Protein AF-0000000087671183 (afdb_homodimer)

Radius of gyration: 29.52 Å; Cα contacts (8 Å, |Δi|>4): 1959; chains: 2; bounding box: 76×97×73 Å

Solvent-accessible surface area (backbone atoms only — not comparable to full-atom values): 48381 Å² total; per-residue (Å²): 132,84,74,74,43,69,28,62,81,42,84,85,42,91,57,53,65,27,55,32,52,32,48,18,51,49,34,33,41,65,70,54,45,39,40,63,60,36,60,49,72,51,42,64,36,44,13,57,64,55,49,50,57,48,64,40,39,44,50,15,49,50,51,35,36,72,68,57,50,31,41,76,40,92,87,76,41,37,21,31,31,86,54,82,68,69,79,53,74,62,66,66,66,75,67,53,44,74,63,48,52,49,49,47,63,70,51,56,68,89,33,34,16,24,62,86,34,45,35,76,83,63,53,64,36,70,61,51,26,51,46,30,31,51,28,35,45,52,54,46,73,42,80,49,48,66,66,59,34,38,33,57,67,65,31,28,37,49,50,29,34,48,32,32,71,72,32,16,30,77,55,58,40,79,29,36,35,36,18,38,14,50,34,21,34,49,31,49,49,49,53,65,66,60,55,57,78,36,34,26,39,33,46,30,51,18,57,57,53,61,55,50,32,42,43,64,57,43,31,43,80,40,77,24,51,53,54,78,50,18,63,40,61,66,59,34,54,72,75,48,65,76,40,46,33,34,47,43,31,48,49,47,25,48,72,71,22,26,37,42,32,70,68,52,51,51,51,51,52,50,51,22,56,77,66,71,17,39,34,37,37,46,46,65,52,60,83,55,52,63,66,62,62,55,61,63,44,71,52,46,72,50,82,74,60,42,43,37,39,31,34,42,38,26,56,78,70,30,40,43,66,25,36,22,27,29,38,43,32,77,92,40,29,28,54,50,38,51,43,14,56,25,26,45,45,28,57,33,58,32,64,43,49,21,50,25,48,38,46,61,73,45,51,47,51,49,44,44,43,54,39,34,53,52,39,43,53,43,41,49,52,50,51,57,55,48,45,75,53,29,65,66,89,39,51,48,67,22,66,65,25,37,34,41,57,43,59,84,87,35,51,32,61,58,40,32,58,58,40,37,80,74,44,30,33,38,41,33,42,36,70,28,27,89,45,72,89,76,36,57,27,18,36,33,32,9,28,46,30,45,58,84,68,64,42,64,59,54,51,50,53,50,50,51,44,41,60,70,64,29,71,80,81,80,71,52,64,81,125,131,84,75,74,42,67,28,63,82,43,85,85,42,90,57,54,65,27,55,33,51,34,50,18,52,47,33,32,41,65,70,53,44,40,40,64,60,37,62,48,73,51,44,65,38,44,14,57,64,56,50,48,56,49,65,39,38,43,51,15,50,50,51,34,35,74,68,58,51,30,42,76,39,94,88,76,42,37,20,31,30,85,54,82,67,69,79,52,76,61,67,68,67,74,67,54,44,73,63,49,52,49,50,46,63,71,52,55,70,91,33,33,16,25,63,87,34,44,34,74,84,63,53,64,36,67,63,53,27,50,45,30,29,51,29,35,45,52,53,47,73,42,78,49,46,66,66,60,35,38,35,57,66,66,32,29,36,50,48,29,34,46,33,31,72,74,33,19,31,77,53,57,41,80,27,36,33,36,17,39,14,50,35,21,34,51,31,50,48,49,52,67,66,62,56,58,78,36,35,26,39,32,45,31,51,17,57,57,54,61,54,51,31,41,45,63,55,43,30,43,80,39,77,22,51,53,54,79,50,19,64,38,62,66,59,34,54,74,76,48,64,75,39,47,34,35,48,43,31,48,50,48,24,49,72,70,23,26,37,42,33,69,69,54,50,51,50,51,52,51,51,22,57,76,66,69,19,40,33,38,38,48,45,67,52,58,83,56,51,63,67,64,62,54,60,63,42,70,53,48,71,49,82,75,62,42,42,36,39,30,34,42,38,27,56,78,71,30,42,42,64,25,38,23,28,29,39,42,33,78,92,39,30,30,56,50,40,50,43,14,56,26,24,45,45,28,56,33,56,32,63,44,50,22,51,27,48,37,48,60,73,45,50,46,50,51,42,44,44,52,38,34,52,54,40,43,52,42,40,51,53,48,50,56,57,48,46,74,51,30,64,65,88,38,51,48,68,23,66,65,26,38,32,41,56,44,60,83,88,34,51,32,60,60,40,31,58,58,40,37,81,75,44,29,33,37,41,33,43,36,70,29,27,90,45,74,90,76,36,56,27,17,36,35,32,9,28,48,29,46,57,86,68,62,43,65,60,53,50,50,53,51,50,52,45,42,62,71,64,30,70,80,83,80,71,55,63,81,122

Organism: NCBI:txid484088

Nearest PDB structures (foldseek):
  4mgr-assembly1_A  TM=7.061E-01  e=2.533E-33  Bacillus subtilis
  3av7-assembly1_C  TM=8.493E-01  e=3.756E-26  Pyrococcus horikoshii OT3
  1wst-assembly1_A-2  TM=8.596E-01  e=8.035E-26  Thermococcus profundus
  2gb3-assembly3_E  TM=8.284E-01  e=7.223E-21  Thermotoga maritima
  5yhv-assembly1_D  TM=8.044E-01  e=3.808E-19  Mycobacterium tuberculosis H37Rv

Sequence (958 aa):
MNRPLELNLDRTAKIPLSEQIRRGFTTAIENGVLEPGARLPSWQDLAAQLGVARGTVRTAYEKLAAAQLIEASRATGTRVAQRPRAVAKSKHPADAGSFMEIYREMTQGPALFQMGVPGIETFPATLFARIHAHAVRAEASAPPLYPDPRGEPELRREIAGYLAVARGIHCAPSQIIITGGFSAGLGLTLSVLGLGGHNAWVENPGFPWSRKGLALARLSLAPIPVDADGIDIDHGLRHHPDAKLVVVTPGQHAPLGSTLSLERRLRLLEWAAANRVWVIEDDYLSELQLAGRAAPALASLDRAGRVIHIGSFSKTISPTIRLGFLIAPPDLVSRFAEVAACLAPPPGPAVQMATAEFMHEGHYMRHLRRTKRAYAAKRQALLECLQAFVGAERLAAPGLAVLLNLPRGTADLAIAREVSAFGMSPSPLSAWYVTPESAEQGLLLGVATAPTKNLVRSCEQLFEAIRRLGCPASMLVRGMNRPLELNLDRTAKIPLSEQIRRGFTTAIENGVLEPGARLPSWQDLAAQLGVARGTVRTAYEKLAAAQLIEASRATGTRVAQRPRAVAKSKHPADAGSFMEIYREMTQGPALFQMGVPGIETFPATLFARIHAHAVRAEASAPPLYPDPRGEPELRREIAGYLAVARGIHCAPSQIIITGGFSAGLGLTLSVLGLGGHNAWVENPGFPWSRKGLALARLSLAPIPVDADGIDIDHGLRHHPDAKLVVVTPGQHAPLGSTLSLERRLRLLEWAAANRVWVIEDDYLSELQLAGRAAPALASLDRAGRVIHIGSFSKTISPTIRLGFLIAPPDLVSRFAEVAACLAPPPGPAVQMATAEFMHEGHYMRHLRRTKRAYAAKRQALLECLQAFVGAERLAAPGLAVLLNLPRGTADLAIAREVSAFGMSPSPLSAWYVTPESAEQGLLLGVATAPTKNLVRSCEQLFEAIRRLGCPASMLVRG

InterPro domains:
  IPR000524 Transcription regulator HTH, GntR [PF00392] (18-80)
  IPR000524 Transcription regulator HTH, GntR [PS50949] (15-83)
  IPR000524 Transcription regulator HTH, GntR [SM00345] (21-80)
  IPR000524 Transcription regulator HTH, GntR [cd07377] (16-81)
  IPR004839 Aminotransferase, class I/classII, large domain [PF00155] (144-408)
  IPR015421 Pyridoxal phosphate-dependent transferase, major domain [G3DSA:3.40.640.10] (106-460)
  IPR015424 Pyridoxal phosphate-dependent transferase [SSF53383] (107-468)
  IPR036388 Winged helix-like DNA-binding domain superfamily [G3DSA:1.10.10.10] (13-105)
  IPR036390 Winged helix DNA-binding domain superfamily [SSF46785] (10-84)
  IPR051446 HTH-type transcriptional regulator with aminotransferase domain [PTHR46577] (5-469)

pLDDT: mean 88.78, std 14.32, range [22.58, 98.88]

Secondary structure (DSSP, 8-state):
----------TTSSS-HHHHHHHHHHHHHHTTSS-TTPBPPPHHHHHHHHT--HHHHHHHHHHHHHTTSEEEETTTEEEE-----------------HHHHHHHHHH--S-BT-SSS--TTTS-HHHHHHHHHHHHHHHHHS--PPPPTT--HHHHHHHHHHHHHHT-----GGGEEEESHHHHHHHHHHHHH--TTSEEEEEES--HHHHHHHHHTTPEEEEEEEETTEE-HHHHHHH-TT-SEEEE--SS-TTT-PPPPHHHHHHHHHHHHHHT-EEEEE-SSGGG--SSPPPPPGGGG-SSS-EEEEEESTTTT-GGG--EEEE--GGGHHHHHHHHHHT-PPPPHHHHHHHHHHHHTTHHHHHHHHHHHHHHHHHHHHHHHHHTTS-GGGEE--TTEEEEE--TT--HHHHHHHHHTTTB-PEEGGGGSSSGGG---EEEEESTT--SSSHHHHHHHHHHHHHHHSSPTTSS---/----------TTSSS-HHHHHHHHHHHHHHTTSS-TTPBPPPHHHHHHHHT--HHHHHHHHHHHHHTTSEEEETTTEEEE-----------------HHHHHHHHHH--S-BT-SSS--TTTS-HHHHHHHHHHHHHHHHHS--PPPPTT--HHHHHHHHHHHHHHT-----GGGEEEESHHHHHHHHHHHHH--TTSEEEEEES--HHHHHHHHHTTPEEEEEEEETTEE-HHHHHHH-TT-SEEEE--SS-TTT-PPPPHHHHHHHHHHHHHHT-EEEEE-SSGGG--SSPPPPPGGGG-SSS-EEEEEESTTTT-GGG--EEEE--GGGHHHHHHHHHHT-PPPPHHHHHHHHHHHHTTHHHHHHHHHHHHHHHHHHHHHHHHHTTS-GGGEE--TTEEEEE--TT--HHHHHHHHHTTTB-PEEGGGGSSSGGG---EEEEESTT--SSSHHHHHHHHHHHHHHHSS-TTSS---

Structure (mmCIF, N/CA/C/O backbone):
data_AF-0000000087671183-model_v1
#
loop_
_entity.id
_entity.type
_entity.pdbx_description
1 polymer 'GntR family transcriptional regulator'
#
loop_
_atom_site.group_PDB
_atom_site.id
_atom_site.type_symbol
_atom_site.label_atom_id
_atom_site.label_alt_id
_atom_site.label_comp_id
_atom_site.label_asym_id
_atom_site.label_entity_id
_atom_site.label_seq_id
_atom_site.pdbx_PDB_ins_code
_atom_site.Cartn_x
_atom_site.Cartn_y
_atom_site.Cartn_z
_atom_site.occupancy
_atom_site.B_iso_or_equiv
_atom_site.auth_seq_id
_atom_site.auth_comp_id
_atom_site.auth_asym_id
_atom_site.auth_atom_id
_atom_site.pdbx_PDB_model_num
ATOM 1 N N . MET A 1 1 ? 32.688 -1.288 -21.609 1 22.78 1 MET A N 1
ATOM 2 C CA . MET A 1 1 ? 31.703 -2.189 -22.219 1 22.78 1 MET A CA 1
ATOM 3 C C . MET A 1 1 ? 31.234 -3.246 -21.219 1 22.78 1 MET A C 1
ATOM 5 O O . MET A 1 1 ? 31.953 -4.219 -20.969 1 22.78 1 MET A O 1
ATOM 9 N N . ASN A 1 2 ? 30.594 -2.729 -20.172 1 24.64 2 ASN A N 1
ATOM 10 C CA . ASN A 1 2 ? 30.172 -3.473 -18.984 1 24.64 2 ASN A CA 1
ATOM 11 C C . ASN A 1 2 ? 29.281 -4.652 -19.344 1 24.64 2 ASN A C 1
ATOM 13 O O . ASN A 1 2 ? 28.188 -4.465 -19.875 1 24.64 2 ASN A O 1
ATOM 17 N N . ARG A 1 3 ? 29.969 -5.738 -19.594 1 30.59 3 ARG A N 1
ATOM 18 C CA . ARG A 1 3 ? 29.297 -6.934 -20.094 1 30.59 3 ARG A CA 1
ATOM 19 C C . ARG A 1 3 ? 28.234 -7.402 -19.109 1 30.59 3 ARG A C 1
ATOM 21 O O . ARG A 1 3 ? 28.516 -7.59 -17.922 1 30.59 3 ARG A O 1
ATOM 28 N N . PRO A 1 4 ? 27.031 -7.34 -19.5 1 30.83 4 PRO A N 1
ATOM 29 C CA . PRO A 1 4 ? 25.859 -7.715 -18.719 1 30.83 4 PRO A CA 1
ATOM 30 C C . PRO A 1 4 ? 25.906 -9.164 -18.234 1 30.83 4 PRO A C 1
ATO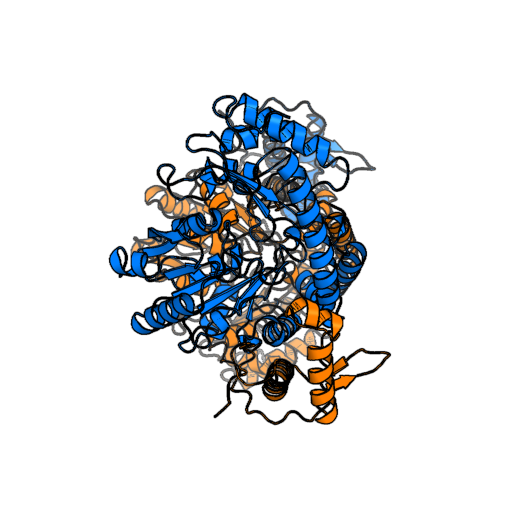M 32 O O . PRO A 1 4 ? 26.516 -10.016 -18.906 1 30.83 4 PRO A O 1
ATOM 35 N N . LEU A 1 5 ? 25.703 -9.461 -17.016 1 37.06 5 LEU A N 1
ATOM 36 C CA . LEU A 1 5 ? 25.734 -10.688 -16.234 1 37.06 5 LEU A CA 1
ATOM 37 C C . LEU A 1 5 ? 24.781 -11.727 -16.828 1 37.06 5 LEU A C 1
ATOM 39 O O . LEU A 1 5 ? 23.562 -11.5 -16.891 1 37.06 5 LEU A O 1
ATOM 43 N N . GLU A 1 6 ? 25.141 -12.562 -17.812 1 37.44 6 GLU A N 1
ATOM 44 C CA . GLU A 1 6 ? 24.266 -13.531 -18.469 1 37.44 6 GLU A CA 1
ATOM 45 C C . GLU A 1 6 ? 24.156 -14.812 -17.656 1 37.44 6 GLU A C 1
ATOM 47 O O . GLU A 1 6 ? 25.047 -15.656 -17.703 1 37.44 6 GLU A O 1
ATOM 52 N N . LEU A 1 7 ? 23.594 -14.75 -16.422 1 48.41 7 LEU A N 1
ATOM 53 C CA . LEU A 1 7 ? 23.453 -16.078 -15.844 1 48.41 7 LEU A CA 1
ATOM 54 C C . LEU A 1 7 ? 22.328 -16.859 -16.5 1 48.41 7 LEU A C 1
ATOM 56 O O . LEU A 1 7 ? 21.188 -16.828 -16.031 1 48.41 7 LEU A O 1
ATOM 60 N N . ASN A 1 8 ? 22.125 -16.906 -17.719 1 49.91 8 ASN A N 1
ATOM 61 C CA . ASN A 1 8 ? 21.219 -17.828 -18.406 1 49.91 8 ASN A CA 1
ATOM 62 C C . ASN A 1 8 ? 21.797 -19.234 -18.469 1 49.91 8 ASN A C 1
ATOM 64 O O . ASN A 1 8 ? 22.781 -19.469 -19.172 1 49.91 8 ASN A O 1
ATOM 68 N N . LEU A 1 9 ? 21.359 -20.031 -17.453 1 57.69 9 LEU A N 1
ATOM 69 C CA . LEU A 1 9 ? 21.906 -21.375 -17.641 1 57.69 9 LEU A CA 1
ATOM 70 C C . LEU A 1 9 ? 21.375 -22 -18.922 1 57.69 9 LEU A C 1
ATOM 72 O O . LEU A 1 9 ? 20.156 -22.125 -19.094 1 57.69 9 LEU A O 1
ATOM 76 N N . ASP A 1 10 ? 22.094 -21.906 -19.906 1 56.47 10 ASP A N 1
ATOM 77 C CA . ASP A 1 10 ? 21.812 -22.547 -21.188 1 56.47 10 ASP A CA 1
ATOM 78 C C . ASP A 1 10 ? 22.359 -23.969 -21.219 1 56.47 10 ASP A C 1
ATOM 80 O O . ASP A 1 10 ? 23.562 -24.172 -21.375 1 56.47 10 ASP A O 1
ATOM 84 N N . ARG A 1 11 ? 21.5 -24.859 -20.969 1 61.69 11 ARG A N 1
ATOM 85 C CA . ARG A 1 11 ? 21.922 -26.25 -20.922 1 61.69 11 ARG A CA 1
ATOM 86 C C . ARG A 1 11 ? 22.328 -26.75 -22.312 1 61.69 11 ARG A C 1
ATOM 88 O O . ARG A 1 11 ? 22.938 -27.812 -22.438 1 61.69 11 ARG A O 1
ATOM 95 N N . THR A 1 12 ? 21.812 -25.938 -23.25 1 59.28 12 THR A N 1
ATOM 96 C CA . THR A 1 12 ? 22.172 -26.312 -24.609 1 59.28 12 THR A CA 1
ATOM 97 C C . THR A 1 12 ? 23.531 -25.719 -25 1 59.28 12 THR A C 1
ATOM 99 O O . THR A 1 12 ? 24.062 -26.016 -26.062 1 59.28 12 THR A O 1
ATOM 102 N N . ALA A 1 13 ? 23.891 -24.922 -24.047 1 61.56 13 ALA A N 1
ATOM 103 C CA . ALA A 1 13 ? 25.188 -24.281 -24.328 1 61.56 13 ALA A CA 1
ATOM 104 C C . ALA A 1 13 ? 26.328 -25.25 -24.125 1 61.56 13 ALA A C 1
ATOM 106 O O . ALA A 1 13 ? 26.219 -26.203 -23.359 1 61.56 13 ALA A O 1
ATOM 107 N N . LYS A 1 14 ? 27.312 -25.141 -24.844 1 70.88 14 LYS A N 1
ATOM 108 C CA . LYS A 1 14 ? 28.531 -25.953 -24.766 1 70.88 14 LYS A CA 1
ATOM 109 C C . LYS A 1 14 ? 29.25 -25.734 -23.438 1 70.88 14 LYS A C 1
ATOM 111 O O . LYS A 1 14 ? 29.969 -26.625 -22.953 1 70.88 14 LYS A O 1
ATOM 116 N N . ILE A 1 15 ? 28.812 -24.688 -22.766 1 74.25 15 ILE A N 1
ATOM 117 C CA . ILE A 1 15 ? 29.469 -24.359 -21.516 1 74.25 15 ILE A CA 1
ATOM 118 C C . ILE A 1 15 ? 28.797 -25.109 -20.359 1 74.25 15 ILE A C 1
ATOM 120 O O . ILE A 1 15 ? 27.562 -25.094 -20.25 1 74.25 15 ILE A O 1
ATOM 124 N N . PRO A 1 16 ? 29.609 -25.859 -19.625 1 80.56 16 PRO A N 1
ATOM 125 C CA . PRO A 1 16 ? 29.047 -26.594 -18.5 1 80.56 16 PRO A CA 1
ATOM 126 C C . PRO A 1 16 ? 28.25 -25.719 -17.531 1 80.56 16 PRO A C 1
ATOM 128 O O . PRO A 1 16 ? 28.578 -24.531 -17.375 1 80.56 16 PRO A O 1
ATOM 131 N N . LEU A 1 17 ? 27.297 -26.281 -16.859 1 85.38 17 LEU A N 1
ATOM 132 C CA . LEU A 1 17 ? 26.422 -25.578 -15.945 1 85.38 17 LEU A CA 1
ATOM 133 C C . LEU A 1 17 ? 27.219 -24.938 -14.805 1 85.38 17 LEU A C 1
ATOM 135 O O . LEU A 1 17 ? 26.891 -23.844 -14.352 1 85.38 17 LEU A O 1
ATOM 139 N N . SER A 1 18 ? 28.188 -25.625 -14.344 1 86.38 18 SER A N 1
ATOM 140 C CA . SER A 1 18 ? 29.031 -25.094 -13.281 1 86.38 18 SER A CA 1
ATOM 141 C C . SER A 1 18 ? 29.703 -23.797 -13.695 1 86.38 18 SER A C 1
ATOM 143 O O . SER A 1 18 ? 29.828 -22.859 -12.898 1 86.38 18 SER A O 1
ATOM 145 N N . GLU A 1 19 ? 30.016 -23.75 -14.93 1 85.69 19 GLU A N 1
ATOM 146 C CA . GLU A 1 19 ? 30.672 -22.547 -15.438 1 85.69 19 GLU A CA 1
ATOM 147 C C . GLU A 1 19 ? 29.688 -21.406 -15.609 1 85.69 19 GLU A C 1
ATOM 149 O O . GLU A 1 19 ? 30.031 -20.25 -15.383 1 85.69 19 GLU A O 1
ATOM 154 N N . GLN A 1 20 ? 28.578 -21.781 -15.977 1 82 20 GLN A N 1
ATOM 155 C CA . GLN A 1 20 ? 27.531 -20.766 -16.094 1 82 20 GLN A CA 1
ATOM 156 C C . GLN A 1 20 ? 27.203 -20.141 -14.75 1 82 20 GLN A C 1
ATOM 158 O O . GLN A 1 20 ? 27.062 -18.922 -14.641 1 82 20 GLN A O 1
ATOM 163 N N . ILE A 1 21 ? 27.094 -20.938 -13.773 1 84.56 21 ILE A N 1
ATOM 164 C CA . ILE A 1 21 ? 26.844 -20.469 -12.422 1 84.56 21 ILE A CA 1
ATOM 165 C C . ILE A 1 21 ? 28 -19.594 -11.945 1 84.56 21 ILE A C 1
ATOM 167 O O . ILE A 1 21 ? 27.781 -18.516 -11.406 1 84.56 21 ILE A O 1
ATOM 171 N N . ARG A 1 22 ? 29.125 -20.094 -12.18 1 84.25 22 ARG A N 1
ATOM 172 C CA . ARG A 1 22 ? 30.312 -19.328 -11.797 1 84.25 22 ARG A CA 1
ATOM 173 C C . ARG A 1 22 ? 30.312 -17.953 -12.445 1 84.25 22 ARG A C 1
ATOM 175 O O . ARG A 1 22 ? 30.562 -16.953 -11.773 1 84.25 22 ARG A O 1
ATOM 182 N N . ARG A 1 23 ? 30.016 -17.875 -13.688 1 82.12 23 ARG A N 1
ATOM 183 C CA . ARG A 1 23 ? 30.016 -16.609 -14.414 1 82.12 23 ARG A CA 1
ATOM 184 C C . ARG A 1 23 ? 28.938 -15.68 -13.883 1 82.12 23 ARG A C 1
ATOM 186 O O . ARG A 1 23 ? 29.156 -14.469 -13.781 1 82.12 23 ARG A O 1
ATOM 193 N N . GLY A 1 24 ? 27.828 -16.328 -13.594 1 79.81 24 GLY A N 1
ATOM 194 C CA . GLY A 1 24 ? 26.75 -15.539 -13.031 1 79.81 24 GLY A CA 1
ATOM 195 C C . GLY A 1 24 ? 27.141 -14.859 -11.727 1 79.81 24 GLY A C 1
ATOM 196 O O . GLY A 1 24 ? 26.922 -13.656 -11.562 1 79.81 24 GLY A O 1
ATOM 197 N N . PHE A 1 25 ? 27.719 -15.578 -10.898 1 84.56 25 PHE A N 1
ATOM 198 C CA . PHE A 1 25 ? 28.156 -15.031 -9.617 1 84.56 25 PHE A CA 1
ATOM 199 C C . PHE A 1 25 ? 29.281 -14.016 -9.812 1 84.56 25 PHE A C 1
ATOM 201 O O . PHE A 1 25 ? 29.312 -12.984 -9.148 1 84.56 25 PHE A O 1
ATOM 208 N N . THR A 1 26 ? 30.125 -14.32 -10.695 1 81.62 26 THR A N 1
ATOM 209 C CA . THR A 1 26 ? 31.234 -13.414 -10.953 1 81.62 26 THR A CA 1
ATOM 210 C C . THR A 1 26 ? 30.719 -12.055 -11.43 1 81.62 26 THR A C 1
ATOM 212 O O . THR A 1 26 ? 31.172 -11.016 -10.93 1 81.62 26 THR A O 1
ATOM 215 N N . THR A 1 27 ? 29.828 -12.133 -12.297 1 80.06 27 THR A N 1
ATOM 216 C CA . THR A 1 27 ? 29.25 -10.898 -12.828 1 80.06 27 THR A CA 1
ATOM 217 C C . THR A 1 27 ? 28.547 -10.109 -11.734 1 80.06 27 THR A C 1
ATOM 219 O O . THR A 1 27 ? 28.688 -8.891 -11.648 1 80.06 27 THR A O 1
ATOM 222 N N . ALA A 1 28 ? 27.812 -10.828 -10.953 1 81.62 28 ALA A N 1
ATOM 223 C CA . ALA A 1 28 ? 27.078 -10.18 -9.875 1 81.62 28 ALA A CA 1
ATOM 224 C C . ALA A 1 28 ? 28.016 -9.539 -8.875 1 81.62 28 ALA A C 1
ATOM 226 O O . ALA A 1 28 ? 27.75 -8.453 -8.359 1 81.62 28 ALA A O 1
ATOM 227 N N . ILE A 1 29 ? 29.094 -10.141 -8.594 1 82.62 29 ILE A N 1
ATOM 228 C CA . ILE A 1 29 ? 30.078 -9.648 -7.629 1 82.62 29 ILE A CA 1
ATOM 229 C C . ILE A 1 29 ? 30.828 -8.461 -8.227 1 82.62 29 ILE A C 1
ATOM 231 O O . ILE A 1 29 ? 30.969 -7.422 -7.574 1 82.62 29 ILE A O 1
ATOM 235 N N . GLU A 1 30 ? 31.172 -8.555 -9.438 1 79.38 30 GLU A N 1
ATOM 236 C CA . GLU A 1 30 ? 31.984 -7.523 -10.086 1 79.38 30 GLU A CA 1
ATOM 237 C C . GLU A 1 30 ? 31.156 -6.27 -10.359 1 79.38 30 GLU A C 1
ATOM 239 O O . GLU A 1 30 ? 31.672 -5.152 -10.312 1 79.38 30 GLU A O 1
ATOM 244 N N . ASN A 1 31 ? 29.859 -6.52 -10.594 1 74.94 31 ASN A N 1
ATOM 245 C CA . ASN A 1 31 ? 28.984 -5.387 -10.875 1 74.94 31 ASN A CA 1
ATOM 246 C C . ASN A 1 31 ? 28.453 -4.762 -9.594 1 74.94 31 ASN A C 1
ATOM 248 O O . ASN A 1 31 ? 27.703 -3.785 -9.641 1 74.94 31 ASN A O 1
ATOM 252 N N . GLY A 1 32 ? 28.766 -5.344 -8.492 1 76.38 32 GLY A N 1
ATOM 253 C CA . GLY A 1 32 ? 28.422 -4.75 -7.207 1 76.38 32 GLY A CA 1
ATOM 254 C C . GLY A 1 32 ? 27.047 -5.133 -6.719 1 76.38 32 GLY A C 1
ATOM 255 O O . GLY A 1 32 ? 26.562 -4.602 -5.715 1 76.38 32 GLY A O 1
ATOM 256 N N . VAL A 1 33 ? 26.484 -5.949 -7.426 1 77 33 VAL A N 1
ATOM 257 C CA . VAL A 1 33 ? 25.156 -6.414 -7.008 1 77 33 VAL A CA 1
ATOM 258 C C . VAL A 1 33 ? 25.281 -7.25 -5.734 1 77 33 VAL A C 1
ATOM 260 O O . VAL A 1 33 ? 24.484 -7.105 -4.809 1 77 33 VAL A O 1
ATOM 263 N N . LEU A 1 34 ? 26.188 -8.156 -5.77 1 82.62 34 LEU A N 1
ATOM 264 C CA . LEU A 1 34 ? 26.578 -8.867 -4.559 1 82.62 34 LEU A CA 1
ATOM 265 C C . LEU A 1 34 ? 27.766 -8.18 -3.883 1 82.62 34 LEU A C 1
ATOM 267 O O . LEU A 1 34 ? 28.891 -8.25 -4.371 1 82.62 34 LEU A O 1
ATOM 271 N N . GLU A 1 35 ? 27.469 -7.543 -2.779 1 79.56 35 GLU A N 1
ATOM 272 C CA . GLU A 1 35 ? 28.484 -6.746 -2.1 1 79.56 35 GLU A CA 1
ATOM 273 C C . GLU A 1 35 ? 29.438 -7.633 -1.294 1 79.56 35 GLU A C 1
ATOM 275 O O . GLU A 1 35 ? 29.078 -8.75 -0.92 1 79.56 35 GLU A O 1
ATOM 280 N N . PRO A 1 36 ? 30.609 -7.004 -1.112 1 79.56 36 PRO A N 1
ATOM 281 C CA . PRO A 1 36 ? 31.5 -7.738 -0.206 1 79.56 36 PRO A CA 1
ATOM 282 C C . PRO A 1 36 ? 30.844 -8.055 1.136 1 79.56 36 PRO A C 1
ATOM 284 O O . PRO A 1 36 ? 30.172 -7.199 1.712 1 79.56 36 PRO A O 1
ATOM 287 N N . GLY A 1 37 ? 30.969 -9.305 1.408 1 77.94 37 GLY A N 1
ATOM 288 C CA . GLY A 1 37 ? 30.391 -9.719 2.68 1 77.94 37 GLY A CA 1
ATOM 289 C C . GLY A 1 37 ? 29 -10.305 2.545 1 77.94 37 GLY A C 1
ATOM 290 O O . GLY A 1 37 ? 28.484 -10.922 3.48 1 77.94 37 GLY A O 1
ATOM 291 N N . ALA A 1 38 ? 28.469 -10.18 1.378 1 81.81 38 ALA A N 1
ATOM 292 C CA . ALA A 1 38 ? 27.141 -10.727 1.157 1 81.81 38 ALA A CA 1
ATOM 293 C C . ALA A 1 38 ? 27.141 -12.25 1.293 1 81.81 38 ALA A C 1
ATOM 295 O O . ALA A 1 38 ? 28.031 -12.922 0.786 1 81.81 38 ALA A O 1
ATOM 296 N N . ARG A 1 39 ? 26.234 -12.734 2.018 1 82.69 39 ARG A N 1
ATOM 297 C CA . ARG A 1 39 ? 26.109 -14.18 2.195 1 82.69 39 ARG A CA 1
ATOM 298 C C . ARG A 1 39 ? 25.531 -14.836 0.949 1 82.69 39 ARG A C 1
ATOM 300 O O . ARG A 1 39 ? 24.562 -14.336 0.375 1 82.69 39 ARG A O 1
ATOM 307 N N . LEU A 1 40 ? 26.188 -15.867 0.509 1 86.94 40 LEU A N 1
ATOM 308 C CA . LEU A 1 40 ? 25.688 -16.656 -0.611 1 86.94 40 LEU A CA 1
ATOM 309 C C . LEU A 1 40 ? 24.922 -17.891 -0.117 1 86.94 40 LEU A C 1
ATOM 311 O O . LEU A 1 40 ? 25.188 -18.375 0.984 1 86.94 40 LEU A O 1
ATOM 315 N N . PRO A 1 41 ? 24.031 -18.359 -0.924 1 84.5 41 PRO A N 1
ATOM 316 C CA . PRO A 1 41 ? 23.359 -19.609 -0.547 1 84.5 41 PRO A CA 1
ATOM 317 C C . PRO A 1 41 ? 24.312 -20.797 -0.47 1 84.5 41 PRO A C 1
ATOM 319 O O . PRO A 1 41 ? 25.359 -20.781 -1.117 1 84.5 41 PRO A O 1
ATOM 322 N N . SER A 1 42 ? 23.953 -21.766 0.49 1 85.25 42 SER A N 1
ATOM 323 C CA . SER A 1 42 ? 24.703 -23.016 0.458 1 85.25 42 SER A CA 1
ATOM 324 C C . SER A 1 42 ? 24.578 -23.703 -0.898 1 85.25 42 SER A C 1
ATOM 326 O O . SER A 1 42 ? 23.641 -23.422 -1.657 1 85.25 42 SER A O 1
ATOM 328 N N . TRP A 1 43 ? 25.594 -24.5 -1.186 1 83 43 TRP A N 1
ATOM 329 C CA . TRP A 1 43 ? 25.516 -25.172 -2.479 1 83 43 TRP A CA 1
ATOM 330 C C . TRP A 1 43 ? 24.281 -26.062 -2.564 1 83 43 TRP A C 1
ATOM 332 O O . TRP A 1 43 ? 23.703 -26.219 -3.637 1 83 43 TRP A O 1
ATOM 342 N N . GLN A 1 44 ? 23.828 -26.578 -1.389 1 85.31 44 GLN A N 1
ATOM 343 C CA . GLN A 1 44 ? 22.609 -27.375 -1.371 1 85.31 44 GLN A CA 1
ATOM 344 C C . GLN A 1 44 ? 21.375 -26.516 -1.656 1 85.31 44 GLN A C 1
ATOM 346 O O . GLN A 1 44 ? 20.531 -26.891 -2.475 1 85.31 44 GLN A O 1
ATOM 351 N N . ASP A 1 45 ? 21.344 -25.391 -1.039 1 86.94 45 ASP A N 1
ATOM 352 C CA . ASP A 1 45 ? 20.219 -24.484 -1.217 1 86.94 45 ASP A CA 1
ATOM 353 C C . ASP A 1 45 ? 20.156 -23.969 -2.65 1 86.94 45 ASP A C 1
ATOM 355 O O . ASP A 1 45 ? 19.078 -23.906 -3.242 1 86.94 45 ASP A O 1
ATOM 359 N N . LEU A 1 46 ? 21.25 -23.594 -3.182 1 85.38 46 LEU A N 1
ATOM 360 C CA . LEU A 1 46 ? 21.281 -23.047 -4.531 1 85.38 46 LEU A CA 1
ATOM 361 C C . LEU A 1 46 ? 20.969 -24.109 -5.566 1 85.38 46 LEU A C 1
ATOM 363 O O . LEU A 1 46 ? 20.281 -23.844 -6.555 1 85.38 46 LEU A O 1
ATOM 367 N N . ALA A 1 47 ? 21.5 -25.344 -5.371 1 85 47 ALA A N 1
ATOM 368 C CA . ALA A 1 47 ? 21.203 -26.453 -6.277 1 85 47 ALA A CA 1
ATOM 369 C C . ALA A 1 47 ? 19.703 -26.703 -6.363 1 85 47 ALA A C 1
ATOM 371 O O . ALA A 1 47 ? 19.172 -26.891 -7.453 1 85 47 ALA A O 1
ATOM 372 N N . ALA A 1 48 ? 19.094 -26.688 -5.227 1 80.12 48 ALA A N 1
ATOM 373 C CA . ALA A 1 48 ? 17.641 -26.875 -5.164 1 80.12 48 ALA A CA 1
ATOM 374 C C . ALA A 1 48 ? 16.906 -25.75 -5.867 1 80.12 48 ALA A C 1
ATOM 376 O O . ALA A 1 48 ? 15.906 -25.984 -6.547 1 80.12 48 ALA A O 1
ATOM 377 N N . GLN A 1 49 ? 17.375 -24.578 -5.73 1 79.62 49 GLN A N 1
ATOM 378 C CA . GLN A 1 49 ? 16.719 -23.422 -6.312 1 79.62 49 GLN A CA 1
ATOM 379 C C . GLN A 1 49 ? 16.891 -23.391 -7.828 1 79.62 49 GLN A C 1
ATOM 381 O O . GLN A 1 49 ? 15.961 -23.016 -8.555 1 79.62 49 GLN A O 1
ATOM 386 N N . LEU A 1 50 ? 18.078 -23.781 -8.312 1 77.69 50 LEU A N 1
ATOM 387 C CA . LEU A 1 50 ? 18.391 -23.719 -9.734 1 77.69 50 LEU A CA 1
ATOM 388 C C . LEU A 1 50 ? 17.953 -25 -10.445 1 77.69 50 LEU A C 1
ATOM 390 O O . LEU A 1 50 ? 17.906 -25.047 -11.68 1 77.69 50 LEU A O 1
ATOM 394 N N . GLY A 1 51 ? 17.625 -25.984 -9.617 1 77.56 51 GLY A N 1
ATOM 395 C CA . GLY A 1 51 ? 17.266 -27.266 -10.195 1 77.56 51 GLY A CA 1
ATOM 396 C C . GLY A 1 51 ? 18.422 -27.969 -10.859 1 77.56 51 GLY A C 1
ATOM 397 O O . GLY A 1 51 ? 18.297 -28.469 -11.984 1 77.56 51 GLY A O 1
ATOM 398 N N . VAL A 1 52 ? 19.656 -27.922 -10.289 1 81.88 52 VAL A N 1
ATOM 399 C CA . VAL A 1 52 ? 20.844 -28.594 -10.805 1 81.88 52 VAL A CA 1
ATOM 400 C C . VAL A 1 52 ? 21.438 -29.484 -9.727 1 81.88 52 VAL A C 1
ATOM 402 O O . VAL A 1 52 ? 21.031 -29.453 -8.57 1 81.88 52 VAL A O 1
ATOM 405 N N . ALA A 1 53 ? 22.328 -30.344 -10.156 1 85.31 53 ALA A N 1
ATOM 406 C CA . ALA A 1 53 ? 22.984 -31.25 -9.227 1 85.31 53 ALA A CA 1
ATOM 407 C C . ALA A 1 53 ? 23.859 -30.5 -8.242 1 85.31 53 ALA A C 1
ATOM 409 O O . ALA A 1 53 ? 24.484 -29.5 -8.602 1 85.31 53 ALA A O 1
ATOM 410 N N . ARG A 1 54 ? 23.938 -31 -7.035 1 87.44 54 ARG A N 1
ATOM 411 C CA . ARG A 1 54 ? 24.734 -30.406 -5.977 1 87.44 54 ARG A CA 1
ATOM 412 C C . ARG A 1 54 ? 26.203 -30.281 -6.398 1 87.44 54 ARG A C 1
ATOM 414 O O . ARG A 1 54 ? 26.859 -29.297 -6.098 1 87.44 54 ARG A O 1
ATOM 421 N N . GLY A 1 55 ? 26.547 -31.25 -7.066 1 87.69 55 GLY A N 1
ATOM 422 C CA . GLY A 1 55 ? 27.938 -31.25 -7.508 1 87.69 55 GLY A CA 1
ATOM 423 C C . GLY A 1 55 ? 28.25 -30.125 -8.477 1 87.69 55 GLY A C 1
ATOM 424 O O . GLY A 1 55 ? 29.359 -29.594 -8.453 1 87.69 55 GLY A O 1
ATOM 425 N N . THR A 1 56 ? 27.312 -29.812 -9.281 1 88.62 56 THR A N 1
ATOM 426 C CA . THR A 1 56 ? 27.469 -28.734 -10.25 1 88.62 56 THR A CA 1
ATOM 427 C C . THR A 1 56 ? 27.703 -27.391 -9.539 1 88.62 56 THR A C 1
ATOM 429 O O . THR A 1 56 ? 28.594 -26.641 -9.906 1 88.62 56 THR A O 1
ATOM 432 N N . VAL A 1 57 ? 26.906 -27.125 -8.516 1 89.12 57 VAL A N 1
ATOM 433 C CA . VAL A 1 57 ? 27.031 -25.891 -7.762 1 89.12 57 VAL A CA 1
ATOM 434 C C . VAL A 1 57 ? 28.328 -25.906 -6.945 1 89.12 57 VAL A C 1
ATOM 436 O O . VAL A 1 57 ? 29.016 -24.891 -6.848 1 89.12 57 VAL A O 1
ATOM 439 N N . ARG A 1 58 ? 28.547 -27.016 -6.367 1 89.56 58 ARG A N 1
ATOM 440 C CA . ARG A 1 58 ? 29.766 -27.156 -5.582 1 89.56 58 ARG A CA 1
ATOM 441 C C . ARG A 1 58 ? 31 -26.812 -6.422 1 89.56 58 ARG A C 1
ATOM 443 O O . ARG A 1 58 ? 31.875 -26.078 -5.98 1 89.56 58 ARG A O 1
ATOM 450 N N . THR A 1 59 ? 30.953 -27.297 -7.637 1 88.69 59 THR A N 1
ATOM 451 C CA . THR A 1 59 ? 32.062 -27.047 -8.547 1 88.69 59 THR A CA 1
ATOM 452 C C . THR A 1 59 ? 32.188 -25.562 -8.859 1 88.69 59 THR A C 1
ATOM 454 O O . THR A 1 59 ? 33.281 -25 -8.898 1 88.69 59 THR A O 1
ATOM 457 N N . ALA A 1 60 ? 31.078 -24.969 -9.07 1 90 60 ALA A N 1
ATOM 458 C CA . ALA A 1 60 ? 31.062 -23.531 -9.336 1 90 60 ALA A CA 1
ATOM 459 C C . ALA A 1 60 ? 31.625 -22.75 -8.148 1 90 60 ALA A C 1
ATOM 461 O O . ALA A 1 60 ? 32.438 -21.828 -8.328 1 90 60 ALA A O 1
ATOM 462 N N . TYR A 1 61 ? 31.219 -23.109 -6.969 1 89.19 61 TYR A N 1
ATOM 463 C CA . TYR A 1 61 ? 31.656 -22.422 -5.758 1 89.19 61 TYR A CA 1
ATOM 464 C C . TYR A 1 61 ? 33.156 -22.609 -5.531 1 89.19 61 TYR A C 1
ATOM 466 O O . TYR A 1 61 ? 33.844 -21.703 -5.082 1 89.19 61 TYR A O 1
ATOM 474 N N . GLU A 1 62 ? 33.594 -23.766 -5.828 1 88.62 62 GLU A N 1
ATOM 475 C CA . GLU A 1 62 ? 35 -24.031 -5.711 1 88.62 62 GLU A CA 1
ATOM 476 C C . GLU A 1 62 ? 35.812 -23.141 -6.645 1 88.62 62 GLU A C 1
ATOM 478 O O . GLU A 1 62 ? 36.875 -22.625 -6.262 1 88.62 62 GLU A O 1
ATOM 483 N N . LYS A 1 63 ? 35.281 -23 -7.762 1 87.12 63 LYS A N 1
ATOM 484 C CA . LYS A 1 63 ? 35.969 -22.141 -8.727 1 87.12 63 LYS A CA 1
ATOM 485 C C . LYS A 1 63 ? 35.938 -20.688 -8.266 1 87.12 63 LYS A C 1
ATOM 487 O O . LYS A 1 63 ? 36.906 -19.953 -8.438 1 87.12 63 LYS A O 1
ATOM 492 N N . LEU A 1 64 ? 34.812 -20.266 -7.781 1 89.06 64 LEU A N 1
ATOM 493 C CA . LEU A 1 64 ? 34.688 -18.906 -7.27 1 89.06 64 LEU A CA 1
ATOM 494 C C . LEU A 1 64 ? 35.625 -18.672 -6.102 1 89.06 64 LEU A C 1
ATOM 496 O O . LEU A 1 64 ? 36.25 -17.609 -5.988 1 89.06 64 LEU A O 1
ATOM 500 N N . ALA A 1 65 ? 35.75 -19.672 -5.246 1 87.19 65 ALA A N 1
ATOM 501 C CA . ALA A 1 65 ? 36.656 -19.578 -4.109 1 87.19 65 ALA A CA 1
ATOM 502 C C . ALA A 1 65 ? 38.125 -19.531 -4.578 1 87.19 65 ALA A C 1
ATOM 504 O O . ALA A 1 65 ? 38.906 -18.766 -4.031 1 87.19 65 ALA A O 1
ATOM 505 N N . ALA A 1 66 ? 38.438 -20.297 -5.523 1 82.62 66 ALA A N 1
ATOM 506 C CA . ALA A 1 66 ? 39.781 -20.312 -6.082 1 82.62 66 ALA A CA 1
ATOM 507 C C . ALA A 1 66 ? 40.156 -18.953 -6.676 1 82.62 66 ALA A C 1
ATOM 509 O O . ALA A 1 66 ? 41.312 -18.531 -6.617 1 82.62 66 ALA A O 1
ATOM 510 N N . ALA A 1 67 ? 39.156 -18.391 -7.211 1 80.81 67 ALA A N 1
ATOM 511 C CA . ALA A 1 67 ? 39.344 -17.062 -7.781 1 80.81 67 ALA A CA 1
ATOM 512 C C . ALA A 1 67 ? 39.312 -15.984 -6.699 1 80.81 67 ALA A C 1
ATOM 514 O O . ALA A 1 67 ? 39.375 -14.789 -6.996 1 80.81 67 ALA A O 1
ATOM 515 N N . GLN A 1 68 ? 39.031 -16.344 -5.484 1 81.69 68 GLN A N 1
ATOM 516 C CA . GLN A 1 68 ? 39 -15.492 -4.301 1 81.69 68 GLN A CA 1
ATOM 517 C C . GLN A 1 68 ? 37.844 -14.508 -4.363 1 81.69 68 GLN A C 1
ATOM 519 O O . GLN A 1 68 ? 37.969 -13.352 -3.941 1 81.69 68 GLN A O 1
ATOM 524 N N . LEU A 1 69 ? 36.781 -14.984 -5.027 1 86.5 69 LEU A N 1
ATOM 525 C CA . LEU A 1 69 ? 35.594 -14.148 -5.113 1 86.5 69 LEU A CA 1
ATOM 526 C C . LEU A 1 69 ? 34.656 -14.43 -3.943 1 86.5 69 LEU A C 1
ATOM 528 O O . LEU A 1 69 ? 33.844 -13.578 -3.576 1 86.5 69 LEU A O 1
ATOM 532 N N . ILE A 1 70 ? 34.75 -15.625 -3.496 1 89.31 70 ILE A N 1
ATOM 533 C CA . ILE A 1 70 ? 33.938 -15.984 -2.338 1 89.31 70 ILE A CA 1
ATOM 534 C C . ILE A 1 70 ? 34.812 -16.656 -1.279 1 89.31 70 ILE A C 1
ATOM 536 O O . ILE A 1 70 ? 35.906 -17.109 -1.577 1 89.31 70 ILE A O 1
ATOM 540 N N . GLU A 1 71 ? 34.438 -16.531 -0.06 1 86 71 GLU A N 1
ATOM 541 C CA . GLU A 1 71 ? 35.125 -17.172 1.073 1 86 71 GLU A CA 1
ATOM 542 C C . GLU A 1 71 ? 34.125 -18.016 1.889 1 86 71 GLU A C 1
ATOM 544 O O . GLU A 1 71 ? 33.031 -17.562 2.188 1 86 71 GLU A O 1
ATOM 549 N N . ALA A 1 72 ? 34.406 -19.234 2.041 1 82.25 72 ALA A N 1
ATOM 550 C CA . ALA A 1 72 ? 33.562 -20.109 2.84 1 82.25 72 ALA A CA 1
ATOM 551 C C . ALA A 1 72 ? 34.125 -20.25 4.262 1 82.25 72 ALA A C 1
ATOM 553 O O . ALA A 1 72 ? 35.312 -20.328 4.469 1 82.25 72 ALA A O 1
ATOM 554 N N . SER A 1 73 ? 33.281 -19.953 5.238 1 75.56 73 SER A N 1
ATOM 555 C CA . SER A 1 73 ? 33.656 -20.172 6.637 1 75.56 73 SER A CA 1
ATOM 556 C C . SER A 1 73 ? 32.625 -21.047 7.336 1 75.56 73 SER A C 1
ATOM 558 O O . SER A 1 73 ? 31.422 -21 6.996 1 75.56 73 SER A O 1
ATOM 560 N N . ARG A 1 74 ? 33.062 -21.906 8.203 1 67 74 ARG A N 1
ATOM 561 C CA . ARG A 1 74 ? 32.156 -22.766 8.961 1 67 74 ARG A CA 1
ATOM 562 C C . ARG A 1 74 ? 31.234 -21.922 9.836 1 67 74 ARG A C 1
ATOM 564 O O . ARG A 1 74 ? 30.062 -22.266 9.992 1 67 74 ARG A O 1
ATOM 571 N N . ALA A 1 75 ? 31.656 -20.828 10.297 1 66 75 ALA A N 1
ATOM 572 C CA . ALA A 1 75 ? 30.922 -20.016 11.266 1 66 75 ALA A CA 1
ATOM 573 C C . ALA A 1 75 ? 29.922 -19.094 10.578 1 66 75 ALA A C 1
ATOM 575 O O . ALA A 1 75 ? 28.797 -18.922 11.047 1 66 75 ALA A O 1
ATOM 576 N N . THR A 1 76 ? 30.328 -18.594 9.43 1 72.69 76 THR A N 1
ATOM 577 C CA . THR A 1 76 ? 29.531 -17.5 8.891 1 72.69 76 THR A CA 1
ATOM 578 C C . THR A 1 76 ? 28.953 -17.875 7.527 1 72.69 76 THR A C 1
ATOM 580 O O . THR A 1 76 ? 28.25 -17.078 6.91 1 72.69 76 THR A O 1
ATOM 583 N N . GLY A 1 77 ? 29.219 -19.141 7.055 1 79.88 77 GLY A N 1
ATOM 584 C CA . GLY A 1 77 ? 28.734 -19.547 5.746 1 79.88 77 GLY A CA 1
ATOM 585 C C . GLY A 1 77 ? 29.594 -19.031 4.602 1 79.88 77 GLY A C 1
ATOM 586 O O . GLY A 1 77 ? 30.688 -18.531 4.824 1 79.88 77 GLY A O 1
ATOM 587 N N . THR A 1 78 ? 29.188 -19.281 3.387 1 86.69 78 THR A N 1
ATOM 588 C CA . THR A 1 78 ? 29.891 -18.797 2.203 1 86.69 78 THR A CA 1
ATOM 589 C C . THR A 1 78 ? 29.516 -17.344 1.917 1 86.69 78 THR A C 1
ATOM 591 O O . THR A 1 78 ? 28.344 -16.984 1.869 1 86.69 78 THR A O 1
ATOM 594 N N . ARG A 1 79 ? 30.469 -16.469 1.847 1 87.69 79 ARG A N 1
ATOM 595 C CA . ARG A 1 79 ? 30.234 -15.039 1.623 1 87.69 79 ARG A CA 1
ATOM 596 C C . ARG A 1 79 ? 31.109 -14.516 0.488 1 87.69 79 ARG A C 1
ATOM 598 O O . ARG A 1 79 ? 32.125 -15.117 0.151 1 87.69 79 ARG A O 1
ATOM 605 N N . VAL A 1 80 ? 30.688 -13.461 -0.104 1 88 80 VAL A N 1
ATOM 606 C CA . VAL A 1 80 ? 31.516 -12.773 -1.086 1 88 80 VAL A CA 1
ATOM 607 C C . VAL A 1 80 ? 32.75 -12.211 -0.407 1 88 80 VAL A C 1
ATOM 609 O O . VAL A 1 80 ? 32.688 -11.641 0.681 1 88 80 VAL A O 1
ATOM 612 N N . ALA A 1 81 ? 33.906 -12.391 -0.952 1 83.69 81 ALA A N 1
ATOM 613 C CA . ALA A 1 81 ? 35.188 -11.961 -0.394 1 83.69 81 ALA A CA 1
ATOM 614 C C . ALA A 1 81 ? 35.25 -10.438 -0.266 1 83.69 81 ALA A C 1
ATOM 616 O O . ALA A 1 81 ? 34.625 -9.719 -1.06 1 83.69 81 ALA A O 1
ATOM 617 N N . GLN A 1 82 ? 35.969 -10.047 0.862 1 76.06 82 GLN A N 1
ATOM 618 C CA . GLN A 1 82 ? 36.156 -8.625 1.091 1 76.06 82 GLN A CA 1
ATOM 619 C C . GLN A 1 82 ? 37.125 -8.023 0.082 1 76.06 82 GLN A C 1
ATOM 621 O O . GLN A 1 82 ? 38.344 -8.203 0.211 1 76.06 82 GLN A O 1
ATOM 626 N N . ARG A 1 83 ? 36.875 -7.691 -0.981 1 62.19 83 ARG A N 1
ATOM 627 C CA . ARG A 1 83 ? 37.719 -7.059 -1.969 1 62.19 83 ARG A CA 1
ATOM 628 C C . ARG A 1 83 ? 37.344 -5.605 -2.197 1 62.19 83 ARG A C 1
ATOM 630 O O . ARG A 1 83 ? 36.156 -5.25 -2.055 1 62.19 83 ARG A O 1
ATOM 637 N N . PRO A 1 84 ? 38.594 -4.758 -2.176 1 49.19 84 PRO A N 1
ATOM 638 C CA . PRO A 1 84 ? 38.219 -3.387 -2.527 1 49.19 84 PRO A CA 1
ATOM 639 C C . PRO A 1 84 ? 37.344 -3.32 -3.764 1 49.19 84 PRO A C 1
ATOM 641 O O . PRO A 1 84 ? 37.469 -4.145 -4.672 1 49.19 84 PRO A O 1
ATOM 644 N N . ARG A 1 85 ? 36.344 -2.701 -3.689 1 47.34 85 ARG A N 1
ATOM 645 C CA . ARG A 1 85 ? 35.375 -2.484 -4.762 1 47.34 85 ARG A CA 1
ATOM 646 C C . ARG A 1 85 ? 36.094 -2.254 -6.094 1 47.34 85 ARG A C 1
ATOM 648 O O . ARG A 1 85 ? 37 -1.432 -6.184 1 47.34 85 ARG A O 1
ATOM 655 N N . ALA A 1 86 ? 36.312 -3.08 -6.875 1 39.25 86 ALA A N 1
ATOM 656 C CA . ALA A 1 86 ? 36.625 -2.451 -8.156 1 39.25 86 ALA A CA 1
ATOM 657 C C . ALA A 1 86 ? 35.781 -1.195 -8.367 1 39.25 86 ALA A C 1
ATOM 659 O O . ALA A 1 86 ? 34.594 -1.176 -8.047 1 39.25 86 ALA A O 1
ATOM 660 N N . VAL A 1 87 ? 36.438 -0.055 -8.422 1 33.75 87 VAL A N 1
ATOM 661 C CA . VAL A 1 87 ? 35.719 1.17 -8.758 1 33.75 87 VAL A CA 1
ATOM 662 C C . VAL A 1 87 ? 34.719 0.883 -9.852 1 33.75 87 VAL A C 1
ATOM 664 O O . VAL A 1 87 ? 35.062 0.846 -11.039 1 33.75 87 VAL A O 1
ATOM 667 N N . ALA A 1 88 ? 34.156 -0.136 -10.031 1 34.84 88 ALA A N 1
ATOM 668 C CA . ALA A 1 88 ? 33.156 -0.08 -11.094 1 34.84 88 ALA A CA 1
ATOM 669 C C . ALA A 1 88 ? 32.438 1.264 -11.094 1 34.84 88 ALA A C 1
ATOM 671 O O . ALA A 1 88 ? 32.031 1.759 -10.039 1 34.84 88 ALA A O 1
ATOM 672 N N . LYS A 1 89 ? 32.781 2.092 -11.922 1 35.38 89 LYS A N 1
ATOM 673 C CA . LYS A 1 89 ? 32 3.285 -12.219 1 35.38 89 LYS A CA 1
ATOM 674 C C . LYS A 1 89 ? 30.516 3.055 -11.938 1 35.38 89 LYS A C 1
ATOM 676 O O . LYS A 1 89 ? 29.828 2.367 -12.695 1 35.38 89 LYS A O 1
ATOM 681 N N . SER A 1 90 ? 30.219 2.635 -10.82 1 37.56 90 SER A N 1
ATOM 682 C CA . SER A 1 90 ? 28.797 2.672 -10.5 1 37.56 90 SER A CA 1
ATOM 683 C C . SER A 1 90 ? 28.016 3.496 -11.523 1 37.56 90 SER A C 1
ATOM 685 O O . SER A 1 90 ? 28.281 4.688 -11.703 1 37.56 90 SER A O 1
ATOM 687 N N . LYS A 1 91 ? 27.875 3.023 -12.609 1 39.34 91 LYS A N 1
ATOM 688 C CA . LYS A 1 91 ? 26.938 3.875 -13.32 1 39.34 91 LYS A CA 1
ATOM 689 C C . LYS A 1 91 ? 26.047 4.648 -12.352 1 39.34 91 LYS A C 1
ATOM 691 O O . LYS A 1 91 ? 25.688 4.137 -11.281 1 39.34 91 LYS A O 1
ATOM 696 N N . HIS A 1 92 ? 26.234 5.898 -12.305 1 39.94 92 HIS A N 1
ATOM 697 C CA . HIS A 1 92 ? 25.469 6.855 -11.523 1 39.94 92 HIS A CA 1
ATOM 698 C C . HIS A 1 92 ? 24.094 6.289 -11.164 1 39.94 92 HIS A C 1
ATOM 700 O O . HIS A 1 92 ? 23.359 5.844 -12.039 1 39.94 92 HIS A O 1
ATOM 706 N N . PRO A 1 93 ? 24.062 5.707 -9.898 1 50.28 93 PRO A N 1
ATOM 707 C CA . PRO A 1 93 ? 22.688 5.391 -9.547 1 50.28 93 PRO A CA 1
ATOM 708 C C . PRO A 1 93 ? 21.672 6.156 -10.398 1 50.28 93 PRO A C 1
ATOM 710 O O . PRO A 1 93 ? 21.906 7.309 -10.766 1 50.28 93 PRO A O 1
ATOM 713 N N . ALA A 1 94 ? 21.016 5.465 -11.203 1 53.47 94 ALA A N 1
ATOM 714 C CA . ALA A 1 94 ? 19.969 6.176 -11.914 1 53.47 94 ALA A CA 1
ATOM 715 C C . ALA A 1 94 ? 19.438 7.34 -11.086 1 53.47 94 ALA A C 1
ATOM 717 O O . ALA A 1 94 ? 19.125 7.18 -9.906 1 53.47 94 ALA A O 1
ATOM 718 N N . ASP A 1 95 ? 19.734 8.602 -11.438 1 56.66 95 ASP A N 1
ATOM 719 C CA . ASP A 1 95 ? 19.359 9.883 -10.828 1 56.66 95 ASP A CA 1
ATOM 720 C C . ASP A 1 95 ? 17.875 9.914 -10.469 1 56.66 95 ASP A C 1
ATOM 722 O O . ASP A 1 95 ? 17.016 9.703 -11.328 1 56.66 95 ASP A O 1
ATOM 726 N N . ALA A 1 96 ? 17.469 9.586 -9.195 1 61.78 96 ALA A N 1
ATOM 727 C CA . ALA A 1 96 ? 16.078 9.617 -8.734 1 61.78 96 ALA A CA 1
ATOM 728 C C . ALA A 1 96 ? 15.328 10.805 -9.336 1 61.78 96 ALA A C 1
ATOM 730 O O . ALA A 1 96 ? 14.102 10.797 -9.422 1 61.78 96 ALA A O 1
ATOM 731 N N . GLY A 1 97 ? 15.961 11.734 -10.125 1 71.88 97 GLY A N 1
ATOM 732 C CA . GLY A 1 97 ? 15.352 12.914 -10.711 1 71.88 97 GLY A CA 1
ATOM 733 C C . GLY A 1 97 ? 15.281 14.094 -9.758 1 71.88 97 GLY A C 1
ATOM 734 O O . GLY A 1 97 ? 15.469 13.93 -8.555 1 71.88 97 GLY A O 1
ATOM 735 N N . SER A 1 98 ? 15.086 15.219 -10.234 1 79.06 98 SER A N 1
ATOM 736 C CA . SER A 1 98 ? 15.086 16.469 -9.492 1 79.06 98 SER A CA 1
ATOM 737 C C . SER A 1 98 ? 14.039 16.469 -8.383 1 79.06 98 SER A C 1
ATOM 739 O O . SER A 1 98 ? 14.312 16.906 -7.266 1 79.06 98 SER A O 1
ATOM 741 N N . PHE A 1 99 ? 12.953 15.844 -8.609 1 85.75 99 PHE A N 1
ATOM 742 C CA . PHE A 1 99 ? 11.898 15.812 -7.602 1 85.75 99 PHE A CA 1
ATOM 743 C C . PHE A 1 99 ? 12.328 14.977 -6.398 1 85.75 99 PHE A C 1
ATOM 745 O O . PHE A 1 99 ? 12.133 15.391 -5.25 1 85.75 99 PHE A O 1
ATOM 752 N N . MET A 1 100 ? 12.836 13.859 -6.68 1 87.81 100 MET A N 1
ATOM 753 C CA . MET A 1 100 ? 13.211 12.961 -5.59 1 87.81 100 MET A CA 1
ATOM 754 C C . MET A 1 100 ? 14.336 13.562 -4.754 1 87.81 100 MET A C 1
ATOM 756 O O . MET A 1 100 ? 14.414 13.32 -3.547 1 87.81 100 MET A O 1
ATOM 760 N N . GLU A 1 101 ? 15.141 14.328 -5.375 1 85.56 101 GLU A N 1
ATOM 761 C CA . GLU A 1 101 ? 16.172 15.047 -4.625 1 85.56 101 GLU A CA 1
ATOM 762 C C . GLU A 1 101 ? 15.547 16.047 -3.648 1 85.56 101 GLU A C 1
ATOM 764 O O . GLU A 1 101 ? 15.953 16.125 -2.488 1 85.56 101 GLU A O 1
ATOM 769 N N . ILE A 1 102 ? 14.609 16.703 -4.125 1 82.75 102 ILE A N 1
ATOM 770 C CA . ILE A 1 102 ? 13.906 17.672 -3.293 1 82.75 102 ILE A CA 1
ATOM 771 C C . ILE A 1 102 ? 13.141 16.953 -2.189 1 82.75 102 ILE A C 1
ATOM 773 O O . ILE A 1 102 ? 13.148 17.375 -1.034 1 82.75 102 ILE A O 1
ATOM 777 N N . TYR A 1 103 ? 12.539 15.906 -2.604 1 87.94 103 TYR A N 1
ATOM 778 C CA . TYR A 1 103 ? 11.797 15.094 -1.647 1 87.94 103 TYR A CA 1
ATOM 779 C C . TYR A 1 103 ? 12.688 14.641 -0.502 1 87.94 103 TYR A C 1
ATOM 781 O O . TYR A 1 103 ? 12.328 14.766 0.669 1 87.94 103 TYR A O 1
ATOM 789 N N . ARG A 1 104 ? 13.805 14.172 -0.845 1 85.5 104 ARG A N 1
ATOM 790 C CA . ARG A 1 104 ? 14.758 13.688 0.152 1 85.5 104 ARG A CA 1
ATOM 791 C C . ARG A 1 104 ? 15.25 14.828 1.038 1 85.5 104 ARG A C 1
ATOM 793 O O . ARG A 1 104 ? 15.398 14.656 2.25 1 85.5 104 ARG A O 1
ATOM 800 N N . GLU A 1 105 ? 15.477 15.898 0.389 1 82 105 GLU A N 1
ATOM 801 C CA . GLU A 1 105 ? 15.938 17.062 1.131 1 82 105 GLU A CA 1
ATOM 802 C C . GLU A 1 105 ? 14.891 17.547 2.131 1 82 105 GLU A C 1
ATOM 804 O O . GLU A 1 105 ? 15.219 17.891 3.266 1 82 105 GLU A O 1
ATOM 809 N N . MET A 1 106 ? 13.703 17.438 1.714 1 81.12 106 MET A N 1
ATOM 810 C CA . MET A 1 106 ? 12.625 18 2.516 1 81.12 106 MET A CA 1
ATOM 811 C C . MET A 1 106 ? 12.195 17.031 3.611 1 81.12 106 MET A C 1
ATOM 813 O O . MET A 1 106 ? 11.57 17.438 4.594 1 81.12 106 MET A O 1
ATOM 817 N N . THR A 1 107 ? 12.586 15.766 3.408 1 84.44 107 THR A N 1
ATOM 818 C CA . THR A 1 107 ? 12.156 14.781 4.387 1 84.44 107 THR A CA 1
ATOM 819 C C . THR A 1 107 ? 13.336 14.273 5.207 1 84.44 107 THR A C 1
ATOM 821 O O . THR A 1 107 ? 13.18 13.383 6.051 1 84.44 107 THR A O 1
ATOM 824 N N . GLN A 1 108 ? 14.461 14.844 4.984 1 84.19 108 GLN A N 1
ATOM 825 C CA . GLN A 1 108 ? 15.664 14.391 5.672 1 84.19 108 GLN A CA 1
ATOM 826 C C . GLN A 1 108 ? 15.609 14.727 7.156 1 84.19 108 GLN A C 1
ATOM 828 O O . GLN A 1 108 ? 15.062 15.758 7.547 1 84.19 108 GLN A O 1
ATOM 833 N N . GLY A 1 109 ? 16.234 13.867 7.953 1 88.44 109 GLY A N 1
ATOM 834 C CA . GLY A 1 109 ? 16.312 14.031 9.398 1 88.44 109 GLY A CA 1
ATOM 835 C C . GLY A 1 109 ? 17.109 12.938 10.078 1 88.44 109 GLY A C 1
ATOM 836 O O . GLY A 1 109 ? 17.828 12.188 9.414 1 88.44 109 GLY A O 1
ATOM 837 N N . PRO A 1 110 ? 16.953 12.93 11.312 1 93.19 110 PRO A N 1
ATOM 838 C CA . PRO A 1 110 ? 16.266 13.812 12.258 1 93.19 110 PRO A CA 1
ATOM 839 C C . PRO A 1 110 ? 16.906 15.203 12.336 1 93.19 110 PRO A C 1
ATOM 841 O O . PRO A 1 110 ? 18.125 15.328 12.266 1 93.19 110 PRO A O 1
ATOM 844 N N . ALA A 1 111 ? 16.078 16.172 12.391 1 95.38 111 ALA A N 1
ATOM 845 C CA . ALA A 1 111 ? 16.562 17.547 12.469 1 95.38 111 ALA A CA 1
ATOM 846 C C . ALA A 1 111 ? 15.648 18.406 13.344 1 95.38 111 ALA A C 1
ATOM 848 O O . ALA A 1 111 ? 14.477 18.062 13.547 1 95.38 111 ALA A O 1
ATOM 849 N N . LEU A 1 112 ? 16.188 19.484 13.891 1 96.38 112 LEU A N 1
ATOM 850 C CA . LEU A 1 112 ? 15.398 20.469 14.625 1 96.38 112 LEU A CA 1
ATOM 851 C C . LEU A 1 112 ? 14.492 21.25 13.695 1 96.38 112 LEU A C 1
ATOM 853 O O . LEU A 1 112 ? 14.875 21.562 12.562 1 96.38 112 LEU A O 1
ATOM 857 N N . PHE A 1 113 ? 13.297 21.516 14.125 1 97.25 113 PHE A N 1
ATOM 858 C CA . PHE A 1 113 ? 12.289 22.328 13.445 1 97.25 113 PHE A CA 1
ATOM 859 C C . PHE A 1 113 ? 11.797 21.625 12.18 1 97.25 113 PHE A C 1
ATOM 861 O O . PHE A 1 113 ? 11.258 22.281 11.281 1 97.25 113 PHE A O 1
ATOM 868 N N . GLN A 1 114 ? 12.055 20.312 12.117 1 95.44 114 GLN A N 1
ATOM 869 C CA . GLN A 1 114 ? 11.562 19.531 10.992 1 95.44 114 GLN A CA 1
ATOM 870 C C . GLN A 1 114 ? 10.039 19.453 10.992 1 95.44 114 GLN A C 1
ATOM 872 O O . GLN A 1 114 ? 9.43 19.266 12.047 1 95.44 114 GLN A O 1
ATOM 877 N N . MET A 1 115 ? 9.469 19.641 9.789 1 92.88 115 MET A N 1
ATOM 878 C CA . MET A 1 115 ? 8.016 19.578 9.656 1 92.88 115 MET A CA 1
ATOM 879 C C . MET A 1 115 ? 7.555 18.141 9.359 1 92.88 115 MET A C 1
ATOM 881 O O . MET A 1 115 ? 8.32 17.344 8.82 1 92.88 115 MET A O 1
ATOM 885 N N . GLY A 1 116 ? 6.348 17.812 9.766 1 91.38 116 GLY A N 1
ATOM 886 C CA . GLY A 1 116 ? 5.645 16.656 9.227 1 91.38 116 GLY A CA 1
ATOM 887 C C . GLY A 1 116 ? 5.898 15.375 10.008 1 91.38 116 GLY A C 1
ATOM 888 O O . GLY A 1 116 ? 5.398 14.312 9.648 1 91.38 116 GLY A O 1
ATOM 889 N N . VAL A 1 117 ? 6.711 15.438 11.086 1 93.5 117 VAL A N 1
ATOM 890 C CA . VAL A 1 117 ? 6.969 14.242 11.875 1 93.5 117 VAL A CA 1
ATOM 891 C C . VAL A 1 117 ? 6.656 14.516 13.344 1 93.5 117 VAL A C 1
ATOM 893 O O . VAL A 1 117 ? 6.762 15.656 13.812 1 93.5 117 VAL A O 1
ATOM 896 N N . PRO A 1 118 ? 6.242 13.5 14.07 1 94.06 118 PRO A N 1
ATOM 897 C CA . PRO A 1 118 ? 5.949 13.688 15.492 1 94.06 118 PRO A CA 1
ATOM 898 C C . PRO A 1 118 ? 7.215 13.805 16.344 1 94.06 118 PRO A C 1
ATOM 900 O O . PRO A 1 118 ? 8.297 13.43 15.898 1 94.06 118 PRO A O 1
ATOM 903 N N . GLY A 1 119 ? 7.027 14.344 17.484 1 92.31 119 GLY A N 1
ATOM 904 C CA . GLY A 1 119 ? 8.109 14.367 18.453 1 92.31 119 GLY A CA 1
ATOM 905 C C . GLY A 1 119 ? 8.406 13.008 19.062 1 92.31 119 GLY A C 1
ATOM 906 O O . GLY A 1 119 ? 7.484 12.227 19.312 1 92.31 119 GLY A O 1
ATOM 907 N N . ILE A 1 120 ? 9.602 12.711 19.281 1 86.62 120 ILE A N 1
ATOM 908 C CA . ILE A 1 120 ? 10.023 11.406 19.781 1 86.62 120 ILE A CA 1
ATOM 909 C C . ILE A 1 120 ? 9.641 11.273 21.25 1 86.62 120 ILE A C 1
ATOM 911 O O . ILE A 1 120 ? 9.375 10.172 21.734 1 86.62 120 ILE A O 1
ATOM 915 N N . GLU A 1 121 ? 9.508 12.352 21.906 1 86.94 121 GLU A N 1
ATOM 916 C CA . GLU A 1 121 ? 9.367 12.312 23.359 1 86.94 121 GLU A CA 1
ATOM 917 C C . GLU A 1 121 ? 7.922 12.062 23.766 1 86.94 121 GLU A C 1
ATOM 919 O O . GLU A 1 121 ? 7.66 11.586 24.875 1 86.94 121 GLU A O 1
ATOM 924 N N . THR A 1 122 ? 7.031 12.328 22.969 1 86.81 122 THR A N 1
ATOM 925 C CA . THR A 1 122 ? 5.633 12.289 23.375 1 86.81 122 THR A CA 1
ATOM 926 C C . THR A 1 122 ? 5.012 10.93 23.078 1 86.81 122 THR A C 1
ATOM 928 O O . THR A 1 122 ? 4.004 10.555 23.672 1 86.81 122 THR A O 1
ATOM 931 N N . PHE A 1 123 ? 5.574 10.203 22.156 1 89.62 123 PHE A N 1
ATOM 932 C CA . PHE A 1 123 ? 4.941 8.969 21.703 1 89.62 123 PHE A CA 1
ATOM 933 C C . PHE A 1 123 ? 5.301 7.816 22.625 1 89.62 123 PHE A C 1
ATOM 935 O O . PHE A 1 123 ? 6.473 7.621 22.969 1 89.62 123 PHE A O 1
ATOM 942 N N . PRO A 1 124 ? 4.23 7.055 23.062 1 93.25 124 PRO A N 1
ATOM 943 C CA . PRO A 1 124 ? 4.504 5.867 23.875 1 93.25 124 PRO A CA 1
ATOM 944 C C . PRO A 1 124 ? 5.059 4.707 23.062 1 93.25 124 PRO A C 1
ATOM 946 O O . PRO A 1 124 ? 4.402 3.672 22.922 1 93.25 124 PRO A O 1
ATOM 949 N N . ALA A 1 125 ? 6.246 4.801 22.719 1 94.62 125 ALA A N 1
ATOM 950 C CA . ALA A 1 125 ? 6.891 3.9 21.766 1 94.62 125 ALA A CA 1
ATOM 951 C C . ALA A 1 125 ? 6.961 2.48 22.312 1 94.62 125 ALA A C 1
ATOM 953 O O . ALA A 1 125 ? 6.703 1.514 21.594 1 94.62 125 ALA A O 1
ATOM 954 N N . THR A 1 126 ? 7.293 2.314 23.578 1 95.69 126 THR A N 1
ATOM 955 C CA . THR A 1 126 ? 7.441 0.997 24.188 1 95.69 126 THR A CA 1
ATOM 956 C C . THR A 1 126 ? 6.105 0.258 24.219 1 95.69 126 THR A C 1
ATOM 958 O O . THR A 1 126 ? 6.043 -0.928 23.891 1 95.69 126 THR A O 1
ATOM 961 N N . LEU A 1 127 ? 5.109 0.968 24.641 1 97.12 127 LEU A N 1
ATOM 962 C CA . LEU A 1 127 ? 3.777 0.376 24.703 1 97.12 127 LEU A CA 1
ATOM 963 C C . LEU A 1 127 ? 3.299 -0.043 23.312 1 97.12 127 LEU A C 1
ATOM 965 O O . LEU A 1 127 ? 2.834 -1.17 23.125 1 97.12 127 LEU A O 1
ATOM 969 N N . PHE A 1 128 ? 3.373 0.819 22.359 1 97.38 128 PHE A N 1
ATOM 970 C CA . PHE A 1 128 ? 2.9 0.512 21.016 1 97.38 128 PHE A CA 1
ATOM 971 C C . PHE A 1 128 ? 3.703 -0.632 20.406 1 97.38 128 PHE A C 1
ATOM 973 O O . PHE A 1 128 ? 3.145 -1.501 19.734 1 97.38 128 PHE A O 1
ATOM 980 N N . ALA A 1 129 ? 5.047 -0.592 20.609 1 97.81 129 ALA A N 1
ATOM 981 C CA . ALA A 1 129 ? 5.902 -1.666 20.109 1 97.81 129 ALA A CA 1
ATOM 982 C C . ALA A 1 129 ? 5.484 -3.014 20.688 1 97.81 129 ALA A C 1
ATOM 984 O O . ALA A 1 129 ? 5.516 -4.031 19.984 1 97.81 129 ALA A O 1
ATOM 985 N N . ARG A 1 130 ? 5.188 -3.023 21.922 1 98.12 130 ARG A N 1
ATOM 986 C CA . ARG A 1 130 ? 4.742 -4.25 22.562 1 98.12 130 ARG A CA 1
ATOM 987 C C . ARG A 1 130 ? 3.451 -4.766 21.938 1 98.12 130 ARG A C 1
ATOM 989 O O . ARG A 1 130 ? 3.334 -5.957 21.641 1 98.12 130 ARG A O 1
ATOM 996 N N . ILE A 1 131 ? 2.486 -3.91 21.75 1 98.44 131 ILE A N 1
ATOM 997 C CA . ILE A 1 131 ? 1.211 -4.27 21.141 1 98.44 131 ILE A CA 1
ATOM 998 C C . ILE A 1 131 ? 1.442 -4.758 19.703 1 98.44 131 ILE A C 1
ATOM 1000 O O . ILE A 1 131 ? 0.871 -5.766 19.281 1 98.44 131 ILE A O 1
ATOM 1004 N N . HIS A 1 132 ? 2.273 -4.055 19.016 1 98.62 132 HIS A N 1
ATOM 1005 C CA . HIS A 1 132 ? 2.572 -4.398 17.625 1 98.62 132 HIS A CA 1
ATOM 1006 C C . HIS A 1 132 ? 3.301 -5.734 17.531 1 98.62 132 HIS A C 1
ATOM 1008 O O . HIS A 1 132 ? 2.979 -6.562 16.672 1 98.62 132 HIS A O 1
ATOM 1014 N N . ALA A 1 133 ? 4.285 -5.953 18.375 1 98.38 133 ALA A N 1
ATOM 1015 C CA . ALA A 1 133 ? 5.004 -7.227 18.406 1 98.38 133 ALA A CA 1
ATOM 1016 C C . ALA A 1 133 ? 4.059 -8.383 18.703 1 98.38 133 ALA A C 1
ATOM 1018 O O . ALA A 1 133 ? 4.207 -9.477 18.141 1 98.38 133 ALA A O 1
ATOM 1019 N N . HIS A 1 134 ? 3.129 -8.172 19.594 1 98.12 134 HIS A N 1
ATOM 1020 C CA . HIS A 1 134 ? 2.125 -9.188 19.891 1 98.12 134 HIS A CA 1
ATOM 1021 C C . HIS A 1 134 ? 1.285 -9.508 18.656 1 98.12 134 HIS A C 1
ATOM 1023 O O . HIS A 1 134 ? 0.998 -10.68 18.391 1 98.12 134 HIS A O 1
ATOM 1029 N N . ALA A 1 135 ? 0.87 -8.516 17.953 1 98.38 135 ALA A N 1
ATOM 1030 C CA . ALA A 1 135 ? 0.088 -8.703 16.734 1 98.38 135 ALA A CA 1
ATOM 1031 C C . ALA A 1 135 ? 0.88 -9.484 15.688 1 98.38 135 ALA A C 1
ATOM 1033 O O . ALA A 1 135 ? 0.317 -10.305 14.953 1 98.38 135 ALA A O 1
ATOM 1034 N N . VAL A 1 136 ? 2.16 -9.211 15.602 1 98 136 VAL A N 1
ATOM 1035 C CA . VAL A 1 136 ? 3.045 -9.914 14.68 1 98 136 VAL A CA 1
ATOM 1036 C C . VAL A 1 136 ? 3.061 -11.406 15.016 1 98 136 VAL A C 1
ATOM 1038 O O . VAL A 1 136 ? 2.957 -12.25 14.117 1 98 136 VAL A O 1
ATOM 1041 N N . ARG A 1 137 ? 3.195 -11.742 16.234 1 96.94 137 ARG A N 1
ATOM 1042 C CA . ARG A 1 137 ? 3.232 -13.141 16.672 1 96.94 137 ARG A CA 1
ATOM 1043 C C . ARG A 1 137 ? 1.893 -13.82 16.422 1 96.94 137 ARG A C 1
ATOM 1045 O O . ARG A 1 137 ? 1.85 -14.992 16.016 1 96.94 137 ARG A O 1
ATOM 1052 N N . ALA A 1 138 ? 0.821 -13.102 16.688 1 96.12 138 ALA A N 1
ATOM 1053 C CA . ALA A 1 138 ? -0.513 -13.641 16.422 1 96.12 138 ALA A CA 1
ATOM 1054 C C . ALA A 1 138 ? -0.709 -13.922 14.938 1 96.12 138 ALA A C 1
ATOM 1056 O O . ALA A 1 138 ? -1.29 -14.945 14.57 1 96.12 138 ALA A O 1
ATOM 1057 N N . GLU A 1 139 ? -0.269 -13.023 14.133 1 94.81 139 GLU A N 1
ATOM 1058 C CA . GLU A 1 139 ? -0.352 -13.164 12.68 1 94.81 139 GLU A CA 1
ATOM 1059 C C . GLU A 1 139 ? 0.406 -14.398 12.203 1 94.81 139 GLU A C 1
ATOM 1061 O O . GLU A 1 139 ? -0.084 -15.148 11.352 1 94.81 139 GLU A O 1
ATOM 1066 N N . ALA A 1 140 ? 1.578 -14.602 12.734 1 91.88 140 ALA A N 1
ATOM 1067 C CA . ALA A 1 140 ? 2.438 -15.711 12.336 1 91.88 140 ALA A CA 1
ATOM 1068 C C . ALA A 1 140 ? 1.822 -17.047 12.734 1 91.88 140 ALA A C 1
ATOM 1070 O O . ALA A 1 140 ? 2.066 -18.078 12.094 1 91.88 140 ALA A O 1
ATOM 1071 N N . SER A 1 141 ? 0.993 -17.047 13.758 1 90.38 141 SER A N 1
ATOM 1072 C CA . SER A 1 141 ? 0.406 -18.281 14.281 1 90.38 141 SER A CA 1
ATOM 1073 C C . SER A 1 141 ? -0.919 -18.594 13.594 1 90.38 141 SER A C 1
ATOM 1075 O O . SER A 1 141 ? -1.466 -19.688 13.766 1 90.38 141 SER A O 1
ATOM 1077 N N . ALA A 1 142 ? -1.406 -17.719 12.828 1 91.12 142 ALA A N 1
ATOM 1078 C CA . ALA A 1 142 ? -2.682 -17.891 12.141 1 91.12 142 ALA A CA 1
ATOM 1079 C C . ALA A 1 142 ? -2.471 -18.438 10.727 1 91.12 142 ALA A C 1
ATOM 1081 O O . ALA A 1 142 ? -1.375 -18.328 10.172 1 91.12 142 ALA A O 1
ATOM 1082 N N . PRO A 1 143 ? -3.543 -19.125 10.156 1 90.25 143 PRO A N 1
ATOM 1083 C CA . PRO A 1 143 ? -3.434 -19.531 8.75 1 90.25 143 PRO A CA 1
ATOM 1084 C C . PRO A 1 143 ? -3.105 -18.359 7.824 1 90.25 143 PRO A C 1
ATOM 1086 O O . PRO A 1 143 ? -3.613 -17.25 8.016 1 90.25 143 PRO A O 1
ATOM 1089 N N . PRO A 1 144 ? -2.207 -18.562 6.918 1 91.94 144 PRO A N 1
ATOM 1090 C CA . PRO A 1 144 ? -1.814 -17.516 5.98 1 91.94 144 PRO A CA 1
ATOM 1091 C C . PRO A 1 144 ? -2.889 -17.234 4.93 1 91.94 144 PRO A C 1
ATOM 1093 O O . PRO A 1 144 ? -2.73 -17.594 3.764 1 91.94 144 PRO A O 1
ATOM 1096 N N . LEU A 1 145 ? -3.9 -16.5 5.242 1 91.44 145 LEU A N 1
ATOM 1097 C CA . LEU A 1 145 ? -5.012 -16.172 4.355 1 91.44 145 LEU A CA 1
ATOM 1098 C C . LEU A 1 145 ? -4.883 -14.742 3.844 1 91.44 145 LEU A C 1
ATOM 1100 O O . LEU A 1 145 ? -4.27 -13.891 4.496 1 91.44 145 LEU A O 1
ATOM 1104 N N . TYR A 1 146 ? -5.387 -14.578 2.646 1 92.94 146 TYR A N 1
ATOM 1105 C CA . TYR A 1 146 ? -5.434 -13.211 2.143 1 92.94 146 TYR A CA 1
ATOM 1106 C C . TYR A 1 146 ? -6.371 -12.352 2.984 1 92.94 146 TYR A C 1
ATOM 1108 O O . TYR A 1 146 ? -7.516 -12.734 3.236 1 92.94 146 TYR A O 1
ATOM 1116 N N . PRO A 1 147 ? -5.852 -11.164 3.406 1 93.94 147 PRO A N 1
ATOM 1117 C CA . PRO A 1 147 ? -6.684 -10.289 4.238 1 93.94 147 PRO A CA 1
ATOM 1118 C C . PRO A 1 147 ? -7.762 -9.57 3.436 1 93.94 147 PRO A C 1
ATOM 1120 O O . PRO A 1 147 ? -7.715 -9.547 2.201 1 93.94 147 PRO A O 1
ATOM 1123 N N . ASP A 1 148 ? -8.781 -9.047 4.172 1 94.44 148 ASP A N 1
ATOM 1124 C CA . ASP A 1 148 ? -9.781 -8.188 3.541 1 94.44 148 ASP A CA 1
ATOM 1125 C C . ASP A 1 148 ? -9.125 -7 2.848 1 94.44 148 ASP A C 1
ATOM 1127 O O . ASP A 1 148 ? -8.406 -6.223 3.484 1 94.44 148 ASP A O 1
ATOM 1131 N N . PRO A 1 149 ? -9.359 -6.91 1.564 1 96.38 149 PRO A N 1
ATOM 1132 C CA . PRO A 1 149 ? -8.688 -5.84 0.822 1 96.38 149 PRO A CA 1
ATOM 1133 C C . PRO A 1 149 ? -9.117 -4.449 1.279 1 96.38 149 PRO A C 1
ATOM 1135 O O . PRO A 1 149 ? -8.469 -3.455 0.935 1 96.38 149 PRO A O 1
ATOM 1138 N N . ARG A 1 150 ? -10.172 -4.332 2.041 1 97.06 150 ARG A N 1
ATOM 1139 C CA . ARG A 1 150 ? -10.617 -3.047 2.572 1 97.06 150 ARG A CA 1
ATOM 1140 C C . ARG A 1 150 ? -9.891 -2.705 3.867 1 97.06 150 ARG A C 1
ATOM 1142 O O . ARG A 1 150 ? -9.961 -1.571 4.344 1 97.06 150 ARG A O 1
ATOM 1149 N N . GLY A 1 151 ? -9.211 -3.629 4.402 1 98.06 151 GLY A N 1
ATOM 1150 C CA . GLY A 1 151 ? -8.57 -3.492 5.699 1 98.06 151 GLY A CA 1
ATOM 1151 C C . GLY A 1 151 ? -9.219 -4.332 6.781 1 98.06 151 GLY A C 1
ATOM 1152 O O . GLY A 1 151 ? -10.328 -4.836 6.598 1 98.06 151 GLY A O 1
ATOM 1153 N N . GLU A 1 152 ? -8.602 -4.473 7.91 1 97.94 152 GLU A N 1
ATOM 1154 C CA . GLU A 1 152 ? -9.094 -5.281 9.023 1 97.94 152 GLU A CA 1
ATOM 1155 C C . GLU A 1 152 ? -10.391 -4.711 9.586 1 97.94 152 GLU A C 1
ATOM 1157 O O . GLU A 1 152 ? -10.477 -3.516 9.875 1 97.94 152 GLU A O 1
ATOM 1162 N N . PRO A 1 153 ? -11.406 -5.562 9.75 1 96.25 153 PRO A N 1
ATOM 1163 C CA . PRO A 1 153 ? -12.703 -5.086 10.242 1 96.25 153 PRO A CA 1
ATOM 1164 C C . PRO A 1 153 ? -12.594 -4.398 11.602 1 96.25 153 PRO A C 1
ATOM 1166 O O . PRO A 1 153 ? -13.305 -3.42 11.859 1 96.25 153 PRO A O 1
ATOM 1169 N N . GLU A 1 154 ? -11.719 -4.875 12.484 1 95.38 154 GLU A N 1
ATOM 1170 C CA . GLU A 1 154 ? -11.555 -4.297 13.812 1 95.38 154 GLU A CA 1
ATOM 1171 C C . GLU A 1 154 ? -11.078 -2.852 13.734 1 95.38 154 GLU A C 1
ATOM 1173 O O . GLU A 1 154 ? -11.594 -1.981 14.438 1 95.38 154 GLU A O 1
ATOM 1178 N N . LEU A 1 155 ? -10.109 -2.619 12.852 1 98.19 155 LEU A N 1
ATOM 1179 C CA . LEU A 1 155 ? -9.594 -1.262 12.719 1 98.19 155 LEU A CA 1
ATOM 1180 C C . LEU A 1 155 ? -10.633 -0.346 12.086 1 98.19 155 LEU A C 1
ATOM 1182 O O . LEU A 1 155 ? -10.789 0.805 12.5 1 98.19 155 LEU A O 1
ATOM 1186 N N . ARG A 1 156 ? -11.328 -0.835 11.047 1 97.44 156 ARG A N 1
ATOM 1187 C CA . ARG A 1 156 ? -12.352 -0.039 10.383 1 97.44 156 ARG A CA 1
ATOM 1188 C C . ARG A 1 156 ? -13.453 0.363 11.367 1 97.44 156 ARG A C 1
ATOM 1190 O O . ARG A 1 156 ? -13.93 1.497 11.336 1 97.44 156 ARG A O 1
ATOM 1197 N N . ARG A 1 157 ? -13.789 -0.503 12.281 1 94.06 157 ARG A N 1
ATOM 1198 C CA . ARG A 1 157 ? -14.797 -0.209 13.297 1 94.06 157 ARG A CA 1
ATOM 1199 C C . ARG A 1 157 ? -14.289 0.849 14.273 1 94.06 157 ARG A C 1
ATOM 1201 O O . ARG A 1 157 ? -15.023 1.778 14.625 1 94.06 157 ARG A O 1
ATOM 1208 N N . GLU A 1 158 ? -13.055 0.694 14.711 1 93.75 158 GLU A N 1
ATOM 1209 C CA . GLU A 1 158 ? -12.469 1.663 15.633 1 93.75 158 GLU A CA 1
ATOM 1210 C C . GLU A 1 158 ? -12.406 3.053 15 1 93.75 158 GLU A C 1
ATOM 1212 O O . GLU A 1 158 ? -12.68 4.055 15.672 1 93.75 158 GLU A O 1
ATOM 1217 N N . ILE A 1 159 ? -12.07 3.102 13.727 1 96.06 159 ILE A N 1
ATOM 1218 C CA . ILE A 1 159 ? -11.945 4.379 13.031 1 96.06 159 ILE A CA 1
ATOM 1219 C C . ILE A 1 159 ? -13.328 5.016 12.883 1 96.06 159 ILE A C 1
ATOM 1221 O O . ILE A 1 159 ? -13.492 6.215 13.117 1 96.06 159 ILE A O 1
ATOM 1225 N N . ALA A 1 160 ? -14.289 4.199 12.492 1 93 160 ALA A N 1
ATOM 1226 C CA . ALA A 1 160 ? -15.648 4.723 12.352 1 93 160 ALA A CA 1
ATOM 1227 C C . ALA A 1 160 ? -16.141 5.328 13.664 1 93 160 ALA A C 1
ATOM 1229 O O . ALA A 1 160 ? -16.703 6.422 13.672 1 93 160 ALA A O 1
ATOM 1230 N N . GLY A 1 161 ? -15.922 4.645 14.758 1 86.62 161 GLY A N 1
ATOM 1231 C CA . GLY A 1 161 ? -16.297 5.152 16.062 1 86.62 161 GLY A CA 1
ATOM 1232 C C . GLY A 1 161 ? -15.578 6.434 16.438 1 86.62 161 GLY A C 1
ATOM 1233 O O . GLY A 1 161 ? -16.203 7.383 16.922 1 86.62 161 GLY A O 1
ATOM 1234 N N . TYR A 1 162 ? -14.344 6.453 16.188 1 87.5 162 TYR A N 1
ATOM 1235 C CA . TYR A 1 162 ? -13.531 7.629 16.484 1 87.5 162 TYR A CA 1
ATOM 1236 C C . TYR A 1 162 ? -14.031 8.844 15.703 1 87.5 162 TYR A C 1
ATOM 1238 O O . TYR A 1 162 ? -14.164 9.938 16.25 1 87.5 162 TYR A O 1
ATOM 1246 N N . LEU A 1 163 ? -14.258 8.648 14.375 1 88.88 163 LEU A N 1
ATOM 1247 C CA . LEU A 1 163 ? -14.68 9.734 13.5 1 88.88 163 LEU A CA 1
ATOM 1248 C C . LEU A 1 163 ? -16.031 10.289 13.93 1 88.88 163 LEU A C 1
ATOM 1250 O O . LEU A 1 163 ? -16.266 11.492 13.852 1 88.88 163 LEU A O 1
ATOM 1254 N N . ALA A 1 164 ? -16.844 9.438 14.359 1 83.25 164 ALA A N 1
ATOM 1255 C CA . ALA A 1 164 ? -18.156 9.875 14.82 1 83.25 164 ALA A CA 1
ATOM 1256 C C . ALA A 1 164 ? -18.031 10.828 16.016 1 83.25 164 ALA A C 1
ATOM 1258 O O . ALA A 1 164 ? -18.719 11.852 16.062 1 83.25 164 ALA A O 1
ATOM 1259 N N . VAL A 1 165 ? -17.078 10.531 16.812 1 73.81 165 VAL A N 1
ATOM 1260 C CA . VAL A 1 165 ? -16.969 11.258 18.078 1 73.81 165 VAL A CA 1
ATOM 1261 C C . VAL A 1 165 ? -16.078 12.484 17.891 1 73.81 165 VAL A C 1
ATOM 1263 O O . VAL A 1 165 ? -16.406 13.578 18.344 1 73.81 165 VAL A O 1
ATOM 1266 N N . ALA A 1 166 ? -15.047 12.289 17.188 1 77.75 166 ALA A N 1
ATOM 1267 C CA . ALA A 1 166 ? -14.008 13.312 17.156 1 77.75 166 ALA A CA 1
ATOM 1268 C C . ALA A 1 166 ? -14.203 14.258 15.977 1 77.75 166 ALA A C 1
ATOM 1270 O O . ALA A 1 166 ? -13.758 15.406 16 1 77.75 166 ALA A O 1
ATOM 1271 N N . ARG A 1 167 ? -14.875 13.773 14.906 1 81.38 167 ARG A N 1
ATOM 1272 C CA . ARG A 1 167 ? -14.906 14.57 13.68 1 81.38 167 ARG A CA 1
ATOM 1273 C C . ARG A 1 167 ? -16.344 14.82 13.227 1 81.38 167 ARG A C 1
ATOM 1275 O O . ARG A 1 167 ? -16.578 15.531 12.242 1 81.38 167 ARG A O 1
ATOM 1282 N N . GLY A 1 168 ? -17.312 14.219 13.852 1 77.06 168 GLY A N 1
ATOM 1283 C CA . GLY A 1 168 ? -18.703 14.391 13.492 1 77.06 168 GLY A CA 1
ATOM 1284 C C . GLY A 1 168 ? -19.094 13.664 12.211 1 77.06 168 GLY A C 1
ATOM 1285 O O . GLY A 1 168 ? -20.094 14 11.578 1 77.06 168 GLY A O 1
ATOM 1286 N N . ILE A 1 169 ? -18.281 12.734 11.789 1 86.94 169 ILE A N 1
ATOM 1287 C CA . ILE A 1 169 ? -18.547 11.977 10.57 1 86.94 169 ILE A CA 1
ATOM 1288 C C . ILE A 1 169 ? -19.266 10.68 10.922 1 86.94 169 ILE A C 1
ATOM 1290 O O . ILE A 1 169 ? -18.766 9.867 11.703 1 86.94 169 ILE A O 1
ATOM 1294 N N . HIS A 1 170 ? -20.375 10.508 10.359 1 84.44 170 HIS A N 1
ATOM 1295 C CA . HIS A 1 170 ? -21.125 9.258 10.516 1 84.44 170 HIS A CA 1
ATOM 1296 C C . HIS A 1 170 ? -21.016 8.391 9.266 1 84.44 170 HIS A C 1
ATOM 1298 O O . HIS A 1 170 ? -21.625 8.688 8.242 1 84.44 170 HIS A O 1
ATOM 1304 N N . CYS A 1 171 ? -20.281 7.375 9.383 1 88.62 171 CYS A N 1
ATOM 1305 C CA . CYS A 1 171 ? -20.094 6.438 8.281 1 88.62 171 CYS A CA 1
ATOM 1306 C C . CYS A 1 171 ? -20.078 5 8.781 1 88.62 171 CYS A C 1
ATOM 1308 O O . CYS A 1 171 ? -19.781 4.746 9.945 1 88.62 171 CYS A O 1
ATOM 1310 N N . ALA A 1 172 ? -20.531 4.094 7.945 1 90.44 172 ALA A N 1
ATOM 1311 C CA . ALA A 1 172 ? -20.422 2.67 8.25 1 90.44 172 ALA A CA 1
ATOM 1312 C C . ALA A 1 172 ? -18.969 2.186 8.117 1 90.44 172 ALA A C 1
ATOM 1314 O O . ALA A 1 172 ? -18.234 2.672 7.27 1 90.44 172 ALA A O 1
ATOM 1315 N N . PRO A 1 173 ? -18.609 1.186 8.969 1 93.75 173 PRO A N 1
ATOM 1316 C CA . PRO A 1 173 ? -17.266 0.595 8.812 1 93.75 173 PRO A CA 1
ATOM 1317 C C . PRO A 1 173 ? -17 0.124 7.383 1 93.75 173 PRO A C 1
ATOM 1319 O O . PRO A 1 173 ? -15.859 0.143 6.93 1 93.75 173 PRO A O 1
ATOM 1322 N N . SER A 1 174 ? -18.047 -0.274 6.613 1 93.25 174 SER A N 1
ATOM 1323 C CA . SER A 1 174 ? -17.891 -0.766 5.246 1 93.25 174 SER A CA 1
ATOM 1324 C C . SER A 1 174 ? -17.453 0.346 4.305 1 93.25 174 SER A C 1
ATOM 1326 O O . SER A 1 174 ? -16.938 0.075 3.219 1 93.25 174 SER A O 1
ATOM 1328 N N . GLN A 1 175 ? -17.609 1.621 4.719 1 95.94 175 GLN A N 1
ATOM 1329 C CA . GLN A 1 175 ? -17.188 2.762 3.91 1 95.94 175 GLN A CA 1
ATOM 1330 C C . GLN A 1 175 ? -15.719 3.096 4.137 1 95.94 175 GLN A C 1
ATOM 1332 O O . GLN A 1 175 ? -15.117 3.846 3.361 1 95.94 175 GLN A O 1
ATOM 1337 N N . ILE A 1 176 ? -15.195 2.537 5.203 1 98 176 ILE A N 1
ATOM 1338 C CA . ILE A 1 176 ? -13.805 2.824 5.543 1 98 176 ILE A CA 1
ATOM 1339 C C . ILE A 1 176 ? -12.883 1.876 4.781 1 98 176 ILE A C 1
ATOM 1341 O O . ILE A 1 176 ? -13.055 0.655 4.844 1 98 176 ILE A O 1
ATOM 1345 N N . ILE A 1 177 ? -11.953 2.432 4.02 1 98.69 177 ILE A N 1
ATOM 1346 C CA . ILE A 1 177 ? -10.891 1.678 3.363 1 98.69 177 ILE A CA 1
ATOM 1347 C C . ILE A 1 177 ? -9.539 2.045 3.979 1 98.69 177 ILE A C 1
ATOM 1349 O O . ILE A 1 177 ? -9.156 3.217 3.994 1 98.69 177 ILE A O 1
ATOM 1353 N N . ILE A 1 178 ? -8.828 1.042 4.496 1 98.88 178 ILE A N 1
ATOM 1354 C CA . ILE A 1 178 ? -7.523 1.272 5.109 1 98.88 178 ILE A CA 1
ATOM 1355 C C . ILE A 1 178 ? -6.473 1.47 4.02 1 98.88 178 ILE A C 1
ATOM 1357 O O . ILE A 1 178 ? -6.473 0.763 3.01 1 98.88 178 ILE A O 1
ATOM 1361 N N . THR A 1 179 ? -5.559 2.424 4.207 1 98.75 179 THR A N 1
ATOM 1362 C CA . THR A 1 179 ? -4.555 2.768 3.207 1 98.75 179 THR A CA 1
ATOM 1363 C C . THR A 1 179 ? -3.178 2.918 3.85 1 98.75 179 THR A C 1
ATOM 1365 O O . THR A 1 179 ? -3.064 2.996 5.074 1 98.75 179 THR A O 1
ATOM 1368 N N . GLY A 1 180 ? -2.143 2.91 2.982 1 98.06 180 GLY A N 1
ATOM 1369 C CA . GLY A 1 180 ? -0.789 3.176 3.439 1 98.06 180 GLY A CA 1
ATOM 1370 C C . GLY A 1 180 ? -0.519 4.648 3.678 1 98.06 180 GLY A C 1
ATOM 1371 O O . GLY A 1 180 ? 0.399 5.223 3.086 1 98.06 180 GLY A O 1
ATOM 1372 N N . GLY A 1 181 ? -1.349 5.293 4.461 1 97.5 181 GLY A N 1
ATOM 1373 C CA . GLY A 1 181 ? -1.239 6.723 4.691 1 97.5 181 GLY A CA 1
ATOM 1374 C C . GLY A 1 181 ? -2.012 7.551 3.68 1 97.5 181 GLY A C 1
ATOM 1375 O O . GLY A 1 181 ? -2.824 7.016 2.924 1 97.5 181 GLY A O 1
ATOM 1376 N N . PHE A 1 182 ? -1.842 8.859 3.734 1 97.94 182 PHE A N 1
ATOM 1377 C CA . PHE A 1 182 ? -2.555 9.781 2.859 1 97.94 182 PHE A CA 1
ATOM 1378 C C . PHE A 1 182 ? -2.184 9.539 1.4 1 97.94 182 PHE A C 1
ATOM 1380 O O . PHE A 1 182 ? -3.053 9.531 0.526 1 97.94 182 PHE A O 1
ATOM 1387 N N . SER A 1 183 ? -0.895 9.367 1.122 1 98.06 183 SER A N 1
ATOM 1388 C CA . SER A 1 183 ? -0.427 9.203 -0.251 1 98.06 183 SER A CA 1
ATOM 1389 C C . SER A 1 183 ? -1.108 8.023 -0.93 1 98.06 183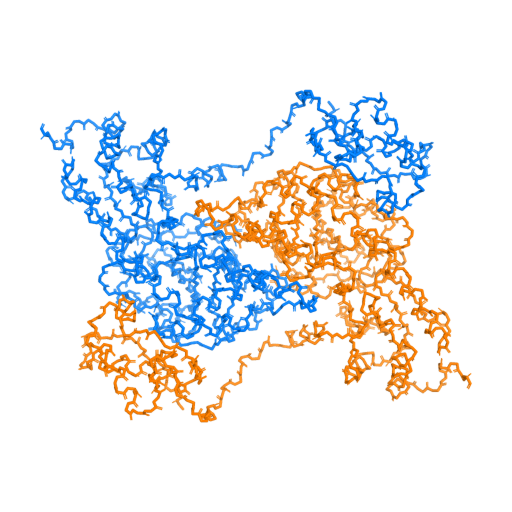 SER A C 1
ATOM 1391 O O . SER A 1 183 ? -1.582 8.141 -2.062 1 98.06 183 SER A O 1
ATOM 1393 N N . ALA A 1 184 ? -1.158 6.93 -0.234 1 98.62 184 ALA A N 1
ATOM 1394 C CA . ALA A 1 184 ? -1.823 5.758 -0.795 1 98.62 184 ALA A CA 1
ATOM 1395 C C . ALA A 1 184 ? -3.318 6.008 -0.972 1 98.62 184 ALA A C 1
ATOM 1397 O O . ALA A 1 184 ? -3.926 5.523 -1.929 1 98.62 184 ALA A O 1
ATOM 1398 N N . GLY A 1 185 ? -3.916 6.684 0.007 1 98.81 185 GLY A N 1
ATOM 1399 C CA . GLY A 1 185 ? -5.316 7.051 -0.127 1 98.81 185 GLY A CA 1
ATOM 1400 C C . GLY A 1 185 ? -5.594 7.918 -1.341 1 98.81 185 GLY A C 1
ATOM 1401 O O . GLY A 1 185 ? -6.59 7.723 -2.037 1 98.81 185 GLY A O 1
ATOM 1402 N N . LEU A 1 186 ? -4.699 8.883 -1.548 1 98.81 186 LEU A N 1
ATOM 1403 C CA . LEU A 1 186 ? -4.812 9.734 -2.725 1 98.81 186 LEU A CA 1
ATOM 1404 C C . LEU A 1 186 ? -4.707 8.914 -4.004 1 98.81 186 LEU A C 1
ATOM 1406 O O . LEU A 1 186 ? -5.527 9.07 -4.914 1 98.81 186 LEU A O 1
ATOM 1410 N N . GLY A 1 187 ? -3.705 8.031 -4.047 1 98.81 187 GLY A N 1
ATOM 1411 C CA . GLY A 1 187 ? -3.541 7.176 -5.215 1 98.81 187 GLY A CA 1
ATOM 1412 C C . GLY A 1 187 ? -4.75 6.301 -5.488 1 98.81 187 GLY A C 1
ATOM 1413 O O . GLY A 1 187 ? -5.207 6.203 -6.629 1 98.81 187 GLY A O 1
ATOM 1414 N N . LEU A 1 188 ? -5.242 5.66 -4.477 1 98.88 188 LEU A N 1
ATOM 1415 C CA . LEU A 1 188 ? -6.43 4.816 -4.582 1 98.88 188 LEU A CA 1
ATOM 1416 C C . LEU A 1 188 ? -7.621 5.621 -5.09 1 98.88 188 LEU A C 1
ATOM 1418 O O . LEU A 1 188 ? -8.336 5.18 -5.996 1 98.88 188 LEU A O 1
ATOM 1422 N N . THR A 1 189 ? -7.82 6.797 -4.531 1 98.88 189 THR A N 1
ATOM 1423 C CA . THR A 1 189 ? -8.938 7.66 -4.895 1 98.88 189 THR A CA 1
ATOM 1424 C C . THR A 1 189 ? -8.852 8.07 -6.363 1 98.88 189 THR A C 1
ATOM 1426 O O . THR A 1 189 ? -9.836 8 -7.094 1 98.88 189 THR A O 1
ATOM 1429 N N . LEU A 1 190 ? -7.691 8.484 -6.762 1 98.69 190 LEU A N 1
ATOM 1430 C CA . LEU A 1 190 ? -7.512 8.938 -8.141 1 98.69 190 LEU A CA 1
ATOM 1431 C C . LEU A 1 190 ? -7.711 7.789 -9.117 1 98.69 190 LEU A C 1
ATOM 1433 O O . LEU A 1 190 ? -8.227 7.988 -10.219 1 98.69 190 LEU A O 1
ATOM 1437 N N . SER A 1 191 ? -7.277 6.59 -8.727 1 98.31 191 SER A N 1
ATOM 1438 C CA . SER A 1 191 ? -7.508 5.406 -9.547 1 98.31 191 SER A CA 1
ATOM 1439 C C . SER A 1 191 ? -9 5.137 -9.719 1 98.31 191 SER A C 1
ATOM 1441 O O . SER A 1 191 ? -9.453 4.77 -10.805 1 98.31 191 SER A O 1
ATOM 1443 N N . VAL A 1 192 ? -9.773 5.273 -8.68 1 98.44 192 VAL A N 1
ATOM 1444 C CA . VAL A 1 192 ? -11.211 5.016 -8.695 1 98.44 192 VAL A CA 1
ATOM 1445 C C . VAL A 1 192 ? -11.914 6.059 -9.562 1 98.44 192 VAL A C 1
ATOM 1447 O O . VAL A 1 192 ? -12.758 5.715 -10.398 1 98.44 192 VAL A O 1
ATOM 1450 N N . LEU A 1 193 ? -11.523 7.305 -9.367 1 98.12 193 LEU A N 1
ATOM 1451 C CA . LEU A 1 193 ? -12.258 8.398 -10 1 98.12 193 LEU A CA 1
ATOM 1452 C C . LEU A 1 193 ? -11.914 8.492 -11.484 1 98.12 193 LEU A C 1
ATOM 1454 O O . LEU A 1 193 ? -12.75 8.891 -12.297 1 98.12 193 LEU A O 1
ATOM 1458 N N . GLY A 1 194 ? -10.672 8.188 -11.883 1 96.5 194 GLY A N 1
ATOM 1459 C CA . GLY A 1 194 ? -10.281 8.211 -13.281 1 96.5 194 GLY A CA 1
ATOM 1460 C C . GLY A 1 194 ? -10.484 9.562 -13.938 1 96.5 194 GLY A C 1
ATOM 1461 O O . GLY A 1 194 ? -11.109 9.656 -15 1 96.5 194 GLY A O 1
ATOM 1462 N N . LEU A 1 195 ? -9.906 10.57 -13.383 1 96.94 195 LEU A N 1
ATOM 1463 C CA . LEU A 1 195 ? -10.188 11.93 -13.836 1 96.94 195 LEU A CA 1
ATOM 1464 C C . LEU A 1 195 ? -9.016 12.477 -14.648 1 96.94 195 LEU A C 1
ATOM 1466 O O . LEU A 1 195 ? -8.883 13.695 -14.797 1 96.94 195 LEU A O 1
ATOM 1470 N N . GLY A 1 196 ? -8.141 11.562 -15.141 1 96 196 GLY A N 1
ATOM 1471 C CA . GLY A 1 196 ? -7.082 12.031 -16.016 1 96 196 GLY A CA 1
ATOM 1472 C C . GLY A 1 196 ? -7.59 12.891 -17.156 1 96 196 GLY A C 1
ATOM 1473 O O . GLY A 1 196 ? -8.633 12.602 -17.75 1 96 196 GLY A O 1
ATOM 1474 N N . GLY A 1 197 ? -6.793 14.031 -17.422 1 96.38 197 GLY A N 1
ATOM 1475 C CA . GLY A 1 197 ? -7.176 14.938 -18.5 1 96.38 197 GLY A CA 1
ATOM 1476 C C . GLY A 1 197 ? -8.062 16.078 -18.031 1 96.38 197 GLY A C 1
ATOM 1477 O O . GLY A 1 197 ? -8.289 17.031 -18.781 1 96.38 197 GLY A O 1
ATOM 1478 N N . HIS A 1 198 ? -8.508 16.078 -16.781 1 98.12 198 HIS A N 1
ATOM 1479 C CA . HIS A 1 198 ? -9.375 17.125 -16.25 1 98.12 198 HIS A CA 1
ATOM 1480 C C . HIS A 1 198 ? -8.594 18.094 -15.352 1 98.12 198 HIS A C 1
ATOM 1482 O O . HIS A 1 198 ? -7.441 17.828 -15.008 1 98.12 198 HIS A O 1
ATOM 1488 N N . ASN A 1 199 ? -9.281 19.188 -14.969 1 98.44 199 ASN A N 1
ATOM 1489 C CA . ASN A 1 199 ? -8.688 20.188 -14.086 1 98.44 199 ASN A CA 1
ATOM 1490 C C . ASN A 1 199 ? -8.992 19.891 -12.617 1 98.44 199 ASN A C 1
ATOM 1492 O O . ASN A 1 199 ? -10.078 19.406 -12.289 1 98.44 199 ASN A O 1
ATOM 1496 N N . ALA A 1 200 ? -8 20.203 -11.797 1 98.81 200 ALA A N 1
ATOM 1497 C CA . ALA A 1 200 ? -8.164 20.047 -10.352 1 98.81 200 ALA A CA 1
ATOM 1498 C C . ALA A 1 200 ? -7.738 21.312 -9.617 1 98.81 200 ALA A C 1
ATOM 1500 O O . ALA A 1 200 ? -6.664 21.859 -9.883 1 98.81 200 ALA A O 1
ATOM 1501 N N . TRP A 1 201 ? -8.656 21.828 -8.703 1 98.81 201 TRP A N 1
ATOM 1502 C CA . TRP A 1 201 ? -8.258 22.906 -7.801 1 98.81 201 TRP A CA 1
ATOM 1503 C C . TRP A 1 201 ? -7.273 22.406 -6.75 1 98.81 201 TRP A C 1
ATOM 1505 O O . TRP A 1 201 ? -7.496 21.359 -6.137 1 98.81 201 TRP A O 1
ATOM 1515 N N . VAL A 1 202 ? -6.195 23.109 -6.605 1 98.56 202 VAL A N 1
ATOM 1516 C CA . VAL A 1 202 ? -5.281 22.891 -5.492 1 98.56 202 VAL A CA 1
ATOM 1517 C C . VAL A 1 202 ? -5.059 24.203 -4.734 1 98.56 202 VAL A C 1
ATOM 1519 O O . VAL A 1 202 ? -5.074 25.281 -5.328 1 98.56 202 VAL A O 1
ATOM 1522 N N . GLU A 1 203 ? -4.898 24.062 -3.471 1 98.56 203 GLU A N 1
ATOM 1523 C CA . GLU A 1 203 ? -4.57 25.234 -2.65 1 98.56 203 GLU A CA 1
ATOM 1524 C C . GLU A 1 203 ? -3.205 25.797 -3.02 1 98.56 203 GLU A C 1
ATOM 1526 O O . GLU A 1 203 ? -2.271 25.047 -3.307 1 98.56 203 GLU A O 1
ATOM 1531 N N . ASN A 1 204 ? -3.082 27.172 -2.932 1 98.19 204 ASN A N 1
ATOM 1532 C CA . ASN A 1 204 ? -1.828 27.859 -3.213 1 98.19 204 ASN A CA 1
ATOM 1533 C C . ASN A 1 204 ? -1.57 28.984 -2.213 1 98.19 204 ASN A C 1
ATOM 1535 O O . ASN A 1 204 ? -2.15 30.062 -2.326 1 98.19 204 ASN A O 1
ATOM 1539 N N . PRO A 1 205 ? -0.559 28.828 -1.271 1 97.5 205 PRO A N 1
ATOM 1540 C CA . PRO A 1 205 ? 0.311 27.656 -1.172 1 97.5 205 PRO A CA 1
ATOM 1541 C C . PRO A 1 205 ? -0.44 26.391 -0.736 1 97.5 205 PRO A C 1
ATOM 1543 O O . PRO A 1 205 ? -1.562 26.484 -0.231 1 97.5 205 PRO A O 1
ATOM 1546 N N . GLY A 1 206 ? 0.161 25.266 -1.036 1 97.31 206 GLY A N 1
ATOM 1547 C CA . GLY A 1 206 ? -0.398 23.984 -0.659 1 97.31 206 GLY A CA 1
ATOM 1548 C C . GLY A 1 206 ? 0.645 22.891 -0.562 1 97.31 206 GLY A C 1
ATOM 1549 O O . GLY A 1 206 ? 1.838 23.141 -0.736 1 97.31 206 GLY A O 1
ATOM 1550 N N . PHE A 1 207 ? 0.244 21.75 -0.218 1 96.38 207 PHE A N 1
ATOM 1551 C CA . PHE A 1 207 ? 1.131 20.625 0.023 1 96.38 207 PHE A CA 1
ATOM 1552 C C . PHE A 1 207 ? 1.76 20.141 -1.279 1 96.38 207 PHE A C 1
ATOM 1554 O O . PHE A 1 207 ? 1.059 19.656 -2.174 1 96.38 207 PHE A O 1
ATOM 1561 N N . PRO A 1 208 ? 3.062 20.156 -1.41 1 94.81 208 PRO A N 1
ATOM 1562 C CA . PRO A 1 208 ? 3.729 19.906 -2.691 1 94.81 208 PRO A CA 1
ATOM 1563 C C . PRO A 1 208 ? 3.535 18.484 -3.189 1 94.81 208 PRO A C 1
ATOM 1565 O O . PRO A 1 208 ? 3.412 18.25 -4.395 1 94.81 208 PRO A O 1
ATOM 1568 N N . TRP A 1 209 ? 3.467 17.531 -2.346 1 95.19 209 TRP A N 1
ATOM 1569 C CA . TRP A 1 209 ? 3.416 16.125 -2.758 1 95.19 209 TRP A CA 1
ATOM 1570 C C . TRP A 1 209 ? 2.029 15.766 -3.277 1 95.19 209 TRP A C 1
ATOM 1572 O O . TRP A 1 209 ? 1.895 14.922 -4.172 1 95.19 209 TRP A O 1
ATOM 1582 N N . SER A 1 210 ? 1.001 16.406 -2.686 1 97.5 210 SER A N 1
ATOM 1583 C CA . SER A 1 210 ? -0.338 16.219 -3.236 1 97.5 210 SER A CA 1
ATOM 1584 C C . SER A 1 210 ? -0.436 16.766 -4.652 1 97.5 210 SER A C 1
ATOM 1586 O O . SER A 1 210 ? -1.022 16.141 -5.535 1 97.5 210 SER A O 1
ATOM 1588 N N . ARG A 1 211 ? 0.129 17.938 -4.859 1 97.12 211 ARG A N 1
ATOM 1589 C CA . ARG A 1 211 ? 0.14 18.547 -6.188 1 97.12 211 ARG A CA 1
ATOM 1590 C C . ARG A 1 211 ? 0.858 17.656 -7.191 1 97.12 211 ARG A C 1
ATOM 1592 O O . ARG A 1 211 ? 0.364 17.422 -8.297 1 97.12 211 ARG A O 1
ATOM 1599 N N . LYS A 1 212 ? 2.041 17.188 -6.758 1 97.38 212 LYS A N 1
ATOM 1600 C CA . LYS A 1 212 ? 2.795 16.281 -7.629 1 97.38 212 LYS A CA 1
ATOM 1601 C C . LYS A 1 212 ? 2.006 15.016 -7.926 1 97.38 212 LYS A C 1
ATOM 1603 O O . LYS A 1 212 ? 2.018 14.523 -9.055 1 97.38 212 LYS A O 1
ATOM 1608 N N . GLY A 1 213 ? 1.357 14.445 -6.934 1 98.44 213 GLY A N 1
ATOM 1609 C CA . GLY A 1 213 ? 0.523 13.266 -7.129 1 98.44 213 GLY A CA 1
ATOM 1610 C C . GLY A 1 213 ? -0.572 13.477 -8.156 1 98.44 213 GLY A C 1
ATOM 1611 O O . GLY A 1 213 ? -0.815 12.609 -9 1 98.44 213 GLY A O 1
ATOM 1612 N N . LEU A 1 214 ? -1.233 14.633 -8.109 1 98.62 214 LEU A N 1
ATOM 1613 C CA . LEU A 1 214 ? -2.281 14.953 -9.078 1 98.62 214 LEU A CA 1
ATOM 1614 C C . LEU A 1 214 ? -1.712 15.047 -10.484 1 98.62 214 LEU A C 1
ATOM 1616 O O . LEU A 1 214 ? -2.33 14.57 -11.445 1 98.62 214 LEU A O 1
ATOM 1620 N N . ALA A 1 215 ? -0.533 15.68 -10.57 1 98 215 ALA A N 1
ATOM 1621 C CA . ALA A 1 215 ? 0.128 15.781 -11.875 1 98 215 ALA A CA 1
ATOM 1622 C C . ALA A 1 215 ? 0.485 14.398 -12.414 1 98 215 ALA A C 1
ATOM 1624 O O . ALA A 1 215 ? 0.312 14.133 -13.609 1 98 215 ALA A O 1
ATOM 1625 N N . LEU A 1 216 ? 0.991 13.562 -11.555 1 97.62 216 LEU A N 1
ATOM 1626 C CA . LEU A 1 216 ? 1.355 12.211 -11.945 1 97.62 216 LEU A CA 1
ATOM 1627 C C . LEU A 1 216 ? 0.128 11.422 -12.391 1 97.62 216 LEU A C 1
ATOM 1629 O O . LEU A 1 216 ? 0.235 10.516 -13.227 1 97.62 216 LEU A O 1
ATOM 1633 N N . ALA A 1 217 ? -1.034 11.75 -11.891 1 98.06 217 ALA A N 1
ATOM 1634 C CA . ALA A 1 217 ? -2.295 11.133 -12.289 1 98.06 217 ALA A CA 1
ATOM 1635 C C . ALA A 1 217 ? -2.883 11.828 -13.516 1 98.06 217 ALA A C 1
ATOM 1637 O O . ALA A 1 217 ? -4.031 11.578 -13.883 1 98.06 217 ALA A O 1
ATOM 1638 N N . ARG A 1 218 ? -2.123 12.828 -14.086 1 97.62 218 ARG A N 1
ATOM 1639 C CA . ARG A 1 218 ? -2.398 13.469 -15.367 1 97.62 218 ARG A CA 1
ATOM 1640 C C . ARG A 1 218 ? -3.545 14.469 -15.242 1 97.62 218 ARG A C 1
ATOM 1642 O O . ARG A 1 218 ? -4.305 14.672 -16.188 1 97.62 218 ARG A O 1
ATOM 1649 N N . LEU A 1 219 ? -3.756 14.984 -14.07 1 98.31 219 LEU A N 1
ATOM 1650 C CA . LEU A 1 219 ? -4.668 16.109 -13.898 1 98.31 219 LEU A CA 1
ATOM 1651 C C . LEU A 1 219 ? -3.945 17.438 -14.133 1 98.31 219 LEU A C 1
ATOM 1653 O O . LEU A 1 219 ? -2.752 17.562 -13.852 1 98.31 219 LEU A O 1
ATOM 1657 N N . SER A 1 220 ? -4.668 18.375 -14.719 1 98.12 220 SER A N 1
ATOM 1658 C CA . SER A 1 220 ? -4.16 19.734 -14.82 1 98.12 220 SER A CA 1
ATOM 1659 C C . SER A 1 220 ? -4.445 20.531 -13.547 1 98.12 220 SER A C 1
ATOM 1661 O O . SER A 1 220 ? -5.59 20.594 -13.094 1 98.12 220 SER A O 1
ATOM 1663 N N . LEU A 1 221 ? -3.459 21.188 -13.039 1 97.88 221 LEU A N 1
ATOM 1664 C CA . LEU A 1 221 ? -3.588 21.828 -11.742 1 97.88 221 LEU A CA 1
ATOM 1665 C C . LEU A 1 221 ? -4.02 23.281 -11.898 1 97.88 221 LEU A C 1
ATOM 1667 O O . LEU A 1 221 ? -3.488 24.016 -12.742 1 97.88 221 LEU A O 1
ATOM 1671 N N . ALA A 1 222 ? -4.996 23.656 -11.188 1 98.19 222 ALA A N 1
ATOM 1672 C CA . ALA A 1 222 ? -5.434 25.031 -11.039 1 98.19 222 ALA A CA 1
ATOM 1673 C C . ALA A 1 222 ? -5.152 25.562 -9.633 1 98.19 222 ALA A C 1
ATOM 1675 O O . ALA A 1 222 ? -5.906 25.281 -8.703 1 98.19 222 ALA A O 1
ATOM 1676 N N . PRO A 1 223 ? -4.102 26.312 -9.461 1 97.81 223 PRO A N 1
ATOM 1677 C CA . PRO A 1 223 ? -3.795 26.859 -8.133 1 97.81 223 PRO A CA 1
ATOM 1678 C C . PRO A 1 223 ? -4.793 27.922 -7.688 1 97.81 223 PRO A C 1
ATOM 1680 O O . PRO A 1 223 ? -5.023 28.906 -8.406 1 97.81 223 PRO A O 1
ATOM 1683 N N . ILE A 1 224 ? -5.375 27.766 -6.594 1 98.38 224 ILE A N 1
ATOM 1684 C CA . ILE A 1 224 ? -6.344 28.703 -6.035 1 98.38 224 ILE A CA 1
ATOM 1685 C C . ILE A 1 224 ? -5.754 29.375 -4.801 1 98.38 224 ILE A C 1
ATOM 1687 O O . ILE A 1 224 ? -5.281 28.703 -3.881 1 98.38 224 ILE A O 1
ATOM 1691 N N . PRO A 1 225 ? -5.805 30.672 -4.707 1 97.62 225 PRO A N 1
ATOM 1692 C CA . PRO A 1 225 ? -5.227 31.375 -3.557 1 97.62 225 PRO A CA 1
ATOM 1693 C C . PRO A 1 225 ? -5.914 31.016 -2.242 1 97.62 225 PRO A C 1
ATOM 1695 O O . PRO A 1 225 ? -7.102 30.688 -2.232 1 97.62 225 PRO A O 1
ATOM 1698 N N . VAL A 1 226 ? -5.113 31.094 -1.173 1 97.62 226 VAL A N 1
ATOM 1699 C CA . VAL A 1 226 ? -5.598 30.828 0.178 1 97.62 226 VAL A CA 1
ATOM 1700 C C . VAL A 1 226 ? -5.426 32.062 1.042 1 97.62 226 VAL A C 1
ATOM 1702 O O . VAL A 1 226 ? -4.402 32.75 0.961 1 97.62 226 VAL A O 1
ATOM 1705 N N . ASP A 1 227 ? -6.469 32.438 1.768 1 96.12 227 ASP A N 1
ATOM 1706 C CA . ASP A 1 227 ? -6.398 33.531 2.723 1 96.12 227 ASP A CA 1
ATOM 1707 C C . ASP A 1 227 ? -6.812 33.094 4.121 1 96.12 227 ASP A C 1
ATOM 1709 O O . ASP A 1 227 ? -6.723 31.891 4.441 1 96.12 227 ASP A O 1
ATOM 1713 N N . ALA A 1 228 ? -7.129 33.938 4.977 1 93.44 228 ALA A N 1
ATOM 1714 C CA . ALA A 1 228 ? -7.418 33.625 6.379 1 93.44 228 ALA A CA 1
ATOM 1715 C C . ALA A 1 228 ? -8.664 32.75 6.5 1 93.44 228 ALA A C 1
ATOM 1717 O O . ALA A 1 228 ? -8.867 32.094 7.527 1 93.44 228 ALA A O 1
ATOM 1718 N N . ASP A 1 229 ? -9.438 32.75 5.398 1 93.94 229 ASP A N 1
ATOM 1719 C CA . ASP A 1 229 ? -10.664 31.938 5.43 1 93.94 229 ASP A CA 1
ATOM 1720 C C . ASP A 1 229 ? -10.5 30.656 4.609 1 93.94 229 ASP A C 1
ATOM 1722 O O . ASP A 1 229 ? -11.484 29.969 4.32 1 93.94 229 ASP A O 1
ATOM 1726 N N . GLY A 1 230 ? -9.328 30.359 4.238 1 96.5 230 GLY A N 1
ATOM 1727 C CA . GLY A 1 230 ? -9.062 29.156 3.463 1 96.5 230 GLY A CA 1
ATOM 1728 C C . GLY A 1 230 ? -9.047 29.406 1.967 1 96.5 230 GLY A C 1
ATOM 1729 O O . GLY A 1 230 ? -8.812 30.531 1.521 1 96.5 230 GLY A O 1
ATOM 1730 N N . ILE A 1 231 ? -9.18 28.391 1.183 1 98.38 231 ILE A N 1
ATOM 1731 C CA . ILE A 1 231 ? -9.125 28.453 -0.274 1 98.38 231 ILE A CA 1
ATOM 1732 C C . ILE A 1 231 ? -10.195 29.406 -0.793 1 98.38 231 ILE A C 1
ATOM 1734 O O . ILE A 1 231 ? -11.32 29.422 -0.285 1 98.38 231 ILE A O 1
ATOM 1738 N N . ASP A 1 232 ? -9.875 30.25 -1.766 1 98.25 232 ASP A N 1
ATOM 1739 C CA . ASP A 1 232 ? -10.773 31.25 -2.334 1 98.25 232 ASP A CA 1
ATOM 1740 C C . ASP A 1 232 ? -11.688 30.625 -3.387 1 98.25 232 ASP A C 1
ATOM 1742 O O . ASP A 1 232 ? -11.367 30.625 -4.578 1 98.25 232 ASP A O 1
ATOM 1746 N N . ILE A 1 233 ? -12.867 30.328 -2.988 1 97.94 233 ILE A N 1
ATOM 1747 C CA . ILE A 1 233 ? -13.836 29.641 -3.834 1 97.94 233 ILE A CA 1
ATOM 1748 C C . ILE A 1 233 ? -14.227 30.531 -5.004 1 97.94 233 ILE A C 1
ATOM 1750 O O . ILE A 1 233 ? -14.352 30.078 -6.137 1 97.94 233 ILE A O 1
ATOM 1754 N N . ASP A 1 234 ? -14.414 31.844 -4.754 1 96.88 234 ASP A N 1
ATOM 1755 C CA . ASP A 1 234 ? -14.812 32.781 -5.801 1 96.88 234 ASP A CA 1
ATOM 1756 C C . ASP A 1 234 ? -13.758 32.844 -6.902 1 96.88 234 ASP A C 1
ATOM 1758 O O . ASP A 1 234 ? -14.094 32.875 -8.086 1 96.88 234 ASP A O 1
ATOM 1762 N N . HIS A 1 235 ? -12.539 32.938 -6.504 1 97.81 235 HIS A N 1
ATOM 1763 C CA . HIS A 1 235 ? -11.461 32.906 -7.48 1 97.81 235 HIS A CA 1
ATOM 1764 C C . HIS A 1 235 ? -11.523 31.656 -8.352 1 97.81 235 HIS A C 1
ATOM 1766 O O . HIS A 1 235 ? -11.391 31.734 -9.57 1 97.81 235 HIS A O 1
ATOM 1772 N N . GLY A 1 236 ? -11.68 30.5 -7.738 1 98.06 236 GLY A N 1
ATOM 1773 C CA . GLY A 1 236 ? -11.766 29.25 -8.477 1 98.06 236 GLY A CA 1
ATOM 1774 C C . GLY A 1 236 ? -12.906 29.234 -9.477 1 98.06 236 GLY A C 1
ATOM 1775 O O . GLY A 1 236 ? -12.719 28.828 -10.625 1 98.06 236 GLY A O 1
ATOM 1776 N N . LEU A 1 237 ? -14.062 29.656 -9.016 1 97.5 237 LEU A N 1
ATOM 1777 C CA . LEU A 1 237 ? -15.258 29.641 -9.859 1 97.5 237 LEU A CA 1
ATOM 1778 C C . LEU A 1 237 ? -15.102 30.578 -11.047 1 97.5 237 LEU A C 1
ATOM 1780 O O . LEU A 1 237 ? -15.57 30.266 -12.148 1 97.5 237 LEU A O 1
ATOM 1784 N N . ARG A 1 238 ? -14.469 31.656 -10.82 1 97.81 238 ARG A N 1
ATOM 1785 C CA . ARG A 1 238 ? -14.289 32.656 -11.859 1 97.81 238 ARG A CA 1
ATOM 1786 C C . ARG A 1 238 ? -13.258 32.219 -12.891 1 97.81 238 ARG A C 1
ATOM 1788 O O . ARG A 1 238 ? -13.453 32.406 -14.094 1 97.81 238 ARG A O 1
ATOM 1795 N N . HIS A 1 239 ? -12.211 31.594 -12.484 1 97.75 239 HIS A N 1
ATOM 1796 C CA . HIS A 1 239 ? -11.07 31.375 -13.367 1 97.75 239 HIS A CA 1
ATOM 1797 C C . HIS A 1 239 ? -10.984 29.922 -13.805 1 97.75 239 HIS A C 1
ATOM 1799 O O . HIS A 1 239 ? -10.391 29.625 -14.844 1 97.75 239 HIS A O 1
ATOM 1805 N N . HIS A 1 240 ? -11.555 29.016 -13.016 1 97.88 240 HIS A N 1
ATOM 1806 C CA . HIS A 1 240 ? -11.453 27.594 -13.305 1 97.88 240 HIS A CA 1
ATOM 1807 C C . HIS A 1 240 ? -12.773 26.875 -13.023 1 97.88 240 HIS A C 1
ATOM 1809 O O . HIS A 1 240 ? -12.805 25.891 -12.289 1 97.88 240 HIS A O 1
ATOM 1815 N N . PRO A 1 241 ? -13.789 27.281 -13.648 1 96.62 241 PRO A N 1
ATOM 1816 C CA . PRO A 1 241 ? -15.117 26.734 -13.352 1 96.62 241 PRO A CA 1
ATOM 1817 C C . PRO A 1 241 ? -15.273 25.281 -13.789 1 96.62 241 PRO A C 1
ATOM 1819 O O . PRO A 1 241 ? -16.203 24.594 -13.359 1 96.62 241 PRO A O 1
ATOM 1822 N N . ASP A 1 242 ? -14.398 24.734 -14.578 1 97.44 242 ASP A N 1
ATOM 1823 C CA . ASP A 1 242 ? -14.594 23.422 -15.195 1 97.44 242 ASP A CA 1
ATOM 1824 C C . ASP A 1 242 ? -13.859 22.344 -14.414 1 97.44 242 ASP A C 1
ATOM 1826 O O . ASP A 1 242 ? -13.75 21.203 -14.875 1 97.44 242 ASP A O 1
ATOM 1830 N N . ALA A 1 243 ? -13.312 22.656 -13.289 1 98.56 243 ALA A N 1
ATOM 1831 C CA . ALA A 1 243 ? -12.594 21.672 -12.492 1 98.56 243 ALA A CA 1
ATOM 1832 C C . ALA A 1 243 ? -13.508 20.5 -12.109 1 98.56 243 ALA A C 1
ATOM 1834 O O . ALA A 1 243 ? -14.703 20.703 -11.859 1 98.56 243 ALA A O 1
ATOM 1835 N N . LYS A 1 244 ? -12.953 19.312 -12.062 1 98.81 244 LYS A N 1
ATOM 1836 C CA . LYS A 1 244 ? -13.727 18.125 -11.695 1 98.81 244 LYS A CA 1
ATOM 1837 C C . LYS A 1 244 ? -13.297 17.594 -10.328 1 98.81 244 LYS A C 1
ATOM 1839 O O . LYS A 1 244 ? -13.945 16.703 -9.773 1 98.81 244 LYS A O 1
ATOM 1844 N N . LEU A 1 245 ? -12.242 18.141 -9.836 1 98.88 245 LEU A N 1
ATOM 1845 C CA . LEU A 1 245 ? -11.688 17.719 -8.555 1 98.88 245 LEU A CA 1
ATOM 1846 C C . LEU A 1 245 ? -11.125 18.906 -7.789 1 98.88 245 LEU A C 1
ATOM 1848 O O . LEU A 1 245 ? -10.594 19.844 -8.391 1 98.88 245 LEU A O 1
ATOM 1852 N N . VAL A 1 246 ? -11.297 18.953 -6.492 1 98.81 246 VAL A N 1
ATOM 1853 C CA . VAL A 1 246 ? -10.633 19.906 -5.605 1 98.81 246 VAL A CA 1
ATOM 1854 C C . VAL A 1 246 ? -10.008 19.172 -4.426 1 98.81 246 VAL A C 1
ATOM 1856 O O . VAL A 1 246 ? -10.617 18.266 -3.859 1 98.81 246 VAL A O 1
ATOM 1859 N N . VAL A 1 247 ? -8.781 19.438 -4.105 1 98.81 247 VAL A N 1
ATOM 1860 C CA . VAL A 1 247 ? -8.102 18.906 -2.926 1 98.81 247 VAL A CA 1
ATOM 1861 C C . VAL A 1 247 ? -7.875 20.031 -1.913 1 98.81 247 VAL A C 1
ATOM 1863 O O . VAL A 1 247 ? -7.242 21.031 -2.227 1 98.81 247 VAL A O 1
ATOM 1866 N N . VAL A 1 248 ? -8.375 19.828 -0.692 1 98.44 248 VAL A N 1
ATOM 1867 C CA . VAL A 1 248 ? -8.297 20.906 0.295 1 98.44 248 VAL A CA 1
ATOM 1868 C C . VAL A 1 248 ? -7.891 20.328 1.649 1 98.44 248 VAL A C 1
ATOM 1870 O O . VAL A 1 248 ? -8.117 19.141 1.926 1 98.44 248 VAL A O 1
ATOM 1873 N N . THR A 1 249 ? -7.25 21.109 2.428 1 97.19 249 THR A N 1
ATOM 1874 C CA . THR A 1 249 ? -6.961 20.859 3.836 1 97.19 249 THR A CA 1
ATOM 1875 C C . THR A 1 249 ? -7.805 21.766 4.727 1 97.19 249 THR A C 1
ATOM 1877 O O . THR A 1 249 ? -7.273 22.656 5.391 1 97.19 249 THR A O 1
ATOM 1880 N N . PRO A 1 250 ? -9.047 21.484 4.832 1 95.31 250 PRO A N 1
ATOM 1881 C CA . PRO A 1 250 ? -10 22.469 5.367 1 95.31 250 PRO A CA 1
ATOM 1882 C C . PRO A 1 250 ? -9.906 22.609 6.883 1 95.31 250 PRO A C 1
ATOM 1884 O O . PRO A 1 250 ? -10.328 23.641 7.434 1 95.31 250 PRO A O 1
ATOM 1887 N N . GLY A 1 251 ? -9.469 21.578 7.59 1 91.12 251 GLY A N 1
ATOM 1888 C CA . GLY A 1 251 ? -9.336 21.703 9.031 1 91.12 251 GLY A CA 1
ATOM 1889 C C . GLY A 1 251 ? -8.242 22.672 9.445 1 91.12 251 GLY A C 1
ATOM 1890 O O . GLY A 1 251 ? -8.508 23.641 10.164 1 91.12 251 GLY A O 1
ATOM 1891 N N . GLN A 1 252 ? -7.109 22.422 9.047 1 93.38 252 GLN A N 1
ATOM 1892 C CA . GLN A 1 252 ? -5.914 23.25 9.188 1 93.38 252 GLN A CA 1
ATOM 1893 C C . GLN A 1 252 ? -5.125 23.297 7.887 1 93.38 252 GLN A C 1
ATOM 1895 O O . GLN A 1 252 ? -4.438 22.344 7.535 1 93.38 252 GLN A O 1
ATOM 1900 N N . HIS A 1 253 ? -5.191 24.453 7.266 1 95.88 253 HIS A N 1
ATOM 1901 C CA . HIS A 1 253 ? -4.562 24.594 5.957 1 95.88 253 HIS A CA 1
ATOM 1902 C C . HIS A 1 253 ? -3.072 24.281 6.027 1 95.88 253 HIS A C 1
ATOM 1904 O O . HIS A 1 253 ? -2.389 24.719 6.961 1 95.88 253 HIS A O 1
ATOM 1910 N N . ALA A 1 254 ? -2.59 23.484 5.188 1 96.25 254 ALA A N 1
ATOM 1911 C CA . ALA A 1 254 ? -1.158 23.266 4.992 1 96.25 254 ALA A CA 1
ATOM 1912 C C . ALA A 1 254 ? -0.616 24.172 3.891 1 96.25 254 ALA A C 1
ATOM 1914 O O . ALA A 1 254 ? -0.984 24.031 2.723 1 96.25 254 ALA A O 1
ATOM 1915 N N . PRO A 1 255 ? 0.158 25.125 4.211 1 96.12 255 PRO A N 1
ATOM 1916 C CA . PRO A 1 255 ? 0.916 25.188 5.465 1 96.12 255 PRO A CA 1
ATOM 1917 C C . PRO A 1 255 ? 0.491 26.344 6.359 1 96.12 255 PRO A C 1
ATOM 1919 O O . PRO A 1 255 ? 1.062 26.531 7.438 1 96.12 255 PRO A O 1
ATOM 1922 N N . LEU A 1 256 ? -0.535 27.109 6.004 1 96.12 256 LEU A N 1
ATOM 1923 C CA . LEU A 1 256 ? -0.756 28.406 6.637 1 96.12 256 LEU A CA 1
ATOM 1924 C C . LEU A 1 256 ? -1.682 28.266 7.84 1 96.12 256 LEU A C 1
ATOM 1926 O O . LEU A 1 256 ? -1.894 29.234 8.578 1 96.12 256 LEU A O 1
ATOM 1930 N N . GLY A 1 257 ? -2.289 27.172 8.047 1 93.06 257 GLY A N 1
ATOM 1931 C CA . GLY A 1 257 ? -2.963 26.859 9.289 1 93.06 257 GLY A CA 1
ATOM 1932 C C . GLY A 1 257 ? -4.402 27.328 9.336 1 93.06 257 GLY A C 1
ATOM 1933 O O . GLY A 1 257 ? -5.16 26.953 10.227 1 93.06 257 GLY A O 1
ATOM 1934 N N . SER A 1 258 ? -4.871 28.172 8.359 1 91.31 258 SER A N 1
ATOM 1935 C CA . SER A 1 258 ? -6.23 28.703 8.367 1 91.31 258 SER A CA 1
ATOM 1936 C C . SER A 1 258 ? -7.266 27.594 8.266 1 91.31 258 SER A C 1
ATOM 1938 O O . SER A 1 258 ? -7.047 26.594 7.574 1 91.31 258 SER A O 1
ATOM 1940 N N . THR A 1 259 ? -8.312 27.734 8.961 1 91.69 259 THR A N 1
ATOM 1941 C CA . THR A 1 259 ? -9.477 26.859 8.852 1 91.69 259 THR A CA 1
ATOM 1942 C C . THR A 1 259 ? -10.422 27.359 7.77 1 91.69 259 THR A C 1
ATOM 1944 O O . THR A 1 259 ? -10.727 28.562 7.707 1 91.69 259 THR A O 1
ATOM 1947 N N . LEU A 1 260 ? -10.797 26.5 6.91 1 93.94 260 LEU A N 1
ATOM 1948 C CA . LEU A 1 260 ? -11.805 26.891 5.934 1 93.94 260 LEU A CA 1
ATOM 1949 C C . LEU A 1 260 ? -13.086 27.344 6.629 1 93.94 260 LEU A C 1
ATOM 1951 O O . LEU A 1 260 ? -13.656 26.594 7.434 1 93.94 260 LEU A O 1
ATOM 1955 N N . SER A 1 261 ? -13.523 28.562 6.336 1 91 261 SER A N 1
ATOM 1956 C CA . SER A 1 261 ? -14.688 29.125 7.012 1 91 261 SER A CA 1
ATOM 1957 C C . SER A 1 261 ? -15.953 28.328 6.684 1 91 261 SER A C 1
ATOM 1959 O O . SER A 1 261 ? -16.016 27.641 5.664 1 91 261 SER A O 1
ATOM 1961 N N . LEU A 1 262 ? -16.922 28.391 7.566 1 88.69 262 LEU A N 1
ATOM 1962 C CA . LEU A 1 262 ? -18.188 27.703 7.352 1 88.69 262 LEU A CA 1
ATOM 1963 C C . LEU A 1 262 ? -18.828 28.125 6.043 1 88.69 262 LEU A C 1
ATOM 1965 O O . LEU A 1 262 ? -19.375 27.297 5.305 1 88.69 262 LEU A O 1
ATOM 1969 N N . GLU A 1 263 ? -18.781 29.406 5.801 1 89.69 263 GLU A N 1
ATOM 1970 C CA . GLU A 1 263 ? -19.359 29.938 4.566 1 89.69 263 GLU A CA 1
ATOM 1971 C C . GLU A 1 263 ? -18.719 29.297 3.34 1 89.69 263 GLU A C 1
ATOM 1973 O O . GLU A 1 263 ? -19.406 28.828 2.438 1 89.69 263 GLU A O 1
ATOM 1978 N N . ARG A 1 264 ? -17.438 29.219 3.312 1 95.5 264 ARG A N 1
ATOM 1979 C CA . ARG A 1 264 ? -16.734 28.672 2.16 1 95.5 264 ARG A CA 1
ATOM 1980 C C . ARG A 1 264 ? -16.891 27.156 2.094 1 95.5 264 ARG A C 1
ATOM 1982 O O . ARG A 1 264 ? -16.922 26.578 1.007 1 95.5 264 ARG A O 1
ATOM 1989 N N . ARG A 1 265 ? -16.984 26.516 3.244 1 95.5 265 ARG A N 1
ATOM 1990 C CA . ARG A 1 265 ? -17.297 25.094 3.26 1 95.5 265 ARG A CA 1
ATOM 1991 C C . ARG A 1 265 ? -18.609 24.812 2.543 1 95.5 265 ARG A C 1
ATOM 1993 O O . ARG A 1 265 ? -18.688 23.906 1.696 1 95.5 265 ARG A O 1
ATOM 2000 N N . LEU A 1 266 ? -19.609 25.562 2.891 1 92.19 266 LEU A N 1
ATOM 2001 C CA . LEU A 1 266 ? -20.938 25.344 2.322 1 92.19 266 LEU A CA 1
ATOM 2002 C C . LEU A 1 266 ? -20.953 25.688 0.836 1 92.19 266 LEU A C 1
ATOM 2004 O O . LEU A 1 266 ? -21.547 24.969 0.036 1 92.19 266 LEU A O 1
ATOM 2008 N N . ARG A 1 267 ? -20.281 26.734 0.513 1 95.12 267 ARG A N 1
ATOM 2009 C CA . ARG A 1 267 ? -20.203 27.125 -0.891 1 95.12 267 ARG A CA 1
ATOM 2010 C C . ARG A 1 267 ? -19.5 26.062 -1.717 1 95.12 267 ARG A C 1
ATOM 2012 O O . ARG A 1 267 ? -19.922 25.75 -2.83 1 95.12 267 ARG A O 1
ATOM 2019 N N . LEU A 1 268 ? -18.422 25.547 -1.202 1 97.62 268 LEU A N 1
ATOM 2020 C CA . LEU A 1 268 ? -17.656 24.5 -1.871 1 97.62 268 LEU A CA 1
ATOM 2021 C C . LEU A 1 268 ? -18.531 23.266 -2.084 1 97.62 268 LEU A C 1
ATOM 2023 O O . LEU A 1 268 ? -18.547 22.688 -3.178 1 97.62 268 LEU A O 1
ATOM 2027 N N . LEU A 1 269 ? -19.219 22.828 -1.063 1 96.69 269 LEU A N 1
ATOM 2028 C CA . LEU A 1 269 ? -20.047 21.625 -1.131 1 96.69 269 LEU A CA 1
ATOM 2029 C C . LEU A 1 269 ? -21.219 21.828 -2.104 1 96.69 269 LEU A C 1
ATOM 2031 O O . LEU A 1 269 ? -21.578 20.906 -2.836 1 96.69 269 LEU A O 1
ATOM 2035 N N . GLU A 1 270 ? -21.781 23.016 -2.064 1 95.94 270 GLU A N 1
ATOM 2036 C CA . GLU A 1 270 ? -22.875 23.328 -2.992 1 95.94 270 GLU A CA 1
ATOM 2037 C C . GLU A 1 270 ? -22.391 23.266 -4.441 1 95.94 270 GLU A C 1
ATOM 2039 O O . GLU A 1 270 ? -23.062 22.672 -5.293 1 95.94 270 GLU A O 1
ATOM 2044 N N . TRP A 1 271 ? -21.297 23.891 -4.688 1 97.69 271 TRP A N 1
ATOM 2045 C CA . TRP A 1 271 ? -20.719 23.875 -6.023 1 97.69 271 TRP A CA 1
ATOM 2046 C C . TRP A 1 271 ? -20.391 22.453 -6.461 1 97.69 271 TRP A C 1
ATOM 2048 O O . TRP A 1 271 ? -20.672 22.062 -7.598 1 97.69 271 TRP A O 1
ATOM 2058 N N . ALA A 1 272 ? -19.797 21.688 -5.602 1 98.06 272 ALA A N 1
ATOM 2059 C CA . ALA A 1 272 ? -19.422 20.297 -5.895 1 98.06 272 ALA A CA 1
ATOM 2060 C C . ALA A 1 272 ? -20.641 19.469 -6.246 1 98.06 272 ALA A C 1
ATOM 2062 O O . ALA A 1 272 ? -20.625 18.688 -7.211 1 98.06 272 ALA A O 1
ATOM 2063 N N . ALA A 1 273 ? -21.703 19.625 -5.484 1 97.19 273 ALA A N 1
ATOM 2064 C CA . ALA A 1 273 ? -22.938 18.891 -5.715 1 97.19 273 ALA A CA 1
ATOM 2065 C C . ALA A 1 273 ? -23.578 19.266 -7.051 1 97.19 273 ALA A C 1
ATOM 2067 O O . ALA A 1 273 ? -23.969 18.406 -7.828 1 97.19 273 ALA A O 1
ATOM 2068 N N . ALA A 1 274 ? -23.625 20.547 -7.301 1 97 274 ALA A N 1
ATOM 2069 C CA . ALA A 1 274 ? -24.312 21.062 -8.484 1 97 274 ALA A CA 1
ATOM 2070 C C . ALA A 1 274 ? -23.562 20.656 -9.758 1 97 274 ALA A C 1
ATOM 2072 O O . ALA A 1 274 ? -24.188 20.438 -10.805 1 97 274 ALA A O 1
ATOM 2073 N N . ASN A 1 275 ? -22.281 20.547 -9.68 1 97.62 275 ASN A N 1
ATOM 2074 C CA . ASN A 1 275 ? -21.484 20.328 -10.883 1 97.62 275 ASN A CA 1
ATOM 2075 C C . ASN A 1 275 ? -20.844 18.938 -10.891 1 97.62 275 ASN A C 1
ATOM 2077 O O . ASN A 1 275 ? -19.984 18.656 -11.734 1 97.62 275 ASN A O 1
ATOM 2081 N N . ARG A 1 276 ? -21.156 18.078 -9.922 1 97.31 276 ARG A N 1
ATOM 2082 C CA . ARG A 1 276 ? -20.641 16.719 -9.805 1 97.31 276 ARG A CA 1
ATOM 2083 C C . ARG A 1 276 ? -19.125 16.734 -9.695 1 97.31 276 ARG A C 1
ATOM 2085 O O . ARG A 1 276 ? -18.438 15.969 -10.391 1 97.31 276 ARG A O 1
ATOM 2092 N N . VAL A 1 277 ? -18.594 17.672 -8.93 1 98.56 277 VAL A N 1
ATOM 2093 C CA . VAL A 1 277 ? -17.172 17.797 -8.641 1 98.56 277 VAL A CA 1
ATOM 2094 C C . VAL A 1 277 ? -16.828 16.984 -7.398 1 98.56 277 VAL A C 1
ATOM 2096 O O . VAL A 1 277 ? -17.609 16.953 -6.438 1 98.56 277 VAL A O 1
ATOM 2099 N N . TRP A 1 278 ? -15.742 16.266 -7.488 1 98.81 278 TRP A N 1
ATOM 2100 C CA . TRP A 1 278 ? -15.281 15.539 -6.309 1 98.81 278 TRP A CA 1
ATOM 2101 C C . TRP A 1 278 ? -14.414 16.438 -5.43 1 98.81 278 TRP A C 1
ATOM 2103 O O . TRP A 1 278 ? -13.648 17.266 -5.938 1 98.81 278 TRP A O 1
ATOM 2113 N N . VAL A 1 279 ? -14.547 16.266 -4.102 1 98.81 279 VAL A N 1
ATOM 2114 C CA . VAL A 1 279 ? -13.734 16.969 -3.121 1 98.81 279 VAL A CA 1
ATOM 2115 C C . VAL A 1 279 ? -12.914 15.969 -2.309 1 98.81 279 VAL A C 1
ATOM 2117 O O . VAL A 1 279 ? -13.477 15.07 -1.683 1 98.81 279 VAL A O 1
ATOM 2120 N N . ILE A 1 280 ? -11.664 16.078 -2.363 1 98.88 280 ILE A N 1
ATOM 2121 C CA . ILE A 1 280 ? -10.805 15.32 -1.457 1 98.88 280 ILE A CA 1
ATOM 2122 C C . ILE A 1 280 ? -10.445 16.188 -0.246 1 98.88 280 ILE A C 1
ATOM 2124 O O . ILE A 1 280 ? -9.852 17.25 -0.391 1 98.88 280 ILE A O 1
ATOM 2128 N N . GLU A 1 281 ? -10.867 15.773 0.903 1 98.56 281 GLU A N 1
ATOM 2129 C CA . GLU A 1 281 ? -10.5 16.391 2.174 1 98.56 281 GLU A CA 1
ATOM 2130 C C . GLU A 1 281 ? -9.273 15.711 2.783 1 98.56 281 GLU A C 1
ATOM 2132 O O . GLU A 1 281 ? -9.359 14.57 3.252 1 98.56 281 GLU A O 1
ATOM 2137 N N . ASP A 1 282 ? -8.156 16.406 2.711 1 98.19 282 ASP A N 1
ATOM 2138 C CA . ASP A 1 282 ? -6.953 15.977 3.424 1 98.19 282 ASP A CA 1
ATOM 2139 C C . ASP A 1 282 ? -6.996 16.406 4.887 1 98.19 282 ASP A C 1
ATOM 2141 O O . ASP A 1 282 ? -6.684 17.562 5.203 1 98.19 282 ASP A O 1
ATOM 2145 N N . ASP A 1 283 ? -7.301 15.469 5.734 1 95.06 283 ASP A N 1
ATOM 2146 C CA . ASP A 1 283 ? -7.445 15.75 7.16 1 95.06 283 ASP A CA 1
ATOM 2147 C C . ASP A 1 283 ? -6.211 15.297 7.938 1 95.06 283 ASP A C 1
ATOM 2149 O O . ASP A 1 283 ? -6.324 14.578 8.93 1 95.06 283 ASP A O 1
ATOM 2153 N N . TYR A 1 284 ? -5.086 15.805 7.574 1 92 284 TYR A N 1
ATOM 2154 C CA . TYR A 1 284 ? -3.785 15.305 8 1 92 284 TYR A CA 1
ATOM 2155 C C . TYR A 1 284 ? -3.498 15.68 9.445 1 92 284 TYR A C 1
ATOM 2157 O O . TYR A 1 284 ? -2.656 15.055 10.102 1 92 284 TYR A O 1
ATOM 2165 N N . LEU A 1 285 ? -4.199 16.656 10.062 1 88.5 285 LEU A N 1
ATOM 2166 C CA . LEU A 1 285 ? -3.764 17.219 11.336 1 88.5 285 LEU A CA 1
ATOM 2167 C C . LEU A 1 285 ? -4.949 17.406 12.281 1 88.5 285 LEU A C 1
ATOM 2169 O O . LEU A 1 285 ? -4.777 17.844 13.414 1 88.5 285 LEU A O 1
ATOM 2173 N N . SER A 1 286 ? -6.09 17.062 11.961 1 80.38 286 SER A N 1
ATOM 2174 C CA . SER A 1 286 ? -7.273 17.5 12.695 1 80.38 286 SER A CA 1
ATOM 2175 C C . SER A 1 286 ? -7.234 17.016 14.141 1 80.38 286 SER A C 1
ATOM 2177 O O . SER A 1 286 ? -7.758 17.688 15.039 1 80.38 286 SER A O 1
ATOM 2179 N N . GLU A 1 287 ? -6.496 15.977 14.375 1 85.12 287 GLU A N 1
ATOM 2180 C CA . GLU A 1 287 ? -6.414 15.43 15.727 1 85.12 287 GLU A CA 1
ATOM 2181 C C . GLU A 1 287 ? -5.535 16.297 16.625 1 85.12 287 GLU A C 1
ATOM 2183 O O . GLU A 1 287 ? -5.562 16.172 17.844 1 85.12 287 GLU A O 1
ATOM 2188 N N . LEU A 1 288 ? -4.82 17.141 16.016 1 90.69 288 LEU A N 1
ATOM 2189 C CA . LEU A 1 288 ? -3.811 17.891 16.766 1 90.69 288 LEU A CA 1
ATOM 2190 C C . LEU A 1 288 ? -4.062 19.391 16.656 1 90.69 288 LEU A C 1
ATOM 2192 O O . LEU A 1 288 ? -3.137 20.172 16.406 1 90.69 288 LEU A O 1
ATOM 2196 N N . GLN A 1 289 ? -5.254 19.75 16.734 1 86.75 289 GLN A N 1
ATOM 2197 C CA . GLN A 1 289 ? -5.574 21.156 16.906 1 86.75 289 GLN A CA 1
ATOM 2198 C C . GLN A 1 289 ? -5.148 21.656 18.281 1 86.75 289 GLN A C 1
ATOM 2200 O O . GLN A 1 289 ? -5.699 21.234 19.297 1 86.75 289 GLN A O 1
ATOM 2205 N N . LEU A 1 290 ? -4.16 22.531 18.375 1 86.56 290 LEU A N 1
ATOM 2206 C CA . LEU A 1 290 ? -3.533 22.906 19.641 1 86.56 290 LEU A CA 1
ATOM 2207 C C . LEU A 1 290 ? -4.332 23.984 20.344 1 86.56 290 LEU A C 1
ATOM 2209 O O . LEU A 1 290 ? -4.262 24.125 21.562 1 86.56 290 LEU A O 1
ATOM 2213 N N . ALA A 1 291 ? -4.828 24.844 19.516 1 75.75 291 ALA A N 1
ATOM 2214 C CA . ALA A 1 291 ? -5.629 25.922 20.094 1 75.75 291 ALA A CA 1
ATOM 2215 C C . ALA A 1 291 ? -7.023 25.953 19.469 1 75.75 291 ALA A C 1
ATOM 2217 O O . ALA A 1 291 ? -7.18 25.734 18.266 1 75.75 291 ALA A O 1
ATOM 2218 N N . GLY A 1 292 ? -7.793 26.266 20.234 1 64 292 GLY A N 1
ATOM 2219 C CA . GLY A 1 292 ? -9.125 26.516 19.719 1 64 292 GLY A CA 1
ATOM 2220 C C . GLY A 1 292 ? -9.883 25.25 19.375 1 64 292 GLY A C 1
ATOM 2221 O O . GLY A 1 292 ? -9.43 24.141 19.688 1 64 292 GLY A O 1
ATOM 2222 N N . ARG A 1 293 ? -10.977 25.516 18.766 1 58.5 293 ARG A N 1
ATOM 2223 C CA . ARG A 1 293 ? -11.93 24.453 18.422 1 58.5 293 ARG A CA 1
ATOM 2224 C C . ARG A 1 293 ? -11.586 23.812 17.094 1 58.5 293 ARG A C 1
ATOM 2226 O O . ARG A 1 293 ? -11.258 24.5 16.125 1 58.5 293 ARG A O 1
ATOM 2233 N N . ALA A 1 294 ? -11.484 22.406 17.188 1 65.31 294 ALA A N 1
ATOM 2234 C CA . ALA A 1 294 ? -11.344 21.781 15.867 1 65.31 294 ALA A CA 1
ATOM 2235 C C . ALA A 1 294 ? -12.609 21.953 15.039 1 65.31 294 ALA A C 1
ATOM 2237 O O . ALA A 1 294 ? -13.719 21.75 15.531 1 65.31 294 ALA A O 1
ATOM 2238 N N . ALA A 1 295 ? -12.445 22.609 13.859 1 71.31 295 ALA A N 1
ATOM 2239 C CA . ALA A 1 295 ? -13.578 22.641 12.945 1 71.31 295 ALA A CA 1
ATOM 2240 C C . ALA A 1 295 ? -14.008 21.234 12.539 1 71.31 295 ALA A C 1
ATOM 2242 O O . ALA A 1 295 ? -13.172 20.328 12.43 1 71.31 295 ALA A O 1
ATOM 2243 N N . PRO A 1 296 ? -15.312 21.016 12.43 1 76.69 296 PRO A N 1
ATOM 2244 C CA . PRO A 1 296 ? -15.75 19.719 11.914 1 76.69 296 PRO A CA 1
ATOM 2245 C C . PRO A 1 296 ? -15.156 19.391 10.539 1 76.69 296 PRO A C 1
ATOM 2247 O O . PRO A 1 296 ? -14.734 20.297 9.82 1 76.69 296 PRO A O 1
ATOM 2250 N N . ALA A 1 297 ? -15.125 18.141 10.336 1 90.25 297 ALA A N 1
ATOM 2251 C CA . ALA A 1 297 ? -14.672 17.719 9.016 1 90.25 297 ALA A CA 1
ATOM 2252 C C . ALA A 1 297 ? -15.609 18.219 7.926 1 90.25 297 ALA A C 1
ATOM 2254 O O . ALA A 1 297 ? -16.828 18.328 8.141 1 90.25 297 ALA A O 1
ATOM 2255 N N . LEU A 1 298 ? -15.078 18.562 6.82 1 92.69 298 LEU A N 1
ATOM 2256 C CA . LEU A 1 298 ? -15.883 18.938 5.668 1 92.69 298 LEU A CA 1
ATOM 2257 C C . LEU A 1 298 ? -16.859 17.828 5.301 1 92.69 298 LEU A C 1
ATOM 2259 O O . LEU A 1 298 ? -18.016 18.109 4.969 1 92.69 298 LEU A O 1
ATOM 2263 N N . ALA A 1 299 ? -16.406 16.609 5.402 1 94.62 299 ALA A N 1
ATOM 2264 C CA . ALA A 1 299 ? -17.203 15.43 5.062 1 94.62 299 ALA A CA 1
ATOM 2265 C C . ALA A 1 299 ? -18.453 15.344 5.938 1 94.62 299 ALA A C 1
ATOM 2267 O O . ALA A 1 299 ? -19.484 14.797 5.516 1 94.62 299 ALA A O 1
ATOM 2268 N N . SER A 1 300 ? -18.359 15.828 7.137 1 88 300 SER A N 1
ATOM 2269 C CA . SER A 1 300 ? -19.5 15.766 8.047 1 88 300 SER A CA 1
ATOM 2270 C C . SER A 1 300 ? -20.656 16.625 7.547 1 88 300 SER A C 1
ATOM 2272 O O . SER A 1 300 ? -21.797 16.406 7.934 1 88 300 SER A O 1
ATOM 2274 N N . LEU A 1 301 ? -20.375 17.594 6.68 1 88.38 301 LEU A N 1
ATOM 2275 C CA . LEU A 1 301 ? -21.375 18.531 6.16 1 88.38 301 LEU A CA 1
ATOM 2276 C C . LEU A 1 301 ? -21.859 18.078 4.781 1 88.38 301 LEU A C 1
ATOM 2278 O O . LEU A 1 301 ? -22.797 18.672 4.23 1 88.38 301 LEU A O 1
ATOM 2282 N N . ASP A 1 302 ? -21.219 17.078 4.27 1 93.06 302 ASP A N 1
ATOM 2283 C CA . ASP A 1 302 ? -21.5 16.641 2.906 1 93.06 302 ASP A CA 1
ATOM 2284 C C . ASP A 1 302 ? -22.797 15.852 2.846 1 93.06 302 ASP A C 1
ATOM 2286 O O . ASP A 1 302 ? -22.906 14.773 3.43 1 93.06 302 ASP A O 1
ATOM 2290 N N . ARG A 1 303 ? -23.75 16.297 2.088 1 88.5 303 ARG A N 1
ATOM 2291 C CA . ARG A 1 303 ? -25.031 15.609 1.967 1 88.5 303 ARG A CA 1
ATOM 2292 C C . ARG A 1 303 ? -25.172 14.969 0.593 1 88.5 303 ARG A C 1
ATOM 2294 O O . ARG A 1 303 ? -26.031 14.102 0.396 1 88.5 303 ARG A O 1
ATOM 2301 N N . ALA A 1 304 ? -24.359 15.336 -0.275 1 93.62 304 ALA A N 1
ATOM 2302 C CA . ALA A 1 304 ? -24.516 14.883 -1.654 1 93.62 304 ALA A CA 1
ATOM 2303 C C . ALA A 1 304 ? -23.562 13.727 -1.95 1 93.62 304 ALA A C 1
ATOM 2305 O O . ALA A 1 304 ? -23.609 13.125 -3.023 1 93.62 304 ALA A O 1
ATOM 2306 N N . GLY A 1 305 ? -22.703 13.375 -1.011 1 95.25 305 GLY A N 1
ATOM 2307 C CA . GLY A 1 305 ? -21.781 12.273 -1.214 1 95.25 305 GLY A CA 1
ATOM 2308 C C . GLY A 1 305 ? -20.672 12.609 -2.191 1 95.25 305 GLY A C 1
ATOM 2309 O O . GLY A 1 305 ? -20.297 11.781 -3.033 1 95.25 305 GLY A O 1
ATOM 2310 N N . ARG A 1 306 ? -20.109 13.883 -2.076 1 97.62 306 ARG A N 1
ATOM 2311 C CA . ARG A 1 306 ? -19.094 14.344 -3.021 1 97.62 306 ARG A CA 1
ATOM 2312 C C . ARG A 1 306 ? -17.719 14.422 -2.361 1 97.62 306 ARG A C 1
ATOM 2314 O O . ARG A 1 306 ? -16.719 14.602 -3.041 1 97.62 306 ARG A O 1
ATOM 2321 N N . VAL A 1 307 ? -17.672 14.188 -1.012 1 98.25 307 VAL A N 1
ATOM 2322 C CA . VAL A 1 307 ? -16.422 14.367 -0.286 1 98.25 307 VAL A CA 1
ATOM 2323 C C . VAL A 1 307 ? -15.789 13.008 0.012 1 98.25 307 VAL A C 1
ATOM 2325 O O . VAL A 1 307 ? -16.453 12.117 0.537 1 98.25 307 VAL A O 1
ATOM 2328 N N . ILE A 1 308 ? -14.617 12.844 -0.371 1 98.75 308 ILE A N 1
ATOM 2329 C CA . ILE A 1 308 ? -13.781 11.727 0.056 1 98.75 308 ILE A CA 1
ATOM 2330 C C . ILE A 1 308 ? -12.789 12.203 1.122 1 98.75 308 ILE A C 1
ATOM 2332 O O . ILE A 1 308 ? -11.859 12.961 0.826 1 98.75 308 ILE A O 1
ATOM 2336 N N . HIS A 1 309 ? -13.062 11.766 2.33 1 98.38 309 HIS A N 1
ATOM 2337 C CA . HIS A 1 309 ? -12.25 12.117 3.488 1 98.38 309 HIS A CA 1
ATOM 2338 C C . HIS A 1 309 ? -11.07 11.164 3.643 1 98.38 309 HIS A C 1
ATOM 2340 O O . HIS A 1 309 ? -11.25 9.945 3.688 1 98.38 309 HIS A O 1
ATOM 2346 N N . ILE A 1 310 ? -9.859 11.719 3.672 1 98.56 310 ILE A N 1
ATOM 2347 C CA . ILE A 1 310 ? -8.664 10.898 3.857 1 98.56 310 ILE A CA 1
ATOM 2348 C C . ILE A 1 310 ? -7.953 11.312 5.145 1 98.56 310 ILE A C 1
ATOM 2350 O O . ILE A 1 310 ? -7.605 12.477 5.328 1 98.56 310 ILE A O 1
ATOM 2354 N N . GLY A 1 311 ? -7.797 10.336 6.047 1 97.25 311 GLY A N 1
ATOM 2355 C CA . GLY A 1 311 ? -7.059 10.516 7.285 1 97.25 311 GLY A CA 1
ATOM 2356 C C . GLY A 1 311 ? -5.777 9.711 7.34 1 97.25 311 GLY A C 1
ATOM 2357 O O . GLY A 1 311 ? -5.582 8.797 6.535 1 97.25 311 GLY A O 1
ATOM 2358 N N . SER A 1 312 ? -4.891 10.07 8.234 1 95.88 312 SER A N 1
ATOM 2359 C CA . SER A 1 312 ? -3.602 9.398 8.367 1 95.88 312 SER A CA 1
ATOM 2360 C C . SER A 1 312 ? -3.168 9.328 9.828 1 95.88 312 SER A C 1
ATOM 2362 O O . SER A 1 312 ? -3.51 10.195 10.625 1 95.88 312 SER A O 1
ATOM 2364 N N . PHE A 1 313 ? -2.387 8.359 10.172 1 96.75 313 PHE A N 1
ATOM 2365 C CA . PHE A 1 313 ? -1.844 8.195 11.516 1 96.75 313 PHE A CA 1
ATOM 2366 C C . PHE A 1 313 ? -0.391 8.656 11.57 1 96.75 313 PHE A C 1
ATOM 2368 O O . PHE A 1 313 ? 0.279 8.492 12.594 1 96.75 313 PHE A O 1
ATOM 2375 N N . SER A 1 314 ? 0.119 9.25 10.5 1 95.38 314 SER A N 1
ATOM 2376 C CA . SER A 1 314 ? 1.533 9.578 10.375 1 95.38 314 SER A CA 1
ATOM 2377 C C . SER A 1 314 ? 1.942 10.641 11.398 1 95.38 314 SER A C 1
ATOM 2379 O O . SER A 1 314 ? 3.035 10.57 11.961 1 95.38 314 SER A O 1
ATOM 2381 N N . LYS A 1 315 ? 1.085 11.648 11.633 1 94.62 315 LYS A N 1
ATOM 2382 C CA . LYS A 1 315 ? 1.43 12.758 12.516 1 94.62 315 LYS A CA 1
ATOM 2383 C C . LYS A 1 315 ? 1.08 12.438 13.961 1 94.62 315 LYS A C 1
ATOM 2385 O O . LYS A 1 315 ? 1.581 13.086 14.883 1 94.62 315 LYS A O 1
ATOM 2390 N N . THR A 1 316 ? 0.197 11.453 14.148 1 94.62 316 THR A N 1
ATOM 2391 C CA . THR A 1 316 ? -0.271 11.156 15.5 1 94.62 316 THR A CA 1
ATOM 2392 C C . THR A 1 316 ? 0.469 9.945 16.062 1 94.62 316 THR A C 1
ATOM 2394 O O . THR A 1 316 ? 0.63 9.828 17.281 1 94.62 316 THR A O 1
ATOM 2397 N N . ILE A 1 317 ? 0.865 9.055 15.219 1 95.19 317 ILE A N 1
ATOM 2398 C CA . ILE A 1 317 ? 1.614 7.891 15.672 1 95.19 317 ILE A CA 1
ATOM 2399 C C . ILE A 1 317 ? 3.023 7.918 15.086 1 95.19 317 ILE A C 1
ATOM 2401 O O . ILE A 1 317 ? 3.988 8.234 15.781 1 95.19 317 ILE A O 1
ATOM 2405 N N . SER A 1 318 ? 3.119 7.602 13.789 1 95.69 318 SER A N 1
ATOM 2406 C CA . SER A 1 318 ? 4.414 7.621 13.109 1 95.69 318 SER A CA 1
ATOM 2407 C C . SER A 1 318 ? 4.25 7.457 11.602 1 95.69 318 SER A C 1
ATOM 2409 O O . SER A 1 318 ? 3.41 6.676 11.148 1 95.69 318 SER A O 1
ATOM 2411 N N . PRO A 1 319 ? 5.09 8.227 10.836 1 95.25 319 PRO A N 1
ATOM 2412 C CA . PRO A 1 319 ? 5.066 7.98 9.398 1 95.25 319 PRO A CA 1
ATOM 2413 C C . PRO A 1 319 ? 5.566 6.586 9.023 1 95.25 319 PRO A C 1
ATOM 2415 O O . PRO A 1 319 ? 5.273 6.094 7.934 1 95.25 319 PRO A O 1
ATOM 2418 N N . THR A 1 320 ? 6.25 5.887 9.914 1 95.62 320 THR A N 1
ATOM 2419 C CA . THR A 1 320 ? 6.879 4.609 9.602 1 95.62 320 THR A CA 1
ATOM 2420 C C . THR A 1 320 ? 5.844 3.488 9.578 1 95.62 320 THR A C 1
ATOM 2422 O O . THR A 1 320 ? 6.074 2.432 8.992 1 95.62 320 THR A O 1
ATOM 2425 N N . ILE A 1 321 ? 4.695 3.668 10.203 1 95.31 321 ILE A N 1
ATOM 2426 C CA . ILE A 1 321 ? 3.732 2.574 10.234 1 95.31 321 ILE A CA 1
ATOM 2427 C C . ILE A 1 321 ? 2.92 2.57 8.938 1 95.31 321 ILE A C 1
ATOM 2429 O O . ILE A 1 321 ? 2.209 1.604 8.648 1 95.31 321 ILE A O 1
ATOM 2433 N N . ARG A 1 322 ? 3.029 3.666 8.125 1 96.62 322 ARG A N 1
ATOM 2434 C CA . ARG A 1 322 ? 2.363 3.754 6.828 1 96.62 322 ARG A CA 1
ATOM 2435 C C . ARG A 1 322 ? 0.906 3.318 6.934 1 96.62 322 ARG A C 1
ATOM 2437 O O . ARG A 1 322 ? 0.479 2.395 6.238 1 96.62 322 ARG A O 1
ATOM 2444 N N . LEU A 1 323 ? 0.14 4.082 7.668 1 98.12 323 LEU A N 1
ATOM 2445 C CA . LEU A 1 323 ? -1.245 3.703 7.922 1 98.12 323 LEU A CA 1
ATOM 2446 C C . LEU A 1 323 ? -2.166 4.918 7.84 1 98.12 323 LEU A C 1
ATOM 2448 O O . LEU A 1 323 ? -1.862 5.969 8.406 1 98.12 323 LEU A O 1
ATOM 2452 N N . GLY A 1 324 ? -3.197 4.812 7.16 1 98.31 324 GLY A N 1
ATOM 2453 C CA . GLY A 1 324 ? -4.266 5.789 7.012 1 98.31 324 GLY A CA 1
ATOM 2454 C C . GLY A 1 324 ? -5.59 5.168 6.605 1 98.31 324 GLY A C 1
ATOM 2455 O O . GLY A 1 324 ? -5.785 3.961 6.754 1 98.31 324 GLY A O 1
ATOM 2456 N N . PHE A 1 325 ? -6.516 5.988 6.199 1 98.75 325 PHE A N 1
ATOM 2457 C CA . PHE A 1 325 ? -7.824 5.508 5.781 1 98.75 325 PHE A CA 1
ATOM 2458 C C . PHE A 1 325 ? -8.531 6.547 4.922 1 98.75 325 PHE A C 1
ATOM 2460 O O . PHE A 1 325 ? -8.141 7.715 4.902 1 98.75 325 PHE A O 1
ATOM 2467 N N . LEU A 1 326 ? -9.453 6.125 4.191 1 98.75 326 LEU A N 1
ATOM 2468 C CA . LEU A 1 326 ? -10.383 7.035 3.531 1 98.75 326 LEU A CA 1
ATOM 2469 C C . LEU A 1 326 ? -11.828 6.582 3.734 1 98.75 326 LEU A C 1
ATOM 2471 O O . LEU A 1 326 ? -12.07 5.453 4.164 1 98.75 326 LEU A O 1
ATOM 2475 N N . ILE A 1 327 ? -12.719 7.496 3.59 1 98.31 327 ILE A N 1
ATOM 2476 C CA . ILE A 1 327 ? -14.141 7.199 3.611 1 98.31 327 ILE A CA 1
ATOM 2477 C C . ILE A 1 327 ? -14.703 7.242 2.189 1 98.31 327 ILE A C 1
ATOM 2479 O O . ILE A 1 327 ? -14.781 8.312 1.583 1 98.31 327 ILE A O 1
ATOM 2483 N N . ALA A 1 328 ? -15.094 6.105 1.698 1 97.19 328 ALA A N 1
ATOM 2484 C CA . ALA A 1 328 ? -15.688 6.027 0.366 1 97.19 328 ALA A CA 1
ATOM 2485 C C . ALA A 1 328 ? -17.125 6.512 0.384 1 97.19 328 ALA A C 1
ATOM 2487 O O . ALA A 1 328 ? -17.891 6.168 1.287 1 97.19 328 ALA A O 1
ATOM 2488 N N . PRO A 1 329 ? -17.484 7.34 -0.599 1 95.19 329 PRO A N 1
ATOM 2489 C CA . PRO A 1 329 ? -18.922 7.598 -0.743 1 95.19 329 PRO A CA 1
ATOM 2490 C C . PRO A 1 329 ? -19.734 6.316 -0.899 1 95.19 329 PRO A C 1
ATOM 2492 O O . PRO A 1 329 ? -19.281 5.363 -1.541 1 95.19 329 PRO A O 1
ATOM 2495 N N . PRO A 1 330 ? -20.906 6.258 -0.375 1 90.75 330 PRO A N 1
ATOM 2496 C CA . PRO A 1 330 ? -21.688 5.027 -0.371 1 90.75 330 PRO A CA 1
ATOM 2497 C C . PRO A 1 330 ? -21.812 4.398 -1.757 1 90.75 330 PRO A C 1
ATOM 2499 O O . PRO A 1 330 ? -21.688 3.178 -1.896 1 90.75 330 PRO A O 1
ATOM 2502 N N . ASP A 1 331 ? -21.953 5.219 -2.768 1 92.81 331 ASP A N 1
ATOM 2503 C CA . ASP A 1 331 ? -22.188 4.715 -4.117 1 92.81 331 ASP A CA 1
ATOM 2504 C C . ASP A 1 331 ? -20.906 4.191 -4.742 1 92.81 331 ASP A C 1
ATOM 2506 O O . ASP A 1 331 ? -20.938 3.506 -5.766 1 92.81 331 ASP A O 1
ATOM 2510 N N . LEU A 1 332 ? -19.781 4.453 -4.07 1 96.31 332 LEU A N 1
ATOM 2511 C CA . LEU A 1 332 ? -18.5 4.055 -4.66 1 96.31 332 LEU A CA 1
ATOM 2512 C C . LEU A 1 332 ? -17.812 3.016 -3.791 1 96.31 332 LEU A C 1
ATOM 2514 O O . LEU A 1 332 ? -16.672 2.631 -4.07 1 96.31 332 LEU A O 1
ATOM 2518 N N . VAL A 1 333 ? -18.438 2.51 -2.756 1 96.06 333 VAL A N 1
ATOM 2519 C CA . VAL A 1 333 ? -17.844 1.58 -1.809 1 96.06 333 VAL A CA 1
ATOM 2520 C C . VAL A 1 333 ? -17.328 0.342 -2.547 1 96.06 333 VAL A C 1
ATOM 2522 O O . VAL A 1 333 ? -16.203 -0.103 -2.328 1 96.06 333 VAL A O 1
ATOM 2525 N N . SER A 1 334 ? -18.172 -0.207 -3.475 1 96 334 SER A N 1
ATOM 2526 C CA . SER A 1 334 ? -17.797 -1.406 -4.215 1 96 334 SER A CA 1
ATOM 2527 C C . SER A 1 334 ? -16.578 -1.146 -5.113 1 96 334 SER A C 1
ATOM 2529 O O . SER A 1 334 ? -15.68 -1.977 -5.199 1 96 334 SER A O 1
ATOM 2531 N N . ARG A 1 335 ? -16.594 -0.005 -5.75 1 97.06 335 ARG A N 1
ATOM 2532 C CA . ARG A 1 335 ? -15.5 0.34 -6.652 1 97.06 335 ARG A CA 1
ATOM 2533 C C . ARG A 1 335 ? -14.195 0.534 -5.887 1 97.06 335 ARG A C 1
ATOM 2535 O O . ARG A 1 335 ? -13.133 0.095 -6.332 1 97.06 335 ARG A O 1
ATOM 2542 N N . PHE A 1 336 ? -14.266 1.186 -4.746 1 98.25 336 PHE A N 1
ATOM 2543 C CA . PHE A 1 336 ? -13.086 1.342 -3.904 1 98.25 336 PHE A CA 1
ATOM 2544 C C . PHE A 1 336 ? -12.562 -0.016 -3.451 1 98.25 336 PHE A C 1
ATOM 2546 O O . PHE A 1 336 ? -11.352 -0.246 -3.434 1 98.25 336 PHE A O 1
ATOM 2553 N N . ALA A 1 337 ? -13.469 -0.886 -3.092 1 97.62 337 ALA A N 1
ATOM 2554 C CA . ALA A 1 337 ? -13.078 -2.223 -2.652 1 97.62 337 ALA A CA 1
ATOM 2555 C C . ALA A 1 337 ? -12.398 -2.994 -3.779 1 97.62 337 ALA A C 1
ATOM 2557 O O . ALA A 1 337 ? -11.406 -3.691 -3.553 1 97.62 337 ALA A O 1
ATOM 2558 N N . GLU A 1 338 ? -12.914 -2.883 -4.984 1 97.81 338 GLU A N 1
ATOM 2559 C CA . GLU A 1 338 ? -12.344 -3.566 -6.141 1 97.81 338 GLU A CA 1
ATOM 2560 C C . GLU A 1 338 ? -10.93 -3.064 -6.441 1 97.81 338 GLU A C 1
ATOM 2562 O O . GLU A 1 338 ? -10.023 -3.861 -6.676 1 97.81 338 GLU A O 1
ATOM 2567 N N . VAL A 1 339 ? -10.742 -1.747 -6.406 1 98.56 339 VAL A N 1
ATOM 2568 C CA . VAL A 1 339 ? -9.43 -1.171 -6.68 1 98.56 339 VAL A CA 1
ATOM 2569 C C . VAL A 1 339 ? -8.461 -1.558 -5.566 1 98.56 339 VAL A C 1
ATOM 2571 O O . VAL A 1 339 ? -7.297 -1.878 -5.832 1 98.56 339 VAL A O 1
ATOM 2574 N N . ALA A 1 340 ? -8.938 -1.551 -4.359 1 98.38 340 ALA A N 1
ATOM 2575 C CA . ALA A 1 340 ? -8.102 -1.978 -3.242 1 98.38 340 ALA A CA 1
ATOM 2576 C C . ALA A 1 340 ? -7.652 -3.426 -3.416 1 98.38 340 ALA A C 1
ATOM 2578 O O . ALA A 1 340 ? -6.48 -3.75 -3.193 1 98.38 340 ALA A O 1
ATOM 2579 N N . ALA A 1 341 ? -8.531 -4.25 -3.869 1 97.44 341 ALA A N 1
ATOM 2580 C CA . ALA A 1 341 ? -8.258 -5.68 -3.994 1 97.44 341 ALA A CA 1
ATOM 2581 C C . ALA A 1 341 ? -7.266 -5.949 -5.121 1 97.44 341 ALA A C 1
ATOM 2583 O O . ALA A 1 341 ? -6.379 -6.797 -4.984 1 97.44 341 ALA A O 1
ATOM 2584 N N . CYS A 1 342 ? -7.348 -5.156 -6.176 1 98.12 342 CYS A N 1
ATOM 2585 C CA . CYS A 1 342 ? -6.648 -5.555 -7.395 1 98.12 342 CYS A CA 1
ATOM 2586 C C . CYS A 1 342 ? -5.426 -4.676 -7.629 1 98.12 342 CYS A C 1
ATOM 2588 O O . CYS A 1 342 ? -4.496 -5.074 -8.336 1 98.12 342 CYS A O 1
ATOM 2590 N N . LEU A 1 343 ? -5.422 -3.434 -7.008 1 98.56 343 LEU A N 1
ATOM 2591 C CA . LEU A 1 343 ? -4.406 -2.49 -7.461 1 98.56 343 LEU A CA 1
ATOM 2592 C C . LEU A 1 343 ? -3.74 -1.795 -6.281 1 98.56 343 LEU A C 1
ATOM 2594 O O . LEU A 1 343 ? -2.641 -1.253 -6.41 1 98.56 343 LEU A O 1
ATOM 2598 N N . ALA A 1 344 ? -4.395 -1.746 -5.156 1 98.44 344 ALA A N 1
ATOM 2599 C CA . ALA A 1 344 ? -3.885 -0.924 -4.062 1 98.44 344 ALA A CA 1
ATOM 2600 C C . ALA A 1 344 ? -4.281 -1.505 -2.709 1 98.44 344 ALA A C 1
ATOM 2602 O O . ALA A 1 344 ? -4.98 -0.854 -1.929 1 98.44 344 ALA A O 1
ATOM 2603 N N . PRO A 1 345 ? -3.766 -2.637 -2.354 1 97.88 345 PRO A N 1
ATOM 2604 C CA . PRO A 1 345 ? -4.148 -3.264 -1.087 1 97.88 345 PRO A CA 1
ATOM 2605 C C . PRO A 1 345 ? -3.652 -2.486 0.131 1 97.88 345 PRO A C 1
ATOM 2607 O O . PRO A 1 345 ? -2.711 -1.697 0.022 1 97.88 345 PRO A O 1
ATOM 2610 N N . PRO A 1 346 ? -4.348 -2.693 1.266 1 98.31 346 PRO A N 1
ATOM 2611 C CA . PRO A 1 346 ? -3.914 -2.053 2.51 1 98.31 346 PRO A CA 1
ATOM 2612 C C . PRO A 1 346 ? -2.639 -2.67 3.08 1 98.31 346 PRO A C 1
ATOM 2614 O O . PRO A 1 346 ? -2.184 -3.709 2.598 1 98.31 346 PRO A O 1
ATOM 2617 N N . PRO A 1 347 ? -2.039 -1.988 4.086 1 97.94 347 PRO A N 1
ATOM 2618 C CA . PRO A 1 347 ? -0.909 -2.594 4.797 1 97.94 347 PRO A CA 1
ATOM 2619 C C . PRO A 1 347 ? -1.271 -3.922 5.453 1 97.94 347 PRO A C 1
ATOM 2621 O O . PRO A 1 347 ? -2.451 -4.258 5.566 1 97.94 347 PRO A O 1
ATOM 2624 N N . GLY A 1 348 ? -0.266 -4.672 5.84 1 97.5 348 GLY A N 1
ATOM 2625 C CA . GLY A 1 348 ? -0.481 -5.969 6.457 1 97.5 348 GLY A CA 1
ATOM 2626 C C . GLY A 1 348 ? -1.33 -5.902 7.711 1 97.5 348 GLY A C 1
ATOM 2627 O O . GLY A 1 348 ? -1.416 -4.852 8.352 1 97.5 348 GLY A O 1
ATOM 2628 N N . PRO A 1 349 ? -1.927 -7 8.102 1 97.81 349 PRO A N 1
ATOM 2629 C CA . PRO A 1 349 ? -2.871 -7.031 9.227 1 97.81 349 PRO A CA 1
ATOM 2630 C C . PRO A 1 349 ? -2.213 -6.684 10.562 1 97.81 349 PRO A C 1
ATOM 2632 O O . PRO A 1 349 ? -2.859 -6.109 11.438 1 97.81 349 PRO A O 1
ATOM 2635 N N . ALA A 1 350 ? -0.979 -6.992 10.781 1 98.12 350 ALA A N 1
ATOM 2636 C CA . ALA A 1 350 ? -0.353 -6.836 12.086 1 98.12 350 ALA A CA 1
ATOM 2637 C C . ALA A 1 350 ? -0.392 -5.383 12.547 1 98.12 350 ALA A C 1
ATOM 2639 O O . ALA A 1 350 ? -0.774 -5.094 13.68 1 98.12 350 ALA A O 1
ATOM 2640 N N . VAL A 1 351 ? 0.005 -4.461 11.68 1 98.44 351 VAL A N 1
ATOM 2641 C CA . VAL A 1 351 ? 0.036 -3.053 12.062 1 98.44 351 VAL A CA 1
ATOM 2642 C C . VAL A 1 351 ? -1.39 -2.533 12.234 1 98.44 351 VAL A C 1
ATOM 2644 O O . VAL A 1 351 ? -1.65 -1.688 13.094 1 98.44 351 VAL A O 1
ATOM 2647 N N . GLN A 1 352 ? -2.309 -3.031 11.453 1 98.69 352 GLN A N 1
ATOM 2648 C CA . GLN A 1 352 ? -3.707 -2.637 11.57 1 98.69 352 GLN A CA 1
ATOM 2649 C C . GLN A 1 352 ? -4.289 -3.086 12.914 1 98.69 352 GLN A C 1
ATOM 2651 O O . GLN A 1 352 ? -4.938 -2.301 13.609 1 98.69 352 GLN A O 1
ATOM 2656 N N . MET A 1 353 ? -3.984 -4.336 13.266 1 98.56 353 MET A N 1
ATOM 2657 C CA . MET A 1 353 ? -4.488 -4.879 14.523 1 98.56 353 MET A CA 1
ATOM 2658 C C . MET A 1 353 ? -3.861 -4.164 15.719 1 98.56 353 MET A C 1
ATOM 2660 O O . MET A 1 353 ? -4.527 -3.939 16.734 1 98.56 353 MET A O 1
ATOM 2664 N N . ALA A 1 354 ? -2.611 -3.881 15.609 1 98.62 354 ALA A N 1
ATOM 2665 C CA . ALA A 1 354 ? -1.943 -3.127 16.656 1 98.62 354 ALA A CA 1
ATOM 2666 C C . ALA A 1 354 ? -2.604 -1.767 16.875 1 98.62 354 ALA A C 1
ATOM 2668 O O . ALA A 1 354 ? -2.842 -1.35 18 1 98.62 354 ALA A O 1
ATOM 2669 N N . THR A 1 355 ? -2.869 -1.064 15.805 1 98.5 355 THR A N 1
ATOM 2670 C CA . THR A 1 355 ? -3.492 0.252 15.883 1 98.5 355 THR A CA 1
ATOM 2671 C C . THR A 1 355 ? -4.918 0.146 16.422 1 98.5 355 THR A C 1
ATOM 2673 O O . THR A 1 355 ? -5.344 0.969 17.234 1 98.5 355 THR A O 1
ATOM 2676 N N . ALA A 1 356 ? -5.629 -0.899 15.945 1 98.06 356 ALA A N 1
ATOM 2677 C CA . ALA A 1 356 ? -6.977 -1.139 16.453 1 98.06 356 ALA A CA 1
ATOM 2678 C C . ALA A 1 356 ? -6.957 -1.328 17.969 1 98.06 356 ALA A C 1
ATOM 2680 O O . ALA A 1 356 ? -7.781 -0.754 18.688 1 98.06 356 ALA A O 1
ATOM 2681 N N . GLU A 1 357 ? -6.035 -2.121 18.438 1 97.38 357 GLU A N 1
ATOM 2682 C CA . GLU A 1 357 ? -5.91 -2.365 19.875 1 97.38 357 GLU A CA 1
ATOM 2683 C C . GLU A 1 357 ? -5.5 -1.098 20.609 1 97.38 357 GLU A C 1
ATOM 2685 O O . GLU A 1 357 ? -6.027 -0.807 21.688 1 97.38 357 GLU A O 1
ATOM 2690 N N . PHE A 1 358 ? -4.574 -0.359 20.062 1 97.25 358 PHE A N 1
ATOM 2691 C CA . PHE A 1 358 ? -4.109 0.898 20.641 1 97.25 358 PHE A CA 1
ATOM 2692 C C . PHE A 1 358 ? -5.27 1.867 20.828 1 97.25 358 PHE A C 1
ATOM 2694 O O . PHE A 1 358 ? -5.332 2.584 21.828 1 97.25 358 PHE A O 1
ATOM 2701 N N . MET A 1 359 ? -6.184 1.881 19.891 1 94.31 359 MET A N 1
ATOM 2702 C CA . MET A 1 359 ? -7.375 2.721 19.969 1 94.31 359 MET A CA 1
ATOM 2703 C C . MET A 1 359 ? -8.398 2.135 20.938 1 94.31 359 MET A C 1
ATOM 2705 O O . MET A 1 359 ? -8.922 2.844 21.797 1 94.31 359 MET A O 1
ATOM 2709 N N . HIS A 1 360 ? -8.617 0.856 20.781 1 92.19 360 HIS A N 1
ATOM 2710 C CA . HIS A 1 360 ? -9.641 0.159 21.547 1 92.19 360 HIS A CA 1
ATOM 2711 C C . HIS A 1 360 ? -9.383 0.281 23.047 1 92.19 360 HIS A C 1
ATOM 2713 O O . HIS A 1 360 ? -10.32 0.467 23.828 1 92.19 360 HIS A O 1
ATOM 2719 N N . GLU A 1 361 ? -8.133 0.268 23.438 1 92.06 361 GLU A N 1
ATOM 2720 C CA . GLU A 1 361 ? -7.762 0.299 24.844 1 92.06 361 GLU A CA 1
ATOM 2721 C C . GLU A 1 361 ? -7.66 1.732 25.359 1 92.06 361 GLU A C 1
ATOM 2723 O O . GLU A 1 361 ? -7.289 1.96 26.516 1 92.06 361 GLU A O 1
ATOM 2728 N N . GLY A 1 362 ? -7.891 2.736 24.516 1 89.12 362 GLY A N 1
ATOM 2729 C CA . GLY A 1 362 ? -7.934 4.125 24.938 1 89.12 362 GLY A CA 1
ATOM 2730 C C . GLY A 1 362 ? -6.574 4.801 24.922 1 89.12 362 GLY A C 1
ATOM 2731 O O . GLY A 1 362 ? -6.461 5.992 25.219 1 89.12 362 GLY A O 1
ATOM 2732 N N . HIS A 1 363 ? -5.547 4.023 24.547 1 93.38 363 HIS A N 1
ATOM 2733 C CA . HIS A 1 363 ? -4.195 4.57 24.547 1 93.38 363 HIS A CA 1
ATOM 2734 C C . HIS A 1 363 ? -4.062 5.723 23.562 1 93.38 363 HIS A C 1
ATOM 2736 O O . HIS A 1 363 ? -3.363 6.699 23.828 1 93.38 363 HIS A O 1
ATOM 2742 N N . TYR A 1 364 ? -4.777 5.625 22.422 1 94 364 TYR A N 1
ATOM 2743 C CA . TYR A 1 364 ? -4.66 6.609 21.359 1 94 364 TYR A CA 1
ATOM 2744 C C . TYR A 1 364 ? -5.137 7.98 21.828 1 94 364 TYR A C 1
ATOM 2746 O O . TYR A 1 364 ? -4.422 8.977 21.688 1 94 364 TYR A O 1
ATOM 2754 N N . MET A 1 365 ? -6.273 8.07 22.422 1 89.69 365 MET A N 1
ATOM 2755 C CA . MET A 1 365 ? -6.844 9.344 22.859 1 89.69 365 MET A CA 1
ATOM 2756 C C . MET A 1 365 ? -6.012 9.938 24 1 89.69 365 MET A C 1
ATOM 2758 O O . MET A 1 365 ? -5.828 11.156 24.062 1 89.69 365 MET A O 1
ATOM 2762 N N . ARG A 1 366 ? -5.555 9.094 24.859 1 91.25 366 ARG A N 1
ATOM 2763 C CA . ARG A 1 366 ? -4.68 9.57 25.938 1 91.25 366 ARG A CA 1
ATOM 2764 C C . ARG A 1 366 ? -3.396 10.164 25.359 1 91.25 366 ARG A C 1
ATOM 2766 O O . ARG A 1 366 ? -2.926 11.203 25.828 1 91.25 366 ARG A O 1
ATOM 2773 N N . HIS A 1 367 ? -2.9 9.469 24.406 1 94.25 367 HIS A N 1
ATOM 2774 C CA . HIS A 1 367 ? -1.7 9.945 23.734 1 94.25 367 HIS A CA 1
ATOM 2775 C C . HIS A 1 367 ? -1.944 11.297 23.062 1 94.25 367 HIS A C 1
ATOM 2777 O O . HIS A 1 367 ? -1.113 12.203 23.156 1 94.25 367 HIS A O 1
ATOM 2783 N N . LEU A 1 368 ? -3.062 11.461 22.359 1 92.31 368 LEU A N 1
ATOM 2784 C CA . LEU A 1 368 ? -3.383 12.711 21.672 1 92.31 368 LEU A CA 1
ATOM 2785 C C . LEU A 1 368 ? -3.457 13.867 22.656 1 92.31 368 LEU A C 1
ATOM 2787 O O . LEU A 1 368 ? -2.955 14.961 22.391 1 92.31 368 LEU A O 1
ATOM 2791 N N . ARG A 1 369 ? -4.074 13.664 23.781 1 90 369 ARG A N 1
ATOM 2792 C CA . ARG A 1 369 ? -4.195 14.703 24.797 1 90 369 ARG A CA 1
ATOM 2793 C C . ARG A 1 369 ? -2.82 15.133 25.297 1 90 369 ARG A C 1
ATOM 2795 O O . ARG A 1 369 ? -2.543 16.328 25.406 1 90 369 ARG A O 1
ATOM 2802 N N . ARG A 1 370 ? -2.004 14.148 25.609 1 92.56 370 ARG A N 1
ATOM 2803 C CA . ARG A 1 370 ? -0.66 14.445 26.094 1 92.56 370 ARG A CA 1
ATOM 2804 C C . ARG A 1 370 ? 0.157 15.18 25.031 1 92.56 370 ARG A C 1
ATOM 2806 O O . ARG A 1 370 ? 0.883 16.125 25.359 1 92.56 370 ARG A O 1
ATOM 2813 N N . THR A 1 371 ? 0.008 14.742 23.844 1 94.31 371 THR A N 1
ATOM 2814 C CA . THR A 1 371 ? 0.743 15.32 22.719 1 94.31 371 THR A CA 1
ATOM 2815 C C . THR A 1 371 ? 0.315 16.766 22.484 1 94.31 371 THR A C 1
ATOM 2817 O O . THR A 1 371 ? 1.156 17.641 22.281 1 94.31 371 THR A O 1
ATOM 2820 N N . LYS A 1 372 ? -0.962 17.047 22.516 1 92.19 372 LYS A N 1
ATOM 2821 C CA . LYS A 1 372 ? -1.473 18.406 22.328 1 92.19 372 LYS A CA 1
ATOM 2822 C C . LYS A 1 372 ? -0.916 19.344 23.391 1 92.19 372 LYS A C 1
ATOM 2824 O O . LYS A 1 372 ? -0.508 20.469 23.078 1 92.19 372 LYS A O 1
ATOM 2829 N N . ARG A 1 373 ? -0.882 18.875 24.609 1 92.44 373 ARG A N 1
ATOM 2830 C CA . ARG A 1 373 ? -0.351 19.688 25.703 1 92.44 373 ARG A CA 1
ATOM 2831 C C . ARG A 1 373 ? 1.132 19.984 25.5 1 92.44 373 ARG A C 1
ATOM 2833 O O . ARG A 1 373 ? 1.575 21.125 25.656 1 92.44 373 ARG A O 1
ATOM 2840 N N . ALA A 1 374 ? 1.839 18.969 25.188 1 94.81 374 ALA A N 1
ATOM 2841 C CA . ALA A 1 374 ? 3.277 19.109 24.969 1 94.81 374 ALA A CA 1
ATOM 2842 C C . ALA A 1 374 ? 3.568 20.062 23.812 1 94.81 374 ALA A C 1
ATOM 2844 O O . ALA A 1 374 ? 4.445 20.922 23.906 1 94.81 374 ALA A O 1
ATOM 2845 N N . TYR A 1 375 ? 2.848 19.906 22.703 1 96 375 TYR A N 1
ATOM 2846 C CA . TYR A 1 375 ? 3.074 20.719 21.516 1 96 375 TYR A CA 1
ATOM 2847 C C . TYR A 1 375 ? 2.672 22.172 21.766 1 96 375 TYR A C 1
ATOM 2849 O O . TYR A 1 375 ? 3.311 23.094 21.25 1 96 375 TYR A O 1
ATOM 2857 N N . ALA A 1 376 ? 1.61 22.375 22.516 1 94.69 376 ALA A N 1
ATOM 2858 C CA . ALA A 1 376 ? 1.203 23.734 22.859 1 94.69 376 ALA A CA 1
ATOM 2859 C C . ALA A 1 376 ? 2.289 24.438 23.656 1 94.69 376 ALA A C 1
ATOM 2861 O O . ALA A 1 376 ? 2.588 25.609 23.406 1 94.69 376 ALA A O 1
ATOM 2862 N N . ALA A 1 377 ? 2.834 23.75 24.609 1 95.19 377 ALA A N 1
ATOM 2863 C CA . ALA A 1 377 ? 3.906 24.312 25.422 1 95.19 377 ALA A CA 1
ATOM 2864 C C . ALA A 1 377 ? 5.141 24.625 24.578 1 95.19 377 ALA A C 1
ATOM 2866 O O . ALA A 1 377 ? 5.758 25.688 24.734 1 95.19 377 ALA A O 1
ATOM 2867 N N . LYS A 1 378 ? 5.516 23.719 23.734 1 96.12 378 LYS A N 1
ATOM 2868 C CA . LYS A 1 378 ? 6.668 23.906 22.859 1 96.12 378 LYS A CA 1
ATOM 2869 C C . LYS A 1 378 ? 6.457 25.094 21.922 1 96.12 378 LYS A C 1
ATOM 2871 O O . LYS A 1 378 ? 7.383 25.859 21.672 1 96.12 378 LYS A O 1
ATOM 2876 N N . ARG A 1 379 ? 5.285 25.141 21.344 1 96.94 379 ARG A N 1
ATOM 2877 C CA . ARG A 1 379 ? 4.961 26.234 20.453 1 96.94 379 ARG A CA 1
ATOM 2878 C C . ARG A 1 379 ? 5.086 27.578 21.172 1 96.94 379 ARG A C 1
ATOM 2880 O O . ARG A 1 379 ? 5.633 28.531 20.625 1 96.94 379 ARG A O 1
ATOM 2887 N N . GLN A 1 380 ? 4.59 27.625 22.391 1 95.88 380 GLN A N 1
ATOM 2888 C CA . GLN A 1 380 ? 4.656 28.859 23.172 1 95.88 380 GLN A CA 1
ATOM 2889 C C . GLN A 1 380 ? 6.105 29.234 23.469 1 95.88 380 GLN A C 1
ATOM 2891 O O . GLN A 1 380 ? 6.48 30.406 23.328 1 95.88 380 GLN A O 1
ATOM 2896 N N . ALA A 1 381 ? 6.84 28.297 23.844 1 96.75 381 ALA A N 1
ATOM 2897 C CA . ALA A 1 381 ? 8.25 28.547 24.125 1 96.75 381 ALA A CA 1
ATOM 2898 C C . ALA A 1 381 ? 8.984 29.047 22.891 1 96.75 381 ALA A C 1
ATOM 2900 O O . ALA A 1 381 ? 9.805 29.953 22.969 1 96.75 381 ALA A O 1
ATOM 2901 N N . LEU A 1 382 ? 8.711 28.453 21.781 1 97.56 382 LEU A N 1
ATOM 2902 C CA . LEU A 1 382 ? 9.344 28.828 20.531 1 97.56 382 LEU A CA 1
ATOM 2903 C C . LEU A 1 382 ? 8.945 30.25 20.125 1 97.56 382 LEU A C 1
ATOM 2905 O O . LEU A 1 382 ? 9.789 31.047 19.719 1 97.56 382 LEU A O 1
ATOM 2909 N N . LEU A 1 383 ? 7.691 30.562 20.266 1 96.88 383 LEU A N 1
ATOM 2910 C CA . LEU A 1 383 ? 7.195 31.891 19.938 1 96.88 383 LEU A CA 1
ATOM 2911 C C . LEU A 1 383 ? 7.867 32.969 20.797 1 96.88 383 LEU A C 1
ATOM 2913 O O . LEU A 1 383 ? 8.312 34 20.297 1 96.88 383 LEU A O 1
ATOM 2917 N N . GLU A 1 384 ? 7.945 32.656 22.047 1 95.94 384 GLU A N 1
ATOM 2918 C CA . GLU A 1 384 ? 8.57 33.594 22.984 1 95.94 384 GLU A CA 1
ATOM 2919 C C . GLU A 1 384 ? 10.047 33.781 22.641 1 95.94 384 GLU A C 1
ATOM 2921 O O . GLU A 1 384 ? 10.539 34.938 22.672 1 95.94 384 GLU A O 1
ATOM 2926 N N . CYS A 1 385 ? 10.664 32.75 22.328 1 96.38 385 CYS A N 1
ATOM 2927 C CA . CYS A 1 385 ? 12.07 32.844 21.969 1 96.38 385 CYS A CA 1
ATOM 2928 C C . CYS A 1 385 ? 12.266 33.656 20.703 1 96.38 385 CYS A C 1
ATOM 2930 O O . CYS A 1 385 ? 13.133 34.531 20.656 1 96.38 385 CYS A O 1
ATOM 2932 N N . LEU A 1 386 ? 11.492 33.406 19.688 1 96.69 386 LEU A N 1
ATOM 2933 C CA . LEU A 1 386 ? 11.633 34.094 18.406 1 96.69 386 LEU A CA 1
ATOM 2934 C C . LEU A 1 386 ? 11.281 35.562 18.531 1 96.69 386 LEU A C 1
ATOM 2936 O O . LEU A 1 386 ? 11.844 36.406 17.828 1 96.69 386 LEU A O 1
ATOM 2940 N N . GLN A 1 387 ? 10.375 35.875 19.406 1 95.06 387 GLN A N 1
ATOM 2941 C CA . GLN A 1 387 ? 9.938 37.25 19.609 1 95.06 387 GLN A CA 1
ATOM 2942 C C . GLN A 1 387 ? 11.086 38.125 20.125 1 95.06 387 GLN A C 1
ATOM 2944 O O . GLN A 1 387 ? 11.086 39.344 19.938 1 95.06 387 GLN A O 1
ATOM 2949 N N . ALA A 1 388 ? 11.992 37.469 20.719 1 91.75 388 ALA A N 1
ATOM 2950 C CA . ALA A 1 388 ? 13.172 38.188 21.188 1 91.75 388 ALA A CA 1
ATOM 2951 C C . ALA A 1 388 ? 14.055 38.625 20.031 1 91.75 388 ALA A C 1
ATOM 2953 O O . ALA A 1 388 ? 14.859 39.531 20.172 1 91.75 388 ALA A O 1
ATOM 2954 N N . PHE A 1 389 ? 13.883 38 18.906 1 91.81 389 PHE A N 1
ATOM 2955 C CA . PHE A 1 389 ? 14.734 38.281 17.75 1 91.81 389 PHE A CA 1
ATOM 2956 C C . PHE A 1 389 ? 13.992 39.125 16.719 1 91.81 389 PHE A C 1
ATOM 2958 O O . PHE A 1 389 ? 14.617 39.875 15.953 1 91.81 389 PHE A O 1
ATOM 2965 N N . VAL A 1 390 ? 12.688 38.938 16.672 1 91.5 390 VAL A N 1
ATOM 2966 C CA . VAL A 1 390 ? 11.906 39.625 15.656 1 91.5 390 VAL A CA 1
ATOM 2967 C C . VAL A 1 390 ? 10.57 40.094 16.25 1 91.5 390 VAL A C 1
ATOM 2969 O O . VAL A 1 390 ? 10.109 39.531 17.25 1 91.5 390 VAL A O 1
ATOM 2972 N N . GLY A 1 391 ? 10.023 41.094 15.648 1 89.44 391 GLY A N 1
ATOM 2973 C CA . GLY A 1 391 ? 8.719 41.562 16.094 1 89.44 391 GLY A CA 1
ATOM 2974 C C . GLY A 1 391 ? 7.629 40.531 15.914 1 89.44 391 GLY A C 1
ATOM 2975 O O . GLY A 1 391 ? 7.684 39.719 14.984 1 89.44 391 GLY A O 1
ATOM 2976 N N . ALA A 1 392 ? 6.641 40.531 16.766 1 90.75 392 ALA A N 1
ATOM 2977 C CA . ALA A 1 392 ? 5.523 39.594 16.781 1 90.75 392 ALA A CA 1
ATOM 2978 C C . ALA A 1 392 ? 4.773 39.594 15.461 1 90.75 392 ALA A C 1
ATOM 2980 O O . ALA A 1 392 ? 4.164 38.594 15.078 1 90.75 392 ALA A O 1
ATOM 2981 N N . GLU A 1 393 ? 4.875 40.688 14.727 1 91.75 393 GLU A N 1
ATOM 2982 C CA . GLU A 1 393 ? 4.133 40.812 13.477 1 91.75 393 GLU A CA 1
ATOM 2983 C C . GLU A 1 393 ? 4.691 39.906 12.391 1 91.75 393 GLU A C 1
ATOM 2985 O O . GLU A 1 393 ? 4.016 39.625 11.398 1 91.75 393 GLU A O 1
ATOM 2990 N N . ARG A 1 394 ? 5.852 39.406 12.617 1 95.12 394 ARG A N 1
ATOM 2991 C CA . ARG A 1 394 ? 6.5 38.562 11.625 1 95.12 394 ARG A CA 1
ATOM 2992 C C . ARG A 1 394 ? 6.293 3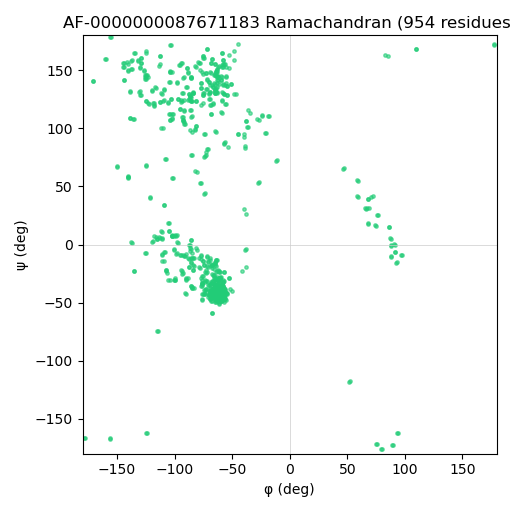7.062 11.953 1 95.12 394 ARG A C 1
ATOM 2994 O O . ARG A 1 394 ? 6.793 36.188 11.25 1 95.12 394 ARG A O 1
ATOM 3001 N N . LEU A 1 395 ? 5.57 36.875 13 1 96.94 395 LEU A N 1
ATOM 3002 C CA . LEU A 1 395 ? 5.402 35.5 13.453 1 96.94 395 LEU A CA 1
ATOM 3003 C C . LEU A 1 395 ? 3.938 35.062 13.367 1 96.94 395 LEU A C 1
ATOM 3005 O O . LEU A 1 395 ? 3.039 35.875 13.633 1 96.94 395 LEU A O 1
ATOM 3009 N N . ALA A 1 396 ? 3.678 33.938 12.883 1 95.81 396 ALA A N 1
ATOM 3010 C CA . ALA A 1 396 ? 2.393 33.25 12.938 1 95.81 396 ALA A CA 1
ATOM 3011 C C . ALA A 1 396 ? 2.559 31.812 13.453 1 95.81 396 ALA A C 1
ATOM 3013 O O . ALA A 1 396 ? 3.676 31.297 13.5 1 95.81 396 ALA A O 1
ATOM 3014 N N . ALA A 1 397 ? 1.501 31.203 13.922 1 94.56 397 ALA A N 1
ATOM 3015 C CA . ALA A 1 397 ? 1.572 29.859 14.484 1 94.56 397 ALA A CA 1
ATOM 3016 C C . ALA A 1 397 ? 0.591 28.922 13.789 1 94.56 397 ALA A C 1
ATOM 3018 O O . ALA A 1 397 ? -0.343 28.406 14.414 1 94.56 397 ALA A O 1
ATOM 3019 N N . PRO A 1 398 ? 0.821 28.609 12.539 1 93.38 398 PRO A N 1
ATOM 3020 C CA . PRO A 1 398 ? -0.069 27.703 11.797 1 93.38 398 PRO A CA 1
ATOM 3021 C C . PRO A 1 398 ? 0.124 26.25 12.188 1 93.38 398 PRO A C 1
ATOM 3023 O O . PRO A 1 398 ? 1.25 25.734 12.164 1 93.38 398 PRO A O 1
ATOM 3026 N N . GLY A 1 399 ? -1.018 25.578 12.516 1 90.88 399 GLY A N 1
ATOM 3027 C CA . GLY A 1 399 ? -0.971 24.141 12.766 1 90.88 399 GLY A CA 1
ATOM 3028 C C . GLY A 1 399 ? 0.085 23.75 13.773 1 90.88 399 GLY A C 1
ATOM 3029 O O . GLY A 1 399 ? 0.071 24.219 14.914 1 90.88 399 GLY A O 1
ATOM 3030 N N . LEU A 1 400 ? 1.061 22.922 13.289 1 95 400 LEU A N 1
ATOM 3031 C CA . LEU A 1 400 ? 2.139 22.453 14.148 1 95 400 LEU A CA 1
ATOM 3032 C C . LEU A 1 400 ? 3.463 23.109 13.773 1 95 400 LEU A C 1
ATOM 3034 O O . LEU A 1 400 ? 4.516 22.469 13.82 1 95 400 LEU A O 1
ATOM 3038 N N . ALA A 1 401 ? 3.338 24.359 13.344 1 97 401 ALA A N 1
ATOM 3039 C CA . ALA A 1 401 ? 4.539 25.125 13 1 97 401 ALA A CA 1
ATOM 3040 C C . ALA A 1 401 ? 4.469 26.547 13.539 1 97 401 ALA A C 1
ATOM 3042 O O . ALA A 1 401 ? 3.406 27 13.969 1 97 401 ALA A O 1
ATOM 3043 N N . VAL A 1 402 ? 5.598 27.156 13.68 1 97.88 402 VAL A N 1
ATOM 3044 C CA . VAL A 1 402 ? 5.703 28.609 13.766 1 97.88 402 VAL A CA 1
ATOM 3045 C C . VAL A 1 402 ? 6.266 29.156 12.461 1 97.88 402 VAL A C 1
ATOM 3047 O O . VAL A 1 402 ? 7.293 28.688 11.969 1 97.88 402 VAL A O 1
ATOM 3050 N N . LEU A 1 403 ? 5.516 30.031 11.867 1 98.25 403 LEU A N 1
ATOM 3051 C CA . LEU A 1 403 ? 5.941 30.656 10.617 1 98.25 403 LEU A CA 1
ATOM 3052 C C . LEU A 1 403 ? 6.68 31.953 10.875 1 98.25 403 LEU A C 1
ATOM 3054 O O . LEU A 1 403 ? 6.133 32.875 11.492 1 98.25 403 LEU A O 1
ATOM 3058 N N . LEU A 1 404 ? 7.918 31.969 10.531 1 97.75 404 LEU A N 1
ATOM 3059 C CA . LEU A 1 404 ? 8.711 33.188 10.5 1 97.75 404 LEU A CA 1
ATOM 3060 C C . LEU A 1 404 ? 8.648 33.844 9.117 1 97.75 404 LEU A C 1
ATOM 3062 O O . LEU A 1 404 ? 9.289 33.375 8.18 1 97.75 404 LEU A O 1
ATOM 3066 N N . ASN A 1 405 ? 7.891 34.875 9.008 1 96.75 405 ASN A N 1
ATOM 3067 C CA . ASN A 1 405 ? 7.797 35.594 7.742 1 96.75 405 ASN A CA 1
ATOM 3068 C C . ASN A 1 405 ? 9.07 36.375 7.449 1 96.75 405 ASN A C 1
ATOM 3070 O O . ASN A 1 405 ? 9.602 37.062 8.336 1 96.75 405 ASN A O 1
ATOM 3074 N N . LEU A 1 406 ? 9.508 36.25 6.273 1 95.31 406 LEU A N 1
ATOM 3075 C CA . LEU A 1 406 ? 10.695 36.969 5.832 1 95.31 406 LEU A CA 1
ATOM 3076 C C . LEU A 1 406 ? 10.336 38 4.777 1 95.31 406 LEU A C 1
ATOM 3078 O O . LEU A 1 406 ? 9.305 37.875 4.113 1 95.31 406 LEU A O 1
ATOM 3082 N N . PRO A 1 407 ? 11.109 39.031 4.66 1 91.06 407 PRO A N 1
ATOM 3083 C CA . PRO A 1 407 ? 10.844 40.031 3.635 1 91.06 407 PRO A CA 1
ATOM 3084 C C . PRO A 1 407 ? 10.82 39.469 2.223 1 91.06 407 PRO A C 1
ATOM 3086 O O . PRO A 1 407 ? 11.508 38.469 1.947 1 91.06 407 PRO A O 1
ATOM 3089 N N . ARG A 1 408 ? 10.07 40.156 1.399 1 88.81 408 ARG A N 1
ATOM 3090 C CA . ARG A 1 408 ? 9.992 39.75 -0.001 1 88.81 408 ARG A CA 1
ATOM 3091 C C . ARG A 1 408 ? 11.383 39.688 -0.632 1 88.81 408 ARG A C 1
ATOM 3093 O O . ARG A 1 408 ? 12.211 40.562 -0.38 1 88.81 408 ARG A O 1
ATOM 3100 N N . GLY A 1 409 ? 11.609 38.719 -1.393 1 85.31 409 GLY A N 1
ATOM 3101 C CA . GLY A 1 409 ? 12.883 38.594 -2.09 1 85.31 409 GLY A CA 1
ATOM 3102 C C . GLY A 1 409 ? 13.906 37.781 -1.319 1 85.31 409 GLY A C 1
ATOM 3103 O O . GLY A 1 409 ? 14.945 37.375 -1.87 1 85.31 409 GLY A O 1
ATOM 3104 N N . THR A 1 410 ? 13.648 37.562 0.018 1 91.31 410 THR A N 1
ATOM 3105 C CA . THR A 1 410 ? 14.57 36.75 0.805 1 91.31 410 THR A CA 1
ATOM 3106 C C . THR A 1 410 ? 14.648 35.312 0.258 1 91.31 410 THR A C 1
ATOM 3108 O O . THR A 1 410 ? 13.625 34.75 -0.106 1 91.31 410 THR A O 1
ATOM 3111 N N . ALA A 1 411 ? 15.836 34.75 0.195 1 92.19 411 ALA A N 1
ATOM 3112 C CA . ALA A 1 411 ? 16.047 33.375 -0.31 1 92.19 411 ALA A CA 1
ATOM 3113 C C . ALA A 1 411 ? 15.828 32.344 0.792 1 92.19 411 ALA A C 1
ATOM 3115 O O . ALA A 1 411 ? 16.781 31.719 1.246 1 92.19 411 ALA A O 1
ATOM 3116 N N . ASP A 1 412 ? 14.562 32.094 1.089 1 95.12 412 ASP A N 1
ATOM 3117 C CA . ASP A 1 412 ? 14.258 31.234 2.217 1 95.12 412 ASP A CA 1
ATOM 3118 C C . ASP A 1 412 ? 14.734 29.797 1.957 1 95.12 412 ASP A C 1
ATOM 3120 O O . ASP A 1 412 ? 15.117 29.094 2.889 1 95.12 412 ASP A O 1
ATOM 3124 N N . LEU A 1 413 ? 14.789 29.344 0.712 1 92.94 413 LEU A N 1
ATOM 3125 C CA . LEU A 1 413 ? 15.328 28.031 0.377 1 92.94 413 LEU A CA 1
ATOM 3126 C C . LEU A 1 413 ? 16.812 27.953 0.727 1 92.94 413 LEU A C 1
ATOM 3128 O O . LEU A 1 413 ? 17.266 26.938 1.273 1 92.94 413 LEU A O 1
ATOM 3132 N N . ALA A 1 414 ? 17.547 28.922 0.36 1 94 414 ALA A N 1
ATOM 3133 C CA . ALA A 1 414 ? 18.969 28.953 0.652 1 94 414 ALA A CA 1
ATOM 3134 C C . ALA A 1 414 ? 19.219 28.969 2.156 1 94 414 ALA A C 1
ATOM 3136 O O . ALA A 1 414 ? 20.172 28.344 2.641 1 94 414 ALA A O 1
ATOM 3137 N N . ILE A 1 415 ? 18.438 29.75 2.885 1 95.56 415 ILE A N 1
ATOM 3138 C CA . ILE A 1 415 ? 18.562 29.828 4.336 1 95.56 415 ILE A CA 1
ATOM 3139 C C . ILE A 1 415 ? 18.312 28.453 4.953 1 95.56 415 ILE A C 1
ATOM 3141 O O . ILE A 1 415 ? 19.062 28 5.824 1 95.56 415 ILE A O 1
ATOM 3145 N N . ALA A 1 416 ? 17.219 27.781 4.512 1 95.25 416 ALA A N 1
ATOM 3146 C CA . ALA A 1 416 ? 16.906 26.438 5.008 1 95.25 416 ALA A CA 1
ATOM 3147 C C . ALA A 1 416 ? 18.062 25.484 4.77 1 95.25 416 ALA A C 1
ATOM 3149 O O . ALA A 1 416 ? 18.391 24.672 5.637 1 95.25 416 ALA A O 1
ATOM 3150 N N . ARG A 1 417 ? 18.719 25.547 3.629 1 93.19 417 ARG A N 1
ATOM 3151 C CA . ARG A 1 417 ? 19.859 24.688 3.303 1 93.19 417 ARG A CA 1
ATOM 3152 C C . ARG A 1 417 ? 21.047 25 4.203 1 93.19 417 ARG A C 1
ATOM 3154 O O . ARG A 1 417 ? 21.75 24.094 4.641 1 93.19 417 ARG A O 1
ATOM 3161 N N . GLU A 1 418 ? 21.25 26.234 4.449 1 93.94 418 GLU A N 1
ATOM 3162 C CA . GLU A 1 418 ? 22.391 26.672 5.262 1 93.94 418 GLU A CA 1
ATOM 3163 C C . GLU A 1 418 ? 22.281 26.125 6.688 1 93.94 418 GLU A C 1
ATOM 3165 O O . GLU A 1 418 ? 23.266 25.656 7.246 1 93.94 418 GLU A O 1
ATOM 3170 N N . VAL A 1 419 ? 21.109 26.203 7.23 1 95.44 419 VAL A N 1
ATOM 3171 C CA . VAL A 1 419 ? 20.984 25.859 8.641 1 95.44 419 VAL A CA 1
ATOM 3172 C C . VAL A 1 419 ? 20.969 24.344 8.805 1 95.44 419 VAL A C 1
ATOM 3174 O O . VAL A 1 419 ? 21.078 23.828 9.922 1 95.44 419 VAL A O 1
ATOM 3177 N N . SER A 1 420 ? 20.828 23.609 7.691 1 93.75 420 SER A N 1
ATOM 3178 C CA . SER A 1 420 ? 20.906 22.156 7.746 1 93.75 420 SER A CA 1
ATOM 3179 C C . SER A 1 420 ? 22.25 21.703 8.32 1 93.75 420 SER A C 1
ATOM 3181 O O . SER A 1 420 ? 22.328 20.656 8.969 1 93.75 420 SER A O 1
ATOM 3183 N N . ALA A 1 421 ? 23.266 22.438 8.078 1 91.38 421 ALA A N 1
ATOM 3184 C CA . ALA A 1 421 ? 24.594 22.141 8.609 1 91.38 421 ALA A CA 1
ATOM 3185 C C . ALA A 1 421 ? 24.609 22.188 10.133 1 91.38 421 ALA A C 1
ATOM 3187 O O . ALA A 1 421 ? 25.469 21.594 10.773 1 91.38 421 ALA A O 1
ATOM 3188 N N . PHE A 1 422 ? 23.641 22.891 10.656 1 92.81 422 PHE A N 1
ATOM 3189 C CA . PHE A 1 422 ? 23.547 23.016 12.109 1 92.81 422 PHE A CA 1
ATOM 3190 C C . PHE A 1 422 ? 22.516 22.047 12.664 1 92.81 422 PHE A C 1
ATOM 3192 O O . PHE A 1 422 ? 22.062 22.188 13.805 1 92.81 422 PHE A O 1
ATOM 3199 N N . GLY A 1 423 ? 22 21.141 11.82 1 94.31 423 GLY A N 1
ATOM 3200 C CA . GLY A 1 423 ? 21.078 20.109 12.273 1 94.31 423 GLY A CA 1
ATOM 3201 C C . GLY A 1 423 ? 19.625 20.578 12.281 1 94.31 423 GLY A C 1
ATOM 3202 O O . GLY A 1 423 ? 18.781 19.984 12.961 1 94.31 423 GLY A O 1
ATOM 3203 N N . MET A 1 424 ? 19.359 21.703 11.602 1 96.31 424 MET A N 1
ATOM 3204 C CA . MET A 1 424 ? 18 22.219 11.508 1 96.31 424 MET A CA 1
ATOM 3205 C C . MET A 1 424 ? 17.406 21.938 10.133 1 96.31 424 MET A C 1
ATOM 3207 O O . MET A 1 424 ? 18.141 21.812 9.148 1 96.31 424 MET A O 1
ATOM 3211 N N . SER A 1 425 ? 16.078 21.734 10.117 1 96.06 425 SER A N 1
ATOM 3212 C CA . SER A 1 425 ? 15.43 21.516 8.828 1 96.06 425 SER A CA 1
ATOM 3213 C C . SER A 1 425 ? 14.086 22.219 8.758 1 96.06 425 SER A C 1
ATOM 3215 O O . SER A 1 425 ? 13.055 21.594 8.484 1 96.06 425 SER A O 1
ATOM 3217 N N . PRO A 1 426 ? 14.125 23.578 8.945 1 96.69 426 PRO A N 1
ATOM 3218 C CA . PRO A 1 426 ? 12.867 24.297 8.688 1 96.69 426 PRO A CA 1
ATOM 3219 C C . PRO A 1 426 ? 12.406 24.172 7.234 1 96.69 426 PRO A C 1
ATOM 3221 O O . PRO A 1 426 ? 13.234 23.969 6.336 1 96.69 426 PRO A O 1
ATOM 3224 N N . SER A 1 427 ? 11.156 24.266 6.996 1 96.31 427 SER A N 1
ATOM 3225 C CA . SER A 1 427 ? 10.633 24.234 5.633 1 96.31 427 SER A CA 1
ATOM 3226 C C . SER A 1 427 ? 10.5 25.625 5.051 1 96.31 427 SER A C 1
ATOM 3228 O O . SER A 1 427 ? 9.852 26.5 5.648 1 96.31 427 SER A O 1
ATOM 3230 N N . PRO A 1 428 ? 11.125 25.844 3.908 1 96.12 428 PRO A N 1
ATOM 3231 C CA . PRO A 1 428 ? 10.922 27.156 3.27 1 96.12 428 PRO A CA 1
ATOM 3232 C C . PRO A 1 428 ? 9.5 27.328 2.729 1 96.12 428 PRO A C 1
ATOM 3234 O O . PRO A 1 428 ? 8.992 26.438 2.029 1 96.12 428 PRO A O 1
ATOM 3237 N N . LEU A 1 429 ? 8.867 28.391 3.021 1 96.81 429 LEU A N 1
ATOM 3238 C CA . LEU A 1 429 ? 7.484 28.641 2.641 1 96.81 429 LEU A CA 1
ATOM 3239 C C . LEU A 1 429 ? 7.344 28.719 1.125 1 96.81 429 LEU A C 1
ATOM 3241 O O . LEU A 1 429 ? 6.344 28.266 0.565 1 96.81 429 LEU A O 1
ATOM 3245 N N . SER A 1 430 ? 8.336 29.266 0.446 1 95.56 430 SER A N 1
ATOM 3246 C CA . SER A 1 430 ? 8.273 29.484 -0.995 1 95.56 430 SER A CA 1
ATOM 3247 C C . SER A 1 430 ? 8.07 28.172 -1.746 1 95.56 430 SER A C 1
ATOM 3249 O O . SER A 1 430 ? 7.445 28.141 -2.807 1 95.56 430 SER A O 1
ATOM 3251 N N . ALA A 1 431 ? 8.539 27.094 -1.167 1 93.25 431 ALA A N 1
ATOM 3252 C CA . ALA A 1 431 ? 8.477 25.781 -1.81 1 93.25 431 ALA A CA 1
ATOM 3253 C C . ALA A 1 431 ? 7.043 25.25 -1.835 1 93.25 431 ALA A C 1
ATOM 3255 O O . ALA A 1 431 ? 6.738 24.297 -2.564 1 93.25 431 ALA A O 1
ATOM 3256 N N . TRP A 1 432 ? 6.133 25.859 -1.148 1 95.88 432 TRP A N 1
ATOM 3257 C CA . TRP A 1 432 ? 4.754 25.391 -1.054 1 95.88 432 TRP A CA 1
ATOM 3258 C C . TRP A 1 432 ? 3.873 26.078 -2.094 1 95.88 432 TRP A C 1
ATOM 3260 O O . TRP A 1 432 ? 2.705 25.719 -2.262 1 95.88 432 TRP A O 1
ATOM 3270 N N . TYR A 1 433 ? 4.441 27.062 -2.736 1 95.94 433 TYR A N 1
ATOM 3271 C CA . TYR A 1 433 ? 3.717 27.766 -3.797 1 95.94 433 TYR A CA 1
ATOM 3272 C C . TYR A 1 433 ? 3.934 27.078 -5.141 1 95.94 433 TYR A C 1
ATOM 3274 O O . TYR A 1 433 ? 4.988 26.484 -5.379 1 95.94 433 TYR A O 1
ATOM 3282 N N . VAL A 1 434 ? 2.975 27.125 -5.969 1 93.19 434 VAL A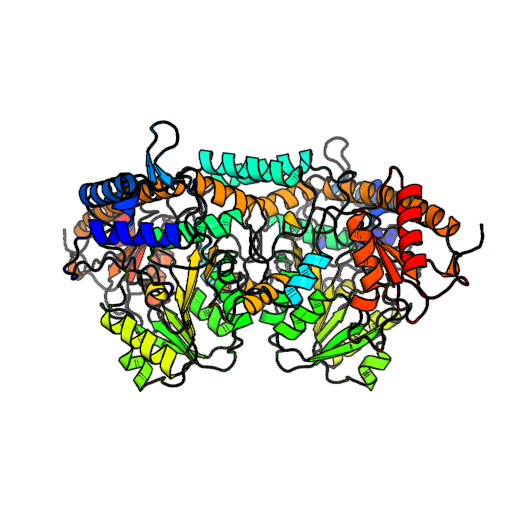 N 1
ATOM 3283 C CA . VAL A 1 434 ? 3.018 26.484 -7.273 1 93.19 434 VAL A CA 1
ATOM 3284 C C . VAL A 1 434 ? 4.031 27.188 -8.172 1 93.19 434 VAL A C 1
ATOM 3286 O O . VAL A 1 434 ? 4.73 26.547 -8.953 1 93.19 434 VAL A O 1
ATOM 3289 N N . THR A 1 435 ? 4.047 28.531 -8.102 1 87.94 435 THR A N 1
ATOM 3290 C CA . THR A 1 435 ? 4.984 29.297 -8.906 1 87.94 435 THR A CA 1
ATOM 3291 C C . THR A 1 435 ? 5.824 30.219 -8.031 1 87.94 435 THR A C 1
ATOM 3293 O O . THR A 1 435 ? 5.328 30.766 -7.047 1 87.94 435 THR A O 1
ATOM 3296 N N . PRO A 1 436 ? 6.988 30.359 -8.406 1 84.62 436 PRO A N 1
ATOM 3297 C CA . PRO A 1 436 ? 7.879 31.219 -7.625 1 84.62 436 PRO A CA 1
ATOM 3298 C C . PRO A 1 436 ? 7.418 32.688 -7.605 1 84.62 436 PRO A C 1
ATOM 3300 O O . PRO A 1 436 ? 7.645 33.375 -6.621 1 84.62 436 PRO A O 1
ATOM 3303 N N . GLU A 1 437 ? 6.773 33.094 -8.656 1 84.69 437 GLU A N 1
ATOM 3304 C CA . GLU A 1 437 ? 6.383 34.5 -8.773 1 84.69 437 GLU A CA 1
ATOM 3305 C C . GLU A 1 437 ? 5.352 34.875 -7.719 1 84.69 437 GLU A C 1
ATOM 3307 O O . GLU A 1 437 ? 5.312 36.031 -7.262 1 84.69 437 GLU A O 1
ATOM 3312 N N . SER A 1 438 ? 4.637 33.969 -7.281 1 86.06 438 SER A N 1
ATOM 3313 C CA . SER A 1 438 ? 3.586 34.25 -6.297 1 86.06 438 SER A CA 1
ATOM 3314 C C . SER A 1 438 ? 4.035 33.844 -4.895 1 86.06 438 SER A C 1
ATOM 3316 O O . SER A 1 438 ? 3.293 34.031 -3.926 1 86.06 438 SER A O 1
ATOM 3318 N N . ALA A 1 439 ? 5.254 33.5 -4.766 1 93.38 439 ALA A N 1
ATOM 3319 C CA . ALA A 1 439 ? 5.668 32.844 -3.523 1 93.38 439 ALA A CA 1
ATOM 3320 C C . ALA A 1 439 ? 6.043 33.875 -2.467 1 93.38 439 ALA A C 1
ATOM 3322 O O . ALA A 1 439 ? 6.727 34.844 -2.764 1 93.38 439 ALA A O 1
ATOM 3323 N N . GLU A 1 440 ? 5.461 33.75 -1.329 1 94.69 440 GLU A N 1
ATOM 3324 C CA . GLU A 1 440 ? 5.934 34.469 -0.147 1 94.69 440 GLU A CA 1
ATOM 3325 C C . GLU A 1 440 ? 7.113 33.719 0.498 1 94.69 440 GLU A C 1
ATOM 3327 O O . GLU A 1 440 ? 7.312 32.531 0.276 1 94.69 440 GLU A O 1
ATOM 3332 N N . GLN A 1 441 ? 7.91 34.531 1.162 1 95.5 441 GLN A N 1
ATOM 3333 C CA . GLN A 1 441 ? 9.109 33.969 1.778 1 95.5 441 GLN A CA 1
ATOM 3334 C C . GLN A 1 441 ? 8.93 33.844 3.289 1 95.5 441 GLN A C 1
ATOM 3336 O O . GLN A 1 441 ? 8.344 34.688 3.934 1 95.5 441 GLN A O 1
ATOM 3341 N N . GLY A 1 442 ? 9.406 32.781 3.77 1 97 442 GLY A N 1
ATOM 3342 C CA . GLY A 1 442 ? 9.336 32.5 5.191 1 97 442 GLY A CA 1
ATOM 3343 C C . GLY A 1 442 ? 9.906 31.141 5.547 1 97 442 GLY A C 1
ATOM 3344 O O . GLY A 1 442 ? 10.352 30.391 4.668 1 97 442 GLY A O 1
ATOM 3345 N N . LEU A 1 443 ? 10.016 30.859 6.832 1 97.62 443 LEU A N 1
ATOM 3346 C CA . LEU A 1 443 ? 10.461 29.562 7.352 1 97.62 443 LEU A CA 1
ATOM 3347 C C . LEU A 1 443 ? 9.414 28.969 8.289 1 97.62 443 LEU A C 1
ATOM 3349 O O . LEU A 1 443 ? 8.969 29.641 9.227 1 97.62 443 LEU A O 1
ATOM 3353 N N . LEU A 1 444 ? 8.984 27.812 7.922 1 97.88 444 LEU A N 1
ATOM 3354 C CA . LEU A 1 444 ? 8.125 27.047 8.805 1 97.88 444 LEU A CA 1
ATOM 3355 C C . LEU A 1 444 ? 8.953 26.203 9.773 1 97.88 444 LEU A C 1
ATOM 3357 O O . LEU A 1 444 ? 9.68 25.312 9.359 1 97.88 444 LEU A O 1
ATOM 3361 N N . LEU A 1 445 ? 8.844 26.484 11.039 1 98.25 445 LEU A N 1
ATOM 3362 C CA . LEU A 1 445 ? 9.562 25.781 12.094 1 98.25 445 LEU A CA 1
ATOM 3363 C C . LEU A 1 445 ? 8.648 24.766 12.789 1 98.25 445 LEU A C 1
ATOM 3365 O O . LEU A 1 445 ? 7.738 25.156 13.523 1 98.25 445 LEU A O 1
ATOM 3369 N N . GLY A 1 446 ? 8.945 23.484 12.602 1 97.06 446 GLY A N 1
ATOM 3370 C CA . GLY A 1 446 ? 8.125 22.453 13.203 1 97.06 446 GLY A CA 1
ATOM 3371 C C . GLY A 1 446 ? 8.156 22.484 14.719 1 97.06 446 GLY A C 1
ATOM 3372 O O . GLY A 1 446 ? 9.227 22.484 15.328 1 97.06 446 GLY A O 1
ATOM 3373 N N . VAL A 1 447 ? 7.031 22.438 15.297 1 96.81 447 VAL A N 1
ATOM 3374 C CA . VAL A 1 447 ? 6.875 22.516 16.75 1 96.81 447 VAL A CA 1
ATOM 3375 C C . VAL A 1 447 ? 7.25 21.188 17.375 1 96.81 447 VAL A C 1
ATOM 3377 O O . VAL A 1 447 ? 7.918 21.141 18.422 1 96.81 447 VAL A O 1
ATOM 3380 N N . ALA A 1 448 ? 6.805 20.078 16.75 1 95.69 448 ALA A N 1
ATOM 3381 C CA . ALA A 1 448 ? 7.02 18.734 17.281 1 95.69 448 ALA A CA 1
ATOM 3382 C C . ALA A 1 448 ? 8.508 18.453 17.484 1 95.69 448 ALA A C 1
ATOM 3384 O O . ALA A 1 448 ? 8.891 17.719 18.391 1 95.69 448 ALA A O 1
ATOM 3385 N N . THR A 1 449 ? 9.359 19.047 16.641 1 95.69 449 THR A N 1
ATOM 3386 C CA . THR A 1 449 ? 10.789 18.75 16.641 1 95.69 449 THR A CA 1
ATOM 3387 C C . THR A 1 449 ? 11.586 19.953 17.141 1 95.69 449 THR A C 1
ATOM 3389 O O . THR A 1 449 ? 12.805 20.031 16.953 1 95.69 449 THR A O 1
ATOM 3392 N N . ALA A 1 450 ? 10.93 20.953 17.688 1 96.38 450 ALA A N 1
ATOM 3393 C CA . ALA A 1 450 ? 11.633 22.062 18.328 1 96.38 450 ALA A CA 1
ATOM 3394 C C . ALA A 1 450 ? 12.43 21.594 19.531 1 96.38 450 ALA A C 1
ATOM 3396 O O . ALA A 1 450 ? 11.961 20.766 20.312 1 96.38 450 ALA A O 1
ATOM 3397 N N . PRO A 1 451 ? 13.633 22.047 19.672 1 93.19 451 PRO A N 1
ATOM 3398 C CA . PRO A 1 451 ? 14.438 21.609 20.812 1 93.19 451 PRO A CA 1
ATOM 3399 C C . PRO A 1 451 ? 13.93 22.141 22.141 1 93.19 451 PRO A C 1
ATOM 3401 O O . PRO A 1 451 ? 13.516 23.312 22.219 1 93.19 451 PRO A O 1
ATOM 3404 N N . THR A 1 452 ? 13.922 21.297 23.078 1 86.62 452 THR A N 1
ATOM 3405 C CA . THR A 1 452 ? 13.531 21.719 24.422 1 86.62 452 THR A CA 1
ATOM 3406 C C . THR A 1 452 ? 14.734 22.297 25.172 1 86.62 452 THR A C 1
ATOM 3408 O O . THR A 1 452 ? 14.586 23.25 25.953 1 86.62 452 THR A O 1
ATOM 3411 N N . LYS A 1 453 ? 15.75 21.641 24.828 1 88.94 453 LYS A N 1
ATOM 3412 C CA . LYS A 1 453 ? 17 22.141 25.406 1 88.94 453 LYS A CA 1
ATOM 3413 C C . LYS A 1 453 ? 17.734 23.047 24.406 1 88.94 453 LYS A C 1
ATOM 3415 O O . LYS A 1 453 ? 17.734 22.781 23.203 1 88.94 453 LYS A O 1
ATOM 3420 N N . ASN A 1 454 ? 18.312 24.109 24.75 1 92.38 454 ASN A N 1
ATOM 3421 C CA . ASN A 1 454 ? 19.156 25 23.953 1 92.38 454 ASN A CA 1
ATOM 3422 C C . ASN A 1 454 ? 18.359 25.672 22.828 1 92.38 454 ASN A C 1
ATOM 3424 O O . ASN A 1 454 ? 18.859 25.828 21.719 1 92.38 454 ASN A O 1
ATOM 3428 N N . LEU A 1 455 ? 17.078 25.906 23.078 1 96.62 455 LEU A N 1
ATOM 3429 C CA . LEU A 1 455 ? 16.203 26.562 22.109 1 96.62 455 LEU A CA 1
ATOM 3430 C C . LEU A 1 455 ? 16.781 27.922 21.688 1 96.62 455 LEU A C 1
ATOM 3432 O O . LEU A 1 455 ? 16.812 28.25 20.5 1 96.62 455 LEU A O 1
ATOM 3436 N N . VAL A 1 456 ? 17.297 28.656 22.641 1 96.25 456 VAL A N 1
ATOM 3437 C CA . VAL A 1 456 ? 17.828 29.984 22.391 1 96.25 456 VAL A CA 1
ATOM 3438 C C . VAL A 1 456 ? 19.031 29.906 21.438 1 96.25 456 VAL A C 1
ATOM 3440 O O . VAL A 1 456 ? 19.141 30.703 20.5 1 96.25 456 VA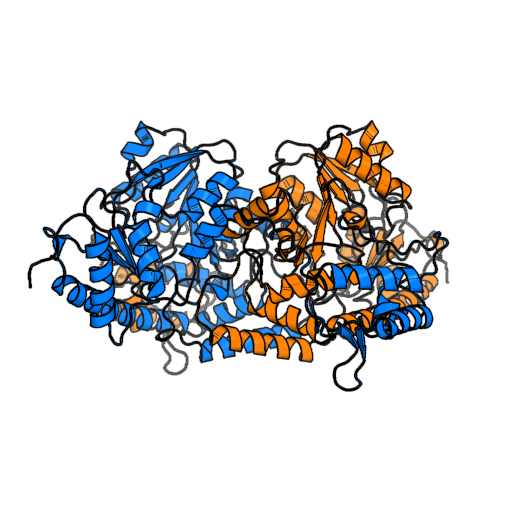L A O 1
ATOM 3443 N N . ARG A 1 457 ? 19.891 28.969 21.703 1 95.88 457 ARG A N 1
ATOM 3444 C CA . ARG A 1 457 ? 21.062 28.797 20.859 1 95.88 457 ARG A CA 1
ATOM 3445 C C . ARG A 1 457 ? 20.656 28.453 19.422 1 95.88 457 ARG A C 1
ATOM 3447 O O . ARG A 1 457 ? 21.25 28.969 18.469 1 95.88 457 ARG A O 1
ATOM 3454 N N . SER A 1 458 ? 19.703 27.547 19.281 1 96.69 458 SER A N 1
ATOM 3455 C CA . SER A 1 458 ? 19.219 27.172 17.953 1 96.69 458 SER A CA 1
ATOM 3456 C C . SER A 1 458 ? 18.625 28.375 17.219 1 96.69 458 SER A C 1
ATOM 3458 O O . SER A 1 458 ? 18.844 28.562 16.031 1 96.69 458 SER A O 1
ATOM 3460 N N . CYS A 1 459 ? 17.906 29.203 17.922 1 96.69 459 CYS A N 1
ATOM 3461 C CA . CYS A 1 459 ? 17.312 30.406 17.344 1 96.69 459 CYS A CA 1
ATOM 3462 C C . CYS A 1 459 ? 18.406 31.391 16.938 1 96.69 459 CYS A C 1
ATOM 3464 O O . CYS A 1 459 ? 18.312 32.031 15.875 1 96.69 459 CYS A O 1
ATOM 3466 N N . GLU A 1 460 ? 19.422 31.531 17.781 1 95.88 460 GLU A N 1
ATOM 3467 C CA . GLU A 1 460 ? 20.547 32.406 17.453 1 95.88 460 GLU A CA 1
ATOM 3468 C C . GLU A 1 460 ? 21.203 31.984 16.141 1 95.88 460 GLU A C 1
ATOM 3470 O O . GLU A 1 460 ? 21.484 32.844 15.289 1 95.88 460 GLU A O 1
ATOM 3475 N N . GLN A 1 461 ? 21.438 30.75 16.031 1 95.38 461 GLN A N 1
ATOM 3476 C CA . GLN A 1 461 ? 22.047 30.234 14.828 1 95.38 461 GLN A CA 1
ATOM 3477 C C . GLN A 1 461 ? 21.156 30.453 13.609 1 95.38 461 GLN A C 1
ATOM 3479 O O . GLN A 1 461 ? 21.656 30.781 12.523 1 95.38 461 GLN A O 1
ATOM 3484 N N . LEU A 1 462 ? 19.891 30.219 13.773 1 96.31 462 LEU A N 1
ATOM 3485 C CA . LEU A 1 462 ? 18.922 30.453 12.711 1 96.31 462 LEU A CA 1
ATOM 3486 C C . LEU A 1 462 ? 18.969 31.891 12.234 1 96.31 462 LEU A C 1
ATOM 3488 O O . LEU A 1 462 ? 19.047 32.156 11.031 1 96.31 462 LEU A O 1
ATOM 3492 N N . PHE A 1 463 ? 19.016 32.812 13.133 1 95.19 463 PHE A N 1
ATOM 3493 C CA . PHE A 1 463 ? 18.969 34.219 12.781 1 95.19 463 PHE A CA 1
ATOM 3494 C C . PHE A 1 463 ? 20.312 34.688 12.234 1 95.19 463 PHE A C 1
ATOM 3496 O O . PHE A 1 463 ? 20.375 35.625 11.43 1 95.19 463 PHE A O 1
ATOM 3503 N N . GLU A 1 464 ? 21.391 34.094 12.68 1 94.19 464 GLU A N 1
ATOM 3504 C CA . GLU A 1 464 ? 22.688 34.344 12.055 1 94.19 464 GLU A CA 1
ATOM 3505 C C . GLU A 1 464 ? 22.656 34.031 10.57 1 94.19 464 GLU A C 1
ATOM 3507 O O . GLU A 1 464 ? 23.172 34.781 9.75 1 94.19 464 GLU A O 1
ATOM 3512 N N . ALA A 1 465 ? 22.094 32.906 10.258 1 94.56 465 ALA A N 1
ATOM 3513 C CA . ALA A 1 465 ? 21.969 32.5 8.859 1 94.56 465 ALA A CA 1
ATOM 3514 C C . ALA A 1 465 ? 21.078 33.438 8.086 1 94.56 465 ALA A C 1
ATOM 3516 O O . ALA A 1 465 ? 21.359 33.781 6.934 1 94.56 465 ALA A O 1
ATOM 3517 N N . ILE A 1 466 ? 19.984 33.875 8.664 1 94.62 466 ILE A N 1
ATOM 3518 C CA . ILE A 1 466 ? 19.047 34.812 8.031 1 94.62 466 ILE A CA 1
ATOM 3519 C C . ILE A 1 466 ? 19.75 36.125 7.754 1 94.62 466 ILE A C 1
ATOM 3521 O O . ILE A 1 466 ? 19.578 36.719 6.68 1 94.62 466 ILE A O 1
ATOM 3525 N N . ARG A 1 467 ? 20.547 36.625 8.703 1 91.25 467 ARG A N 1
ATOM 3526 C CA . ARG A 1 467 ? 21.266 37.875 8.539 1 91.25 467 ARG A CA 1
ATOM 3527 C C . ARG A 1 467 ? 22.297 37.781 7.426 1 91.25 467 ARG A C 1
ATOM 3529 O O . ARG A 1 467 ? 22.5 38.719 6.672 1 91.25 467 ARG A O 1
ATOM 3536 N N . ARG A 1 468 ? 22.875 36.656 7.363 1 89.69 468 ARG A N 1
ATOM 3537 C CA . ARG A 1 468 ? 23.938 36.438 6.383 1 89.69 468 ARG A CA 1
ATOM 3538 C C . ARG A 1 468 ? 23.375 36.375 4.969 1 89.69 468 ARG A C 1
ATOM 3540 O O . ARG A 1 468 ? 23.969 36.906 4.027 1 89.69 468 ARG A O 1
ATOM 3547 N N . LEU A 1 469 ? 22.297 35.656 4.805 1 86.38 469 LEU A N 1
ATOM 3548 C CA . LEU A 1 469 ? 21.797 35.344 3.467 1 86.38 469 LEU A CA 1
ATOM 3549 C C . LEU A 1 469 ? 20.641 36.281 3.111 1 86.38 469 LEU A C 1
ATOM 3551 O O . LEU A 1 469 ? 20.266 36.406 1.941 1 86.38 469 LEU A O 1
ATOM 3555 N N . GLY A 1 470 ? 20.016 36.625 4.055 1 73.31 470 GLY A N 1
ATOM 3556 C CA . GLY A 1 470 ? 18.859 37.469 3.82 1 73.31 470 GLY A CA 1
ATOM 3557 C C . GLY A 1 470 ? 19.219 38.938 3.59 1 73.31 470 GLY A C 1
ATOM 3558 O O . GLY A 1 470 ? 20.391 39.312 3.646 1 73.31 470 GLY A O 1
ATOM 3559 N N . CYS A 1 471 ? 18.375 39.688 2.945 1 57.97 471 CYS A N 1
ATOM 3560 C CA . CYS A 1 471 ? 18.609 41.094 2.613 1 57.97 471 CYS A CA 1
ATOM 3561 C C . CYS A 1 471 ? 19 41.906 3.85 1 57.97 471 CYS A C 1
ATOM 3563 O O . CYS A 1 471 ? 18.656 41.531 4.973 1 57.97 471 CYS A O 1
ATOM 3565 N N . PRO A 1 472 ? 19.578 43.125 3.83 1 49.91 472 PRO A N 1
ATOM 3566 C CA . PRO A 1 472 ? 20.266 44 4.773 1 49.91 472 PRO A CA 1
ATOM 3567 C C . PRO A 1 472 ? 19.516 44.156 6.086 1 49.91 472 PRO A C 1
ATOM 3569 O O . PRO A 1 472 ? 18.312 43.875 6.145 1 49.91 472 PRO A O 1
ATOM 3572 N N . ALA A 1 473 ? 20.172 44.75 7.27 1 48.09 473 ALA A N 1
ATOM 3573 C CA . ALA A 1 473 ? 20.203 45.125 8.68 1 48.09 473 ALA A CA 1
ATOM 3574 C C . ALA A 1 473 ? 18.828 45.625 9.133 1 48.09 473 ALA A C 1
ATOM 3576 O O . ALA A 1 473 ? 18.641 45.969 10.305 1 48.09 473 ALA A O 1
ATOM 3577 N N . SER A 1 474 ? 18.016 46 8.297 1 46.62 474 SER A N 1
ATOM 3578 C CA . SER A 1 474 ? 16.938 46.781 8.859 1 46.62 474 SER A CA 1
ATOM 3579 C C . SER A 1 474 ? 15.969 45.906 9.648 1 46.62 474 SER A C 1
ATOM 3581 O O . SER A 1 474 ? 15.078 46.438 10.344 1 46.62 474 SER A O 1
ATOM 3583 N N . MET A 1 475 ? 15.898 44.594 9.414 1 49.66 475 MET A N 1
ATOM 3584 C CA . MET A 1 475 ? 14.727 43.844 9.898 1 49.66 475 MET A CA 1
ATOM 3585 C C . MET A 1 475 ? 14.945 43.344 11.32 1 49.66 475 MET A C 1
ATOM 3587 O O . MET A 1 475 ? 14.008 42.906 11.969 1 49.66 475 MET A O 1
ATOM 3591 N N . LEU A 1 476 ? 16.156 43.062 11.781 1 51.16 476 LEU A N 1
ATOM 3592 C CA . LEU A 1 476 ? 16.359 42.438 13.078 1 51.16 476 LEU A CA 1
ATOM 3593 C C . LEU A 1 476 ? 16.406 43.5 14.188 1 51.16 476 LEU A C 1
ATOM 3595 O O . LEU A 1 476 ? 16.938 44.594 14 1 51.16 476 LEU A O 1
ATOM 3599 N N . VAL A 1 477 ? 15.375 43.531 15.023 1 46.94 477 VAL A N 1
ATOM 3600 C CA . VAL A 1 477 ? 15.391 44.438 16.172 1 46.94 477 VAL A CA 1
ATOM 3601 C C . VAL A 1 477 ? 16.797 44.5 16.75 1 46.94 477 VAL A C 1
ATOM 3603 O O . VAL A 1 477 ? 17.469 43.469 16.891 1 46.94 477 VAL A O 1
ATOM 3606 N N . ARG A 1 478 ? 17.516 45.656 16.516 1 39.66 478 ARG A N 1
ATOM 3607 C CA . ARG A 1 478 ? 18.719 46 17.281 1 39.66 478 ARG A CA 1
ATOM 3608 C C . ARG A 1 478 ? 18.562 45.625 18.75 1 39.66 478 ARG A C 1
ATOM 3610 O O . ARG A 1 478 ? 17.641 46.062 19.422 1 39.66 478 ARG A O 1
ATOM 3617 N N . GLY A 1 479 ? 18.781 44.406 19.266 1 31.53 479 GLY A N 1
ATOM 3618 C CA . GLY A 1 479 ? 19.156 44.438 20.672 1 31.53 479 GLY A CA 1
ATOM 3619 C C . GLY A 1 479 ? 20.375 45.312 20.953 1 31.53 479 GLY A C 1
ATOM 3620 O O . GLY A 1 479 ? 21.219 45.5 20.078 1 31.53 479 GLY A O 1
ATOM 3621 N N . MET B 1 1 ? -36.656 7.141 8.508 1 22.58 1 MET B N 1
ATOM 3622 C CA . MET B 1 1 ? -36 8.43 8.305 1 22.58 1 MET B CA 1
ATOM 3623 C C . MET B 1 1 ? -34.812 8.594 9.25 1 22.58 1 MET B C 1
ATOM 3625 O O . MET B 1 1 ? -35 8.914 10.43 1 22.58 1 MET B O 1
ATOM 3629 N N . ASN B 1 2 ? -33.844 7.695 9.047 1 24.91 2 ASN B N 1
ATOM 3630 C CA . ASN B 1 2 ? -32.656 7.504 9.891 1 24.91 2 ASN B CA 1
ATOM 3631 C C . ASN B 1 2 ? -31.844 8.789 10.008 1 24.91 2 ASN B C 1
ATOM 3633 O O . ASN B 1 2 ? -31.312 9.289 9.008 1 24.91 2 ASN B O 1
ATOM 3637 N N . ARG B 1 3 ? -32.25 9.586 11 1 30.41 3 ARG B N 1
ATOM 3638 C CA . ARG B 1 3 ? -31.672 10.914 11.18 1 30.41 3 ARG B CA 1
ATOM 3639 C C . ARG B 1 3 ? -30.156 10.828 11.391 1 30.41 3 ARG B C 1
ATOM 3641 O O . ARG B 1 3 ? -29.688 10.102 12.266 1 30.41 3 ARG B O 1
ATOM 3648 N N . PRO B 1 4 ? -29.453 11.305 10.477 1 30.72 4 PRO B N 1
ATOM 3649 C CA . PRO B 1 4 ? -27.984 11.312 10.453 1 30.72 4 PRO B CA 1
ATOM 3650 C C . PRO B 1 4 ? -27.391 12.016 11.672 1 30.72 4 PRO B C 1
ATOM 3652 O O . PRO B 1 4 ? -28.016 12.906 12.25 1 30.72 4 PRO B O 1
ATOM 3655 N N . LEU B 1 5 ? -26.484 11.445 12.367 1 36.84 5 LEU B N 1
ATOM 3656 C CA . LEU B 1 5 ? -25.734 11.797 13.57 1 36.84 5 LEU B CA 1
ATOM 3657 C C . LEU B 1 5 ? -25.062 13.164 13.422 1 36.84 5 LEU B C 1
ATOM 3659 O O . LEU B 1 5 ? -24.219 13.352 12.555 1 36.84 5 LEU B O 1
ATOM 3663 N N . GLU B 1 6 ? -25.703 14.32 13.672 1 37.91 6 GLU B N 1
ATOM 3664 C CA . GLU B 1 6 ? -25.156 15.664 13.5 1 37.91 6 GLU B CA 1
ATOM 3665 C C . GLU B 1 6 ? -24.281 16.062 14.688 1 37.91 6 GLU B C 1
ATOM 3667 O O . GLU B 1 6 ? -24.812 16.469 15.734 1 37.91 6 GLU B O 1
ATOM 3672 N N . LEU B 1 7 ? -23.172 15.328 14.93 1 49.34 7 LEU B N 1
ATOM 3673 C CA . LEU B 1 7 ? -22.422 15.914 16.031 1 49.34 7 LEU B CA 1
ATOM 3674 C C . LEU B 1 7 ? -21.703 17.188 15.578 1 49.34 7 LEU B C 1
ATOM 3676 O O . LEU B 1 7 ? -20.547 17.141 15.148 1 49.34 7 LEU B O 1
ATOM 3680 N N . ASN B 1 8 ? -22.219 18.062 14.867 1 50.66 8 ASN B N 1
ATOM 3681 C CA . ASN B 1 8 ? -21.672 19.406 14.641 1 50.66 8 ASN B CA 1
ATOM 3682 C C . ASN B 1 8 ? -21.859 20.297 15.867 1 50.66 8 ASN B C 1
ATOM 3684 O O . ASN B 1 8 ? -22.984 20.672 16.203 1 50.66 8 ASN B O 1
ATOM 3688 N N . LEU B 1 9 ? -20.75 20.312 16.688 1 58.34 9 LEU B N 1
ATOM 3689 C CA . LEU B 1 9 ? -21 21.234 17.797 1 58.34 9 LEU B CA 1
ATOM 3690 C C . LEU B 1 9 ? -21.141 22.656 17.297 1 58.34 9 LEU B C 1
ATOM 3692 O O . LEU B 1 9 ? -20.266 23.172 16.609 1 58.34 9 LEU B O 1
ATOM 3696 N N . ASP B 1 10 ? -22.297 23.047 17.141 1 57.09 10 ASP B N 1
ATOM 3697 C CA . ASP B 1 10 ? -22.641 24.422 16.797 1 57.09 10 ASP B CA 1
ATOM 3698 C C . ASP B 1 10 ? -22.719 25.312 18.031 1 57.09 10 ASP B C 1
ATOM 3700 O O . ASP B 1 10 ? -23.703 25.25 18.781 1 57.09 10 ASP B O 1
ATOM 3704 N N . ARG B 1 11 ? -21.672 25.984 18.266 1 62.66 11 ARG B N 1
ATOM 3705 C CA . ARG B 1 11 ? -21.625 26.828 19.469 1 62.66 11 ARG B CA 1
ATOM 3706 C C . ARG B 1 11 ? -22.594 27.984 19.359 1 62.66 11 ARG B C 1
ATOM 3708 O O . ARG B 1 11 ? -22.875 28.672 20.344 1 62.66 11 ARG B O 1
ATOM 3715 N N . THR B 1 12 ? -22.953 28.172 18.062 1 59.84 12 THR B N 1
ATOM 3716 C CA . THR B 1 12 ? -23.906 29.25 17.859 1 59.84 12 THR B CA 1
ATOM 3717 C C . THR B 1 12 ? -25.344 28.734 18.031 1 59.84 12 THR B C 1
ATOM 3719 O O . THR B 1 12 ? -26.297 29.531 18.016 1 59.84 12 THR B O 1
ATOM 3722 N N . ALA B 1 13 ? -25.297 27.469 18.188 1 62.69 13 ALA B N 1
ATOM 3723 C CA . ALA B 1 13 ? -26.625 26.875 18.344 1 62.69 13 ALA B CA 1
ATOM 3724 C C . ALA B 1 13 ? -27.172 27.141 19.734 1 62.69 13 ALA B C 1
ATOM 3726 O O . ALA B 1 13 ? -26.422 27.344 20.688 1 62.69 13 ALA B O 1
ATOM 3727 N N . LYS B 1 14 ? -28.391 27.266 19.844 1 71.19 14 LYS B N 1
ATOM 3728 C CA . LYS B 1 14 ? -29.109 27.484 21.109 1 71.19 14 LYS B CA 1
ATOM 3729 C C . LYS B 1 14 ? -28.969 26.266 22.016 1 71.19 14 LYS B C 1
ATOM 3731 O O . LYS B 1 14 ? -29.031 26.375 23.234 1 71.19 14 LYS B O 1
ATOM 3736 N N . ILE B 1 15 ? -28.531 25.203 21.406 1 74.69 15 ILE B N 1
ATOM 3737 C CA . ILE B 1 15 ? -28.422 23.969 22.172 1 74.69 15 ILE B CA 1
ATOM 3738 C C . ILE B 1 15 ? -27.062 23.906 22.844 1 74.69 15 ILE B C 1
ATOM 3740 O O . ILE B 1 15 ? -26.031 24.125 22.203 1 74.69 15 ILE B O 1
ATOM 3744 N N . PRO B 1 16 ? -27.094 23.719 24.172 1 81.12 16 PRO B N 1
ATOM 3745 C CA . PRO B 1 16 ? -25.812 23.641 24.891 1 81.12 16 PRO B CA 1
ATOM 3746 C C . PRO B 1 16 ? -24.891 22.578 24.328 1 81.12 16 PRO B C 1
ATOM 3748 O O . PRO B 1 16 ? -25.344 21.562 23.781 1 81.12 16 PRO B O 1
ATOM 3751 N N . LEU B 1 17 ? -23.609 22.766 24.484 1 85.5 17 LEU B N 1
ATOM 3752 C CA . LEU B 1 17 ? -22.578 21.891 23.953 1 85.5 17 LEU B CA 1
ATOM 3753 C C . LEU B 1 17 ? -22.719 20.484 24.547 1 85.5 17 LEU B C 1
ATOM 3755 O O . LEU B 1 17 ? -22.484 19.484 23.844 1 85.5 17 LEU B O 1
ATOM 3759 N N . SER B 1 18 ? -23.047 20.406 25.75 1 86.62 18 SER B N 1
ATOM 3760 C CA . SER B 1 18 ? -23.234 19.109 26.406 1 86.62 18 SER B CA 1
ATOM 3761 C C . SER B 1 18 ? -24.344 18.312 25.719 1 86.62 18 SER B C 1
ATOM 3763 O O . SER B 1 18 ? -24.219 17.094 25.562 1 86.62 18 SER B O 1
ATOM 3765 N N . GLU B 1 19 ? -25.281 19.016 25.266 1 85.88 19 GLU B N 1
ATOM 3766 C CA . GLU B 1 19 ? -26.391 18.344 24.594 1 85.88 19 GLU B CA 1
ATOM 3767 C C . GLU B 1 19 ? -26.016 17.906 23.188 1 85.88 19 GLU B C 1
ATOM 3769 O O . GLU B 1 19 ? -26.453 16.859 22.719 1 85.88 19 GLU B O 1
ATOM 3774 N N . GLN B 1 20 ? -25.25 18.703 22.625 1 82.12 20 GLN B N 1
ATOM 3775 C CA . GLN B 1 20 ? -24.766 18.328 21.297 1 82.12 20 GLN B CA 1
ATOM 3776 C C . GLN B 1 20 ? -23.906 17.078 21.359 1 82.12 20 GLN B C 1
ATOM 3778 O O . GLN B 1 20 ? -24.031 16.188 20.516 1 82.12 20 GLN B O 1
ATOM 3783 N N . ILE B 1 21 ? -23.062 17.031 22.297 1 84.62 21 ILE B N 1
ATOM 3784 C CA . ILE B 1 21 ? -22.203 15.859 22.5 1 84.62 21 ILE B CA 1
ATOM 3785 C C . ILE B 1 21 ? -23.062 14.633 22.797 1 84.62 21 ILE B C 1
ATOM 3787 O O . ILE B 1 21 ? -22.859 13.57 22.203 1 84.62 21 ILE B O 1
ATOM 3791 N N . ARG B 1 22 ? -23.969 14.844 23.656 1 84.38 22 ARG B N 1
ATOM 3792 C CA . ARG B 1 22 ? -24.875 13.75 24.016 1 84.38 22 ARG B CA 1
ATOM 3793 C C . ARG B 1 22 ? -25.594 13.219 22.781 1 84.38 22 ARG B C 1
ATOM 3795 O O . ARG B 1 22 ? -25.656 12 22.578 1 84.38 22 ARG B O 1
ATOM 3802 N N . ARG B 1 23 ? -26.062 14.062 21.953 1 82.25 23 ARG B N 1
ATOM 3803 C CA . ARG B 1 23 ? -26.797 13.664 20.75 1 82.25 23 ARG B CA 1
ATOM 3804 C C . ARG B 1 23 ? -25.891 12.93 19.781 1 82.25 23 ARG B C 1
ATOM 3806 O O . ARG B 1 23 ? -26.312 11.961 19.141 1 82.25 23 ARG B O 1
ATOM 3813 N N . GLY B 1 24 ? -24.703 13.484 19.734 1 80 24 GLY B N 1
ATOM 3814 C CA . GLY B 1 24 ? -23.734 12.828 18.859 1 80 24 GLY B CA 1
ATOM 3815 C C . GLY B 1 24 ? -23.469 11.391 19.266 1 80 24 GLY B C 1
ATOM 3816 O O . GLY B 1 24 ? -23.5 10.492 18.406 1 80 24 GLY B O 1
ATOM 3817 N N . PHE B 1 25 ? -23.266 11.188 20.469 1 84.56 25 PHE B N 1
ATOM 3818 C CA . PHE B 1 25 ? -23.016 9.836 20.969 1 84.56 25 PHE B CA 1
ATOM 3819 C C . PHE B 1 25 ? -24.266 8.969 20.844 1 84.56 25 PHE B C 1
ATOM 3821 O O . PHE B 1 25 ? -24.172 7.789 20.484 1 84.56 25 PHE B O 1
ATOM 3828 N N . THR B 1 26 ? -25.344 9.562 21.094 1 81.94 26 THR B N 1
ATOM 3829 C CA . THR B 1 26 ? -26.594 8.812 21 1 81.94 26 THR B CA 1
ATOM 3830 C C . THR B 1 26 ? -26.812 8.305 19.578 1 81.94 26 THR B C 1
ATOM 3832 O O . THR B 1 26 ? -27.141 7.137 19.375 1 81.94 26 THR B O 1
ATOM 3835 N N . THR B 1 27 ? -26.578 9.164 18.688 1 80.06 27 THR B N 1
ATOM 3836 C CA . THR B 1 27 ? -26.75 8.805 17.281 1 80.06 27 THR B CA 1
ATOM 3837 C C . THR B 1 27 ? -25.766 7.707 16.891 1 80.06 27 THR B C 1
ATOM 3839 O O . THR B 1 27 ? -26.141 6.75 16.203 1 80.06 27 THR B O 1
ATOM 3842 N N . ALA B 1 28 ? -24.562 7.879 17.328 1 81.56 28 ALA B N 1
ATOM 3843 C CA . ALA B 1 28 ? -23.531 6.895 17 1 81.56 28 ALA B CA 1
ATOM 3844 C C . ALA B 1 28 ? -23.875 5.531 17.594 1 81.56 28 ALA B C 1
ATOM 3846 O O . ALA B 1 28 ? -23.641 4.5 16.953 1 81.56 28 ALA B O 1
ATOM 3847 N N . ILE B 1 29 ? -24.406 5.5 18.734 1 82.56 29 ILE B N 1
ATOM 3848 C CA . ILE B 1 29 ? -24.75 4.262 19.422 1 82.56 29 ILE B CA 1
ATOM 3849 C C . ILE B 1 29 ? -25.984 3.631 18.766 1 82.56 29 ILE B C 1
ATOM 3851 O O . ILE B 1 29 ? -25.984 2.432 18.469 1 82.56 29 ILE B O 1
ATOM 3855 N N . GLU B 1 30 ? -26.922 4.41 18.453 1 79.38 30 GLU B N 1
ATOM 3856 C CA . GLU B 1 30 ? -28.172 3.914 17.891 1 79.38 30 GLU B CA 1
ATOM 3857 C C . GLU B 1 30 ? -27.984 3.428 16.453 1 79.38 30 GLU B C 1
ATOM 3859 O O . GLU B 1 30 ? -28.656 2.482 16.031 1 79.38 30 GLU B O 1
ATOM 3864 N N . ASN B 1 31 ? -27.047 4.09 15.789 1 75.06 31 ASN B N 1
ATOM 3865 C CA . ASN B 1 31 ? -26.812 3.707 14.398 1 75.06 31 ASN B CA 1
ATOM 3866 C C . ASN B 1 31 ? -25.812 2.553 14.305 1 75.06 31 ASN B C 1
ATOM 3868 O O . ASN B 1 31 ? -25.5 2.088 13.203 1 75.06 31 ASN B O 1
ATOM 3872 N N . GLY B 1 32 ? -25.297 2.148 15.406 1 76.31 32 GLY B N 1
ATOM 3873 C CA . GLY B 1 32 ? -24.453 0.963 15.438 1 76.31 32 GLY B CA 1
ATOM 3874 C C . GLY B 1 32 ? -23 1.262 15.148 1 76.31 32 GLY B C 1
ATOM 3875 O O . GLY B 1 32 ? -22.188 0.344 15.008 1 76.31 32 GLY B O 1
ATOM 3876 N N . VAL B 1 33 ? -22.734 2.447 15.031 1 77.06 33 VAL B N 1
ATOM 3877 C CA . VAL B 1 33 ? -21.344 2.832 14.805 1 77.06 33 VAL B CA 1
ATOM 3878 C C . VAL B 1 33 ? -20.516 2.537 16.047 1 77.06 33 VAL B C 1
ATOM 3880 O O . VAL B 1 33 ? -19.391 2.031 15.953 1 77.06 33 VAL B O 1
ATOM 3883 N N . LEU B 1 34 ? -21.031 2.961 17.156 1 82.62 34 LEU B N 1
ATOM 3884 C CA . LEU B 1 34 ? -20.469 2.553 18.438 1 82.62 34 LEU B CA 1
ATOM 3885 C C . LEU B 1 34 ? -21.188 1.317 18.969 1 82.62 34 LEU B C 1
ATOM 3887 O O . LEU B 1 34 ? -22.328 1.403 19.422 1 82.62 34 LEU B O 1
ATOM 3891 N N . GLU B 1 35 ? -20.484 0.212 18.906 1 79.56 35 GLU B N 1
ATOM 3892 C CA . GLU B 1 35 ? -21.094 -1.059 19.281 1 79.56 35 GLU B CA 1
ATOM 3893 C C . GLU B 1 35 ? -21.156 -1.217 20.797 1 79.56 35 GLU B C 1
ATOM 3895 O O . GLU B 1 35 ? -20.391 -0.593 21.531 1 79.56 35 GLU B O 1
ATOM 3900 N N . PRO B 1 36 ? -22.141 -2.084 21.125 1 79.75 36 PRO B N 1
ATOM 3901 C CA . PRO B 1 36 ? -22.141 -2.402 22.562 1 79.75 36 PRO B CA 1
ATOM 3902 C C . PRO B 1 36 ? -20.797 -2.906 23.062 1 79.75 36 PRO B C 1
ATOM 3904 O O . PRO B 1 36 ? -20.141 -3.713 22.391 1 79.75 36 PRO B O 1
ATOM 3907 N N . GLY B 1 37 ? -20.422 -2.238 24.094 1 77.88 37 GLY B N 1
ATOM 3908 C CA . GLY B 1 37 ? -19.156 -2.648 24.672 1 77.88 37 GLY B CA 1
ATOM 3909 C C . GLY B 1 37 ? -17.984 -1.792 24.219 1 77.88 37 GLY B C 1
ATOM 3910 O O . GLY B 1 37 ? -16.891 -1.854 24.797 1 77.88 37 GLY B O 1
ATOM 3911 N N . ALA B 1 38 ? -18.266 -0.973 23.266 1 81.62 38 ALA B N 1
ATOM 3912 C CA . ALA B 1 38 ? -17.203 -0.103 22.766 1 81.62 38 ALA B CA 1
ATOM 3913 C C . ALA B 1 38 ? -16.75 0.872 23.844 1 81.62 38 ALA B C 1
ATOM 3915 O O . ALA B 1 38 ? -17.578 1.455 24.562 1 81.62 38 ALA B O 1
ATOM 3916 N N . ARG B 1 39 ? -15.492 0.967 24.016 1 82.5 39 ARG B N 1
ATOM 3917 C CA . ARG B 1 39 ? -14.938 1.892 25 1 82.5 39 ARG B CA 1
ATOM 3918 C C . ARG B 1 39 ? -15.008 3.33 24.5 1 82.5 39 ARG B C 1
ATOM 3920 O O . ARG B 1 39 ? -14.695 3.609 23.344 1 82.5 39 ARG B O 1
ATOM 3927 N N . LEU B 1 40 ? -15.523 4.176 25.328 1 87 40 LEU B N 1
ATOM 3928 C CA . LEU B 1 40 ? -15.57 5.605 25.031 1 87 40 LEU B CA 1
ATOM 3929 C C . LEU B 1 40 ? -14.383 6.332 25.656 1 87 40 LEU B C 1
ATOM 3931 O O . LEU B 1 40 ? -13.836 5.879 26.656 1 87 40 LEU B O 1
ATOM 3935 N N . PRO B 1 41 ? -14.016 7.434 25.078 1 84.5 41 PRO B N 1
ATOM 3936 C CA . PRO B 1 41 ? -12.953 8.227 25.703 1 84.5 41 PRO B CA 1
ATOM 3937 C C . PRO B 1 41 ? -13.352 8.766 27.078 1 84.5 41 PRO B C 1
ATOM 3939 O O . PRO B 1 41 ? -14.547 8.922 27.359 1 84.5 41 PRO B O 1
ATOM 3942 N N . SER B 1 42 ? -12.289 8.891 27.984 1 85.31 42 SER B N 1
ATOM 3943 C CA . SER B 1 42 ? -12.578 9.602 29.219 1 85.31 42 SER B CA 1
ATOM 3944 C C . SER B 1 42 ? -13.07 11.016 28.953 1 85.31 42 SER B C 1
ATOM 3946 O O . SER B 1 42 ? -12.844 11.562 27.875 1 85.31 42 SER B O 1
ATOM 3948 N N . TRP B 1 43 ? -13.82 11.516 29.922 1 83.06 43 TRP B N 1
ATOM 3949 C CA . TRP B 1 43 ? -14.328 12.867 29.703 1 83.06 43 TRP B CA 1
ATOM 3950 C C . TRP B 1 43 ? -13.18 13.859 29.547 1 83.06 43 TRP B C 1
ATOM 3952 O O . TRP B 1 43 ? -13.297 14.82 28.781 1 83.06 43 TRP B O 1
ATOM 3962 N N . GLN B 1 44 ? -12.016 13.555 30.203 1 85.31 44 GLN B N 1
ATOM 3963 C CA . GLN B 1 44 ? -10.852 14.414 30.047 1 85.31 44 GLN B CA 1
ATOM 3964 C C . GLN B 1 44 ? -10.273 14.312 28.641 1 85.31 44 GLN B C 1
ATOM 3966 O O . GLN B 1 44 ? -9.984 15.336 28 1 85.31 44 GLN B O 1
ATOM 3971 N N . ASP B 1 45 ? -10.188 13.125 28.172 1 86.62 45 ASP B N 1
ATOM 3972 C CA . ASP B 1 45 ? -9.633 12.898 26.844 1 86.62 45 ASP B CA 1
ATOM 3973 C C . ASP B 1 45 ? -10.531 13.5 25.75 1 86.62 45 ASP B C 1
ATOM 3975 O O . ASP B 1 45 ? -10.039 14.125 24.812 1 86.62 45 ASP B O 1
ATOM 3979 N N . LEU B 1 46 ? -11.789 13.312 25.875 1 85.38 46 LEU B N 1
ATOM 3980 C CA . LEU B 1 46 ? -12.727 13.812 24.875 1 85.38 46 LEU B CA 1
ATOM 3981 C C . LEU B 1 46 ? -12.789 15.336 24.906 1 85.38 46 LEU B C 1
ATOM 3983 O O . LEU B 1 46 ? -12.883 15.977 23.859 1 85.38 46 LEU B O 1
ATOM 3987 N N . ALA B 1 47 ? -12.789 15.938 26.125 1 84.94 47 ALA B N 1
ATOM 3988 C CA . ALA B 1 47 ? -12.789 17.391 26.25 1 84.94 47 ALA B CA 1
ATOM 3989 C C . ALA B 1 47 ? -11.602 18 25.531 1 84.94 47 ALA B C 1
ATOM 3991 O O . ALA B 1 47 ? -11.742 19 24.812 1 84.94 47 ALA B O 1
ATOM 3992 N N . ALA B 1 48 ? -10.477 17.391 25.703 1 79.75 48 ALA B N 1
ATOM 3993 C CA . ALA B 1 48 ? -9.258 17.859 25.047 1 79.75 48 ALA B CA 1
ATOM 3994 C C . ALA B 1 48 ? -9.367 17.719 23.531 1 79.75 48 ALA B C 1
ATOM 3996 O O . ALA B 1 48 ? -8.898 18.578 22.797 1 79.75 48 ALA B O 1
ATOM 3997 N N . GLN B 1 49 ? -9.961 16.688 23.094 1 79 49 GLN B N 1
ATOM 3998 C CA . GLN B 1 49 ? -10.07 16.422 21.672 1 79 49 GLN B CA 1
ATOM 3999 C C . GLN B 1 49 ? -11.07 17.375 21.016 1 79 49 GLN B C 1
ATOM 4001 O O . GLN B 1 49 ? -10.852 17.844 19.891 1 79 49 GLN B O 1
ATOM 4006 N N . LEU B 1 50 ? -12.18 17.672 21.719 1 77.69 50 LEU B N 1
ATOM 4007 C CA . LEU B 1 50 ? -13.25 18.484 21.156 1 77.69 50 LEU B CA 1
ATOM 4008 C C . LEU B 1 50 ? -12.992 19.969 21.422 1 77.69 50 LEU B C 1
ATOM 4010 O O . LEU B 1 50 ? -13.633 20.828 20.812 1 77.69 50 LEU B O 1
ATOM 4014 N N . GLY B 1 51 ? -12 20.203 22.297 1 77.62 51 GLY B N 1
ATOM 4015 C CA . GLY B 1 51 ? -11.719 21.578 22.656 1 77.62 51 GLY B CA 1
ATOM 4016 C C . GLY B 1 51 ? -12.836 22.219 23.469 1 77.62 51 GLY B C 1
ATOM 4017 O O . GLY B 1 51 ? -13.25 23.344 23.188 1 77.62 51 GLY B O 1
ATOM 4018 N N . VAL B 1 52 ? -13.484 21.484 24.422 1 81.94 52 VAL B N 1
ATOM 4019 C CA . VAL B 1 52 ? -14.547 21.984 25.281 1 81.94 52 VAL B CA 1
ATOM 4020 C C . VAL B 1 52 ? -14.172 21.75 26.75 1 81.94 52 VAL B C 1
ATOM 4022 O O . VAL B 1 52 ? -13.203 21.047 27.047 1 81.94 52 VAL B O 1
ATOM 4025 N N . ALA B 1 53 ? -14.883 22.422 27.609 1 85.31 53 ALA B N 1
ATOM 4026 C CA . ALA B 1 53 ? -14.641 22.266 29.047 1 85.31 53 ALA B CA 1
ATOM 4027 C C . ALA B 1 53 ? -14.961 20.859 29.5 1 85.31 53 ALA B C 1
ATOM 4029 O O . ALA B 1 53 ? -15.906 20.234 29.016 1 85.31 53 ALA B O 1
ATOM 4030 N N . ARG B 1 54 ? -14.211 20.391 30.484 1 87.44 54 ARG B N 1
ATOM 4031 C CA . ARG B 1 54 ? -14.391 19.047 31.047 1 87.44 54 ARG B CA 1
ATOM 4032 C C . ARG B 1 54 ? -15.805 18.875 31.578 1 87.44 54 ARG B C 1
ATOM 4034 O O . ARG B 1 54 ? -16.406 17.812 31.438 1 87.44 54 ARG B O 1
ATOM 4041 N N . GLY B 1 55 ? -16.203 19.922 32.094 1 87.88 55 GLY B N 1
ATOM 4042 C CA . GLY B 1 55 ? -17.547 19.859 32.688 1 87.88 55 GLY B CA 1
ATOM 4043 C C . GLY B 1 55 ? -18.625 19.625 31.656 1 87.88 55 GLY B C 1
ATOM 4044 O O . GLY B 1 55 ? -19.625 18.953 31.922 1 87.88 55 GLY B O 1
ATOM 4045 N N . THR B 1 56 ? -18.422 20.188 30.5 1 88.81 56 THR B N 1
ATOM 4046 C CA . THR B 1 56 ? -19.375 20.031 29.406 1 88.81 56 THR B CA 1
ATOM 4047 C C . THR B 1 56 ? -19.484 18.562 28.984 1 88.81 56 THR B C 1
ATOM 4049 O O . THR B 1 56 ? -20.594 18.062 28.812 1 88.81 56 THR B O 1
ATOM 4052 N N . VAL B 1 57 ? -18.359 17.906 28.859 1 89.12 57 VAL B N 1
ATOM 4053 C CA . VAL B 1 57 ? -18.344 16.5 28.469 1 89.12 57 VAL B CA 1
ATOM 4054 C C . VAL B 1 57 ? -18.891 15.641 29.609 1 89.12 57 VAL B C 1
ATOM 4056 O O . VAL B 1 57 ? -19.625 14.688 29.375 1 89.12 57 VAL B O 1
ATOM 4059 N N . ARG B 1 58 ? -18.453 15.977 30.766 1 89.69 58 ARG B N 1
ATOM 4060 C CA . ARG B 1 58 ? -18.922 15.234 31.922 1 89.69 58 ARG B CA 1
ATOM 4061 C C . ARG B 1 58 ? -20.453 15.25 31.984 1 89.69 58 ARG B C 1
ATOM 4063 O O . ARG B 1 58 ? -21.078 14.211 32.219 1 89.69 58 ARG B O 1
ATOM 4070 N N . THR B 1 59 ? -20.984 16.406 31.703 1 88.88 59 THR B N 1
ATOM 4071 C CA . THR B 1 59 ? -22.438 16.562 31.719 1 88.88 59 THR B CA 1
ATOM 4072 C C . THR B 1 59 ? -23.078 15.695 30.641 1 88.88 59 THR B C 1
ATOM 4074 O O . THR B 1 59 ? -24.109 15.055 30.875 1 88.88 59 THR B O 1
ATOM 4077 N N . ALA B 1 60 ? -22.5 15.695 29.531 1 90.06 60 ALA B N 1
ATOM 4078 C CA . ALA B 1 60 ? -23 14.867 28.438 1 90.06 60 ALA B CA 1
ATOM 4079 C C . ALA B 1 60 ? -22.969 13.391 28.797 1 90.06 60 ALA B C 1
ATOM 4081 O O . ALA B 1 60 ? -23.922 12.656 28.562 1 90.06 60 ALA B O 1
ATOM 4082 N N . TYR B 1 61 ? -21.875 12.961 29.375 1 89.25 61 TYR B N 1
ATOM 4083 C CA . TYR B 1 61 ? -21.703 11.562 29.75 1 89.25 61 TYR B CA 1
ATOM 4084 C C . TYR B 1 61 ? -22.703 11.164 30.844 1 89.25 61 TYR B C 1
ATOM 4086 O O . TYR B 1 61 ? -23.219 10.039 30.828 1 89.25 61 TYR B O 1
ATOM 4094 N N . GLU B 1 62 ? -22.922 12.055 31.703 1 88.88 62 GLU B N 1
ATOM 4095 C CA . GLU B 1 62 ? -23.906 11.797 32.75 1 88.88 62 GLU B CA 1
ATOM 4096 C C . GLU B 1 62 ? -25.297 11.586 32.156 1 88.88 62 GLU B C 1
ATOM 4098 O O . GLU B 1 62 ? -26.031 10.695 32.594 1 88.88 62 GLU B O 1
ATOM 4103 N N . LYS B 1 63 ? -25.547 12.367 31.219 1 87.38 63 LYS B N 1
ATOM 4104 C CA . LYS B 1 63 ? -26.844 12.227 30.562 1 87.38 63 LYS B CA 1
ATOM 4105 C C . LYS B 1 63 ? -26.938 10.914 29.797 1 87.38 63 LYS B C 1
ATOM 4107 O O . LYS B 1 63 ? -27.984 10.266 29.781 1 87.38 63 LYS B O 1
ATOM 4112 N N . LEU B 1 64 ? -25.875 10.586 29.125 1 89.12 64 LEU B N 1
ATOM 4113 C CA . LEU B 1 64 ? -25.844 9.32 28.391 1 89.12 64 LEU B CA 1
ATOM 4114 C C . LEU B 1 64 ? -25.984 8.141 29.344 1 89.12 64 LEU B C 1
ATOM 4116 O O . LEU B 1 64 ? -26.656 7.16 29.016 1 89.12 64 LEU B O 1
ATOM 4120 N N . ALA B 1 65 ? -25.328 8.242 30.469 1 87.31 65 ALA B N 1
ATOM 4121 C CA . ALA B 1 65 ? -25.422 7.191 31.484 1 87.31 65 ALA B CA 1
ATOM 4122 C C . ALA B 1 65 ? -26.844 7.098 32.031 1 87.31 65 ALA B C 1
ATOM 4124 O O . ALA B 1 65 ? -27.359 5.996 32.25 1 87.31 65 ALA B O 1
ATOM 4125 N N . ALA B 1 66 ? -27.453 8.172 32.281 1 82.81 66 ALA B N 1
ATOM 4126 C CA . ALA B 1 66 ? -28.828 8.211 32.781 1 82.81 66 ALA B CA 1
ATOM 4127 C C . ALA B 1 66 ? -29.797 7.562 31.797 1 82.81 66 ALA B C 1
ATOM 4129 O O . ALA B 1 66 ? -30.766 6.934 32.188 1 82.81 66 ALA B O 1
ATOM 4130 N N . ALA B 1 67 ? -29.438 7.777 30.594 1 81.12 67 ALA B N 1
ATOM 4131 C CA . ALA B 1 67 ? -30.25 7.172 29.547 1 81.12 67 ALA B CA 1
ATOM 4132 C C . ALA B 1 67 ? -29.875 5.707 29.328 1 81.12 67 ALA B C 1
ATOM 4134 O O . ALA B 1 67 ? -30.406 5.051 28.438 1 81.12 67 ALA B O 1
ATOM 4135 N N . GLN B 1 68 ? -28.906 5.227 30.016 1 81.94 68 GLN B N 1
ATOM 4136 C CA . GLN B 1 68 ? -28.422 3.848 30.016 1 81.94 68 GLN B CA 1
ATOM 4137 C C . GLN B 1 68 ? -27.797 3.494 28.672 1 81.94 68 GLN B C 1
ATOM 4139 O O . GLN B 1 68 ? -27.953 2.373 28.172 1 81.94 68 GLN B O 1
ATOM 4144 N N . LEU B 1 69 ? -27.219 4.543 28.062 1 86.5 69 LEU B N 1
ATOM 4145 C CA . LEU B 1 69 ? -26.531 4.324 26.781 1 86.5 69 LEU B CA 1
ATOM 4146 C C . LEU B 1 69 ? -25.062 3.98 27.016 1 86.5 69 LEU B C 1
ATOM 4148 O O . LEU B 1 69 ? -24.438 3.348 26.156 1 86.5 69 LEU B O 1
ATOM 4152 N N . ILE B 1 70 ? -24.578 4.496 28.078 1 89.19 70 ILE B N 1
ATOM 4153 C CA . ILE B 1 70 ? -23.203 4.18 28.406 1 89.19 70 ILE B CA 1
ATOM 4154 C C . ILE B 1 70 ? -23.109 3.725 29.859 1 89.19 70 ILE B C 1
ATOM 4156 O O . ILE B 1 70 ? -24.031 3.957 30.656 1 89.19 70 ILE B O 1
ATOM 4160 N N . GLU B 1 71 ? -22.172 2.934 30.172 1 85.88 71 GLU B N 1
ATOM 4161 C CA . GLU B 1 71 ? -21.891 2.459 31.531 1 85.88 71 GLU B CA 1
ATOM 4162 C C . GLU B 1 71 ? -20.438 2.758 31.922 1 85.88 71 GLU B C 1
ATOM 4164 O O . GLU B 1 71 ? -19.516 2.527 31.141 1 85.88 71 GLU B O 1
ATOM 4169 N N . ALA B 1 72 ? -20.266 3.432 32.969 1 82.31 72 ALA B N 1
ATOM 4170 C CA . ALA B 1 72 ? -18.922 3.742 33.469 1 82.31 72 ALA B CA 1
ATOM 4171 C C . ALA B 1 72 ? -18.516 2.756 34.562 1 82.31 72 ALA B C 1
ATOM 4173 O O . ALA B 1 72 ? -19.328 2.361 35.406 1 82.31 72 ALA B O 1
ATOM 4174 N N . SER B 1 73 ? -17.391 2.113 34.375 1 75.56 73 SER B N 1
ATOM 4175 C CA . SER B 1 73 ? -16.828 1.249 35.406 1 75.56 73 SER B CA 1
ATOM 4176 C C . SER B 1 73 ? -15.391 1.662 35.719 1 75.56 73 SER B C 1
ATOM 4178 O O . SER B 1 73 ? -14.664 2.166 34.875 1 75.56 73 SER B O 1
ATOM 4180 N N . ARG B 1 74 ? -15.062 1.569 37 1 66.69 74 ARG B N 1
ATOM 4181 C CA . ARG B 1 74 ? -13.703 1.888 37.406 1 66.69 74 ARG B CA 1
ATOM 4182 C C . ARG B 1 74 ? -12.695 0.953 36.75 1 66.69 74 ARG B C 1
ATOM 4184 O O . ARG B 1 74 ? -11.602 1.378 36.375 1 66.69 74 ARG B O 1
ATOM 4191 N N . ALA B 1 75 ? -13.031 -0.215 36.5 1 65.56 75 ALA B N 1
ATOM 4192 C CA . ALA B 1 75 ? -12.117 -1.246 36.031 1 65.56 75 ALA B CA 1
ATOM 4193 C C . ALA B 1 75 ? -11.953 -1.183 34.5 1 65.56 75 ALA B C 1
ATOM 4195 O O . ALA B 1 75 ? -10.844 -1.327 33.969 1 65.56 75 ALA B O 1
ATOM 4196 N N . THR B 1 76 ? -13.047 -0.884 33.844 1 72.56 76 THR B N 1
ATOM 4197 C CA . THR B 1 76 ? -12.992 -1.091 32.375 1 72.56 76 THR B CA 1
ATOM 4198 C C . THR B 1 76 ? -13.219 0.223 31.641 1 72.56 76 THR B C 1
ATOM 4200 O O . THR B 1 76 ? -13.203 0.255 30.422 1 72.56 76 THR B O 1
ATOM 4203 N N . GLY B 1 77 ? -13.375 1.355 32.406 1 80 77 GLY B N 1
ATOM 4204 C CA . GLY B 1 77 ? -13.625 2.641 31.766 1 80 77 GLY B CA 1
ATOM 4205 C C . GLY B 1 77 ? -15.078 2.822 31.344 1 80 77 GLY B C 1
ATOM 4206 O O . GLY B 1 77 ? -15.945 2.049 31.75 1 80 77 GLY B O 1
ATOM 4207 N N . THR B 1 78 ? -15.391 3.891 30.688 1 86.56 78 THR B N 1
ATOM 4208 C CA . THR B 1 78 ? -16.734 4.16 30.188 1 86.56 78 THR B CA 1
ATOM 4209 C C . THR B 1 78 ? -16.969 3.42 28.875 1 86.56 78 THR B C 1
ATOM 4211 O O . THR B 1 78 ? -16.156 3.502 27.953 1 86.56 78 THR B O 1
ATOM 4214 N N . ARG B 1 79 ? -17.984 2.617 28.812 1 87.69 79 ARG B N 1
ATOM 4215 C CA . ARG B 1 79 ? -18.297 1.822 27.625 1 87.69 79 ARG B CA 1
ATOM 4216 C C . ARG B 1 79 ? -19.75 1.99 27.219 1 87.69 79 ARG B C 1
ATOM 4218 O O . ARG B 1 79 ? -20.594 2.379 28.031 1 87.69 79 ARG B O 1
ATOM 4225 N N . VAL B 1 80 ? -20 1.752 25.984 1 87.88 80 VAL B N 1
ATOM 4226 C CA . VAL B 1 80 ? -21.391 1.712 25.516 1 87.88 80 VAL B CA 1
ATOM 4227 C C . VAL B 1 80 ? -22.125 0.548 26.172 1 87.88 80 VAL B C 1
ATOM 4229 O O . VAL B 1 80 ? -21.594 -0.559 26.266 1 87.88 80 VAL B O 1
ATOM 4232 N N . ALA B 1 81 ? -23.297 0.743 26.672 1 83.62 81 ALA B N 1
ATOM 4233 C CA . ALA B 1 81 ? -24.094 -0.258 27.375 1 83.62 81 ALA B CA 1
ATOM 4234 C C . ALA B 1 81 ? -24.453 -1.422 26.453 1 83.62 81 ALA B C 1
ATOM 4236 O O . ALA B 1 81 ? -24.609 -1.241 25.234 1 83.62 81 ALA B O 1
ATOM 4237 N N . GLN B 1 82 ? -24.484 -2.621 27.141 1 75.75 82 GLN B N 1
ATOM 4238 C CA . GLN B 1 82 ? -24.859 -3.822 26.406 1 75.75 82 GLN B CA 1
ATOM 4239 C C . GLN B 1 82 ? -26.344 -3.814 26.078 1 75.75 82 GLN B C 1
ATOM 4241 O O . GLN B 1 82 ? -27.188 -4.09 26.938 1 75.75 82 GLN B O 1
ATOM 4246 N N . ARG B 1 83 ? -26.828 -3.262 25.188 1 62.06 83 ARG B N 1
ATOM 4247 C CA . ARG B 1 83 ? -28.234 -3.27 24.766 1 62.06 83 ARG B CA 1
ATOM 4248 C C . ARG B 1 83 ? -28.422 -4.039 23.469 1 62.06 83 ARG B C 1
ATOM 4250 O O . ARG B 1 83 ? -27.516 -4.09 22.641 1 62.06 83 ARG B O 1
ATOM 4257 N N . PRO B 1 84 ? -29.625 -4.984 23.625 1 48.81 84 PRO B N 1
ATOM 4258 C CA . PRO B 1 84 ? -29.875 -5.621 22.328 1 48.81 84 PRO B CA 1
ATOM 4259 C C . PRO B 1 84 ? -29.875 -4.625 21.172 1 48.81 84 PRO B C 1
ATOM 4261 O O . PRO B 1 84 ? -30.266 -3.469 21.344 1 48.81 84 PRO B O 1
ATOM 4264 N N . ARG B 1 85 ? -29.219 -4.863 20.234 1 47.19 85 ARG B N 1
ATOM 4265 C CA . ARG B 1 85 ? -29.109 -4.062 19.016 1 47.19 85 ARG B CA 1
ATOM 4266 C C . ARG B 1 85 ? -30.469 -3.496 18.625 1 47.19 85 ARG B C 1
ATOM 4268 O O . ARG B 1 85 ? -31.453 -4.227 18.547 1 47.19 85 ARG B O 1
ATOM 4275 N N . ALA B 1 86 ? -30.875 -2.455 18.953 1 38.91 86 ALA B N 1
ATOM 4276 C CA . ALA B 1 86 ? -32 -2.107 18.078 1 38.91 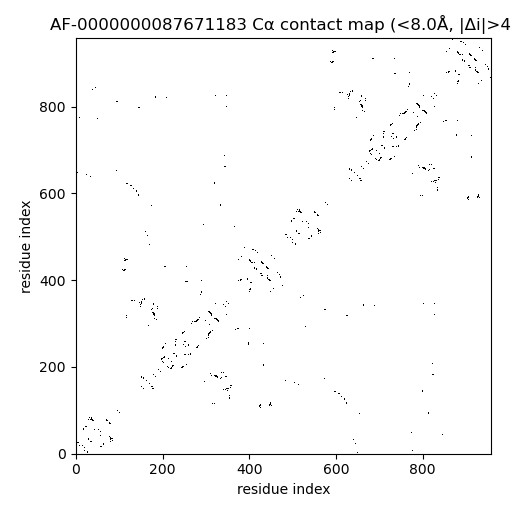86 ALA B CA 1
ATOM 4277 C C . ALA B 1 86 ? -31.766 -2.637 16.656 1 38.91 86 ALA B C 1
ATOM 4279 O O . ALA B 1 86 ? -30.656 -2.568 16.141 1 38.91 86 ALA B O 1
ATOM 4280 N N . VAL B 1 87 ? -32.594 -3.6 16.266 1 34.25 87 VAL B N 1
ATOM 4281 C CA . VAL B 1 87 ? -32.531 -4.062 14.883 1 34.25 87 VAL B CA 1
ATOM 4282 C C . VAL B 1 87 ? -32.281 -2.879 13.945 1 34.25 87 VAL B C 1
ATOM 4284 O O . VAL B 1 87 ? -33.219 -2.156 13.586 1 34.25 87 VAL B O 1
ATOM 4287 N N . ALA B 1 88 ? -31.75 -1.893 14.234 1 34.97 88 ALA B N 1
ATOM 4288 C CA . ALA B 1 88 ? -31.594 -0.976 13.109 1 34.97 88 ALA B CA 1
ATOM 4289 C C . ALA B 1 88 ? -31.312 -1.738 11.812 1 34.97 88 ALA B C 1
ATOM 4291 O O . ALA B 1 88 ? -30.531 -2.684 11.797 1 34.97 88 ALA B O 1
ATOM 4292 N N . LYS B 1 89 ? -32.281 -1.886 11.031 1 35.28 89 LYS B N 1
ATOM 4293 C CA . LYS B 1 89 ? -32.094 -2.34 9.656 1 35.28 89 LYS B CA 1
ATOM 4294 C C . LYS B 1 89 ? -30.703 -1.987 9.125 1 35.28 89 LYS B C 1
ATOM 4296 O O . LYS B 1 89 ? -30.422 -0.823 8.836 1 35.28 89 LYS B O 1
ATOM 4301 N N . SER B 1 90 ? -29.75 -2.348 9.797 1 37.66 90 SER B N 1
ATOM 4302 C CA . SER B 1 90 ? -28.453 -2.225 9.133 1 37.66 90 SER B CA 1
ATOM 4303 C C . SER B 1 90 ? -28.641 -1.932 7.645 1 37.66 90 SER B C 1
ATOM 4305 O O . SER B 1 90 ? -29.25 -2.721 6.918 1 37.66 90 SER B O 1
ATOM 4307 N N . LYS B 1 91 ? -29.016 -0.836 7.348 1 39.47 91 LYS B N 1
ATOM 4308 C CA . LYS B 1 91 ? -28.891 -0.72 5.898 1 39.47 91 LYS B CA 1
ATOM 4309 C C . LYS B 1 91 ? -27.844 -1.685 5.359 1 39.47 91 LYS B C 1
ATOM 4311 O O . LYS B 1 91 ? -26.828 -1.941 6.016 1 39.47 91 LYS B O 1
ATOM 4316 N N . HIS B 1 92 ? -28.281 -2.645 4.668 1 40.09 92 HIS B N 1
ATOM 4317 C CA . HIS B 1 92 ? -27.469 -3.637 3.975 1 40.09 92 HIS B CA 1
ATOM 4318 C C . HIS B 1 92 ? -26.047 -3.129 3.75 1 40.09 92 HIS B C 1
ATOM 4320 O O . HIS B 1 92 ? -25.844 -2.039 3.205 1 40.09 92 HIS B O 1
ATOM 4326 N N . PRO B 1 93 ? -25.156 -3.551 4.723 1 50.22 93 PRO B N 1
ATOM 4327 C CA . PRO B 1 93 ? -23.797 -3.205 4.32 1 50.22 93 PRO B CA 1
ATOM 4328 C C . PRO B 1 93 ? -23.672 -2.914 2.826 1 50.22 93 PRO B C 1
ATOM 4330 O O . PRO B 1 93 ? -24.375 -3.529 2.016 1 50.22 93 PRO B O 1
ATOM 4333 N N . ALA B 1 94 ? -23.453 -1.724 2.531 1 53.69 94 ALA B N 1
ATOM 4334 C CA . ALA B 1 94 ? -23.203 -1.472 1.114 1 53.69 94 ALA B CA 1
ATOM 4335 C C . ALA B 1 94 ? -22.625 -2.703 0.429 1 53.69 94 ALA B C 1
ATOM 4337 O O . ALA B 1 94 ? -21.672 -3.312 0.935 1 53.69 94 ALA B O 1
ATOM 4338 N N . ASP B 1 95 ? -23.375 -3.42 -0.416 1 56.97 95 ASP B N 1
ATOM 4339 C CA . ASP B 1 95 ? -23.078 -4.617 -1.192 1 56.97 95 ASP B CA 1
ATOM 4340 C C . ASP B 1 95 ? -21.703 -4.5 -1.871 1 56.97 95 ASP B C 1
ATOM 4342 O O . ASP B 1 95 ? -21.469 -3.555 -2.625 1 56.97 95 ASP B O 1
ATOM 4346 N N . ALA B 1 96 ? -20.578 -5.035 -1.259 1 62.16 96 ALA B N 1
ATOM 4347 C CA . ALA B 1 96 ? -19.25 -5 -1.841 1 62.16 96 ALA B CA 1
ATOM 4348 C C . ALA B 1 96 ? -19.297 -5.246 -3.346 1 62.16 96 ALA B C 1
ATOM 4350 O O . ALA B 1 96 ? -18.359 -4.883 -4.07 1 62.16 96 ALA B O 1
ATOM 4351 N N . GLY B 1 97 ? -20.453 -5.551 -3.994 1 71.94 97 GLY B N 1
ATOM 4352 C CA . GLY B 1 97 ? -20.594 -5.824 -5.414 1 71.94 97 GLY B CA 1
ATOM 4353 C C . GLY B 1 97 ? -20.312 -7.266 -5.777 1 71.94 97 GLY B C 1
ATOM 4354 O O . GLY B 1 97 ? -19.734 -8.008 -4.98 1 71.94 97 GLY B O 1
ATOM 4355 N N . SER B 1 98 ? -20.719 -7.672 -6.867 1 79.06 98 SER B N 1
ATOM 4356 C CA . SER B 1 98 ? -20.625 -9.047 -7.344 1 79.06 98 SER B CA 1
ATOM 4357 C C . SER B 1 98 ? -19.188 -9.523 -7.391 1 79.06 98 SER B C 1
ATOM 4359 O O . SER B 1 98 ? -18.875 -10.648 -6.984 1 79.06 98 SER B O 1
ATOM 4361 N N . PHE B 1 99 ? -18.297 -8.664 -7.699 1 85.88 99 PHE B N 1
ATOM 4362 C CA . PHE B 1 99 ? -16.906 -9.055 -7.789 1 85.88 99 PHE B CA 1
ATOM 4363 C C . PHE B 1 99 ? -16.344 -9.375 -6.406 1 85.88 99 PHE B C 1
ATOM 4365 O O . PHE B 1 99 ? -15.641 -10.375 -6.234 1 85.88 99 PHE B O 1
ATOM 4372 N N . MET B 1 100 ? -16.609 -8.523 -5.5 1 87.81 100 MET B N 1
ATOM 4373 C CA . MET B 1 100 ? -16.062 -8.719 -4.164 1 87.81 100 MET B CA 1
ATOM 4374 C C . MET B 1 100 ? -16.625 -9.984 -3.52 1 87.81 100 MET B C 1
ATOM 4376 O O . MET B 1 100 ? -15.945 -10.641 -2.729 1 87.81 100 MET B O 1
ATOM 4380 N N . GLU B 1 101 ? -17.797 -10.312 -3.885 1 85.69 101 GLU B N 1
ATOM 4381 C CA . GLU B 1 101 ? -18.359 -11.57 -3.412 1 85.69 101 GLU B CA 1
ATOM 4382 C C . GLU B 1 101 ? -17.578 -12.766 -3.953 1 85.69 101 GLU B C 1
ATOM 4384 O O . GLU B 1 101 ? -17.266 -13.695 -3.209 1 85.69 101 GLU B O 1
ATOM 4389 N N . ILE B 1 102 ? -17.281 -12.68 -5.156 1 83 102 ILE B N 1
ATOM 4390 C CA . ILE B 1 102 ? -16.5 -13.734 -5.797 1 83 102 ILE B CA 1
ATOM 4391 C C . ILE B 1 102 ? -15.094 -13.773 -5.207 1 83 102 ILE B C 1
ATOM 4393 O O . ILE B 1 102 ? -14.555 -14.844 -4.926 1 83 102 ILE B O 1
ATOM 4397 N N . TYR B 1 103 ? -14.602 -12.609 -5.055 1 88 103 TYR B N 1
ATOM 4398 C CA . TYR B 1 103 ? -13.266 -12.492 -4.469 1 88 103 TYR B CA 1
ATOM 4399 C C . TYR B 1 103 ? -13.211 -13.164 -3.1 1 88 103 TYR B C 1
ATOM 4401 O O . TYR B 1 103 ? -12.297 -13.945 -2.82 1 88 103 TYR B O 1
ATOM 4409 N N . ARG B 1 104 ? -14.164 -12.891 -2.322 1 85.62 104 ARG B N 1
ATOM 4410 C CA . ARG B 1 104 ? -14.227 -13.453 -0.978 1 85.62 104 ARG B CA 1
ATOM 4411 C C . ARG B 1 104 ? -14.406 -14.969 -1.025 1 85.62 104 ARG B C 1
ATOM 4413 O O . ARG B 1 104 ? -13.789 -15.695 -0.24 1 85.62 104 ARG B O 1
ATOM 4420 N N . GLU B 1 105 ? -15.219 -15.336 -1.93 1 81.94 105 GLU B N 1
ATOM 4421 C CA . GLU B 1 105 ? -15.461 -16.766 -2.082 1 81.94 105 GLU B CA 1
ATOM 4422 C C . GLU B 1 105 ? -14.195 -17.5 -2.506 1 81.94 105 GLU B C 1
ATOM 4424 O O . GLU B 1 105 ? -13.898 -18.594 -2 1 81.94 105 GLU B O 1
ATOM 4429 N N . MET B 1 106 ? -13.477 -16.859 -3.307 1 81.31 106 MET B N 1
ATOM 4430 C CA . MET B 1 106 ? -12.32 -17.516 -3.902 1 81.31 106 MET B CA 1
ATOM 4431 C C . MET B 1 106 ? -11.125 -17.469 -2.961 1 81.31 106 MET B C 1
ATOM 4433 O O . MET B 1 106 ? -10.18 -18.25 -3.102 1 81.31 106 MET B O 1
ATOM 4437 N N . THR B 1 107 ? -11.219 -16.531 -1.999 1 84.62 107 THR B N 1
ATOM 4438 C CA . THR B 1 107 ? -10.07 -16.391 -1.107 1 84.62 107 THR B CA 1
ATOM 4439 C C . THR B 1 107 ? -10.414 -16.875 0.298 1 84.62 107 THR B C 1
ATOM 4441 O O . THR B 1 107 ? -9.594 -16.781 1.211 1 84.62 107 THR B O 1
ATOM 4444 N N . GLN B 1 108 ? -11.57 -17.406 0.438 1 84.25 108 GLN B N 1
ATOM 4445 C CA . GLN B 1 108 ? -12.016 -17.859 1.754 1 84.25 108 GLN B CA 1
ATOM 4446 C C . GLN B 1 108 ? -11.211 -19.062 2.229 1 84.25 108 GLN B C 1
ATOM 4448 O O . GLN B 1 108 ? -10.836 -19.922 1.427 1 84.25 108 GLN B O 1
ATOM 4453 N N . GLY B 1 109 ? -11.016 -19.141 3.551 1 88.31 109 GLY B N 1
ATOM 4454 C CA . GLY B 1 109 ? -10.297 -20.219 4.195 1 88.31 109 GLY B CA 1
ATOM 4455 C C . GLY B 1 109 ? -10.266 -20.109 5.707 1 88.31 109 GLY B C 1
ATOM 4456 O O . GLY B 1 109 ? -11 -19.312 6.289 1 88.31 109 GLY B O 1
ATOM 4457 N N . PRO B 1 110 ? -9.445 -20.875 6.227 1 93.19 110 PRO B N 1
ATOM 4458 C CA . PRO B 1 110 ? -8.594 -21.953 5.715 1 93.19 110 PRO B CA 1
ATOM 4459 C C . PRO B 1 110 ? -9.398 -23.141 5.188 1 93.19 110 PRO B C 1
ATOM 4461 O O . PRO B 1 110 ? -10.438 -23.5 5.758 1 93.19 110 PRO B O 1
ATOM 4464 N N . ALA B 1 111 ? -8.969 -23.641 4.102 1 95.38 111 ALA B N 1
ATOM 4465 C CA . ALA B 1 111 ? -9.648 -24.781 3.494 1 95.38 111 ALA B CA 1
ATOM 4466 C C . ALA B 1 111 ? -8.656 -25.734 2.834 1 95.38 111 ALA B C 1
ATOM 4468 O O . ALA B 1 111 ? -7.539 -25.344 2.494 1 95.38 111 ALA B O 1
ATOM 4469 N N . LEU B 1 112 ? -9.055 -27 2.682 1 96.44 112 LEU B N 1
ATOM 4470 C CA . LEU B 1 112 ? -8.266 -27.984 1.949 1 96.44 112 LEU B CA 1
ATOM 4471 C C . LEU B 1 112 ? -8.273 -27.688 0.455 1 96.44 112 LEU B C 1
ATOM 4473 O O . LEU B 1 112 ? -9.289 -27.25 -0.091 1 96.44 112 LEU B O 1
ATOM 4477 N N . PHE B 1 113 ? -7.16 -27.859 -0.18 1 97.31 113 PHE B N 1
ATOM 4478 C CA . PHE B 1 113 ? -6.961 -27.719 -1.618 1 97.31 113 PHE B CA 1
ATOM 4479 C C . PHE B 1 113 ? -7.109 -26.266 -2.049 1 97.31 113 PHE B C 1
ATOM 4481 O O . PHE B 1 113 ? -7.363 -25.984 -3.221 1 97.31 113 PHE B O 1
ATOM 4488 N N . GLN B 1 114 ? -7.008 -25.359 -1.065 1 95.5 114 GLN B N 1
ATOM 4489 C CA . GLN B 1 114 ? -7.059 -23.922 -1.371 1 95.5 114 GLN B CA 1
ATOM 4490 C C . GLN B 1 114 ? -5.836 -23.5 -2.176 1 95.5 114 GLN B C 1
ATOM 4492 O O . GLN B 1 114 ? -4.711 -23.906 -1.877 1 95.5 114 GLN B O 1
ATOM 4497 N N . MET B 1 115 ? -6.113 -22.688 -3.215 1 93 115 MET B N 1
ATOM 4498 C CA . MET B 1 115 ? -5.031 -22.188 -4.055 1 93 115 MET B CA 1
ATOM 4499 C C . MET B 1 115 ?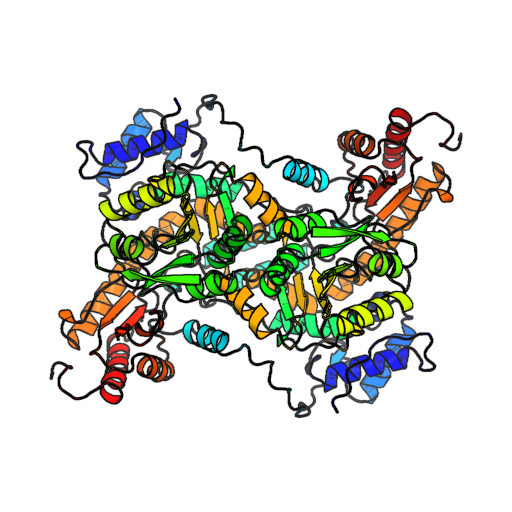 -4.477 -20.875 -3.508 1 93 115 MET B C 1
ATOM 4501 O O . MET B 1 115 ? -5.18 -20.141 -2.809 1 93 115 MET B O 1
ATOM 4505 N N . GLY B 1 116 ? -3.219 -20.594 -3.756 1 91.44 116 GLY B N 1
ATOM 4506 C CA . GLY B 1 116 ? -2.68 -19.25 -3.65 1 91.44 116 GLY B CA 1
ATOM 4507 C C . GLY B 1 116 ? -2.107 -18.938 -2.279 1 91.44 116 GLY B C 1
ATOM 4508 O O . GLY B 1 116 ? -1.632 -17.828 -2.033 1 91.44 116 GLY B O 1
ATOM 4509 N N . VAL B 1 117 ? -2.154 -19.906 -1.331 1 93.44 117 VAL B N 1
ATOM 4510 C CA . VAL B 1 117 ? -1.606 -19.656 -0.002 1 93.44 117 VAL B CA 1
ATOM 4511 C C . VAL B 1 117 ? -0.598 -20.75 0.353 1 93.44 117 VAL B C 1
ATOM 4513 O O . VAL B 1 117 ? -0.708 -21.875 -0.121 1 93.44 117 VAL B O 1
ATOM 4516 N N . PRO B 1 118 ? 0.394 -20.422 1.14 1 94.06 118 PRO B N 1
ATOM 4517 C CA . PRO B 1 118 ? 1.379 -21.422 1.544 1 94.06 118 PRO B CA 1
ATOM 4518 C C . PRO B 1 118 ? 0.835 -22.391 2.592 1 94.06 118 PRO B C 1
ATOM 4520 O O . PRO B 1 118 ? -0.168 -22.094 3.248 1 94.06 118 PRO B O 1
ATOM 4523 N N . GLY B 1 119 ? 1.49 -23.484 2.688 1 92.44 119 GLY B N 1
ATOM 4524 C CA . GLY B 1 119 ? 1.177 -24.422 3.758 1 92.44 119 GLY B CA 1
ATOM 4525 C C . GLY B 1 119 ? 1.635 -23.938 5.121 1 92.44 119 GLY B C 1
ATOM 4526 O O . GLY B 1 119 ? 2.697 -23.328 5.246 1 92.44 119 GLY B O 1
ATOM 4527 N N . ILE B 1 120 ? 0.903 -24.188 6.094 1 86.75 120 ILE B N 1
ATOM 4528 C CA . ILE B 1 120 ? 1.186 -23.703 7.441 1 86.75 120 ILE B CA 1
ATOM 4529 C C . ILE B 1 120 ? 2.348 -24.5 8.039 1 86.75 120 ILE B C 1
ATOM 4531 O O . ILE B 1 120 ? 3.113 -23.969 8.852 1 86.75 120 ILE B O 1
ATOM 4535 N N . GLU B 1 121 ? 2.547 -25.641 7.57 1 87.06 121 GLU B N 1
ATOM 4536 C CA . GLU B 1 121 ? 3.482 -26.547 8.227 1 87.06 121 GLU B CA 1
ATOM 4537 C C . GLU B 1 121 ? 4.918 -26.281 7.781 1 87.06 121 GLU B C 1
ATOM 4539 O O . GLU B 1 121 ? 5.867 -26.609 8.492 1 87.06 121 GLU B O 1
ATOM 4544 N N . THR B 1 122 ? 5.098 -25.703 6.711 1 86.75 122 THR B N 1
ATOM 4545 C CA . THR B 1 122 ? 6.438 -25.609 6.137 1 86.75 122 THR B CA 1
ATOM 4546 C C . THR B 1 122 ? 7.094 -24.281 6.539 1 86.75 122 THR B C 1
ATOM 4548 O O . THR B 1 122 ? 8.32 -24.172 6.508 1 86.75 122 THR B O 1
ATOM 4551 N N . PHE B 1 123 ? 6.316 -23.312 6.891 1 89.62 123 PHE B N 1
ATOM 4552 C CA . PHE B 1 123 ? 6.871 -21.984 7.141 1 89.62 123 PHE B CA 1
ATOM 4553 C C . PHE B 1 123 ? 7.41 -21.875 8.562 1 89.62 123 PHE B C 1
ATOM 4555 O O . PHE B 1 123 ? 6.73 -22.266 9.516 1 89.62 123 PHE B O 1
ATOM 4562 N N . PRO B 1 124 ? 8.688 -21.375 8.672 1 93.19 124 PRO B N 1
ATOM 4563 C CA . PRO B 1 124 ? 9.234 -21.141 10.008 1 93.19 124 PRO B CA 1
ATOM 4564 C C . PRO B 1 124 ? 8.625 -19.922 10.695 1 93.19 124 PRO B C 1
ATOM 4566 O O . PRO B 1 124 ? 9.32 -18.938 10.945 1 93.19 124 PRO B O 1
ATOM 4569 N N . ALA B 1 125 ? 7.484 -20.078 11.141 1 94.69 125 ALA B N 1
ATOM 4570 C CA . ALA B 1 125 ? 6.664 -18.969 11.641 1 94.69 125 ALA B CA 1
ATOM 4571 C C . ALA B 1 125 ? 7.277 -18.359 12.891 1 94.69 125 ALA B C 1
ATOM 4573 O O . ALA B 1 125 ? 7.316 -17.125 13.031 1 94.69 125 ALA B O 1
ATOM 4574 N N . THR B 1 126 ? 7.77 -19.156 13.805 1 95.62 126 THR B N 1
ATOM 4575 C CA . THR B 1 126 ? 8.328 -18.672 15.062 1 95.62 126 THR B CA 1
ATOM 4576 C C . THR B 1 126 ? 9.578 -17.828 14.805 1 95.62 126 THR B C 1
ATOM 4578 O O . THR B 1 126 ? 9.742 -16.766 15.398 1 95.62 126 THR B O 1
ATOM 4581 N N . LEU B 1 127 ? 10.422 -18.359 13.977 1 97.19 127 LEU B N 1
ATOM 4582 C CA . LEU B 1 127 ? 11.656 -17.656 13.648 1 97.19 127 LEU B CA 1
ATOM 4583 C C . LEU B 1 127 ? 11.352 -16.312 12.984 1 97.19 127 LEU B C 1
ATOM 4585 O O . LEU B 1 127 ? 11.898 -15.281 13.375 1 97.19 127 LEU B O 1
ATOM 4589 N N . PHE B 1 128 ? 10.539 -16.297 11.984 1 97.5 128 PHE B N 1
ATOM 4590 C CA . PHE B 1 128 ? 10.234 -15.07 11.258 1 97.5 128 PHE B CA 1
ATOM 4591 C C . PHE B 1 128 ? 9.547 -14.07 12.18 1 97.5 128 PHE B C 1
ATOM 4593 O O . PHE B 1 128 ? 9.82 -12.867 12.109 1 97.5 128 PHE B O 1
ATOM 4600 N N . ALA B 1 129 ? 8.594 -14.57 13.023 1 97.81 129 ALA B N 1
ATOM 4601 C CA . ALA B 1 129 ? 7.91 -13.695 13.969 1 97.81 129 ALA B CA 1
ATOM 4602 C C . ALA B 1 129 ? 8.906 -13.031 14.914 1 97.81 129 ALA B C 1
ATOM 4604 O O . ALA B 1 129 ? 8.742 -11.859 15.266 1 97.81 129 ALA B O 1
ATOM 4605 N N . ARG B 1 130 ? 9.836 -13.766 15.344 1 98.12 130 ARG B N 1
ATOM 4606 C CA . ARG B 1 130 ? 10.859 -13.219 16.234 1 98.12 130 ARG B CA 1
ATOM 4607 C C . ARG B 1 130 ? 11.648 -12.109 15.539 1 98.12 130 ARG B C 1
ATOM 4609 O O . ARG B 1 130 ? 11.867 -11.047 16.109 1 98.12 130 ARG B O 1
ATOM 4616 N N . ILE B 1 131 ? 12.078 -12.344 14.328 1 98.5 131 ILE B N 1
ATOM 4617 C CA . ILE B 1 131 ? 12.82 -11.359 13.555 1 98.5 131 ILE B CA 1
ATOM 4618 C C . ILE B 1 131 ? 11.953 -10.133 13.305 1 98.5 131 ILE B C 1
ATOM 4620 O O . ILE B 1 131 ? 12.422 -9 13.445 1 98.5 131 ILE B O 1
ATOM 4624 N N . HIS B 1 132 ? 10.734 -10.375 12.977 1 98.62 132 HIS B N 1
ATOM 4625 C CA . HIS B 1 132 ? 9.797 -9.289 12.695 1 98.62 132 HIS B CA 1
ATOM 4626 C C . HIS B 1 132 ? 9.508 -8.469 13.953 1 98.62 132 HIS B C 1
ATOM 4628 O O . HIS B 1 132 ? 9.484 -7.238 13.898 1 98.62 132 HIS B O 1
ATOM 4634 N N . ALA B 1 133 ? 9.281 -9.125 15.07 1 98.38 133 ALA B N 1
ATOM 4635 C CA . ALA B 1 133 ? 9.047 -8.43 16.328 1 98.38 133 ALA B CA 1
ATOM 4636 C C . ALA B 1 133 ? 10.25 -7.574 16.719 1 98.38 133 ALA B C 1
ATOM 4638 O O . ALA B 1 133 ? 10.094 -6.477 17.25 1 98.38 133 ALA B O 1
ATOM 4639 N N . HIS B 1 134 ? 11.43 -8.078 16.484 1 98.12 134 HIS B N 1
ATOM 4640 C CA . HIS B 1 134 ? 12.641 -7.305 16.734 1 98.12 134 HIS B CA 1
ATOM 4641 C C . HIS B 1 134 ? 12.688 -6.047 15.867 1 98.12 134 HIS B C 1
ATOM 4643 O O . HIS B 1 134 ? 13.047 -4.973 16.359 1 98.12 134 HIS B O 1
ATOM 4649 N N . ALA B 1 135 ? 12.359 -6.176 14.625 1 98.38 135 ALA B N 1
ATOM 4650 C CA . ALA B 1 135 ? 12.328 -5.035 13.711 1 98.38 135 ALA B CA 1
ATOM 4651 C C . ALA B 1 135 ? 11.312 -3.992 14.172 1 98.38 135 ALA B C 1
ATOM 4653 O O . ALA B 1 135 ? 11.547 -2.789 14.039 1 98.38 135 ALA B O 1
ATOM 4654 N N . VAL B 1 136 ? 10.195 -4.449 14.672 1 98.06 136 VAL B N 1
ATOM 4655 C CA . VAL B 1 136 ? 9.148 -3.568 15.188 1 98.06 136 VAL B CA 1
ATOM 4656 C C . VAL B 1 136 ? 9.703 -2.746 16.359 1 98.06 136 VAL B C 1
ATOM 4658 O O . VAL B 1 136 ? 9.492 -1.533 16.422 1 98.06 136 VAL B O 1
ATOM 4661 N N . ARG B 1 137 ? 10.375 -3.342 17.25 1 96.94 137 ARG B N 1
ATOM 4662 C CA . ARG B 1 137 ? 10.945 -2.662 18.406 1 96.94 137 ARG B CA 1
ATOM 4663 C C . ARG B 1 137 ? 12.031 -1.677 17.984 1 96.94 137 ARG B C 1
ATOM 4665 O O . ARG B 1 137 ? 12.133 -0.582 18.547 1 96.94 137 ARG B O 1
ATOM 4672 N N . ALA B 1 138 ? 12.836 -2.086 17.031 1 96.12 138 ALA B N 1
ATOM 4673 C CA . ALA B 1 138 ? 13.867 -1.197 16.5 1 96.12 138 ALA B CA 1
ATOM 4674 C C . ALA B 1 138 ? 13.25 0.037 15.852 1 96.12 138 ALA B C 1
ATOM 4676 O O . ALA B 1 138 ? 13.75 1.151 16.016 1 96.12 138 ALA B O 1
ATOM 4677 N N . GLU B 1 139 ? 12.211 -0.178 15.109 1 94.88 139 GLU B N 1
ATOM 4678 C CA . GLU B 1 139 ? 11.492 0.905 14.453 1 94.88 139 GLU B CA 1
ATOM 4679 C C . GLU B 1 139 ? 10.938 1.899 15.469 1 94.88 139 GLU B C 1
ATOM 4681 O O . GLU B 1 139 ? 11.023 3.113 15.266 1 94.88 139 GLU B O 1
ATOM 4686 N N . ALA B 1 140 ? 10.383 1.389 16.531 1 91.94 140 ALA B N 1
ATOM 4687 C CA . ALA B 1 140 ? 9.766 2.219 17.547 1 91.94 140 ALA B CA 1
ATOM 4688 C C . ALA B 1 140 ? 10.812 3.051 18.281 1 91.94 140 ALA B C 1
ATOM 4690 O O . ALA B 1 140 ? 10.516 4.141 18.781 1 91.94 140 ALA B O 1
ATOM 4691 N N . SER B 1 141 ? 12.039 2.602 18.312 1 90.44 141 SER B N 1
ATOM 4692 C CA . SER B 1 141 ? 13.109 3.264 19.047 1 90.44 141 SER B CA 1
ATOM 4693 C C . SER B 1 141 ? 13.836 4.277 18.172 1 90.44 141 SER B C 1
ATOM 4695 O O . SER B 1 141 ? 14.633 5.074 18.672 1 90.44 141 SER B O 1
ATOM 4697 N N . ALA B 1 142 ? 13.57 4.273 16.938 1 91.19 142 ALA B N 1
ATOM 4698 C CA . ALA B 1 142 ? 14.219 5.176 15.992 1 91.19 142 ALA B CA 1
ATOM 4699 C C . ALA B 1 142 ? 13.406 6.445 15.781 1 91.19 142 ALA B C 1
ATOM 4701 O O . ALA B 1 142 ? 12.203 6.473 16.062 1 91.19 142 ALA B O 1
ATOM 4702 N N . PRO B 1 143 ? 14.094 7.574 15.336 1 90.38 143 PRO B N 1
ATOM 4703 C CA . PRO B 1 143 ? 13.32 8.766 14.984 1 90.38 143 PRO B CA 1
ATOM 4704 C C . PRO B 1 143 ? 12.227 8.477 13.953 1 90.38 143 PRO B C 1
ATOM 4706 O O . PRO B 1 143 ? 12.445 7.691 13.023 1 90.38 143 PRO B O 1
ATOM 4709 N N . PRO B 1 144 ? 11.07 9.016 14.164 1 92.06 144 PRO B N 1
ATOM 4710 C CA . PRO B 1 144 ? 9.953 8.805 13.242 1 92.06 144 PRO B CA 1
ATOM 4711 C C . PRO B 1 144 ? 10.125 9.57 11.93 1 92.06 144 PRO B C 1
ATOM 4713 O O . PRO B 1 144 ? 9.398 10.531 11.68 1 92.06 144 PRO B O 1
ATOM 4716 N N . LEU B 1 145 ? 10.938 9.125 11.031 1 91.56 145 LEU B N 1
ATOM 4717 C CA . LEU B 1 145 ? 11.219 9.758 9.75 1 91.56 145 LEU B CA 1
ATOM 4718 C C . LEU B 1 145 ? 10.469 9.055 8.617 1 91.56 145 LEU B C 1
ATOM 4720 O O . LEU B 1 145 ? 10.164 7.863 8.719 1 91.56 145 LEU B O 1
ATOM 4724 N N . TYR B 1 146 ? 10.125 9.852 7.648 1 92.94 146 TYR B N 1
ATOM 4725 C CA . TYR B 1 146 ? 9.539 9.234 6.469 1 92.94 146 TYR B CA 1
ATOM 4726 C C . TYR B 1 146 ? 10.539 8.305 5.781 1 92.94 146 TYR B C 1
ATOM 4728 O O . TYR B 1 146 ? 11.68 8.703 5.523 1 92.94 146 TYR B O 1
ATOM 4736 N N . PRO B 1 147 ? 10.07 7.07 5.484 1 93.94 147 PRO B N 1
ATOM 4737 C CA . PRO B 1 147 ? 10.969 6.113 4.844 1 93.94 147 PRO B CA 1
ATOM 4738 C C . PRO B 1 147 ? 11.188 6.41 3.361 1 93.94 147 PRO B C 1
ATOM 4740 O O . PRO B 1 147 ? 10.445 7.199 2.771 1 93.94 147 PRO B O 1
ATOM 4743 N N . ASP B 1 148 ? 12.281 5.82 2.799 1 94.5 148 ASP B N 1
ATOM 4744 C CA . ASP B 1 148 ? 12.492 5.883 1.356 1 94.5 148 ASP B CA 1
ATOM 4745 C C . ASP B 1 148 ? 11.289 5.34 0.597 1 94.5 148 ASP B C 1
ATOM 4747 O O . ASP B 1 148 ? 10.891 4.188 0.796 1 94.5 148 ASP B O 1
ATOM 4751 N N . PRO B 1 149 ? 10.727 6.184 -0.222 1 96.38 149 PRO B N 1
ATOM 4752 C CA . PRO B 1 149 ? 9.516 5.754 -0.921 1 96.38 149 PRO B CA 1
ATOM 4753 C C . PRO B 1 149 ? 9.758 4.578 -1.862 1 96.38 149 PRO B C 1
ATOM 4755 O O . PRO B 1 149 ? 8.805 3.941 -2.326 1 96.38 149 PRO B O 1
ATOM 4758 N N . ARG B 1 150 ? 10.984 4.258 -2.164 1 97.19 150 ARG B N 1
ATOM 4759 C CA . ARG B 1 150 ? 11.312 3.115 -3.008 1 97.19 150 ARG B CA 1
ATOM 4760 C C . ARG B 1 150 ? 11.383 1.83 -2.188 1 97.19 150 ARG B C 1
ATOM 4762 O O . ARG B 1 150 ? 11.422 0.732 -2.748 1 97.19 150 ARG B O 1
ATOM 4769 N N . GLY B 1 151 ? 11.391 1.953 -0.922 1 98.06 151 GLY B N 1
ATOM 4770 C CA . GLY B 1 151 ? 11.578 0.833 -0.014 1 98.06 151 GLY B CA 1
ATOM 4771 C C . GLY B 1 151 ? 12.914 0.863 0.702 1 98.06 151 GLY B C 1
ATOM 4772 O O . GLY B 1 151 ? 13.812 1.619 0.323 1 98.06 151 GLY B O 1
ATOM 4773 N N . GLU B 1 152 ? 13.102 0.052 1.697 1 98 152 GLU B N 1
ATOM 4774 C CA . GLU B 1 152 ? 14.32 0.001 2.498 1 98 152 GLU B CA 1
ATOM 4775 C C . GLU B 1 152 ? 15.508 -0.446 1.658 1 98 152 GLU B C 1
ATOM 4777 O O . GLU B 1 152 ? 15.445 -1.46 0.961 1 98 152 GLU B O 1
ATOM 4782 N N . PRO B 1 153 ? 16.625 0.298 1.729 1 96.25 153 PRO B N 1
ATOM 4783 C CA . PRO B 1 153 ? 17.797 -0.039 0.917 1 96.25 153 PRO B CA 1
ATOM 4784 C C . PRO B 1 153 ? 18.312 -1.452 1.183 1 96.25 153 PRO B C 1
ATOM 4786 O O . PRO B 1 153 ? 18.766 -2.133 0.258 1 96.25 153 PRO B O 1
ATOM 4789 N N . GLU B 1 154 ? 18.234 -1.919 2.43 1 95.44 154 GLU B N 1
ATOM 4790 C CA . GLU B 1 154 ? 18.719 -3.25 2.785 1 95.44 154 GLU B CA 1
ATOM 4791 C C . GLU B 1 154 ? 17.938 -4.336 2.055 1 95.44 154 GLU B C 1
ATOM 4793 O O . GLU B 1 154 ? 18.516 -5.285 1.528 1 95.44 154 GLU B O 1
ATOM 4798 N N . LEU B 1 155 ? 16.609 -4.148 2.014 1 98.19 155 LEU B N 1
ATOM 4799 C CA . LEU B 1 155 ? 15.789 -5.145 1.338 1 98.19 155 LEU B CA 1
ATOM 4800 C C . LEU B 1 155 ? 16.016 -5.105 -0.17 1 98.19 155 LEU B C 1
ATOM 4802 O O . LEU B 1 155 ? 16.078 -6.148 -0.82 1 98.19 155 LEU B O 1
ATOM 4806 N N . ARG B 1 156 ? 16.094 -3.902 -0.739 1 97.44 156 ARG B N 1
ATOM 4807 C CA . ARG B 1 156 ? 16.328 -3.762 -2.172 1 97.44 156 ARG B CA 1
ATOM 4808 C C . ARG B 1 156 ? 17.641 -4.418 -2.584 1 97.44 156 ARG B C 1
ATOM 4810 O O . ARG B 1 156 ? 17.719 -5.07 -3.627 1 97.44 156 ARG B O 1
ATOM 4817 N N . ARG B 1 157 ? 18.641 -4.328 -1.756 1 94.12 157 ARG B N 1
ATOM 4818 C CA . ARG B 1 157 ? 19.938 -4.957 -2.021 1 94.12 157 ARG B CA 1
ATOM 4819 C C . ARG B 1 157 ? 19.812 -6.48 -1.963 1 94.12 157 ARG B C 1
ATOM 4821 O O . ARG B 1 157 ? 20.359 -7.18 -2.824 1 94.12 157 ARG B O 1
ATOM 4828 N N . GLU B 1 158 ? 19.141 -6.973 -0.945 1 93.75 158 GLU B N 1
ATOM 4829 C CA . GLU B 1 158 ? 18.953 -8.414 -0.811 1 93.75 158 GLU B CA 1
ATOM 4830 C C . GLU B 1 158 ? 18.203 -8.992 -2.008 1 93.75 158 GLU B C 1
ATOM 4832 O O . GLU B 1 158 ? 18.531 -10.07 -2.5 1 93.75 158 GLU B O 1
ATOM 4837 N N . ILE B 1 159 ? 17.203 -8.266 -2.477 1 96.12 159 ILE B N 1
ATOM 4838 C CA . ILE B 1 159 ? 16.391 -8.727 -3.596 1 96.12 159 ILE B CA 1
ATOM 4839 C C . ILE B 1 159 ? 17.234 -8.727 -4.875 1 96.12 159 ILE B C 1
ATOM 4841 O O . ILE B 1 159 ? 17.203 -9.688 -5.648 1 96.12 159 ILE B O 1
ATOM 4845 N N . ALA B 1 160 ? 17.969 -7.648 -5.062 1 93 160 ALA B N 1
ATOM 4846 C CA . ALA B 1 160 ? 18.812 -7.582 -6.25 1 93 160 ALA B CA 1
ATOM 4847 C C . ALA B 1 160 ? 19.797 -8.758 -6.289 1 93 160 ALA B C 1
ATOM 4849 O O . ALA B 1 160 ? 19.969 -9.383 -7.336 1 93 160 ALA B O 1
ATOM 4850 N N . GLY B 1 161 ? 20.422 -9.062 -5.176 1 86.56 161 GLY B N 1
ATOM 4851 C CA . GLY B 1 161 ? 21.328 -10.195 -5.098 1 86.56 161 GLY B CA 1
ATOM 4852 C C . GLY B 1 161 ? 20.641 -11.523 -5.355 1 86.56 161 GLY B C 1
ATOM 4853 O O . GLY B 1 161 ? 21.172 -12.352 -6.105 1 86.56 161 GLY B O 1
ATOM 4854 N N . TYR B 1 162 ? 19.531 -11.68 -4.793 1 87.44 162 TYR B N 1
ATOM 4855 C CA . TYR B 1 162 ? 18.766 -12.906 -4.977 1 87.44 162 TYR B CA 1
ATOM 4856 C C . TYR B 1 162 ? 18.406 -13.109 -6.445 1 87.44 162 TYR B C 1
ATOM 4858 O O . TYR B 1 162 ? 18.547 -14.219 -6.977 1 87.44 162 TYR B O 1
ATOM 4866 N N . LEU B 1 163 ? 17.875 -12.039 -7.086 1 89 163 LEU B N 1
ATOM 4867 C CA . LEU B 1 163 ? 17.438 -12.109 -8.477 1 89 163 LEU B CA 1
ATOM 4868 C C . LEU B 1 163 ? 18.609 -12.445 -9.398 1 89 163 LEU B C 1
ATOM 4870 O O . LEU B 1 163 ? 18.438 -13.172 -10.375 1 89 163 LEU B O 1
ATOM 4874 N N . ALA B 1 164 ? 19.688 -11.93 -9.086 1 83.19 164 ALA B N 1
ATOM 4875 C CA . ALA B 1 164 ? 20.875 -12.203 -9.891 1 83.19 164 ALA B CA 1
ATOM 4876 C C . ALA B 1 164 ? 21.203 -13.695 -9.883 1 83.19 164 ALA B C 1
ATOM 4878 O O . ALA B 1 164 ? 21.516 -14.281 -10.922 1 83.19 164 ALA B O 1
ATOM 4879 N N . VAL B 1 165 ? 21 -14.258 -8.766 1 73.88 165 VAL B N 1
ATOM 4880 C CA . VAL B 1 165 ? 21.438 -15.641 -8.57 1 73.88 165 VAL B CA 1
ATOM 4881 C C . VAL B 1 165 ? 20.312 -16.594 -8.969 1 73.88 165 VAL B C 1
ATOM 4883 O O . VAL B 1 165 ? 20.562 -17.594 -9.664 1 73.88 165 VAL B O 1
ATOM 4886 N N . ALA B 1 166 ? 19.172 -16.266 -8.586 1 77.94 166 ALA B N 1
ATOM 4887 C CA . ALA B 1 166 ? 18.078 -17.219 -8.695 1 77.94 166 ALA B CA 1
ATOM 4888 C C . ALA B 1 166 ? 17.312 -17.047 -10.008 1 77.94 166 ALA B C 1
ATOM 4890 O O . ALA B 1 166 ? 16.688 -17.984 -10.5 1 77.94 166 ALA B O 1
ATOM 4891 N N . ARG B 1 167 ? 17.359 -15.836 -10.594 1 81.75 167 ARG B N 1
ATOM 4892 C CA . ARG B 1 167 ? 16.484 -15.57 -11.734 1 81.75 167 ARG B CA 1
ATOM 4893 C C . ARG B 1 167 ? 17.297 -15.086 -12.93 1 81.75 167 ARG B C 1
ATOM 4895 O O . ARG B 1 167 ? 16.734 -14.867 -14.016 1 81.75 167 ARG B O 1
ATOM 4902 N N . GLY B 1 168 ? 18.562 -14.828 -12.781 1 77.25 168 GLY B N 1
ATOM 4903 C CA . GLY B 1 168 ? 19.422 -14.352 -13.859 1 77.25 168 GLY B CA 1
ATOM 4904 C C . GLY B 1 168 ? 19.188 -12.891 -14.211 1 77.25 168 GLY B C 1
ATOM 4905 O O . GLY B 1 168 ? 19.531 -12.453 -15.305 1 77.25 168 GLY B O 1
ATOM 4906 N N . ILE B 1 169 ? 18.531 -12.164 -13.344 1 87 169 ILE B N 1
ATOM 4907 C CA . ILE B 1 169 ? 18.25 -10.758 -13.586 1 87 169 ILE B CA 1
ATOM 4908 C C . ILE B 1 169 ? 19.344 -9.898 -12.961 1 87 169 ILE B C 1
ATOM 4910 O O . ILE B 1 169 ? 19.594 -9.977 -11.75 1 87 169 ILE B O 1
ATOM 4914 N N . HIS B 1 170 ? 19.938 -9.117 -13.742 1 84.44 170 HIS B N 1
ATOM 4915 C CA . HIS B 1 170 ? 20.922 -8.156 -13.266 1 84.44 170 HIS B CA 1
ATOM 4916 C C . HIS B 1 170 ? 20.344 -6.746 -13.227 1 84.44 170 HIS B C 1
ATOM 4918 O O . HIS B 1 170 ? 20.172 -6.117 -14.273 1 84.44 170 HIS B O 1
ATOM 4924 N N . CYS B 1 171 ? 20.094 -6.297 -12.078 1 88.69 171 CYS B N 1
ATOM 4925 C CA . CYS B 1 171 ? 19.562 -4.949 -11.891 1 88.69 171 CYS B CA 1
ATOM 4926 C C . CYS B 1 171 ? 20.203 -4.273 -10.68 1 88.69 171 CYS B C 1
ATOM 4928 O O . CYS B 1 171 ? 20.688 -4.949 -9.773 1 88.69 171 CYS B O 1
ATOM 4930 N N . ALA B 1 172 ? 20.312 -2.975 -10.742 1 90.56 172 ALA B N 1
ATOM 4931 C CA . ALA B 1 172 ? 20.766 -2.205 -9.586 1 90.56 172 ALA B CA 1
ATOM 4932 C C . ALA B 1 172 ? 19.688 -2.143 -8.516 1 90.56 172 ALA B C 1
ATOM 4934 O O . ALA B 1 172 ? 18.484 -2.113 -8.828 1 90.56 172 ALA B O 1
ATOM 4935 N N . PRO B 1 173 ? 20.125 -2.098 -7.219 1 93.81 173 PRO B N 1
ATOM 4936 C CA . PRO B 1 173 ? 19.141 -1.913 -6.152 1 93.81 173 PRO B CA 1
ATOM 4937 C C . PRO B 1 173 ? 18.234 -0.701 -6.383 1 93.81 173 PRO B C 1
ATOM 4939 O O . PRO B 1 173 ? 17.078 -0.701 -5.969 1 93.81 173 PRO B O 1
ATOM 4942 N N . SER B 1 174 ? 18.719 0.359 -7.082 1 93.31 174 SER B N 1
ATOM 4943 C CA . SER B 1 174 ? 17.953 1.574 -7.336 1 93.31 174 SER B CA 1
ATOM 4944 C C . SER B 1 174 ? 16.781 1.304 -8.281 1 93.31 174 SER B C 1
ATOM 4946 O O . SER B 1 174 ? 15.836 2.086 -8.336 1 93.31 174 SER B O 1
ATOM 4948 N N . GLN B 1 175 ? 16.812 0.183 -9.016 1 96 175 GLN B N 1
ATOM 4949 C CA . GLN B 1 175 ? 15.75 -0.185 -9.938 1 96 175 GLN B CA 1
ATOM 4950 C C . GLN B 1 175 ? 14.641 -0.943 -9.211 1 96 175 GLN B C 1
ATOM 4952 O O . GLN B 1 175 ? 13.539 -1.106 -9.75 1 96 175 GLN B O 1
ATOM 4957 N N . ILE B 1 176 ? 14.969 -1.397 -8.031 1 98 176 ILE B N 1
ATOM 4958 C CA . ILE B 1 176 ? 14 -2.178 -7.266 1 98 176 ILE B CA 1
ATOM 4959 C C . ILE B 1 176 ? 13.086 -1.239 -6.484 1 98 176 ILE B C 1
ATOM 4961 O O . ILE B 1 176 ? 13.562 -0.375 -5.742 1 98 176 ILE B O 1
ATOM 4965 N N . ILE B 1 177 ? 11.789 -1.356 -6.699 1 98.69 177 ILE B N 1
ATOM 4966 C CA . ILE B 1 177 ? 10.773 -0.659 -5.914 1 98.69 177 ILE B CA 1
ATOM 4967 C C . ILE B 1 177 ? 9.969 -1.668 -5.098 1 98.69 177 ILE B C 1
ATOM 4969 O O . ILE B 1 177 ? 9.383 -2.6 -5.652 1 98.69 177 ILE B O 1
ATOM 4973 N N . ILE B 1 178 ? 9.953 -1.49 -3.775 1 98.88 178 ILE B N 1
ATOM 4974 C CA . ILE B 1 178 ? 9.219 -2.389 -2.893 1 98.88 178 ILE B CA 1
ATOM 4975 C C . ILE B 1 178 ? 7.727 -2.068 -2.959 1 98.88 178 ILE B C 1
ATOM 4977 O O . ILE B 1 178 ? 7.336 -0.899 -2.982 1 98.88 178 ILE B O 1
ATOM 4981 N N . THR B 1 179 ? 6.875 -3.096 -2.988 1 98.75 179 THR B N 1
ATOM 4982 C CA . THR B 1 179 ? 5.434 -2.928 -3.139 1 98.75 179 THR B CA 1
ATOM 4983 C C . THR B 1 179 ? 4.68 -3.811 -2.146 1 98.75 179 THR B C 1
ATOM 4985 O O . THR B 1 179 ? 5.266 -4.707 -1.536 1 98.75 179 THR B O 1
ATOM 4988 N N . GLY B 1 180 ? 3.371 -3.486 -1.984 1 98 180 GLY B N 1
ATOM 4989 C CA . GLY B 1 180 ? 2.5 -4.32 -1.172 1 98 180 GLY B CA 1
ATOM 4990 C C . GLY B 1 180 ? 2.047 -5.582 -1.883 1 98 180 GLY B C 1
ATOM 4991 O O . GLY B 1 180 ? 0.847 -5.824 -2.023 1 98 180 GLY B O 1
ATOM 4992 N N . GLY B 1 181 ? 2.98 -6.336 -2.4 1 97.44 181 GLY B N 1
ATOM 4993 C CA . GLY B 1 181 ? 2.658 -7.523 -3.176 1 97.44 181 GLY B CA 1
ATOM 4994 C C . GLY B 1 181 ? 2.484 -7.238 -4.656 1 97.44 181 GLY B C 1
ATOM 4995 O O . GLY B 1 181 ? 2.834 -6.156 -5.133 1 97.44 181 GLY B O 1
ATOM 4996 N N . PHE B 1 182 ? 2.045 -8.234 -5.402 1 97.94 182 PHE B N 1
ATOM 4997 C CA . PHE B 1 182 ? 1.876 -8.125 -6.848 1 97.94 182 PHE B CA 1
ATOM 4998 C C . PHE B 1 182 ? 0.823 -7.074 -7.188 1 97.94 182 PHE B C 1
ATOM 5000 O O . PHE B 1 182 ? 1.015 -6.27 -8.102 1 97.94 182 PHE B O 1
ATOM 5007 N N . SER B 1 183 ? -0.3 -7.098 -6.477 1 98.06 183 SER B N 1
ATOM 5008 C CA . SER B 1 183 ? -1.399 -6.184 -6.773 1 98.06 183 SER B CA 1
ATOM 5009 C C . SER B 1 183 ? -0.946 -4.73 -6.699 1 98.06 183 SER B C 1
ATOM 5011 O O . SER B 1 183 ? -1.238 -3.939 -7.598 1 98.06 183 SER B O 1
ATOM 5013 N N . ALA B 1 184 ? -0.237 -4.418 -5.668 1 98.62 184 ALA B N 1
ATOM 5014 C CA . ALA B 1 184 ? 0.267 -3.051 -5.535 1 98.62 184 ALA B CA 1
ATOM 5015 C C . ALA B 1 184 ? 1.279 -2.732 -6.633 1 98.62 184 ALA B C 1
ATOM 5017 O O . ALA B 1 184 ? 1.342 -1.6 -7.117 1 98.62 184 ALA B O 1
ATOM 5018 N N . GLY B 1 185 ? 2.127 -3.711 -6.941 1 98.81 185 GLY B N 1
ATOM 5019 C CA . GLY B 1 185 ? 3.059 -3.527 -8.039 1 98.81 185 GLY B CA 1
ATOM 5020 C C . GLY B 1 185 ? 2.371 -3.256 -9.367 1 98.81 185 GLY B C 1
ATOM 5021 O O . GLY B 1 185 ? 2.812 -2.402 -10.141 1 98.81 185 GLY B O 1
ATOM 5022 N N . LEU B 1 186 ? 1.303 -4.012 -9.602 1 98.81 186 LEU B N 1
ATOM 5023 C CA . LEU B 1 186 ? 0.51 -3.799 -10.812 1 98.81 186 LEU B CA 1
ATOM 5024 C C . LEU B 1 186 ? -0.086 -2.395 -10.828 1 98.81 186 LEU B C 1
ATOM 5026 O O . LEU B 1 186 ? 0.002 -1.692 -11.836 1 98.81 186 LEU B O 1
ATOM 5030 N N . GLY B 1 187 ? -0.668 -1.999 -9.695 1 98.81 187 GLY B N 1
ATOM 5031 C CA . GLY B 1 187 ? -1.239 -0.665 -9.602 1 98.81 187 GLY B CA 1
ATOM 5032 C C . GLY B 1 187 ? -0.224 0.437 -9.836 1 98.81 187 GLY B C 1
ATOM 5033 O O . GLY B 1 187 ? -0.485 1.379 -10.586 1 98.81 187 GLY B O 1
ATOM 5034 N N . LEU B 1 188 ? 0.901 0.332 -9.195 1 98.88 188 LEU B N 1
ATOM 5035 C CA . LEU B 1 188 ? 1.985 1.295 -9.359 1 98.88 188 LEU B CA 1
ATOM 5036 C C . LEU B 1 188 ? 2.436 1.369 -10.812 1 98.88 188 LEU B C 1
ATOM 5038 O O . LEU B 1 188 ? 2.594 2.461 -11.359 1 98.88 188 LEU B O 1
ATOM 5042 N N . THR B 1 189 ? 2.605 0.223 -11.43 1 98.88 189 THR B N 1
ATOM 5043 C CA . THR B 1 189 ? 3.059 0.14 -12.82 1 98.88 189 THR B CA 1
ATOM 5044 C C . THR B 1 189 ? 2.057 0.806 -13.758 1 98.88 189 THR B C 1
ATOM 5046 O O . THR B 1 189 ? 2.439 1.593 -14.625 1 98.88 189 THR B O 1
ATOM 5049 N N . LEU B 1 190 ? 0.817 0.497 -13.57 1 98.69 190 LEU B N 1
ATOM 5050 C CA . LEU B 1 190 ? -0.214 1.05 -14.438 1 98.69 190 LEU B CA 1
ATOM 5051 C C . LEU B 1 190 ? -0.323 2.561 -14.266 1 98.69 190 LEU B C 1
ATOM 5053 O O . LEU B 1 190 ? -0.59 3.283 -15.227 1 98.69 190 LEU B O 1
ATOM 5057 N N . SER B 1 191 ? -0.141 3.021 -13.031 1 98.31 191 SER B N 1
ATOM 5058 C CA . SER B 1 191 ? -0.122 4.457 -12.773 1 98.31 191 SER B CA 1
ATOM 5059 C C . SER B 1 191 ? 1.024 5.137 -13.516 1 98.31 191 SER B C 1
ATOM 5061 O O . SER B 1 191 ? 0.859 6.234 -14.047 1 98.31 191 SER B O 1
ATOM 5063 N N . VAL B 1 192 ? 2.182 4.543 -13.539 1 98.44 192 VAL B N 1
ATOM 5064 C CA . VAL B 1 192 ? 3.367 5.098 -14.188 1 98.44 192 VAL B CA 1
ATOM 5065 C C . VAL B 1 192 ? 3.168 5.121 -15.703 1 98.44 192 VAL B C 1
ATOM 5067 O O . VAL B 1 192 ? 3.449 6.129 -16.359 1 98.44 192 VAL B O 1
ATOM 5070 N N . LEU B 1 193 ? 2.65 4.02 -16.219 1 98.12 193 LEU B N 1
ATOM 5071 C CA . LEU B 1 193 ? 2.592 3.863 -17.672 1 98.12 193 LEU B CA 1
ATOM 5072 C C . LEU B 1 193 ? 1.461 4.699 -18.266 1 98.12 193 LEU B C 1
ATOM 5074 O O . LEU B 1 193 ? 1.559 5.164 -19.406 1 98.12 193 LEU B O 1
ATOM 5078 N N . GLY B 1 194 ? 0.334 4.859 -17.547 1 96.5 194 GLY B N 1
ATOM 5079 C CA . GLY B 1 194 ? -0.77 5.68 -18.016 1 96.5 194 GLY B CA 1
ATOM 5080 C C . GLY B 1 194 ? -1.327 5.215 -19.344 1 96.5 194 GLY B C 1
ATOM 5081 O O . GLY B 1 194 ? -1.463 6.012 -20.281 1 96.5 194 GLY B O 1
ATOM 5082 N N . LEU B 1 195 ? -1.71 3.988 -19.422 1 96.81 195 LEU B N 1
ATOM 5083 C CA . LEU B 1 195 ? -2.092 3.41 -20.719 1 96.81 195 LEU B CA 1
ATOM 5084 C C . LEU B 1 195 ? -3.607 3.268 -20.812 1 96.81 195 LEU B C 1
ATOM 5086 O O . LEU B 1 195 ? -4.109 2.484 -21.625 1 96.81 195 LEU B O 1
ATOM 5090 N N . GLY B 1 196 ? -4.34 4.023 -19.938 1 96 196 GLY B N 1
ATOM 5091 C CA . GLY B 1 196 ? -5.789 4.012 -20.078 1 96 196 GLY B CA 1
ATOM 5092 C C . GLY B 1 196 ? -6.254 4.293 -21.5 1 96 196 GLY B C 1
ATOM 5093 O O . GLY B 1 196 ? -5.691 5.148 -22.188 1 96 196 GLY B O 1
ATOM 5094 N N . GLY B 1 197 ? -7.32 3.475 -21.938 1 96.38 197 GLY B N 1
ATOM 5095 C CA . GLY B 1 197 ? -7.855 3.652 -23.281 1 96.38 197 GLY B CA 1
ATOM 5096 C C . GLY B 1 197 ? -7.188 2.766 -24.312 1 96.38 197 GLY B C 1
ATOM 5097 O O . GLY B 1 197 ? -7.676 2.639 -25.438 1 96.38 197 GLY B O 1
ATOM 5098 N N . HIS B 1 198 ? -6.129 2.018 -23.969 1 98.12 198 HIS B N 1
ATOM 5099 C CA . HIS B 1 198 ? -5.418 1.146 -24.891 1 98.12 198 HIS B CA 1
ATOM 5100 C C . HIS B 1 198 ? -5.766 -0.318 -24.656 1 98.12 198 HIS B C 1
ATOM 5102 O O . HIS B 1 198 ? -6.406 -0.651 -23.656 1 98.12 198 HIS B O 1
ATOM 5108 N N . ASN B 1 199 ? -5.281 -1.168 -25.578 1 98.44 199 ASN B N 1
ATOM 5109 C CA . ASN B 1 199 ? -5.504 -2.605 -25.484 1 98.44 199 ASN B CA 1
ATOM 5110 C C . ASN B 1 199 ? -4.363 -3.303 -24.75 1 98.44 199 ASN B C 1
ATOM 5112 O O . ASN B 1 199 ? -3.201 -2.906 -24.875 1 98.44 199 ASN B O 1
ATOM 5116 N N . ALA B 1 200 ? -4.746 -4.309 -23.984 1 98.81 200 ALA B N 1
ATOM 5117 C CA . ALA B 1 200 ? -3.764 -5.125 -23.266 1 98.81 200 ALA B CA 1
ATOM 5118 C C . ALA B 1 200 ? -4.004 -6.613 -23.516 1 98.81 200 ALA B C 1
ATOM 5120 O O . ALA B 1 200 ? -5.133 -7.094 -23.406 1 98.81 200 ALA B O 1
ATOM 5121 N N . TRP B 1 201 ? -2.9 -7.355 -23.938 1 98.81 201 TRP B N 1
ATOM 5122 C CA . TRP B 1 201 ? -2.973 -8.812 -24 1 98.81 201 TRP B CA 1
ATOM 5123 C C . TRP B 1 201 ? -3.023 -9.406 -22.594 1 98.81 201 TRP B C 1
ATOM 5125 O O . TRP B 1 201 ? -2.232 -9.031 -21.719 1 98.81 201 TRP B O 1
ATOM 5135 N N . VAL B 1 202 ? -3.979 -10.273 -22.391 1 98.56 202 VAL B N 1
ATOM 5136 C CA . VAL B 1 202 ? -4.012 -11.086 -21.172 1 98.56 202 VAL B CA 1
ATOM 5137 C C . VAL B 1 202 ? -4.09 -12.562 -21.547 1 98.56 202 VAL B C 1
ATOM 5139 O O . VAL B 1 202 ? -4.691 -12.922 -22.562 1 98.56 202 VAL B O 1
ATOM 5142 N N . GLU B 1 203 ? -3.463 -13.352 -20.75 1 98.56 203 GLU B N 1
ATOM 5143 C CA . GLU B 1 203 ? -3.551 -14.797 -20.938 1 98.56 203 GLU B CA 1
ATOM 5144 C C . GLU B 1 203 ? -4.977 -15.297 -20.734 1 98.56 203 GLU B C 1
ATOM 5146 O O . GLU B 1 203 ? -5.68 -14.812 -19.844 1 98.56 203 GLU B O 1
ATOM 5151 N N . ASN B 1 204 ? -5.367 -16.344 -21.531 1 98.19 204 ASN B N 1
ATOM 5152 C CA . ASN B 1 204 ? -6.684 -16.969 -21.422 1 98.19 204 ASN B CA 1
ATOM 5153 C C . ASN B 1 204 ? -6.605 -18.484 -21.531 1 98.19 204 ASN B C 1
ATOM 5155 O O . ASN B 1 204 ? -6.484 -19.031 -22.625 1 98.19 204 ASN B O 1
ATOM 5159 N N . PRO B 1 205 ? -6.828 -19.266 -20.391 1 97.5 205 PRO B N 1
ATOM 5160 C CA . PRO B 1 205 ? -7.156 -18.719 -19.078 1 97.5 205 PRO B CA 1
ATOM 5161 C C . PRO B 1 205 ? -6.004 -17.938 -18.453 1 97.5 205 PRO B C 1
ATOM 5163 O O . PRO B 1 205 ? -4.859 -18.047 -18.906 1 97.5 205 PRO B O 1
ATOM 5166 N N . GLY B 1 206 ? -6.363 -17.094 -17.516 1 97.31 206 GLY B N 1
ATOM 5167 C CA . GLY B 1 206 ? -5.383 -16.297 -16.781 1 97.31 206 GLY B CA 1
ATOM 5168 C C . GLY B 1 206 ? -5.867 -15.859 -15.422 1 97.31 206 GLY B C 1
ATOM 5169 O O . GLY B 1 206 ? -6.969 -16.219 -15 1 97.31 206 GLY B O 1
ATOM 5170 N N . PHE B 1 207 ? -5.074 -15.195 -14.734 1 96.38 207 PHE B N 1
ATOM 5171 C CA . PHE B 1 207 ? -5.344 -14.781 -13.359 1 96.38 207 PHE B CA 1
ATOM 5172 C C . PHE B 1 207 ? -6.453 -13.742 -13.32 1 96.38 207 PHE B C 1
ATOM 5174 O O . PHE B 1 207 ? -6.289 -12.625 -13.828 1 96.38 207 PHE B O 1
ATOM 5181 N N . PRO B 1 208 ? -7.551 -13.984 -12.656 1 94.88 208 PRO B N 1
ATOM 5182 C CA . PRO B 1 208 ? -8.734 -13.125 -12.742 1 94.88 208 PRO B CA 1
ATOM 5183 C C . PRO B 1 208 ? -8.508 -11.742 -12.133 1 94.88 208 PRO B C 1
ATOM 5185 O O . PRO B 1 208 ? -9.039 -10.75 -12.641 1 94.88 208 PRO B O 1
ATOM 5188 N N . TRP B 1 209 ? -7.734 -11.625 -11.125 1 95.19 209 TRP B N 1
ATOM 5189 C CA . TRP B 1 209 ? -7.574 -10.359 -10.422 1 95.19 209 TRP B CA 1
ATOM 5190 C C . TRP B 1 209 ? -6.688 -9.406 -11.211 1 95.19 209 TRP B C 1
ATOM 5192 O O . TRP B 1 209 ? -6.875 -8.188 -11.164 1 95.19 209 TRP B O 1
ATOM 5202 N N . SER B 1 210 ? -5.711 -9.984 -11.938 1 97.5 210 SER B N 1
ATOM 5203 C CA . SER B 1 210 ? -4.922 -9.148 -12.844 1 97.5 210 SER B CA 1
ATOM 5204 C C . SER B 1 210 ? -5.789 -8.57 -13.953 1 97.5 210 SER B C 1
ATOM 5206 O O . SER B 1 210 ? -5.668 -7.395 -14.297 1 97.5 210 SER B O 1
ATOM 5208 N N . ARG B 1 211 ? -6.645 -9.398 -14.516 1 97.12 211 ARG B N 1
ATOM 5209 C CA . ARG B 1 211 ? -7.555 -8.938 -15.555 1 97.12 211 ARG B CA 1
ATOM 5210 C C . ARG B 1 211 ? -8.461 -7.824 -15.039 1 97.12 211 ARG B C 1
ATOM 5212 O O . ARG B 1 211 ? -8.641 -6.805 -15.711 1 97.12 211 ARG B O 1
ATOM 5219 N N . LYS B 1 212 ? -9.031 -8.086 -13.852 1 97.38 212 LYS B N 1
ATOM 5220 C CA . LYS B 1 212 ? -9.891 -7.066 -13.25 1 97.38 212 LYS B CA 1
ATOM 5221 C C . LYS B 1 212 ? -9.117 -5.773 -12.992 1 97.38 212 LYS B C 1
ATOM 5223 O O . LYS B 1 212 ? -9.641 -4.68 -13.211 1 97.38 212 LYS B O 1
ATOM 5228 N N . GLY B 1 213 ? -7.898 -5.879 -12.508 1 98.44 213 GLY B N 1
ATOM 5229 C CA . GLY B 1 213 ? -7.055 -4.715 -12.289 1 98.44 213 GLY B CA 1
ATOM 5230 C C . GLY B 1 213 ? -6.828 -3.898 -13.547 1 98.44 213 GLY B C 1
ATOM 5231 O O . GLY B 1 213 ? -6.891 -2.668 -13.516 1 98.44 213 GLY B O 1
ATOM 5232 N N . LEU B 1 214 ? -6.57 -4.57 -14.664 1 98.69 214 LEU B N 1
ATOM 5233 C CA . LEU B 1 214 ? -6.371 -3.889 -15.938 1 98.69 214 LEU B CA 1
ATOM 5234 C C . LEU B 1 214 ? -7.641 -3.158 -16.359 1 98.69 214 LEU B C 1
ATOM 5236 O O . LEU B 1 214 ? -7.574 -2.033 -16.859 1 98.69 214 LEU B O 1
ATOM 5240 N N . ALA B 1 215 ? -8.773 -3.836 -16.156 1 98 215 ALA B N 1
ATOM 5241 C CA . ALA B 1 215 ? -10.047 -3.213 -16.484 1 98 215 ALA B CA 1
ATOM 5242 C C . ALA B 1 215 ? -10.289 -1.972 -15.633 1 98 215 ALA B C 1
ATOM 5244 O O . ALA B 1 215 ? -10.758 -0.947 -16.125 1 98 215 ALA B O 1
ATOM 5245 N N . LEU B 1 216 ? -9.992 -2.092 -14.375 1 97.62 216 LEU B N 1
ATOM 5246 C CA . LEU B 1 216 ? -10.156 -0.971 -13.453 1 97.62 216 LEU B CA 1
ATOM 5247 C C . LEU B 1 216 ? -9.25 0.192 -13.852 1 97.62 216 LEU B C 1
ATOM 5249 O O . LEU B 1 216 ? -9.578 1.353 -13.594 1 97.62 216 LEU B O 1
ATOM 5253 N N . ALA B 1 217 ? -8.141 -0.086 -14.477 1 98.06 217 ALA B N 1
ATOM 5254 C CA . ALA B 1 217 ? -7.215 0.933 -14.969 1 98.06 217 ALA B CA 1
ATOM 5255 C C . ALA B 1 217 ? -7.621 1.414 -16.359 1 98.06 217 ALA B C 1
ATOM 5257 O O . ALA B 1 217 ? -6.867 2.125 -17.016 1 98.06 217 ALA B O 1
ATOM 5258 N N . ARG B 1 218 ? -8.797 0.906 -16.875 1 97.62 218 ARG B N 1
ATOM 5259 C CA . ARG B 1 218 ? -9.469 1.377 -18.078 1 97.62 218 ARG B CA 1
ATOM 5260 C C . ARG B 1 218 ? -8.75 0.883 -19.328 1 97.62 218 ARG B C 1
ATOM 5262 O O . ARG B 1 218 ? -8.75 1.562 -20.359 1 97.62 218 ARG B O 1
ATOM 5269 N N . LEU B 1 219 ? -8.055 -0.207 -19.234 1 98.31 219 LEU B N 1
ATOM 5270 C CA . LEU B 1 219 ? -7.527 -0.879 -20.406 1 98.31 219 LEU B CA 1
ATOM 5271 C C . LEU B 1 219 ? -8.562 -1.833 -21 1 98.31 219 LEU B C 1
ATOM 5273 O O . LEU B 1 219 ? -9.367 -2.414 -20.266 1 98.31 219 LEU B O 1
ATOM 5277 N N . SER B 1 220 ? -8.562 -1.917 -22.297 1 98.12 220 SER B N 1
ATOM 5278 C CA . SER B 1 220 ? -9.359 -2.936 -22.984 1 98.12 220 SER B CA 1
ATOM 5279 C C . SER B 1 220 ? -8.617 -4.266 -23.047 1 98.12 220 SER B C 1
ATOM 5281 O O . SER B 1 220 ? -7.477 -4.32 -23.5 1 98.12 220 SER B O 1
ATOM 5283 N N . LEU B 1 221 ? -9.281 -5.316 -22.672 1 97.88 221 LEU B N 1
ATOM 5284 C CA . LEU B 1 221 ? -8.609 -6.605 -22.547 1 97.88 221 LEU B CA 1
ATOM 5285 C C . LEU B 1 221 ? -8.719 -7.41 -23.844 1 97.88 221 LEU B C 1
ATOM 5287 O O . LEU B 1 221 ? -9.797 -7.492 -24.438 1 97.88 221 LEU B O 1
ATOM 5291 N N . ALA B 1 222 ? -7.641 -7.895 -24.281 1 98.19 222 ALA B N 1
ATOM 5292 C CA . ALA B 1 222 ? -7.562 -8.852 -25.391 1 98.19 222 ALA B CA 1
ATOM 5293 C C . ALA B 1 222 ? -7.117 -10.227 -24.891 1 98.19 222 ALA B C 1
ATOM 5295 O O . ALA B 1 222 ? -5.926 -10.461 -24.688 1 98.19 222 ALA B O 1
ATOM 5296 N N . PRO B 1 223 ? -8.039 -11.141 -24.719 1 97.81 223 PRO B N 1
ATOM 5297 C CA . PRO B 1 223 ? -7.668 -12.484 -24.25 1 97.81 223 PRO B CA 1
ATOM 5298 C C . PRO B 1 223 ? -6.902 -13.273 -25.312 1 97.81 223 PRO B C 1
ATOM 5300 O O . PRO B 1 223 ? -7.375 -13.422 -26.453 1 97.81 223 PRO B O 1
ATOM 5303 N N . ILE B 1 224 ? -5.773 -13.742 -25 1 98.38 224 ILE B N 1
ATOM 5304 C CA . ILE B 1 224 ? -4.934 -14.523 -25.906 1 98.38 224 ILE B CA 1
ATOM 5305 C C . ILE B 1 224 ? -4.875 -15.969 -25.422 1 98.38 224 ILE B C 1
ATOM 5307 O O . ILE B 1 224 ? -4.559 -16.234 -24.25 1 98.38 224 ILE B O 1
ATOM 5311 N N . PRO B 1 225 ? -5.121 -16.938 -26.266 1 97.62 225 PRO B N 1
ATOM 5312 C CA . PRO B 1 225 ? -5.105 -18.344 -25.844 1 97.62 225 PRO B CA 1
ATOM 5313 C C . PRO B 1 225 ? -3.73 -18.797 -25.359 1 97.62 225 PRO B C 1
ATOM 5315 O O . PRO B 1 225 ? -2.707 -18.266 -25.812 1 97.62 225 PRO B O 1
ATOM 5318 N N . VAL B 1 226 ? -3.77 -19.766 -24.438 1 97.62 226 VAL B N 1
ATOM 5319 C CA . VAL B 1 226 ? -2.559 -20.344 -23.875 1 97.62 226 VAL B CA 1
ATOM 5320 C C . VAL B 1 226 ? -2.523 -21.844 -24.188 1 97.62 226 VAL B C 1
ATOM 5322 O O . VAL B 1 226 ? -3.547 -22.531 -24.094 1 97.62 226 VAL B O 1
ATOM 5325 N N . ASP B 1 227 ? -1.383 -22.328 -24.656 1 96.06 227 ASP B N 1
ATOM 5326 C CA . ASP B 1 227 ? -1.176 -23.75 -24.891 1 96.06 227 ASP B CA 1
ATOM 5327 C C . ASP B 1 227 ? 0.056 -24.25 -24.141 1 96.06 227 ASP B C 1
ATOM 5329 O O . ASP B 1 227 ? 0.469 -23.656 -23.141 1 96.06 227 ASP B O 1
ATOM 5333 N N . ALA B 1 228 ? 0.574 -25.328 -24.469 1 93.38 228 ALA B N 1
ATOM 5334 C CA . ALA B 1 228 ? 1.67 -25.984 -23.75 1 93.38 228 ALA B CA 1
ATOM 5335 C C . ALA B 1 228 ? 2.936 -25.125 -23.797 1 93.38 228 ALA B C 1
ATOM 5337 O O . ALA B 1 228 ? 3.842 -25.297 -22.984 1 93.38 228 ALA B O 1
ATOM 5338 N N . ASP B 1 229 ? 2.926 -24.188 -24.766 1 93.88 229 ASP B N 1
ATOM 5339 C CA . ASP B 1 229 ? 4.102 -23.344 -24.922 1 93.88 229 ASP B CA 1
ATOM 5340 C C . ASP B 1 229 ? 3.836 -21.938 -24.375 1 93.88 229 ASP B C 1
ATOM 5342 O O . ASP B 1 229 ? 4.621 -21.016 -24.625 1 93.88 229 ASP B O 1
ATOM 5346 N N . GLY B 1 230 ? 2.785 -21.781 -23.688 1 96.5 230 GLY B N 1
ATOM 5347 C CA . GLY B 1 230 ? 2.445 -20.484 -23.125 1 96.5 230 GLY B CA 1
ATOM 5348 C C . GLY B 1 230 ? 1.526 -19.672 -24.016 1 96.5 230 GLY B C 1
ATOM 5349 O O . GLY B 1 230 ? 0.805 -20.219 -24.844 1 96.5 230 GLY B O 1
ATOM 5350 N N . ILE B 1 231 ? 1.442 -18.391 -23.797 1 98.38 231 ILE B N 1
ATOM 5351 C CA . ILE B 1 231 ? 0.56 -17.484 -24.516 1 98.38 231 ILE B CA 1
ATOM 5352 C C . ILE B 1 231 ? 0.862 -17.547 -26 1 98.38 231 ILE B C 1
ATOM 5354 O O . ILE B 1 231 ? 2.025 -17.609 -26.406 1 98.38 231 ILE B O 1
ATOM 5358 N N . ASP B 1 232 ? -0.151 -17.562 -26.844 1 98.25 232 ASP B N 1
ATOM 5359 C CA . ASP B 1 232 ? -0.021 -17.656 -28.297 1 98.25 232 ASP B CA 1
ATOM 5360 C C . ASP B 1 232 ? 0.258 -16.297 -28.922 1 98.25 232 ASP B C 1
ATOM 5362 O O . ASP B 1 232 ? -0.67 -15.586 -29.312 1 98.25 232 ASP B O 1
ATOM 5366 N N . ILE B 1 233 ? 1.479 -16.047 -29.188 1 97.94 233 ILE B N 1
ATOM 5367 C CA . ILE B 1 233 ? 1.933 -14.758 -29.688 1 97.94 233 ILE B CA 1
ATOM 5368 C C . ILE B 1 233 ? 1.355 -14.508 -31.094 1 97.94 233 ILE B C 1
ATOM 5370 O O . ILE B 1 233 ? 0.926 -13.398 -31.406 1 97.94 233 ILE B O 1
ATOM 5374 N N . ASP B 1 234 ? 1.313 -15.547 -31.938 1 96.75 234 ASP B N 1
ATOM 5375 C CA . ASP B 1 234 ? 0.794 -15.406 -33.281 1 96.75 234 ASP B CA 1
ATOM 5376 C C . ASP B 1 234 ? -0.674 -14.992 -33.281 1 96.75 234 ASP B C 1
ATOM 5378 O O . ASP B 1 234 ? -1.087 -14.133 -34.062 1 96.75 234 ASP B O 1
ATOM 5382 N N . HIS B 1 235 ? -1.412 -15.617 -32.438 1 97.75 235 HIS B N 1
ATOM 5383 C CA . HIS B 1 235 ? -2.811 -15.227 -32.312 1 97.75 235 HIS B CA 1
ATOM 5384 C C . HIS B 1 235 ? -2.939 -13.758 -31.938 1 97.75 235 HIS B C 1
ATOM 5386 O O . HIS B 1 235 ? -3.754 -13.031 -32.5 1 97.75 235 HIS B O 1
ATOM 5392 N N . GLY B 1 236 ? -2.18 -13.312 -30.953 1 98.06 236 GLY B N 1
ATOM 5393 C CA . GLY B 1 236 ? -2.209 -11.922 -30.531 1 98.06 236 GLY B CA 1
ATOM 5394 C C . GLY B 1 236 ? -1.872 -10.953 -31.641 1 98.06 236 GLY B C 1
ATOM 5395 O O . GLY B 1 236 ? -2.57 -9.953 -31.844 1 98.06 236 GLY B O 1
ATOM 5396 N N . LEU B 1 237 ? -0.818 -11.258 -32.375 1 97.5 237 LEU B N 1
ATOM 5397 C CA . LEU B 1 237 ? -0.354 -10.383 -33.438 1 97.5 237 LEU B CA 1
ATOM 5398 C C . LEU B 1 237 ? -1.392 -10.289 -34.562 1 97.5 237 LEU B C 1
ATOM 5400 O O . LEU B 1 237 ? -1.566 -9.227 -35.156 1 97.5 237 LEU B O 1
ATOM 5404 N N . ARG B 1 238 ? -2.031 -11.367 -34.781 1 97.75 238 ARG B N 1
ATOM 5405 C CA . ARG B 1 238 ? -3.014 -11.43 -35.875 1 97.75 238 ARG B CA 1
ATOM 5406 C C . ARG B 1 238 ? -4.289 -10.688 -35.5 1 97.75 238 ARG B C 1
ATOM 5408 O O . ARG B 1 238 ? -4.867 -9.969 -36.312 1 97.75 238 ARG B O 1
ATOM 5415 N N . HIS B 1 239 ? -4.734 -10.789 -34.281 1 97.75 239 HIS B N 1
ATOM 5416 C CA . HIS B 1 239 ? -6.07 -10.336 -33.938 1 97.75 239 HIS B CA 1
ATOM 5417 C C . HIS B 1 239 ? -6.02 -9.039 -33.125 1 97.75 239 HIS B C 1
ATOM 5419 O O . HIS B 1 239 ? -6.992 -8.289 -33.094 1 97.75 239 HIS B O 1
ATOM 5425 N N . HIS B 1 240 ? -4.895 -8.789 -32.469 1 97.88 240 HIS B N 1
ATOM 5426 C CA . HIS B 1 240 ? -4.777 -7.621 -31.594 1 97.88 240 HIS B CA 1
ATOM 5427 C C . HIS B 1 240 ? -3.404 -6.973 -31.734 1 97.88 240 HIS B C 1
ATOM 5429 O O . HIS B 1 240 ? -2.711 -6.766 -30.734 1 97.88 240 HIS B O 1
ATOM 5435 N N . PRO B 1 241 ? -3.061 -6.586 -32.875 1 96.62 241 PRO B N 1
ATOM 5436 C CA . PRO B 1 241 ? -1.714 -6.066 -33.125 1 96.62 241 PRO B CA 1
ATOM 5437 C C . PRO B 1 241 ? -1.475 -4.711 -32.469 1 96.62 241 PRO B C 1
ATOM 5439 O O . PRO B 1 241 ? -0.326 -4.281 -32.312 1 96.62 241 PRO B O 1
ATOM 5442 N N . ASP B 1 242 ? -2.467 -4.023 -31.969 1 97.44 242 ASP B N 1
ATOM 5443 C CA . ASP B 1 242 ? -2.332 -2.646 -31.516 1 97.44 242 ASP B CA 1
ATOM 5444 C C . ASP B 1 242 ? -2.195 -2.588 -29.984 1 97.44 242 ASP B C 1
ATOM 5446 O O . ASP B 1 242 ? -2.252 -1.509 -29.391 1 97.44 242 ASP B O 1
ATOM 5450 N N . ALA B 1 243 ? -2.064 -3.703 -29.344 1 98.56 243 ALA B N 1
ATOM 5451 C CA . ALA B 1 243 ? -1.923 -3.719 -27.891 1 98.56 243 ALA B CA 1
ATOM 5452 C C . ALA B 1 243 ? -0.691 -2.932 -27.453 1 98.56 243 ALA B C 1
ATOM 5454 O O . ALA B 1 243 ? 0.332 -2.934 -28.141 1 98.56 243 ALA B O 1
ATOM 5455 N N . LYS B 1 244 ? -0.798 -2.264 -26.312 1 98.81 244 LYS B N 1
ATOM 5456 C CA . LYS B 1 244 ? 0.318 -1.483 -25.797 1 98.81 244 LYS B CA 1
ATOM 5457 C C . LYS B 1 244 ? 0.885 -2.119 -24.531 1 98.81 244 LYS B C 1
ATOM 5459 O O . LYS B 1 244 ? 1.934 -1.7 -24.031 1 98.81 244 LYS B O 1
ATOM 5464 N N . LEU B 1 245 ? 0.209 -3.096 -24.062 1 98.88 245 LEU B N 1
ATOM 5465 C CA . LEU B 1 245 ? 0.601 -3.797 -22.844 1 98.88 245 LEU B CA 1
ATOM 5466 C C . LEU B 1 245 ? 0.29 -5.285 -22.953 1 98.88 245 LEU B C 1
ATOM 5468 O O . LEU B 1 245 ? -0.711 -5.676 -23.547 1 98.88 245 LEU B O 1
ATOM 5472 N N . VAL B 1 246 ? 1.155 -6.133 -22.438 1 98.81 246 VAL B N 1
ATOM 5473 C CA . VAL B 1 246 ? 0.898 -7.559 -22.266 1 98.81 246 VAL B CA 1
ATOM 5474 C C . VAL B 1 246 ? 1.259 -7.984 -20.844 1 98.81 246 VAL B C 1
ATOM 5476 O O . VAL B 1 246 ? 2.287 -7.566 -20.312 1 98.81 246 VAL B O 1
ATOM 5479 N N . VAL B 1 247 ? 0.399 -8.695 -20.172 1 98.81 247 VAL B N 1
ATOM 5480 C CA . VAL B 1 247 ? 0.667 -9.281 -18.875 1 98.81 247 VAL B CA 1
ATOM 5481 C C . VAL B 1 247 ? 0.776 -10.797 -19 1 98.81 247 VAL B C 1
ATOM 5483 O O . VAL B 1 247 ? -0.156 -11.461 -19.469 1 98.81 247 VAL B O 1
ATOM 5486 N N . VAL B 1 248 ? 1.915 -11.352 -18.547 1 98.44 248 VAL B N 1
ATOM 5487 C CA . VAL B 1 248 ? 2.141 -12.781 -18.734 1 98.44 248 VAL B CA 1
ATOM 5488 C C . VAL B 1 248 ? 2.73 -13.383 -17.469 1 98.44 248 VAL B C 1
ATOM 5490 O O . VAL B 1 248 ? 3.365 -12.68 -16.672 1 98.44 248 VAL B O 1
ATOM 5493 N N . THR B 1 249 ? 2.469 -14.602 -17.234 1 97.25 249 THR B N 1
ATOM 5494 C CA . THR B 1 249 ? 3.096 -15.445 -16.219 1 97.25 249 THR B CA 1
ATOM 5495 C C . THR B 1 249 ? 4.031 -16.469 -16.875 1 97.25 249 THR B C 1
ATOM 5497 O O . THR B 1 249 ? 3.764 -17.672 -16.828 1 97.25 249 THR B O 1
ATOM 5500 N N . PRO B 1 250 ? 5.148 -16.016 -17.344 1 95.38 250 PRO B N 1
ATOM 5501 C CA . PRO B 1 250 ? 5.949 -16.828 -18.266 1 95.38 250 PRO B CA 1
ATOM 5502 C C . PRO B 1 250 ? 6.695 -17.969 -17.578 1 95.38 250 PRO B C 1
ATOM 5504 O O . PRO B 1 250 ? 7.078 -18.938 -18.234 1 95.38 250 PRO B O 1
ATOM 5507 N N . GLY B 1 251 ? 7.008 -17.812 -16.297 1 91.31 251 GLY B N 1
ATOM 5508 C CA . GLY B 1 251 ? 7.688 -18.906 -15.602 1 91.31 251 GLY B CA 1
ATOM 5509 C C . GLY B 1 251 ? 6.82 -20.141 -15.43 1 91.31 251 GLY B C 1
ATOM 5510 O O . GLY B 1 251 ? 7.184 -21.219 -15.883 1 91.31 251 GLY B O 1
ATOM 5511 N N . GLN B 1 252 ? 5.77 -19.969 -14.812 1 93.44 252 GLN B N 1
ATOM 5512 C CA . GLN B 1 252 ? 4.703 -20.953 -14.617 1 93.44 252 GLN B CA 1
ATOM 5513 C C . GLN B 1 252 ? 3.332 -20.328 -14.844 1 93.44 252 GLN B C 1
ATOM 5515 O O . GLN B 1 252 ? 2.836 -19.594 -13.984 1 93.44 252 GLN B O 1
ATOM 5520 N N . HIS B 1 253 ? 2.75 -20.703 -15.945 1 95.94 253 HIS B N 1
ATOM 5521 C CA . HIS B 1 253 ? 1.482 -20.078 -16.328 1 95.94 253 HIS B CA 1
ATOM 5522 C C . HIS B 1 253 ? 0.427 -20.281 -15.242 1 95.94 253 HIS B C 1
ATOM 5524 O O . HIS B 1 253 ? 0.304 -21.375 -14.688 1 95.94 253 HIS B O 1
ATOM 5530 N N . ALA B 1 254 ? -0.233 -19.297 -14.852 1 96.31 254 ALA B N 1
ATOM 5531 C CA . ALA B 1 254 ? -1.414 -19.375 -13.992 1 96.31 254 ALA B CA 1
ATOM 5532 C C . ALA B 1 254 ? -2.693 -19.422 -14.82 1 96.31 254 ALA B C 1
ATOM 5534 O O . ALA B 1 254 ? -3.023 -18.438 -15.508 1 96.31 254 ALA B O 1
ATOM 5535 N N . PRO B 1 255 ? -3.35 -20.484 -14.852 1 96.12 255 PRO B N 1
ATOM 5536 C CA . PRO B 1 255 ? -3.254 -21.547 -13.852 1 96.12 255 PRO B CA 1
ATOM 5537 C C . PRO B 1 255 ? -2.709 -22.859 -14.422 1 96.12 255 PRO B C 1
ATOM 5539 O O . PRO B 1 255 ? -2.602 -23.859 -13.703 1 96.12 255 PRO B O 1
ATOM 5542 N N . LEU B 1 256 ? -2.295 -22.891 -15.688 1 96.12 256 LEU B N 1
ATOM 5543 C CA . LEU B 1 256 ? -2.09 -24.172 -16.359 1 96.12 256 LEU B CA 1
ATOM 5544 C C . LEU B 1 256 ? -0.648 -24.641 -16.219 1 96.12 256 LEU B C 1
ATOM 5546 O O . LEU B 1 256 ? -0.309 -25.75 -16.625 1 96.12 256 LEU B O 1
ATOM 5550 N N . GLY B 1 257 ? 0.215 -23.859 -15.734 1 93.19 257 GLY B N 1
ATOM 5551 C CA . GLY B 1 257 ? 1.532 -24.297 -15.297 1 93.19 257 GLY B CA 1
ATOM 5552 C C . GLY B 1 257 ? 2.562 -24.297 -16.406 1 93.19 257 GLY B C 1
ATOM 5553 O O . GLY B 1 257 ? 3.76 -24.438 -16.156 1 93.19 257 GLY B O 1
ATOM 5554 N N . SER B 1 258 ? 2.174 -24.109 -17.703 1 91.31 258 SER B N 1
ATOM 5555 C CA . SER B 1 258 ? 3.105 -24.156 -18.828 1 91.31 258 SER B CA 1
ATOM 5556 C C . SER B 1 258 ? 4.141 -23.031 -18.719 1 91.31 258 SER B C 1
ATOM 5558 O O . SER B 1 258 ? 3.828 -21.922 -18.281 1 91.31 258 SER B O 1
ATOM 5560 N N . THR B 1 259 ? 5.316 -23.344 -19.062 1 91.81 259 THR B N 1
ATOM 5561 C CA . THR B 1 259 ? 6.387 -22.359 -19.188 1 91.81 259 THR B CA 1
ATOM 5562 C C . THR B 1 259 ? 6.391 -21.75 -20.594 1 91.81 259 THR B C 1
ATOM 5564 O O . THR B 1 259 ? 6.285 -22.469 -21.594 1 91.81 259 THR B O 1
ATOM 5567 N N . LEU B 1 260 ? 6.418 -20.469 -20.656 1 93.94 260 LEU B N 1
ATOM 5568 C CA . LEU B 1 260 ? 6.562 -19.844 -21.969 1 93.94 260 LEU B CA 1
ATOM 5569 C C . LEU B 1 260 ? 7.848 -20.297 -22.641 1 93.94 260 LEU B C 1
ATOM 5571 O O . LEU B 1 260 ? 8.938 -20.172 -22.078 1 93.94 260 LEU B O 1
ATOM 5575 N N . SER B 1 261 ? 7.723 -20.844 -23.844 1 90.88 261 SER B N 1
ATOM 5576 C CA . SER B 1 261 ? 8.875 -21.391 -24.547 1 90.88 261 SER B CA 1
ATOM 5577 C C . SER B 1 261 ? 9.883 -20.297 -24.891 1 90.88 261 SER B C 1
ATOM 5579 O O . SER B 1 261 ? 9.523 -19.125 -24.969 1 90.88 261 SER B O 1
ATOM 5581 N N . LEU B 1 262 ? 11.133 -20.688 -25.047 1 88.81 262 LEU B N 1
ATOM 5582 C CA . LEU B 1 262 ? 12.18 -19.734 -25.406 1 88.81 262 LEU B CA 1
ATOM 5583 C C . LEU B 1 262 ? 11.836 -19.016 -26.703 1 88.81 262 LEU B C 1
ATOM 5585 O O . LEU B 1 262 ? 12.039 -17.797 -26.812 1 88.81 262 LEU B O 1
ATOM 5589 N N . GLU B 1 263 ? 11.344 -19.75 -27.641 1 89.75 263 GLU B N 1
ATOM 5590 C CA . GLU B 1 263 ? 10.953 -19.156 -28.922 1 89.75 263 GLU B CA 1
ATOM 5591 C C . GLU B 1 263 ? 9.922 -18.062 -28.719 1 89.75 263 GLU B C 1
ATOM 5593 O O . GLU B 1 263 ? 10.07 -16.953 -29.25 1 89.75 263 GLU B O 1
ATOM 5598 N N . ARG B 1 264 ? 8.922 -18.312 -27.969 1 95.5 264 ARG B N 1
ATOM 5599 C CA . ARG B 1 264 ? 7.852 -17.344 -27.766 1 95.5 264 ARG B CA 1
ATOM 5600 C C . ARG B 1 264 ? 8.312 -16.188 -26.875 1 95.5 264 ARG B C 1
ATOM 5602 O O . ARG B 1 264 ? 7.867 -15.055 -27.031 1 95.5 264 ARG B O 1
ATOM 5609 N N . ARG B 1 265 ? 9.211 -16.484 -25.953 1 95.5 265 ARG B N 1
ATOM 5610 C CA . ARG B 1 265 ? 9.82 -15.414 -25.172 1 95.5 265 ARG B CA 1
ATOM 5611 C C . ARG B 1 265 ? 10.523 -14.398 -26.062 1 95.5 265 ARG B C 1
ATOM 5613 O O . ARG B 1 265 ? 10.32 -13.195 -25.922 1 95.5 265 ARG B O 1
ATOM 5620 N N . LEU B 1 266 ? 11.305 -14.906 -26.969 1 92.25 266 LEU B N 1
ATOM 5621 C CA . LEU B 1 266 ? 12.078 -14.039 -27.844 1 92.25 266 LEU B CA 1
ATOM 5622 C C . LEU B 1 266 ? 11.164 -13.289 -28.812 1 92.25 266 LEU B C 1
ATOM 5624 O O . LEU B 1 266 ? 11.359 -12.094 -29.062 1 92.25 266 LEU B O 1
ATOM 5628 N N . ARG B 1 267 ? 10.188 -13.977 -29.297 1 95.12 267 ARG B N 1
ATOM 5629 C CA . ARG B 1 267 ? 9.227 -13.344 -30.188 1 95.12 267 ARG B CA 1
ATOM 5630 C C . ARG B 1 267 ? 8.477 -12.227 -29.484 1 95.12 267 ARG B C 1
ATOM 5632 O O . ARG B 1 267 ? 8.258 -11.156 -30.047 1 95.12 267 ARG B O 1
ATOM 5639 N N . LEU B 1 268 ? 8.055 -12.484 -28.281 1 97.62 268 LEU B N 1
ATOM 5640 C CA . LEU B 1 268 ? 7.344 -11.492 -27.484 1 97.62 268 LEU B CA 1
ATOM 5641 C C . LEU B 1 268 ? 8.211 -10.266 -27.25 1 97.62 268 LEU B C 1
ATOM 5643 O O . LEU B 1 268 ? 7.754 -9.133 -27.406 1 97.62 268 LEU B O 1
ATOM 5647 N N . LEU B 1 269 ? 9.445 -10.461 -26.859 1 96.75 269 LEU B N 1
ATOM 5648 C CA . LEU B 1 269 ? 10.359 -9.367 -26.562 1 96.75 269 LEU B CA 1
ATOM 5649 C C . LEU B 1 269 ? 10.672 -8.562 -27.828 1 96.75 269 LEU B C 1
ATOM 5651 O O . LEU B 1 269 ? 10.781 -7.336 -27.766 1 96.75 269 LEU B O 1
ATOM 5655 N N . GLU B 1 270 ? 10.844 -9.273 -28.922 1 95.94 270 GLU B N 1
ATOM 5656 C CA . GLU B 1 270 ? 11.102 -8.594 -30.188 1 95.94 270 GLU B CA 1
ATOM 5657 C C . GLU B 1 270 ? 9.922 -7.711 -30.578 1 95.94 270 GLU B C 1
ATOM 5659 O O . GLU B 1 270 ? 10.109 -6.559 -30.984 1 95.94 270 GLU B O 1
ATOM 5664 N N . TRP B 1 271 ? 8.766 -8.273 -30.516 1 97.69 271 TRP B N 1
ATOM 5665 C CA . TRP B 1 271 ? 7.555 -7.516 -30.828 1 97.69 271 TRP B CA 1
ATOM 5666 C C . TRP B 1 271 ? 7.414 -6.309 -29.906 1 97.69 271 TRP B C 1
ATOM 5668 O O . TRP B 1 271 ? 7.094 -5.207 -30.359 1 97.69 271 TRP B O 1
ATOM 5678 N N . ALA B 1 272 ? 7.625 -6.488 -28.625 1 98.06 272 ALA B N 1
ATOM 5679 C CA . ALA B 1 272 ? 7.516 -5.418 -27.641 1 98.06 272 ALA B CA 1
ATOM 5680 C C . ALA B 1 272 ? 8.492 -4.285 -27.953 1 98.06 272 ALA B C 1
ATOM 5682 O O . ALA B 1 272 ? 8.125 -3.111 -27.891 1 98.06 272 ALA B O 1
ATOM 5683 N N . ALA B 1 273 ? 9.711 -4.645 -28.281 1 97.19 273 ALA B N 1
ATOM 5684 C CA . ALA B 1 273 ? 10.742 -3.658 -28.609 1 97.19 273 ALA B CA 1
ATOM 5685 C C . ALA B 1 273 ? 10.383 -2.879 -29.859 1 97.19 273 ALA B C 1
ATOM 5687 O O . ALA B 1 273 ? 10.484 -1.65 -29.891 1 97.19 273 ALA B O 1
ATOM 5688 N N . ALA B 1 274 ? 9.969 -3.594 -30.859 1 97 274 ALA B N 1
ATOM 5689 C CA . ALA B 1 274 ? 9.703 -2.996 -32.156 1 97 274 ALA B CA 1
ATOM 5690 C C . ALA B 1 274 ? 8.5 -2.059 -32.094 1 97 274 ALA B C 1
ATOM 5692 O O . ALA B 1 274 ? 8.453 -1.054 -32.812 1 97 274 ALA B O 1
ATOM 5693 N N . ASN B 1 275 ? 7.566 -2.346 -31.25 1 97.62 275 ASN B N 1
ATOM 5694 C CA . ASN B 1 275 ? 6.312 -1.602 -31.25 1 97.62 275 ASN B CA 1
ATOM 5695 C C . ASN B 1 275 ? 6.148 -0.781 -29.969 1 97.62 275 ASN B C 1
ATOM 5697 O O . ASN B 1 275 ? 5.074 -0.244 -29.703 1 97.62 275 ASN B O 1
ATOM 5701 N N . ARG B 1 276 ? 7.164 -0.736 -29.109 1 97.31 276 ARG B N 1
ATOM 5702 C CA . ARG B 1 276 ? 7.168 0.006 -27.859 1 97.31 276 ARG B CA 1
ATOM 5703 C C . ARG B 1 276 ? 6.035 -0.458 -26.953 1 97.31 276 ARG B C 1
ATOM 5705 O O . ARG B 1 276 ? 5.293 0.362 -26.406 1 97.31 276 ARG B O 1
ATOM 5712 N N . VAL B 1 277 ? 5.824 -1.762 -26.906 1 98.56 277 VAL B N 1
ATOM 5713 C CA . VAL B 1 277 ? 4.84 -2.398 -26.047 1 98.56 277 VAL B CA 1
ATOM 5714 C C . VAL B 1 277 ? 5.48 -2.744 -24.703 1 98.56 277 VAL B C 1
ATOM 5716 O O . VAL B 1 277 ? 6.637 -3.172 -24.656 1 98.56 277 VAL B O 1
ATOM 5719 N N . TRP B 1 278 ? 4.754 -2.459 -23.656 1 98.81 278 TRP B N 1
ATOM 5720 C CA . TRP B 1 278 ? 5.238 -2.855 -22.344 1 98.81 278 TRP B CA 1
ATOM 5721 C C . TRP B 1 278 ? 4.828 -4.289 -22.016 1 98.81 278 TRP B C 1
ATOM 5723 O O . TRP B 1 278 ? 3.732 -4.723 -22.375 1 98.81 278 TRP B O 1
ATOM 5733 N N . VAL B 1 279 ? 5.738 -5.016 -21.328 1 98.81 279 VAL B N 1
ATOM 5734 C CA . VAL B 1 279 ? 5.477 -6.371 -20.859 1 98.81 279 VAL B CA 1
ATOM 5735 C C . VAL B 1 279 ? 5.547 -6.414 -19.328 1 98.81 279 VAL B C 1
ATOM 5737 O O . VAL B 1 279 ? 6.57 -6.055 -18.75 1 98.81 279 VAL B O 1
ATOM 5740 N N . ILE B 1 280 ? 4.496 -6.777 -18.719 1 98.88 280 ILE B N 1
ATOM 5741 C CA . ILE B 1 280 ? 4.527 -7.066 -17.297 1 98.88 280 ILE B CA 1
ATOM 5742 C C . ILE B 1 280 ? 4.715 -8.562 -17.078 1 98.88 280 ILE B C 1
ATOM 5744 O O . ILE B 1 280 ? 3.893 -9.367 -17.516 1 98.88 280 ILE B O 1
ATOM 5748 N N . GLU B 1 281 ? 5.805 -8.938 -16.484 1 98.56 281 GLU B N 1
ATOM 5749 C CA . GLU B 1 281 ? 6.078 -10.312 -16.062 1 98.56 281 GLU B CA 1
ATOM 5750 C C . GLU B 1 281 ? 5.633 -10.547 -14.625 1 98.56 281 GLU B C 1
ATOM 5752 O O . GLU B 1 281 ? 6.25 -10.031 -13.688 1 98.56 281 GLU B O 1
ATOM 5757 N N . ASP B 1 282 ? 4.527 -11.258 -14.484 1 98.19 282 ASP B N 1
ATOM 5758 C CA . ASP B 1 282 ? 4.094 -11.734 -13.172 1 98.19 282 ASP B CA 1
ATOM 5759 C C . ASP B 1 282 ? 4.84 -13 -12.773 1 98.19 282 ASP B C 1
ATOM 5761 O O . ASP B 1 282 ? 4.484 -14.102 -13.203 1 98.19 282 ASP B O 1
ATOM 5765 N N . ASP B 1 283 ? 5.812 -12.828 -11.898 1 95.06 283 ASP B N 1
ATOM 5766 C CA . ASP B 1 283 ? 6.656 -13.938 -11.469 1 95.06 283 ASP B CA 1
ATOM 5767 C C . ASP B 1 283 ? 6.238 -14.453 -10.094 1 95.06 283 ASP B C 1
ATOM 5769 O O . ASP B 1 283 ? 7.07 -14.57 -9.195 1 95.06 283 ASP B O 1
ATOM 5773 N N . TYR B 1 284 ? 5.02 -14.852 -9.977 1 92 284 TYR B N 1
ATOM 5774 C CA . TYR B 1 284 ? 4.363 -15.109 -8.703 1 92 284 TYR B CA 1
ATOM 5775 C C . TYR B 1 284 ? 4.859 -16.406 -8.078 1 92 284 TYR B C 1
ATOM 5777 O O . TYR B 1 284 ? 4.73 -16.625 -6.875 1 92 284 TYR B O 1
ATOM 5785 N N . LEU B 1 285 ? 5.512 -17.328 -8.828 1 88.56 285 LEU B N 1
ATOM 5786 C CA . LEU B 1 285 ? 5.754 -18.672 -8.328 1 88.56 285 LEU B CA 1
ATOM 5787 C C . LEU B 1 285 ? 7.172 -19.141 -8.656 1 88.56 285 LEU B C 1
ATOM 5789 O O . LEU B 1 285 ? 7.566 -20.25 -8.305 1 88.56 285 LEU B O 1
ATOM 5793 N N . SER B 1 286 ? 7.957 -18.406 -9.242 1 80.38 286 SER B N 1
ATOM 5794 C CA . SER B 1 286 ? 9.195 -18.906 -9.836 1 80.38 286 SER B CA 1
ATOM 5795 C C . SER B 1 286 ? 10.102 -19.531 -8.781 1 80.38 286 SER B C 1
ATOM 5797 O O . SER B 1 286 ? 10.844 -20.469 -9.078 1 80.38 286 SER B O 1
ATOM 5799 N N . GLU B 1 287 ? 9.922 -19.141 -7.574 1 85.38 287 GLU B N 1
ATOM 5800 C CA . GLU B 1 287 ? 10.758 -19.672 -6.504 1 85.38 287 GLU B CA 1
ATOM 5801 C C . GLU B 1 287 ? 10.352 -21.094 -6.148 1 85.38 287 GLU B C 1
ATOM 5803 O O . GLU B 1 287 ? 11.094 -21.812 -5.48 1 85.38 287 GLU B O 1
ATOM 5808 N N . LEU B 1 288 ? 9.234 -21.484 -6.605 1 90.88 288 LEU B N 1
ATOM 5809 C CA . LEU B 1 288 ? 8.672 -22.75 -6.172 1 90.88 288 LEU B CA 1
ATOM 5810 C C . LEU B 1 288 ? 8.438 -23.672 -7.367 1 90.88 288 LEU B C 1
ATOM 5812 O O . LEU B 1 288 ? 7.375 -24.297 -7.477 1 90.88 288 LEU B O 1
ATOM 5816 N N . GLN B 1 289 ? 9.32 -23.672 -8.234 1 87.12 289 GLN B N 1
ATOM 5817 C CA . GLN B 1 289 ? 9.32 -24.703 -9.273 1 87.12 289 GLN B CA 1
ATOM 5818 C C . GLN B 1 289 ? 9.641 -26.078 -8.68 1 87.12 289 GLN B C 1
ATOM 5820 O O . GLN B 1 289 ? 10.758 -26.312 -8.211 1 87.12 289 GLN B O 1
ATOM 5825 N N . LEU B 1 290 ? 8.695 -27 -8.672 1 86.75 290 LEU B N 1
ATOM 5826 C CA . LEU B 1 290 ? 8.828 -28.25 -7.945 1 86.75 290 LEU B CA 1
ATOM 5827 C C . LEU B 1 290 ? 9.578 -29.281 -8.773 1 86.75 290 LEU B C 1
ATOM 5829 O O . LEU B 1 290 ? 10.195 -30.203 -8.219 1 86.75 290 LEU B O 1
ATOM 5833 N N . ALA B 1 291 ? 9.273 -29.219 -10.023 1 76.06 291 ALA B N 1
ATOM 5834 C CA . ALA B 1 291 ? 9.961 -30.156 -10.906 1 76.06 291 ALA B CA 1
ATOM 5835 C C . ALA B 1 291 ? 10.695 -29.438 -12.023 1 76.06 291 ALA B C 1
ATOM 5837 O O . ALA B 1 291 ? 10.188 -28.438 -12.562 1 76.06 291 ALA B O 1
ATOM 5838 N N . GLY B 1 292 ? 11.664 -29.953 -12.281 1 64.69 292 GLY B N 1
ATOM 5839 C CA . GLY B 1 292 ? 12.367 -29.438 -13.453 1 64.69 292 GLY B CA 1
ATOM 5840 C C . GLY B 1 292 ? 13.07 -28.125 -13.195 1 64.69 292 GLY B C 1
ATOM 5841 O O . GLY B 1 292 ? 13.164 -27.672 -12.055 1 64.69 292 GLY B O 1
ATOM 5842 N N . ARG B 1 293 ? 13.523 -27.625 -14.281 1 59.09 293 ARG B N 1
ATOM 5843 C CA . ARG B 1 293 ? 14.344 -26.422 -14.273 1 59.09 293 ARG B CA 1
ATOM 5844 C C . ARG B 1 293 ? 13.477 -25.172 -14.305 1 59.09 293 ARG B C 1
ATOM 5846 O O . ARG B 1 293 ? 12.5 -25.109 -15.047 1 59.09 293 ARG B O 1
ATOM 5853 N N . ALA B 1 294 ? 13.789 -24.281 -13.281 1 66.06 294 ALA B N 1
ATOM 5854 C CA . ALA B 1 294 ? 13.086 -23.016 -13.422 1 66.06 294 ALA B CA 1
ATOM 5855 C C . ALA B 1 294 ? 13.57 -22.25 -14.656 1 66.06 294 ALA B C 1
ATOM 5857 O O . ALA B 1 294 ? 14.773 -22.156 -14.898 1 66.06 294 ALA B O 1
ATOM 5858 N N . ALA B 1 295 ? 12.617 -21.953 -15.562 1 71.75 295 ALA B N 1
ATOM 5859 C CA . ALA B 1 295 ? 12.984 -21.078 -16.672 1 71.75 295 ALA B CA 1
ATOM 5860 C C . ALA B 1 295 ? 13.461 -19.719 -16.172 1 71.75 295 ALA B C 1
ATOM 5862 O O . ALA B 1 295 ? 12.969 -19.219 -15.156 1 71.75 295 ALA B O 1
ATOM 5863 N N . PRO B 1 296 ? 14.477 -19.156 -16.828 1 76.94 296 PRO B N 1
ATOM 5864 C CA . PRO B 1 296 ? 14.859 -17.797 -16.469 1 76.94 296 PRO B CA 1
ATOM 5865 C C . PRO B 1 296 ? 13.703 -16.797 -16.594 1 76.94 296 PRO B C 1
ATOM 5867 O O . PRO B 1 296 ? 12.734 -17.062 -17.312 1 76.94 296 PRO B O 1
ATOM 5870 N N . ALA B 1 297 ? 13.875 -15.797 -15.844 1 90.44 297 ALA B N 1
ATOM 5871 C CA . ALA B 1 297 ? 12.875 -14.734 -15.953 1 90.44 297 ALA B CA 1
ATOM 5872 C C . ALA B 1 297 ? 12.875 -14.125 -17.344 1 90.44 297 ALA B C 1
ATOM 5874 O O . ALA B 1 297 ? 13.922 -14.039 -18 1 90.44 297 ALA B O 1
ATOM 5875 N N . LEU B 1 298 ? 11.742 -13.766 -17.812 1 92.88 298 LEU B N 1
ATOM 5876 C CA . LEU B 1 298 ? 11.625 -13.062 -19.094 1 92.88 298 LEU B CA 1
ATOM 5877 C C . LEU B 1 298 ? 12.461 -11.797 -19.094 1 92.88 298 LEU B C 1
ATOM 5879 O O . LEU B 1 298 ? 13.117 -11.477 -20.094 1 92.88 298 LEU B O 1
ATOM 5883 N N . ALA B 1 299 ? 12.484 -11.117 -17.969 1 94.69 299 ALA B N 1
ATOM 5884 C CA . ALA B 1 299 ? 13.211 -9.867 -17.797 1 94.69 299 ALA B CA 1
ATOM 5885 C C . ALA B 1 299 ? 14.703 -10.062 -18.016 1 94.69 299 ALA B C 1
ATOM 5887 O O . ALA B 1 299 ? 15.406 -9.141 -18.438 1 94.69 299 ALA B O 1
ATOM 5888 N N . SER B 1 300 ? 15.188 -11.234 -17.719 1 88.06 300 SER B N 1
ATOM 5889 C CA . SER B 1 300 ? 16.609 -11.5 -17.875 1 88.06 300 SER B CA 1
ATOM 5890 C C . SER B 1 300 ? 17.016 -11.484 -19.344 1 88.06 300 SER B C 1
ATOM 5892 O O . SER B 1 300 ? 18.203 -11.289 -19.656 1 88.06 300 SER B O 1
ATOM 5894 N N . LEU B 1 301 ? 16.062 -11.656 -20.266 1 88.44 301 LEU B N 1
ATOM 5895 C CA . LEU B 1 301 ? 16.328 -11.703 -21.688 1 88.44 301 LEU B CA 1
ATOM 5896 C C . LEU B 1 301 ? 16.047 -10.352 -22.344 1 88.44 301 LEU B C 1
ATOM 5898 O O . LEU B 1 301 ? 16.328 -10.164 -23.531 1 88.44 301 LEU B O 1
ATOM 5902 N N . ASP B 1 302 ? 15.484 -9.484 -21.562 1 93.06 302 ASP B N 1
ATOM 5903 C CA . ASP B 1 302 ? 15.055 -8.195 -22.094 1 93.06 302 ASP B CA 1
ATOM 5904 C C . ASP B 1 302 ? 16.25 -7.27 -22.328 1 93.06 302 ASP B C 1
ATOM 5906 O O . ASP B 1 302 ? 16.953 -6.895 -21.391 1 93.06 302 ASP B O 1
ATOM 5910 N N . ARG B 1 303 ? 16.438 -6.824 -23.531 1 88.56 303 ARG B N 1
ATOM 5911 C CA . ARG B 1 303 ? 17.547 -5.938 -23.859 1 88.56 303 ARG B CA 1
ATOM 5912 C C . ARG B 1 303 ? 17.047 -4.531 -24.188 1 88.56 303 ARG B C 1
ATOM 5914 O O . ARG B 1 303 ? 17.828 -3.576 -24.188 1 88.56 303 ARG B O 1
ATOM 5921 N N . ALA B 1 304 ? 15.828 -4.422 -24.391 1 93.69 304 ALA B N 1
ATOM 5922 C CA . ALA B 1 304 ? 15.273 -3.148 -24.844 1 93.69 304 ALA B CA 1
ATOM 5923 C C . ALA B 1 304 ? 14.648 -2.381 -23.688 1 93.69 304 ALA B C 1
ATOM 5925 O O . ALA B 1 304 ? 14.234 -1.229 -23.844 1 93.69 304 ALA B O 1
ATOM 5926 N N . GLY B 1 305 ? 14.617 -2.973 -22.5 1 95.19 305 GLY B N 1
ATOM 5927 C CA . GLY B 1 305 ? 14.047 -2.301 -21.344 1 95.19 305 GLY B CA 1
ATOM 5928 C C . GLY B 1 305 ? 12.539 -2.172 -21.422 1 95.19 305 GLY B C 1
ATOM 5929 O O . GLY B 1 305 ? 11.977 -1.126 -21.078 1 95.19 305 GLY B O 1
ATOM 5930 N N . ARG B 1 306 ? 11.852 -3.277 -21.906 1 97.62 306 ARG B N 1
ATOM 5931 C CA . ARG B 1 306 ? 10.406 -3.23 -22.094 1 97.62 306 ARG B CA 1
ATOM 5932 C C . ARG B 1 306 ? 9.68 -4.074 -21.047 1 97.62 306 ARG B C 1
ATOM 5934 O O . ARG B 1 306 ? 8.453 -3.998 -20.922 1 97.62 306 ARG B O 1
ATOM 5941 N N . VAL B 1 307 ? 10.453 -4.828 -20.203 1 98.31 307 VAL B N 1
ATOM 5942 C CA . VAL B 1 307 ? 9.836 -5.758 -19.266 1 98.31 307 VAL B CA 1
ATOM 5943 C C . VAL B 1 307 ? 9.852 -5.156 -17.859 1 98.31 307 VAL B C 1
ATOM 5945 O O . VAL B 1 307 ? 10.898 -4.707 -17.391 1 98.31 307 VAL B O 1
ATOM 5948 N N . ILE B 1 308 ? 8.758 -5.082 -17.281 1 98.75 308 ILE B N 1
ATOM 5949 C CA . ILE B 1 308 ? 8.625 -4.793 -15.859 1 98.75 308 ILE B CA 1
ATOM 5950 C C . ILE B 1 308 ? 8.328 -6.082 -15.094 1 98.75 308 ILE B C 1
ATOM 5952 O O . ILE B 1 308 ? 7.242 -6.648 -15.211 1 98.75 308 ILE B O 1
ATOM 5956 N N . HIS B 1 309 ? 9.344 -6.5 -14.359 1 98.38 309 HIS B N 1
ATOM 5957 C CA . HIS B 1 309 ? 9.266 -7.727 -13.57 1 98.38 309 HIS B CA 1
ATOM 5958 C C . HIS B 1 309 ? 8.664 -7.461 -12.195 1 98.38 309 HIS B C 1
ATOM 5960 O O . HIS B 1 309 ? 9.141 -6.586 -11.461 1 98.38 309 HIS B O 1
ATOM 5966 N N . ILE B 1 310 ? 7.59 -8.188 -11.867 1 98.56 310 ILE B N 1
ATOM 5967 C CA . ILE B 1 310 ? 6.969 -8.031 -10.555 1 98.56 310 ILE B CA 1
ATOM 5968 C C . ILE B 1 310 ? 7.035 -9.359 -9.797 1 98.56 310 ILE B C 1
ATOM 5970 O O . ILE B 1 310 ? 6.57 -10.391 -10.289 1 98.56 310 ILE B O 1
ATOM 5974 N N . GLY B 1 311 ? 7.668 -9.305 -8.617 1 97.25 311 GLY B N 1
ATOM 5975 C CA . GLY B 1 311 ? 7.75 -10.445 -7.715 1 97.25 311 GLY B CA 1
ATOM 5976 C C . GLY B 1 311 ? 6.98 -10.234 -6.426 1 97.25 311 GLY B C 1
ATOM 5977 O O . GLY B 1 311 ? 6.605 -9.109 -6.098 1 97.25 311 GLY B O 1
ATOM 5978 N N . SER B 1 312 ? 6.699 -11.305 -5.73 1 95.81 312 SER B N 1
ATOM 5979 C CA . SER B 1 312 ? 5.934 -11.25 -4.488 1 95.81 312 SER B CA 1
ATOM 5980 C C . SER B 1 312 ? 6.438 -12.281 -3.482 1 95.81 312 SER B C 1
ATOM 5982 O O . SER B 1 312 ? 6.941 -13.336 -3.865 1 95.81 312 SER B O 1
ATOM 5984 N N . PHE B 1 313 ? 6.266 -12.031 -2.23 1 96.81 313 PHE B N 1
ATOM 5985 C CA . PHE B 1 313 ? 6.641 -12.945 -1.158 1 96.81 313 PHE B CA 1
ATOM 5986 C C . PHE B 1 313 ? 5.414 -13.672 -0.615 1 96.81 313 PHE B C 1
ATOM 5988 O O . PHE B 1 313 ? 5.508 -14.406 0.371 1 96.81 313 PHE B O 1
ATOM 5995 N N . SER B 1 314 ? 4.258 -13.508 -1.242 1 95.38 314 SER B N 1
ATOM 5996 C CA . SER B 1 314 ? 2.994 -14.016 -0.724 1 95.38 314 SER B CA 1
ATOM 5997 C C . SER B 1 314 ? 2.98 -15.539 -0.699 1 95.38 314 SER B C 1
ATOM 5999 O O . SER B 1 314 ? 2.453 -16.141 0.236 1 95.38 314 SER B O 1
ATOM 6001 N N . LYS B 1 315 ? 3.523 -16.188 -1.74 1 94.62 315 LYS B N 1
ATOM 6002 C CA . LYS B 1 315 ? 3.469 -17.641 -1.854 1 94.62 315 LYS B CA 1
ATOM 6003 C C . LYS B 1 315 ? 4.645 -18.297 -1.129 1 94.62 315 LYS B C 1
ATOM 6005 O O . LYS B 1 315 ? 4.605 -19.484 -0.83 1 94.62 315 LYS B O 1
ATOM 6010 N N . THR B 1 316 ? 5.691 -17.5 -0.884 1 94.69 316 THR B N 1
ATOM 6011 C CA . THR B 1 316 ? 6.895 -18.078 -0.29 1 94.69 316 THR B CA 1
ATOM 6012 C C . THR B 1 316 ? 6.941 -17.797 1.209 1 94.69 316 THR B C 1
ATOM 6014 O O . THR B 1 316 ? 7.531 -18.562 1.973 1 94.69 316 THR B O 1
ATOM 6017 N N . ILE B 1 317 ? 6.387 -16.688 1.611 1 95.12 317 ILE B N 1
ATOM 6018 C CA . ILE B 1 317 ? 6.352 -16.359 3.033 1 95.12 317 ILE B CA 1
ATOM 6019 C C . ILE B 1 317 ? 4.902 -16.344 3.523 1 95.12 317 ILE B C 1
ATOM 6021 O O . ILE B 1 317 ? 4.457 -17.281 4.199 1 95.12 317 ILE B O 1
ATOM 6025 N N . SER B 1 318 ? 4.176 -15.289 3.15 1 95.62 318 SER B N 1
ATOM 6026 C CA . SER B 1 318 ? 2.775 -15.18 3.541 1 95.62 318 SER B CA 1
ATOM 6027 C C . SER B 1 318 ? 2.09 -14.016 2.824 1 95.62 318 SER B C 1
ATOM 6029 O O . SER B 1 318 ? 2.686 -12.953 2.646 1 95.62 318 SER B O 1
ATOM 6031 N N . PRO B 1 319 ? 0.805 -14.266 2.414 1 95.25 319 PRO B N 1
ATOM 6032 C CA . PRO B 1 319 ? 0.064 -13.125 1.86 1 95.25 319 PRO B CA 1
ATOM 6033 C C . PRO B 1 319 ? -0.185 -12.031 2.889 1 95.25 319 PRO B C 1
ATOM 6035 O O . PRO B 1 319 ? -0.449 -10.883 2.52 1 95.25 319 PRO B O 1
ATOM 6038 N N . THR B 1 320 ? -0.038 -12.305 4.18 1 95.62 320 THR B N 1
ATOM 6039 C CA . THR B 1 320 ? -0.385 -11.352 5.234 1 95.62 320 THR B CA 1
ATOM 6040 C C . THR B 1 320 ? 0.701 -10.297 5.387 1 95.62 320 THR B C 1
ATOM 6042 O O . THR B 1 320 ? 0.455 -9.219 5.938 1 95.62 320 THR B O 1
ATOM 6045 N N . ILE B 1 321 ? 1.906 -10.539 4.906 1 95.25 321 ILE B N 1
ATOM 6046 C CA . ILE B 1 321 ? 2.953 -9.547 5.102 1 95.25 321 ILE B CA 1
ATOM 6047 C C . ILE B 1 321 ? 2.859 -8.477 4.016 1 95.25 321 ILE B C 1
ATOM 6049 O O . ILE B 1 321 ? 3.494 -7.426 4.113 1 95.25 321 ILE B O 1
ATOM 6053 N N . ARG B 1 322 ? 2.033 -8.734 2.951 1 96.69 322 ARG B N 1
ATOM 6054 C CA . ARG B 1 322 ? 1.804 -7.762 1.887 1 96.69 322 ARG B CA 1
ATOM 6055 C C . ARG B 1 322 ? 3.117 -7.156 1.405 1 96.69 322 ARG B C 1
ATOM 6057 O O . ARG B 1 322 ? 3.297 -5.938 1.441 1 96.69 322 ARG B O 1
ATOM 6064 N N . LEU B 1 323 ? 3.938 -7.984 0.825 1 98.12 323 LEU B N 1
ATOM 6065 C CA . LEU B 1 323 ? 5.266 -7.539 0.418 1 98.12 323 LEU B CA 1
ATOM 6066 C C . LEU B 1 323 ? 5.637 -8.109 -0.947 1 98.12 323 LEU B C 1
ATOM 6068 O O . LEU B 1 323 ? 5.453 -9.297 -1.196 1 98.12 323 LEU B O 1
ATOM 6072 N N . GLY B 1 324 ? 6.086 -7.32 -1.799 1 98.31 324 GLY B N 1
ATOM 6073 C CA . GLY B 1 324 ? 6.594 -7.641 -3.123 1 98.31 324 GLY B CA 1
ATOM 6074 C C . GLY B 1 324 ? 7.559 -6.605 -3.662 1 98.31 324 GLY B C 1
ATOM 6075 O O . GLY B 1 324 ? 8.102 -5.805 -2.898 1 98.31 324 GLY B O 1
ATOM 6076 N N . PHE B 1 325 ? 7.852 -6.68 -4.926 1 98.75 325 PHE B N 1
ATOM 6077 C CA . PHE B 1 325 ? 8.766 -5.734 -5.551 1 98.75 325 PHE B CA 1
ATOM 6078 C C . PHE B 1 325 ? 8.57 -5.711 -7.062 1 98.75 325 PHE B C 1
ATOM 6080 O O . PHE B 1 325 ? 7.957 -6.621 -7.629 1 98.75 325 PHE B O 1
ATOM 6087 N N . LEU B 1 326 ? 8.984 -4.699 -7.66 1 98.75 326 LEU B N 1
ATOM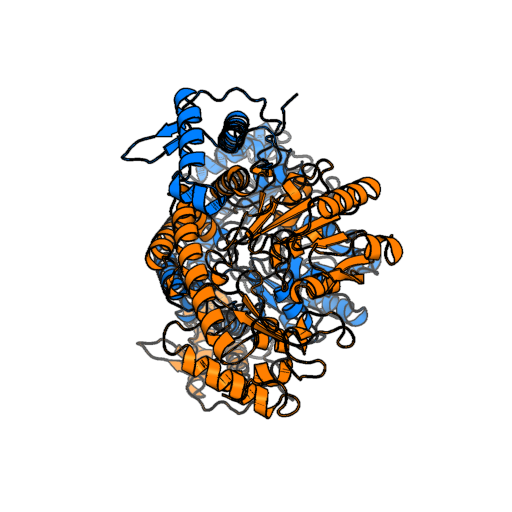 6088 C CA . LEU B 1 326 ? 9.117 -4.668 -9.109 1 98.75 326 LEU B CA 1
ATOM 6089 C C . LEU B 1 326 ? 10.477 -4.117 -9.531 1 98.75 326 LEU B C 1
ATOM 6091 O O . LEU B 1 326 ? 11.195 -3.551 -8.703 1 98.75 326 LEU B O 1
ATOM 6095 N N . ILE B 1 327 ? 10.859 -4.434 -10.711 1 98.31 327 ILE B N 1
ATOM 6096 C CA . ILE B 1 327 ? 12.07 -3.875 -11.312 1 98.31 327 ILE B CA 1
ATOM 6097 C C . ILE B 1 327 ? 11.695 -2.82 -12.344 1 98.31 327 ILE B C 1
ATOM 6099 O O . ILE B 1 327 ? 11.141 -3.148 -13.398 1 98.31 327 ILE B O 1
ATOM 6103 N N . ALA B 1 328 ? 12.008 -1.601 -12.047 1 97.25 328 ALA B N 1
ATOM 6104 C CA . ALA B 1 328 ? 11.742 -0.509 -12.984 1 97.25 328 ALA B CA 1
ATOM 6105 C C . ALA B 1 328 ? 12.766 -0.496 -14.117 1 97.25 328 ALA B C 1
ATOM 6107 O O . ALA B 1 328 ? 13.969 -0.662 -13.883 1 97.25 328 ALA B O 1
ATOM 6108 N N . PRO B 1 329 ? 12.281 -0.332 -15.344 1 95.12 329 PRO B N 1
ATOM 6109 C CA . PRO B 1 329 ? 13.266 -0.05 -16.391 1 95.12 329 PRO B CA 1
ATOM 6110 C C . PRO B 1 329 ? 14.141 1.159 -16.078 1 95.12 329 PRO B C 1
ATOM 6112 O O . PRO B 1 329 ? 13.664 2.137 -15.5 1 95.12 329 PRO B O 1
ATOM 6115 N N . PRO B 1 330 ? 15.352 1.142 -16.438 1 90.81 330 PRO B N 1
ATOM 6116 C CA . PRO B 1 330 ? 16.297 2.203 -16.078 1 90.81 330 PRO B CA 1
ATOM 6117 C C . PRO B 1 330 ? 15.758 3.6 -16.391 1 90.81 330 PRO B C 1
ATOM 6119 O O . PRO B 1 330 ? 15.891 4.516 -15.578 1 90.81 330 PRO B O 1
ATOM 6122 N N . ASP B 1 331 ? 15.094 3.736 -17.516 1 92.94 331 ASP B N 1
ATOM 6123 C CA . ASP B 1 331 ? 14.641 5.047 -17.969 1 92.94 331 ASP B CA 1
ATOM 6124 C C . ASP B 1 331 ? 13.406 5.5 -17.203 1 92.94 331 ASP B C 1
ATOM 6126 O O . ASP B 1 331 ? 13.023 6.668 -17.266 1 92.94 331 ASP B O 1
ATOM 6130 N N . LEU B 1 332 ? 12.844 4.582 -16.406 1 96.31 332 LEU B N 1
ATOM 6131 C CA . LEU B 1 332 ? 11.609 4.93 -15.711 1 96.31 332 LEU B CA 1
ATOM 6132 C C . LEU B 1 332 ? 11.812 4.898 -14.195 1 96.31 332 LEU B C 1
ATOM 6134 O O . LEU B 1 332 ? 10.852 5.062 -13.438 1 96.31 332 LEU B O 1
ATOM 6138 N N . VAL B 1 333 ? 13.031 4.734 -13.719 1 96.12 333 VAL B N 1
ATOM 6139 C CA . VAL B 1 333 ? 13.328 4.602 -12.297 1 96.12 333 VAL B CA 1
ATOM 6140 C C . VAL B 1 333 ? 12.82 5.836 -11.555 1 96.12 333 VAL B C 1
ATOM 6142 O O . VAL B 1 333 ? 12.172 5.715 -10.508 1 96.12 333 VAL B O 1
ATOM 6145 N N . SER B 1 334 ? 13.086 7.047 -12.102 1 96 334 SER B N 1
ATOM 6146 C CA . SER B 1 334 ? 12.68 8.289 -11.453 1 96 334 SER B CA 1
ATOM 6147 C C . SER B 1 334 ? 11.156 8.398 -11.383 1 96 334 SER B C 1
ATOM 6149 O O . SER B 1 334 ? 10.609 8.812 -10.359 1 96 334 SER B O 1
ATOM 6151 N N . ARG B 1 335 ? 10.523 8.023 -12.461 1 97.12 335 ARG B N 1
ATOM 6152 C CA . ARG B 1 335 ? 9.07 8.109 -12.516 1 97.12 335 ARG B CA 1
ATOM 6153 C C . ARG B 1 335 ? 8.43 7.133 -11.531 1 97.12 335 ARG B C 1
ATOM 6155 O O . ARG B 1 335 ? 7.453 7.473 -10.859 1 97.12 335 ARG B O 1
ATOM 6162 N N . PHE B 1 336 ? 8.961 5.93 -11.453 1 98.31 336 PHE B N 1
ATOM 6163 C CA . PHE B 1 336 ? 8.469 4.965 -10.477 1 98.31 336 PHE B CA 1
ATOM 6164 C C . PHE B 1 336 ? 8.656 5.484 -9.055 1 98.31 336 PHE B C 1
ATOM 6166 O O . PHE B 1 336 ? 7.773 5.328 -8.211 1 98.31 336 PHE B O 1
ATOM 6173 N N . ALA B 1 337 ? 9.789 6.086 -8.812 1 97.69 337 ALA B N 1
ATOM 6174 C CA . ALA B 1 337 ? 10.07 6.637 -7.488 1 97.69 337 ALA B CA 1
ATOM 6175 C C . ALA B 1 337 ? 9.094 7.754 -7.141 1 97.69 337 ALA B C 1
ATOM 6177 O O . ALA B 1 337 ? 8.617 7.844 -6.004 1 97.69 337 ALA B O 1
ATOM 6178 N N . GLU B 1 338 ? 8.789 8.609 -8.102 1 97.81 338 GLU B N 1
ATOM 6179 C CA . GLU B 1 338 ? 7.859 9.711 -7.887 1 97.81 338 GLU B CA 1
ATOM 6180 C C . GLU B 1 338 ? 6.457 9.203 -7.57 1 97.81 338 GLU B C 1
ATOM 6182 O O . GLU B 1 338 ? 5.809 9.688 -6.637 1 97.81 338 GLU B O 1
ATOM 6187 N N . VAL B 1 339 ? 5.996 8.211 -8.32 1 98.56 339 VAL B N 1
ATOM 6188 C CA . VAL B 1 339 ? 4.668 7.656 -8.086 1 98.56 339 VAL B CA 1
ATOM 6189 C C . VAL B 1 339 ? 4.633 6.941 -6.738 1 98.56 339 VAL B C 1
ATOM 6191 O O . VAL B 1 339 ? 3.652 7.051 -6 1 98.56 339 VAL B O 1
ATOM 6194 N N . ALA B 1 340 ? 5.691 6.254 -6.426 1 98.38 340 ALA B N 1
ATOM 6195 C CA . ALA B 1 340 ? 5.773 5.598 -5.125 1 98.38 340 ALA B CA 1
ATOM 6196 C C . ALA B 1 340 ? 5.688 6.617 -3.99 1 98.38 340 ALA B C 1
ATOM 6198 O O . ALA B 1 340 ? 4.977 6.402 -3.008 1 98.38 340 ALA B O 1
ATOM 6199 N N . ALA B 1 341 ? 6.336 7.723 -4.16 1 97.5 341 ALA B N 1
ATOM 6200 C CA . ALA B 1 341 ? 6.41 8.742 -3.117 1 97.5 341 ALA B CA 1
ATOM 6201 C C . ALA B 1 341 ? 5.062 9.43 -2.924 1 97.5 341 ALA B C 1
ATOM 6203 O O . ALA B 1 341 ? 4.656 9.711 -1.794 1 97.5 341 ALA B O 1
ATOM 6204 N N . CYS B 1 342 ? 4.328 9.602 -4.012 1 98.12 342 CYS B N 1
ATOM 6205 C CA . CYS B 1 342 ? 3.191 10.508 -3.943 1 98.12 342 CYS B CA 1
ATOM 6206 C C . CYS B 1 342 ? 1.876 9.742 -3.945 1 98.12 342 CYS B C 1
ATOM 6208 O O . CYS B 1 342 ? 0.85 10.258 -3.498 1 98.12 342 CYS B O 1
ATOM 6210 N N . LEU B 1 343 ? 1.916 8.453 -4.473 1 98.56 343 LEU B N 1
ATOM 6211 C CA . LEU B 1 343 ? 0.622 7.836 -4.75 1 98.56 343 LEU B CA 1
ATOM 6212 C C . LEU B 1 343 ? 0.589 6.395 -4.258 1 98.56 343 LEU B C 1
ATOM 6214 O O . LEU B 1 343 ? -0.487 5.824 -4.062 1 98.56 343 LEU B O 1
ATOM 6218 N N . ALA B 1 344 ? 1.722 5.773 -4.117 1 98.5 344 ALA B N 1
ATOM 6219 C CA . ALA B 1 344 ? 1.731 4.34 -3.844 1 98.5 344 ALA B CA 1
ATOM 6220 C C . ALA B 1 344 ? 2.955 3.947 -3.021 1 98.5 344 ALA B C 1
ATOM 6222 O O . ALA B 1 344 ? 3.781 3.148 -3.469 1 98.5 344 ALA B O 1
ATOM 6223 N N . PRO B 1 345 ? 3.043 4.375 -1.803 1 97.88 345 PRO B N 1
ATOM 6224 C CA . PRO B 1 345 ? 4.219 4.066 -0.982 1 97.88 345 PRO B CA 1
ATOM 6225 C C . PRO B 1 345 ? 4.32 2.586 -0.628 1 97.88 345 PRO B C 1
ATOM 6227 O O . PRO B 1 345 ? 3.32 1.865 -0.675 1 97.88 345 PRO B O 1
ATOM 6230 N N . PRO B 1 346 ? 5.555 2.145 -0.33 1 98.31 346 PRO B N 1
ATOM 6231 C CA . PRO B 1 346 ? 5.754 0.756 0.093 1 98.31 346 PRO B CA 1
ATOM 6232 C C . PRO B 1 346 ? 5.23 0.487 1.502 1 98.31 346 PRO B C 1
ATOM 6234 O O . PRO B 1 346 ? 4.863 1.423 2.217 1 98.31 346 PRO B O 1
ATOM 6237 N N . PRO B 1 347 ? 5.152 -0.811 1.878 1 97.94 347 PRO B N 1
ATOM 6238 C CA . PRO B 1 347 ? 4.82 -1.146 3.264 1 97.94 347 PRO B CA 1
ATOM 6239 C C . PRO B 1 347 ? 5.812 -0.564 4.266 1 97.94 347 PRO B C 1
ATOM 6241 O O . PRO B 1 347 ? 6.891 -0.106 3.879 1 97.94 347 PRO B O 1
ATOM 6244 N N . GLY B 1 348 ? 5.43 -0.548 5.52 1 97.56 348 GLY B N 1
ATOM 6245 C CA . GLY B 1 348 ? 6.273 0.01 6.566 1 97.56 348 GLY B CA 1
ATOM 6246 C C . GLY B 1 348 ? 7.637 -0.655 6.652 1 97.56 348 GLY B C 1
ATOM 6247 O O . GLY B 1 348 ? 7.805 -1.795 6.215 1 97.56 348 GLY B O 1
ATOM 6248 N N . PRO B 1 349 ? 8.609 0.013 7.234 1 97.81 349 PRO B N 1
ATOM 6249 C CA . PRO B 1 349 ? 9.992 -0.467 7.27 1 97.81 349 PRO B CA 1
ATOM 6250 C C . PRO B 1 349 ? 10.148 -1.764 8.062 1 97.81 349 PRO B C 1
ATOM 6252 O O . PRO B 1 349 ? 11.008 -2.59 7.742 1 97.81 349 PRO B O 1
ATOM 6255 N N . ALA B 1 350 ? 9.375 -2.002 9.078 1 98.19 350 ALA B N 1
ATOM 6256 C CA . ALA B 1 350 ? 9.586 -3.143 9.961 1 98.19 350 ALA B CA 1
ATOM 6257 C C . ALA B 1 350 ? 9.508 -4.457 9.195 1 98.19 350 ALA B C 1
ATOM 6259 O O . ALA B 1 350 ? 10.375 -5.324 9.344 1 98.19 350 ALA B O 1
ATOM 6260 N N . VAL B 1 351 ? 8.469 -4.633 8.391 1 98.44 351 VAL B N 1
ATOM 6261 C CA . VAL B 1 351 ? 8.305 -5.887 7.656 1 98.44 351 VAL B CA 1
ATOM 6262 C C . VAL B 1 351 ? 9.391 -6.004 6.586 1 98.44 351 VAL B C 1
ATOM 6264 O O . VAL B 1 351 ? 9.867 -7.105 6.301 1 98.44 351 VAL B O 1
ATOM 6267 N N . GLN B 1 352 ? 9.789 -4.906 6.012 1 98.69 352 GLN B N 1
ATOM 6268 C CA . GLN B 1 352 ? 10.859 -4.914 5.02 1 98.69 352 GLN B CA 1
ATOM 6269 C C . GLN B 1 352 ? 12.188 -5.34 5.641 1 98.69 352 GLN B C 1
ATOM 6271 O O . GLN B 1 352 ? 12.891 -6.191 5.094 1 98.69 352 GLN B O 1
ATOM 6276 N N . MET B 1 353 ? 12.469 -4.766 6.824 1 98.56 353 MET B N 1
ATOM 6277 C CA . MET B 1 353 ? 13.711 -5.094 7.512 1 98.56 353 MET B CA 1
ATOM 6278 C C . MET B 1 353 ? 13.711 -6.547 7.973 1 98.56 353 MET B C 1
ATOM 6280 O O . MET B 1 353 ? 14.75 -7.215 7.945 1 98.56 353 MET B O 1
ATOM 6284 N N . ALA B 1 354 ? 12.594 -6.992 8.438 1 98.62 354 ALA B N 1
ATOM 6285 C CA . ALA B 1 354 ? 12.484 -8.398 8.828 1 98.62 354 ALA B CA 1
ATOM 6286 C C . ALA B 1 354 ? 12.773 -9.32 7.648 1 98.62 354 ALA B C 1
ATOM 6288 O O . ALA B 1 354 ? 13.492 -10.312 7.793 1 98.62 354 ALA B O 1
ATOM 6289 N N . THR B 1 355 ? 12.195 -9.047 6.516 1 98.5 355 THR B N 1
ATOM 6290 C CA . THR B 1 355 ? 12.398 -9.859 5.324 1 98.5 355 THR B CA 1
ATOM 6291 C C . THR B 1 355 ? 13.844 -9.781 4.852 1 98.5 355 THR B C 1
ATOM 6293 O O . THR B 1 355 ? 14.43 -10.797 4.461 1 98.5 355 THR B O 1
ATOM 6296 N N . ALA B 1 356 ? 14.406 -8.555 4.91 1 98.06 356 ALA B N 1
ATOM 6297 C CA . ALA B 1 356 ? 15.812 -8.383 4.559 1 98.06 356 ALA B CA 1
ATOM 6298 C C . ALA B 1 356 ? 16.703 -9.266 5.434 1 98.06 356 ALA B C 1
ATOM 6300 O O . ALA B 1 356 ? 17.609 -9.938 4.934 1 98.06 356 ALA B O 1
ATOM 6301 N N . GLU B 1 357 ? 16.438 -9.25 6.711 1 97.44 357 GLU B N 1
ATOM 6302 C CA . GLU B 1 357 ? 17.219 -10.062 7.645 1 97.44 357 GLU B CA 1
ATOM 6303 C C . GLU B 1 357 ? 17 -11.555 7.395 1 97.44 357 GLU B C 1
ATOM 6305 O O . GLU B 1 357 ? 17.938 -12.344 7.434 1 97.44 357 GLU B O 1
ATOM 6310 N N . PHE B 1 358 ? 15.773 -11.938 7.156 1 97.31 358 PHE B N 1
ATOM 6311 C CA . PHE B 1 358 ? 15.414 -13.32 6.863 1 97.31 358 PHE B CA 1
ATOM 6312 C C . PHE B 1 358 ? 16.188 -13.836 5.656 1 97.31 358 PHE B C 1
ATOM 6314 O O . PHE B 1 358 ? 16.609 -14.992 5.633 1 97.31 358 PHE B O 1
ATOM 6321 N N . MET B 1 359 ? 16.375 -12.992 4.672 1 94.38 359 MET B N 1
ATOM 6322 C CA . MET B 1 359 ? 17.141 -13.328 3.475 1 94.38 359 MET B CA 1
ATOM 6323 C C . MET B 1 359 ? 18.641 -13.305 3.762 1 94.38 359 MET B C 1
ATOM 6325 O O . MET B 1 359 ? 19.359 -14.242 3.414 1 94.38 359 MET B O 1
ATOM 6329 N N . HIS B 1 360 ? 19.031 -12.242 4.402 1 92.25 360 HIS B N 1
ATOM 6330 C CA . HIS B 1 360 ? 20.453 -12.008 4.664 1 92.25 360 HIS B CA 1
ATOM 6331 C C . HIS B 1 360 ? 21.062 -13.148 5.461 1 92.25 360 HIS B C 1
ATOM 6333 O O . HIS B 1 360 ? 22.188 -13.57 5.191 1 92.25 360 HIS B O 1
ATOM 6339 N N . GLU B 1 361 ? 20.297 -13.711 6.371 1 92.25 361 GLU B N 1
ATOM 6340 C CA . GLU B 1 361 ? 20.797 -14.758 7.25 1 92.25 361 GLU B CA 1
ATOM 6341 C C . GLU B 1 361 ? 20.656 -16.141 6.609 1 92.25 361 GLU B C 1
ATOM 6343 O O . GLU B 1 361 ? 20.953 -17.156 7.23 1 92.25 361 GLU B O 1
ATOM 6348 N N . GLY B 1 362 ? 20.109 -16.234 5.398 1 89.25 362 GLY B N 1
ATOM 6349 C CA . GLY B 1 362 ? 20.031 -17.484 4.66 1 89.25 362 GLY B CA 1
ATOM 6350 C C . GLY B 1 362 ? 18.781 -18.297 4.973 1 89.25 362 GLY B C 1
ATOM 6351 O O . GLY B 1 362 ? 18.562 -19.359 4.387 1 89.25 362 GLY B O 1
ATOM 6352 N N . HIS B 1 363 ? 17.969 -17.75 5.879 1 93.44 363 HIS B N 1
ATOM 6353 C CA . HIS B 1 363 ? 16.766 -18.484 6.285 1 93.44 363 HIS B CA 1
ATOM 6354 C C . HIS B 1 363 ? 15.812 -18.672 5.109 1 93.44 363 HIS B C 1
ATOM 6356 O O . HIS B 1 363 ? 15.164 -19.703 4.984 1 93.44 363 HIS B O 1
ATOM 6362 N N . TYR B 1 364 ? 15.758 -17.672 4.219 1 94 364 TYR B N 1
ATOM 6363 C CA . TYR B 1 364 ? 14.805 -17.672 3.109 1 94 364 TYR B CA 1
ATOM 6364 C C . TYR B 1 364 ? 15.102 -18.828 2.154 1 94 364 TYR B C 1
ATOM 6366 O O . TYR B 1 364 ? 14.211 -19.609 1.828 1 94 364 TYR B O 1
ATOM 6374 N N . MET B 1 365 ? 16.297 -19 1.744 1 89.75 365 MET B N 1
ATOM 6375 C CA . MET B 1 365 ? 16.688 -20.047 0.798 1 89.75 365 MET B CA 1
ATOM 6376 C C . MET B 1 365 ? 16.516 -21.422 1.419 1 89.75 365 MET B C 1
ATOM 6378 O O . MET B 1 365 ? 16.094 -22.359 0.742 1 89.75 365 MET B O 1
ATOM 6382 N N . ARG B 1 366 ? 16.859 -21.531 2.658 1 91.31 366 ARG B N 1
ATOM 6383 C CA . ARG B 1 366 ? 16.656 -22.797 3.357 1 91.31 366 ARG B CA 1
ATOM 6384 C C . ARG B 1 366 ? 15.18 -23.156 3.406 1 91.31 366 ARG B C 1
ATOM 6386 O O . ARG B 1 366 ? 14.812 -24.312 3.213 1 91.31 366 ARG B O 1
ATOM 6393 N N . HIS B 1 367 ? 14.422 -22.156 3.682 1 94.31 367 HIS B N 1
ATOM 6394 C CA . HIS B 1 367 ? 12.977 -22.344 3.713 1 94.31 367 HIS B CA 1
ATOM 6395 C C . HIS B 1 367 ? 12.445 -22.781 2.352 1 94.31 367 HIS B C 1
ATOM 6397 O O . HIS B 1 367 ? 11.617 -23.688 2.264 1 94.31 367 HIS B O 1
ATOM 6403 N N . LEU B 1 368 ? 12.883 -22.141 1.27 1 92.44 368 LEU B N 1
ATOM 6404 C CA . LEU B 1 368 ? 12.438 -22.484 -0.075 1 92.44 368 LEU B CA 1
ATOM 6405 C C . LEU B 1 368 ? 12.758 -23.938 -0.406 1 92.44 368 LEU B C 1
ATOM 6407 O O . LEU B 1 368 ? 11.93 -24.656 -0.984 1 92.44 368 LEU B O 1
ATOM 6411 N N . ARG B 1 369 ? 13.93 -24.391 -0.075 1 90.19 369 ARG B N 1
ATOM 6412 C CA . ARG B 1 369 ? 14.336 -25.766 -0.332 1 90.19 369 ARG B CA 1
ATOM 6413 C C . ARG B 1 369 ? 13.43 -26.75 0.399 1 90.19 369 ARG B C 1
ATOM 6415 O O . ARG B 1 369 ? 12.969 -27.734 -0.189 1 90.19 369 ARG B O 1
ATOM 6422 N N . ARG B 1 370 ? 13.211 -26.469 1.665 1 92.75 370 ARG B N 1
ATOM 6423 C CA . ARG B 1 370 ? 12.352 -27.344 2.465 1 92.75 370 ARG B CA 1
ATOM 6424 C C . ARG B 1 370 ? 10.93 -27.359 1.923 1 92.75 370 ARG B C 1
ATOM 6426 O O . ARG B 1 370 ? 10.289 -28.406 1.86 1 92.75 370 ARG B O 1
ATOM 6433 N N . THR B 1 371 ? 10.484 -26.219 1.543 1 94.44 371 THR B N 1
ATOM 6434 C CA . THR B 1 371 ? 9.133 -26.062 1.024 1 94.44 371 THR B CA 1
ATOM 6435 C C . THR B 1 371 ? 8.969 -26.812 -0.293 1 94.44 371 THR B C 1
ATOM 6437 O O . THR B 1 371 ? 7.965 -27.5 -0.501 1 94.44 371 THR B O 1
ATOM 6440 N N . LYS B 1 372 ? 9.914 -26.703 -1.185 1 92.31 372 LYS B N 1
ATOM 6441 C CA . LYS B 1 372 ? 9.867 -27.406 -2.465 1 92.31 372 LYS B CA 1
ATOM 6442 C C . LYS B 1 372 ? 9.789 -28.922 -2.262 1 92.31 372 LYS B C 1
ATOM 6444 O O . LYS B 1 372 ? 9.008 -29.609 -2.928 1 92.31 372 LYS B O 1
ATOM 6449 N N . ARG B 1 373 ? 10.57 -29.422 -1.334 1 92.62 373 ARG B N 1
ATOM 6450 C CA . ARG B 1 373 ? 10.562 -30.844 -1.039 1 92.62 373 ARG B CA 1
ATOM 6451 C C . ARG B 1 373 ? 9.211 -31.281 -0.492 1 92.62 373 ARG B C 1
ATOM 6453 O O . ARG B 1 373 ? 8.664 -32.312 -0.923 1 92.62 373 ARG B O 1
ATOM 6460 N N . ALA B 1 374 ? 8.734 -30.547 0.427 1 94.88 374 ALA B N 1
ATOM 6461 C CA . ALA B 1 374 ? 7.449 -30.875 1.041 1 94.88 374 ALA B CA 1
ATOM 6462 C C . ALA B 1 374 ? 6.324 -30.828 0.011 1 94.88 374 ALA B C 1
ATOM 6464 O O . ALA B 1 374 ? 5.469 -31.719 -0.018 1 94.88 374 ALA B O 1
ATOM 6465 N N . TYR B 1 375 ? 6.301 -29.812 -0.842 1 96.12 375 TYR B N 1
ATOM 6466 C CA . TYR B 1 375 ? 5.246 -29.641 -1.835 1 96.12 375 TYR B CA 1
ATOM 6467 C C . TYR B 1 375 ? 5.332 -30.719 -2.906 1 96.12 375 TYR B C 1
ATOM 6469 O O . TYR B 1 375 ? 4.309 -31.188 -3.408 1 96.12 375 TYR B O 1
ATOM 6477 N N . ALA B 1 376 ? 6.539 -31.094 -3.273 1 94.88 376 ALA B N 1
ATOM 6478 C CA . ALA B 1 376 ? 6.711 -32.188 -4.238 1 94.88 376 ALA B CA 1
ATOM 6479 C C . ALA B 1 376 ? 6.129 -33.5 -3.707 1 94.88 376 ALA B C 1
ATOM 6481 O O . ALA B 1 376 ? 5.457 -34.219 -4.438 1 94.88 376 ALA B O 1
ATOM 6482 N N . ALA B 1 377 ? 6.41 -33.781 -2.477 1 95.25 377 ALA B N 1
ATOM 6483 C CA . ALA B 1 377 ? 5.891 -35 -1.846 1 95.25 377 ALA B CA 1
ATOM 6484 C C . ALA B 1 377 ? 4.367 -34.938 -1.764 1 95.25 377 ALA B C 1
ATOM 6486 O O . ALA B 1 377 ? 3.699 -35.938 -2.039 1 95.25 377 ALA B O 1
ATOM 6487 N N . LYS B 1 378 ? 3.822 -33.844 -1.354 1 96.19 378 LYS B N 1
ATOM 6488 C CA . LYS B 1 378 ? 2.373 -33.688 -1.254 1 96.19 378 LYS B CA 1
ATOM 6489 C C . LYS B 1 378 ? 1.707 -33.844 -2.617 1 96.19 378 LYS B C 1
ATOM 6491 O O . LYS B 1 378 ? 0.646 -34.469 -2.729 1 96.19 378 LYS B O 1
ATOM 6496 N N . ARG B 1 379 ? 2.303 -33.188 -3.592 1 97 379 ARG B N 1
ATOM 6497 C CA . ARG B 1 379 ? 1.771 -33.281 -4.949 1 97 379 ARG B CA 1
ATOM 6498 C C . ARG B 1 379 ? 1.736 -34.75 -5.418 1 97 379 ARG B C 1
ATOM 6500 O O . ARG B 1 379 ? 0.752 -35.188 -6.016 1 97 379 ARG B O 1
ATOM 6507 N N . GLN B 1 380 ? 2.797 -35.469 -5.141 1 96 380 GLN B N 1
ATOM 6508 C CA . GLN B 1 380 ? 2.877 -36.875 -5.539 1 96 380 GLN B CA 1
ATOM 6509 C C . GLN B 1 380 ? 1.81 -37.688 -4.832 1 96 380 GLN B C 1
ATOM 6511 O O . GLN B 1 380 ? 1.142 -38.531 -5.457 1 96 380 GLN B O 1
ATOM 6516 N N . ALA B 1 381 ? 1.686 -37.469 -3.602 1 96.81 381 ALA B N 1
ATOM 6517 C CA . ALA B 1 381 ? 0.678 -38.188 -2.828 1 96.81 381 ALA B CA 1
ATOM 6518 C C . ALA B 1 381 ? -0.726 -37.906 -3.354 1 96.81 381 ALA B C 1
ATOM 6520 O O . ALA B 1 381 ? -1.557 -38.812 -3.457 1 96.81 381 ALA B O 1
ATOM 6521 N N . LEU B 1 382 ? -0.985 -36.688 -3.652 1 97.62 382 LEU B N 1
ATOM 6522 C CA . LEU B 1 382 ? -2.291 -36.281 -4.16 1 97.62 382 LEU B CA 1
ATOM 6523 C C . LEU B 1 382 ? -2.562 -36.906 -5.523 1 97.62 382 LEU B C 1
ATOM 6525 O O . LEU B 1 382 ? -3.662 -37.406 -5.773 1 97.62 382 LEU B O 1
ATOM 6529 N N . LEU B 1 383 ? -1.583 -36.875 -6.371 1 96.94 383 LEU B N 1
ATOM 6530 C CA . LEU B 1 383 ? -1.717 -37.469 -7.695 1 96.94 383 LEU B CA 1
ATOM 6531 C C . LEU B 1 383 ? -2.023 -38.969 -7.594 1 96.94 383 LEU B C 1
ATOM 6533 O O . LEU B 1 383 ? -2.918 -39.469 -8.281 1 96.94 383 LEU B O 1
ATOM 6537 N N . GLU B 1 384 ? -1.306 -39.625 -6.742 1 96 384 GLU B N 1
ATOM 6538 C CA . GLU B 1 384 ? -1.504 -41.031 -6.551 1 96 384 GLU B CA 1
ATOM 6539 C C . GLU B 1 384 ? -2.904 -41.344 -6.023 1 96 384 GLU B C 1
ATOM 6541 O O . GLU B 1 384 ? -3.561 -42.281 -6.48 1 96 384 GLU B O 1
ATOM 6546 N N . CYS B 1 385 ? -3.307 -40.562 -5.129 1 96.38 385 CYS B N 1
ATOM 6547 C CA . CYS B 1 385 ? -4.637 -40.719 -4.559 1 96.38 385 CYS B CA 1
ATOM 6548 C C . CYS B 1 385 ? -5.715 -40.531 -5.613 1 96.38 385 CYS B C 1
ATOM 6550 O O . CYS B 1 385 ? -6.641 -41.312 -5.727 1 96.38 385 CYS B O 1
ATOM 6552 N N . LEU B 1 386 ? -5.621 -39.469 -6.391 1 96.81 386 LEU B N 1
ATOM 6553 C CA . LEU B 1 386 ? -6.625 -39.125 -7.395 1 96.81 386 LEU B CA 1
ATOM 6554 C C . LEU B 1 386 ? -6.652 -40.188 -8.508 1 96.81 386 LEU B C 1
ATOM 6556 O O . LEU B 1 386 ? -7.703 -40.438 -9.094 1 96.81 386 LEU B O 1
ATOM 6560 N N . GLN B 1 387 ? -5.523 -40.719 -8.805 1 95.06 387 GLN B N 1
ATOM 6561 C CA . GLN B 1 387 ? -5.414 -41.719 -9.859 1 95.06 387 GLN B CA 1
ATOM 6562 C C . GLN B 1 387 ? -6.242 -42.969 -9.531 1 95.06 387 GLN B C 1
ATOM 6564 O O . GLN B 1 387 ? -6.652 -43.719 -10.438 1 95.06 387 GLN B O 1
ATOM 6569 N N . ALA B 1 388 ? -6.449 -43.125 -8.289 1 91.75 388 ALA B N 1
ATOM 6570 C CA . ALA B 1 388 ? -7.285 -44.25 -7.867 1 91.75 388 ALA B CA 1
ATOM 6571 C C . ALA B 1 388 ? -8.75 -44 -8.227 1 91.75 388 ALA B C 1
ATOM 6573 O O . ALA B 1 388 ? -9.539 -44.969 -8.312 1 91.75 388 ALA B O 1
ATOM 6574 N N . PHE B 1 389 ? -9.102 -42.781 -8.469 1 91.94 389 PHE B N 1
ATOM 6575 C CA . PHE B 1 389 ? -10.492 -42.438 -8.734 1 91.94 389 PHE B CA 1
ATOM 6576 C C . PHE B 1 389 ? -10.703 -42.156 -10.211 1 91.94 389 PHE B C 1
ATOM 6578 O O . PHE B 1 389 ? -11.812 -42.312 -10.734 1 91.94 389 PHE B O 1
ATOM 6585 N N . VAL B 1 390 ? -9.656 -41.656 -10.852 1 91.44 390 VAL B N 1
ATOM 6586 C CA . VAL B 1 390 ? -9.789 -41.281 -12.25 1 91.44 390 VAL B CA 1
ATOM 6587 C C . VAL B 1 390 ? -8.523 -41.656 -13.016 1 91.44 390 VAL B C 1
ATOM 6589 O O . VAL B 1 390 ? -7.457 -41.812 -12.414 1 91.44 390 VAL B O 1
ATOM 6592 N N . GLY B 1 391 ? -8.688 -41.812 -14.305 1 89.44 391 GLY B N 1
ATOM 6593 C CA . GLY B 1 391 ? -7.527 -42.125 -15.133 1 89.44 391 GLY B CA 1
ATOM 6594 C C . GLY B 1 391 ? -6.508 -41 -15.141 1 89.44 391 GLY B C 1
ATOM 6595 O O . GLY B 1 391 ? -6.867 -39.812 -15.023 1 89.44 391 GLY B O 1
ATOM 6596 N N . ALA B 1 392 ? -5.254 -41.312 -15.281 1 90.81 392 ALA B N 1
ATOM 6597 C CA . ALA B 1 392 ? -4.129 -40.375 -15.281 1 90.81 392 ALA B CA 1
ATOM 6598 C C . ALA B 1 392 ? -4.289 -39.312 -16.359 1 90.81 392 ALA B C 1
ATOM 6600 O O . ALA B 1 392 ? -3.773 -38.188 -16.219 1 90.81 392 ALA B O 1
ATOM 6601 N N . GLU B 1 393 ? -5.055 -39.594 -17.391 1 91.81 393 GLU B N 1
ATOM 6602 C CA . GLU B 1 393 ? -5.215 -38.688 -18.516 1 91.81 393 GLU B CA 1
ATOM 6603 C C . GLU B 1 393 ? -6.035 -37.469 -18.125 1 91.81 393 GLU B C 1
ATOM 6605 O O . GLU B 1 393 ? -6 -36.438 -18.797 1 91.81 393 GLU B O 1
ATOM 6610 N N . ARG B 1 394 ? -6.695 -37.562 -17.016 1 95.12 394 ARG B N 1
ATOM 6611 C CA . ARG B 1 394 ? -7.547 -36.469 -16.562 1 95.12 394 ARG B CA 1
ATOM 6612 C C . ARG B 1 394 ? -6.824 -35.594 -15.547 1 95.12 394 ARG B C 1
ATOM 6614 O O . ARG B 1 394 ? -7.398 -34.625 -15.023 1 95.12 394 ARG B O 1
ATOM 6621 N N . LEU B 1 395 ? -5.617 -35.969 -15.312 1 97 395 LEU B N 1
ATOM 6622 C CA . LEU B 1 395 ? -4.879 -35.25 -14.266 1 97 395 LEU B CA 1
ATOM 6623 C C . LEU B 1 395 ? -3.67 -34.531 -14.852 1 97 395 LEU B C 1
ATOM 6625 O O . LEU B 1 395 ? -3.018 -35.031 -15.766 1 97 395 LEU B O 1
ATOM 6629 N N . ALA B 1 396 ? -3.447 -33.344 -14.484 1 95.81 396 ALA B N 1
ATOM 6630 C CA . ALA B 1 396 ? -2.232 -32.562 -14.727 1 95.81 396 ALA B CA 1
ATOM 6631 C C . ALA B 1 396 ? -1.714 -31.953 -13.438 1 95.81 396 ALA B C 1
ATOM 6633 O O . ALA B 1 396 ? -2.428 -31.906 -12.43 1 95.81 396 ALA B O 1
ATOM 6634 N N . ALA B 1 397 ? -0.46 -31.562 -13.391 1 94.56 397 ALA B N 1
ATOM 6635 C CA . ALA B 1 397 ? 0.14 -31.016 -12.18 1 94.56 397 ALA B CA 1
ATOM 6636 C C . ALA B 1 397 ? 0.754 -29.641 -12.453 1 94.56 397 ALA B C 1
ATOM 6638 O O . ALA B 1 397 ? 1.97 -29.469 -12.344 1 94.56 397 ALA B O 1
ATOM 6639 N N . PRO B 1 398 ? -0.059 -28.641 -12.734 1 93.44 398 PRO B N 1
ATOM 6640 C CA . PRO B 1 398 ? 0.453 -27.297 -12.992 1 93.44 398 PRO B CA 1
ATOM 6641 C C . PRO B 1 398 ? 0.893 -26.562 -11.727 1 93.44 398 PRO B C 1
ATOM 6643 O O . PRO B 1 398 ? 0.129 -26.484 -10.758 1 93.44 398 PRO B O 1
ATOM 6646 N N . GLY B 1 399 ? 2.139 -26.031 -11.766 1 91 399 GLY B N 1
ATOM 6647 C CA . GLY B 1 399 ? 2.604 -25.203 -10.672 1 91 399 GLY B CA 1
ATOM 6648 C C . GLY B 1 399 ? 2.451 -25.859 -9.312 1 91 399 GLY B C 1
ATOM 6649 O O . GLY B 1 399 ? 2.988 -26.938 -9.086 1 91 399 GLY B O 1
ATOM 6650 N N . LEU B 1 400 ? 1.626 -25.219 -8.453 1 95.12 400 LEU B N 1
ATOM 6651 C CA . LEU B 1 400 ? 1.385 -25.719 -7.109 1 95.12 400 LEU B CA 1
ATOM 6652 C C . LEU B 1 400 ? -0.033 -26.266 -6.98 1 95.12 400 LEU B C 1
ATOM 6654 O O . LEU B 1 400 ? -0.673 -26.109 -5.938 1 95.12 400 LEU B O 1
ATOM 6658 N N . ALA B 1 401 ? -0.493 -26.844 -8.086 1 97.06 401 ALA B N 1
ATOM 6659 C CA . ALA B 1 401 ? -1.825 -27.438 -8.078 1 97.06 401 ALA B CA 1
ATOM 6660 C C . ALA B 1 401 ? -1.827 -28.781 -8.805 1 97.06 401 ALA B C 1
ATOM 6662 O O . ALA B 1 401 ? -0.87 -29.125 -9.508 1 97.06 401 ALA B O 1
ATOM 6663 N N . VAL B 1 402 ? -2.791 -29.594 -8.5 1 97.88 402 VAL B N 1
ATOM 6664 C CA . VAL B 1 402 ? -3.193 -30.688 -9.367 1 97.88 402 VAL B CA 1
ATOM 6665 C C . VAL B 1 402 ? -4.516 -30.359 -10.055 1 97.88 402 VAL B C 1
ATOM 6667 O O . VAL B 1 402 ? -5.48 -29.953 -9.391 1 97.88 402 VAL B O 1
ATOM 6670 N N . LEU B 1 403 ? -4.477 -30.375 -11.344 1 98.25 403 LEU B N 1
ATOM 6671 C CA . LEU B 1 403 ? -5.676 -30.094 -12.125 1 98.25 403 LEU B CA 1
ATOM 6672 C C . LEU B 1 403 ? -6.438 -31.375 -12.445 1 98.25 403 LEU B C 1
ATOM 6674 O O . LEU B 1 403 ? -5.891 -32.281 -13.07 1 98.25 403 LEU B O 1
ATOM 6678 N N . LEU B 1 404 ? -7.613 -31.453 -11.93 1 97.75 404 LEU B N 1
ATOM 6679 C CA . LEU B 1 404 ? -8.562 -32.5 -12.312 1 97.75 404 LEU B CA 1
ATOM 6680 C C . LEU B 1 404 ? -9.461 -32.031 -13.453 1 97.75 404 LEU B C 1
ATOM 6682 O O . LEU B 1 404 ? -10.375 -31.234 -13.234 1 97.75 404 LEU B O 1
ATOM 6686 N N . ASN B 1 405 ? -9.18 -32.5 -14.617 1 96.81 405 ASN B N 1
ATOM 6687 C CA . ASN B 1 405 ? -10.008 -32.125 -15.766 1 96.81 405 ASN B CA 1
ATOM 6688 C C . ASN B 1 405 ? -11.375 -32.812 -15.711 1 96.81 405 ASN B C 1
ATOM 6690 O O . ASN B 1 405 ? -11.461 -34 -15.43 1 96.81 405 ASN B O 1
ATOM 6694 N N . LEU B 1 406 ? -12.352 -32.031 -15.945 1 95.38 406 LEU B N 1
ATOM 6695 C CA . LEU B 1 406 ? -13.711 -32.562 -15.969 1 95.38 406 LEU B CA 1
ATOM 6696 C C . LEU B 1 406 ? -14.289 -32.5 -17.375 1 95.38 406 LEU B C 1
ATOM 6698 O O . LEU B 1 406 ? -13.828 -31.703 -18.203 1 95.38 406 LEU B O 1
ATOM 6702 N N . PRO B 1 407 ? -15.227 -33.312 -17.688 1 91.06 407 PRO B N 1
ATOM 6703 C CA . PRO B 1 407 ? -15.852 -33.281 -19 1 91.06 407 PRO B CA 1
ATOM 6704 C C . PRO B 1 407 ? -16.484 -31.922 -19.312 1 91.06 407 PRO B C 1
ATOM 6706 O O . PRO B 1 407 ? -16.938 -31.219 -18.406 1 91.06 407 PRO B O 1
ATOM 6709 N N . ARG B 1 408 ? -16.531 -31.672 -20.594 1 89 408 ARG B N 1
ATOM 6710 C CA . ARG B 1 408 ? -17.156 -30.438 -21.062 1 89 408 ARG B CA 1
ATOM 6711 C C . ARG B 1 408 ? -18.594 -30.328 -20.547 1 89 408 ARG B C 1
ATOM 6713 O O . ARG B 1 408 ? -19.328 -31.312 -20.531 1 89 408 ARG B O 1
ATOM 6720 N N . GLY B 1 409 ? -18.953 -29.188 -20.125 1 85.56 409 GLY B N 1
ATOM 6721 C CA . GLY B 1 409 ? -20.312 -28.969 -19.672 1 85.56 409 GLY B CA 1
ATOM 6722 C C . GLY B 1 409 ? -20.484 -29.172 -18.172 1 85.56 409 GLY B C 1
ATOM 6723 O O . GLY B 1 409 ? -21.5 -28.781 -17.594 1 85.56 409 GLY B O 1
ATOM 6724 N N . THR B 1 410 ? -19.469 -29.828 -17.531 1 91.44 410 THR B N 1
ATOM 6725 C CA . THR B 1 410 ? -19.547 -30.031 -16.094 1 91.44 410 THR B CA 1
ATOM 6726 C C . THR B 1 410 ? -19.547 -28.672 -15.367 1 91.44 410 THR B C 1
ATOM 6728 O O . THR B 1 410 ? -18.812 -27.766 -15.734 1 91.44 410 THR B O 1
ATOM 6731 N N . ALA B 1 411 ? -20.375 -28.531 -14.328 1 92.25 411 ALA B N 1
ATOM 6732 C CA . ALA B 1 411 ? -20.469 -27.297 -13.555 1 92.25 411 ALA B CA 1
ATOM 6733 C C . ALA B 1 411 ? -19.422 -27.234 -12.453 1 92.25 411 ALA B C 1
ATOM 6735 O O . ALA B 1 411 ? -19.75 -27.344 -11.266 1 92.25 411 ALA B O 1
ATOM 6736 N N . ASP B 1 412 ? -18.188 -26.938 -12.859 1 95.12 412 ASP B N 1
ATOM 6737 C CA . ASP B 1 412 ? -17.094 -27 -11.898 1 95.12 412 ASP B CA 1
ATOM 6738 C C . ASP B 1 412 ? -17.25 -25.953 -10.805 1 95.12 412 ASP B C 1
ATOM 6740 O O . ASP B 1 412 ? -16.844 -26.156 -9.664 1 95.12 412 ASP B O 1
ATOM 6744 N N . LEU B 1 413 ? -17.891 -24.828 -11.086 1 93 413 LEU B N 1
ATOM 6745 C CA . LEU B 1 413 ? -18.172 -23.812 -10.078 1 93 413 LEU B CA 1
ATOM 6746 C C . LEU B 1 413 ? -19.109 -24.359 -9.008 1 93 413 LEU B C 1
ATOM 6748 O O . LEU B 1 413 ? -18.906 -24.125 -7.816 1 93 413 LEU B O 1
ATOM 6752 N N . ALA B 1 414 ? -20.141 -24.969 -9.414 1 94.06 414 ALA B N 1
ATOM 6753 C CA . ALA B 1 414 ? -21.109 -25.547 -8.484 1 94.06 414 ALA B CA 1
ATOM 6754 C C . ALA B 1 414 ? -20.469 -26.625 -7.621 1 94.06 414 ALA B C 1
ATOM 6756 O O . ALA B 1 414 ? -20.766 -26.75 -6.434 1 94.06 414 ALA B O 1
ATOM 6757 N N . ILE B 1 415 ? -19.625 -27.453 -8.227 1 95.69 415 ILE B N 1
ATOM 6758 C CA . ILE B 1 415 ? -18.938 -28.516 -7.496 1 95.69 415 ILE B CA 1
ATOM 6759 C C . ILE B 1 415 ? -18.031 -27.891 -6.422 1 95.69 415 ILE B C 1
ATOM 6761 O O . ILE B 1 415 ? -18.016 -28.344 -5.277 1 95.69 415 ILE B O 1
ATOM 6765 N N . ALA B 1 416 ? -17.25 -26.859 -6.812 1 95.38 416 ALA B N 1
ATOM 6766 C CA . ALA B 1 416 ? -16.391 -26.172 -5.859 1 95.38 416 ALA B CA 1
ATOM 6767 C C . ALA B 1 416 ? -17.188 -25.625 -4.68 1 95.38 416 ALA B C 1
ATOM 6769 O O . ALA B 1 416 ? -16.75 -25.719 -3.531 1 95.38 416 ALA B O 1
ATOM 6770 N N . ARG B 1 417 ? -18.359 -25.078 -4.906 1 93.19 417 ARG B N 1
ATOM 6771 C CA . ARG B 1 417 ? -19.219 -24.547 -3.854 1 93.19 417 ARG B CA 1
ATOM 6772 C C . ARG B 1 417 ? -19.734 -25.656 -2.947 1 93.19 417 ARG B C 1
ATOM 6774 O O . ARG B 1 417 ? -19.812 -25.484 -1.729 1 93.19 417 ARG B O 1
ATOM 6781 N N . GLU B 1 418 ? -20.062 -26.75 -3.541 1 93.88 418 GLU B N 1
ATOM 6782 C CA . GLU B 1 418 ? -20.609 -27.875 -2.789 1 93.88 418 GLU B CA 1
ATOM 6783 C C . GLU B 1 418 ? -19.578 -28.422 -1.793 1 93.88 418 GLU B C 1
ATOM 6785 O O . GLU B 1 418 ? -19.922 -28.703 -0.643 1 93.88 418 GLU B O 1
ATOM 6790 N N . VAL B 1 419 ? -18.391 -28.547 -2.244 1 95.44 419 VAL B N 1
ATOM 6791 C CA . VAL B 1 419 ? -17.391 -29.203 -1.402 1 95.44 419 VAL B CA 1
ATOM 6792 C C . VAL B 1 419 ? -16.906 -28.25 -0.324 1 95.44 419 VAL B C 1
ATOM 6794 O O . VAL B 1 419 ? -16.234 -28.656 0.63 1 95.44 419 VAL B O 1
ATOM 6797 N N . SER B 1 420 ? -17.234 -26.953 -0.461 1 93.75 420 SER B N 1
ATOM 6798 C CA . SER B 1 420 ? -16.906 -25.984 0.58 1 93.75 420 SER B CA 1
ATOM 6799 C C . SER B 1 420 ? -17.516 -26.375 1.919 1 93.75 420 SER B C 1
ATOM 6801 O O . SER B 1 420 ? -16.938 -26.094 2.975 1 93.75 420 SER B O 1
ATOM 6803 N N . ALA B 1 421 ? -18.625 -26.984 1.906 1 91.31 421 ALA B N 1
ATOM 6804 C CA . ALA B 1 421 ? -19.297 -27.453 3.113 1 91.31 421 ALA B CA 1
ATOM 6805 C C . ALA B 1 421 ? -18.453 -28.516 3.828 1 91.31 421 ALA B C 1
ATOM 6807 O O . ALA B 1 421 ? -18.609 -28.734 5.031 1 91.31 421 ALA B O 1
ATOM 6808 N N . PHE B 1 422 ? -17.594 -29.125 3.074 1 92.81 422 PHE B N 1
ATOM 6809 C CA . PHE B 1 422 ? -16.719 -30.141 3.646 1 92.81 422 PHE B CA 1
ATOM 6810 C C . PHE B 1 422 ? -15.352 -29.578 3.979 1 92.81 422 PHE B C 1
ATOM 6812 O O . PHE B 1 422 ? -14.398 -30.312 4.191 1 92.81 422 PHE B O 1
ATOM 6819 N N . GLY B 1 423 ? -15.203 -28.25 3.877 1 94.31 423 GLY B N 1
ATOM 6820 C CA . GLY B 1 423 ? -13.961 -27.594 4.25 1 94.31 423 GLY B CA 1
ATOM 6821 C C . GLY B 1 423 ? -12.938 -27.562 3.129 1 94.31 423 GLY B C 1
ATOM 6822 O O . GLY B 1 423 ? -11.742 -27.391 3.375 1 94.31 423 GLY B O 1
ATOM 6823 N N . MET B 1 424 ? -13.398 -27.828 1.9 1 96.31 424 MET B N 1
ATOM 6824 C CA . MET B 1 424 ? -12.508 -27.797 0.743 1 96.31 424 MET B CA 1
ATOM 6825 C C . MET B 1 424 ? -12.742 -26.531 -0.075 1 96.31 424 MET B C 1
ATOM 6827 O O . MET B 1 424 ? -13.844 -25.969 -0.063 1 96.31 424 MET B O 1
ATOM 6831 N N . SER B 1 425 ? -11.664 -26.047 -0.709 1 96.06 425 SER B N 1
ATOM 6832 C CA . SER B 1 425 ? -11.812 -24.875 -1.55 1 96.06 425 SER B CA 1
ATOM 6833 C C . SER B 1 425 ? -10.984 -24.984 -2.82 1 96.06 425 SER B C 1
ATOM 6835 O O . SER B 1 425 ? -10.172 -24.109 -3.117 1 96.06 425 SER B O 1
ATOM 6837 N N . PRO B 1 426 ? -11.25 -26.078 -3.615 1 96.69 426 PRO B N 1
ATOM 6838 C CA . PRO B 1 426 ? -10.602 -26.094 -4.926 1 96.69 426 PRO B CA 1
ATOM 6839 C C . PRO B 1 426 ? -11.023 -24.922 -5.809 1 96.69 426 PRO B C 1
ATOM 6841 O O . PRO B 1 426 ? -12.125 -24.391 -5.648 1 96.69 426 PRO B O 1
ATOM 6844 N N . SER B 1 427 ? -10.211 -24.531 -6.707 1 96.38 427 SER B N 1
ATOM 6845 C CA . SER B 1 427 ? -10.555 -23.453 -7.641 1 96.38 427 SER B CA 1
ATOM 6846 C C . SER B 1 427 ? -11.133 -24.016 -8.938 1 96.38 427 SER B C 1
ATOM 6848 O O . SER B 1 427 ? -10.508 -24.859 -9.586 1 96.38 427 SER B O 1
ATOM 6850 N N . PRO B 1 428 ? -12.32 -23.562 -9.273 1 96.12 428 PRO B N 1
ATOM 6851 C CA . PRO B 1 428 ? -12.852 -24 -10.57 1 96.12 428 PRO B CA 1
ATOM 6852 C C . PRO B 1 428 ? -12.086 -23.406 -11.75 1 96.12 428 PRO B C 1
ATOM 6854 O O . PRO B 1 428 ? -11.859 -22.188 -11.797 1 96.12 428 PRO B O 1
ATOM 6857 N N . LEU B 1 429 ? -11.703 -24.188 -12.672 1 96.81 429 LEU B N 1
ATOM 6858 C CA . LEU B 1 429 ? -10.891 -23.766 -13.812 1 96.81 429 LEU B CA 1
ATOM 6859 C C . LEU B 1 429 ? -11.656 -22.781 -14.68 1 96.81 429 LEU B C 1
ATOM 6861 O O . LEU B 1 429 ? -11.07 -21.828 -15.211 1 96.81 429 LEU B O 1
ATOM 6865 N N . SER B 1 430 ? -12.953 -22.953 -14.805 1 95.56 430 SER B N 1
ATOM 6866 C CA . SER B 1 430 ? -13.766 -22.141 -15.695 1 95.56 430 SER B CA 1
ATOM 6867 C C . SER B 1 430 ? -13.703 -20.656 -15.297 1 95.56 430 SER B C 1
ATOM 6869 O O . SER B 1 430 ? -13.805 -19.781 -16.156 1 95.56 430 SER B O 1
ATOM 6871 N N . ALA B 1 431 ? -13.469 -20.406 -14.031 1 93.25 431 ALA B N 1
ATOM 6872 C CA . ALA B 1 431 ? -13.445 -19.047 -13.516 1 93.25 431 ALA B CA 1
ATOM 6873 C C . ALA B 1 431 ? -12.203 -18.297 -13.984 1 93.25 431 ALA B C 1
ATOM 6875 O O . ALA B 1 431 ? -12.141 -17.062 -13.883 1 93.25 431 ALA B O 1
ATOM 6876 N N . TRP B 1 432 ? -11.258 -18.938 -14.57 1 95.94 432 TRP B N 1
ATOM 6877 C CA . TRP B 1 432 ? -10 -18.328 -14.992 1 95.94 432 TRP B CA 1
ATOM 6878 C C . TRP B 1 432 ? -10.07 -17.906 -16.453 1 95.94 432 TRP B C 1
ATOM 6880 O O . TRP B 1 432 ? -9.156 -17.25 -16.953 1 95.94 432 TRP B O 1
ATOM 6890 N N . TYR B 1 433 ? -11.141 -18.312 -17.109 1 95.94 433 TYR B N 1
ATOM 6891 C CA . TYR B 1 433 ? -11.344 -17.906 -18.484 1 95.94 433 TYR B CA 1
ATOM 6892 C C . TYR B 1 433 ? -12.102 -16.578 -18.562 1 95.94 433 TYR B C 1
ATOM 6894 O O . TYR B 1 433 ? -12.906 -16.266 -17.688 1 95.94 433 TYR B O 1
ATOM 6902 N N . VAL B 1 434 ? -11.828 -15.836 -19.547 1 93.19 434 VAL B N 1
ATOM 6903 C CA . VAL B 1 434 ? -12.438 -14.516 -19.719 1 93.19 434 VAL B CA 1
ATOM 6904 C C . VAL B 1 434 ? -13.914 -14.672 -20.062 1 93.19 434 VAL B C 1
ATOM 6906 O O . VAL B 1 434 ? -14.75 -13.883 -19.609 1 93.19 434 VAL B O 1
ATOM 6909 N N . THR B 1 435 ? -14.227 -15.664 -20.906 1 88 435 THR B N 1
ATOM 6910 C CA . THR B 1 435 ? -15.617 -15.898 -21.281 1 88 435 THR B CA 1
ATOM 6911 C C . THR B 1 435 ? -16.016 -17.344 -21 1 88 435 THR B C 1
ATOM 6913 O O . THR B 1 435 ? -15.203 -18.266 -21.156 1 88 435 THR B O 1
ATOM 6916 N N . PRO B 1 436 ? -17.172 -17.484 -20.609 1 84.44 436 PRO B N 1
ATOM 6917 C CA . PRO B 1 436 ? -17.656 -18.828 -20.297 1 84.44 436 PRO B CA 1
ATOM 6918 C C . PRO B 1 436 ? -17.656 -19.75 -21.516 1 84.44 436 PRO B C 1
ATOM 6920 O O . PRO B 1 436 ? -17.453 -20.969 -21.375 1 84.44 436 PRO B O 1
ATOM 6923 N N . GLU B 1 437 ? -17.844 -19.188 -22.656 1 84.69 437 GLU B N 1
ATOM 6924 C CA . GLU B 1 437 ? -17.969 -19.984 -23.875 1 84.69 437 GLU B CA 1
ATOM 6925 C C . GLU B 1 437 ? -16.656 -20.703 -24.203 1 84.69 437 GLU B C 1
ATOM 6927 O O . GLU B 1 437 ? -16.672 -21.797 -24.766 1 84.69 437 GLU B O 1
ATOM 6932 N N . SER B 1 438 ? -15.617 -20.188 -23.797 1 86.12 438 SER B N 1
ATOM 6933 C CA . SER B 1 438 ? -14.305 -20.766 -24.094 1 86.12 438 SER B CA 1
ATOM 6934 C C . SER B 1 438 ? -13.758 -21.531 -22.891 1 86.12 438 SER B C 1
ATOM 6936 O O . SER B 1 438 ? -12.672 -22.109 -22.969 1 86.12 438 SER B O 1
ATOM 6938 N N . ALA B 1 439 ? -14.555 -21.672 -21.906 1 93.44 439 ALA B N 1
ATOM 6939 C CA . ALA B 1 439 ? -14.016 -22.141 -20.641 1 93.44 439 ALA B CA 1
ATOM 6940 C C . ALA B 1 439 ? -13.977 -23.672 -20.594 1 93.44 439 ALA B C 1
ATOM 6942 O O . ALA B 1 439 ? -14.93 -24.328 -21 1 93.44 439 ALA B O 1
ATOM 6943 N N . GLU B 1 440 ? -12.828 -24.188 -20.281 1 94.69 440 GLU B N 1
ATOM 6944 C CA . GLU B 1 440 ? -12.711 -25.594 -19.906 1 94.69 440 GLU B CA 1
ATOM 6945 C C . GLU B 1 440 ? -13.094 -25.812 -18.453 1 94.69 440 GLU B C 1
ATOM 6947 O O . GLU B 1 440 ? -13.062 -24.891 -17.656 1 94.69 440 GLU B O 1
ATOM 6952 N N . GLN B 1 441 ? -13.555 -27.031 -18.203 1 95.56 441 GLN B N 1
ATOM 6953 C CA . GLN B 1 441 ? -14 -27.344 -16.859 1 95.56 441 GLN B CA 1
ATOM 6954 C C . GLN B 1 441 ? -12.977 -28.203 -16.125 1 95.56 441 GLN B C 1
ATOM 6956 O O . GLN B 1 441 ? -12.367 -29.094 -16.719 1 95.56 441 GLN B O 1
ATOM 6961 N N . GLY B 1 442 ? -12.812 -27.906 -14.938 1 97 442 GLY B N 1
ATOM 6962 C CA . GLY B 1 442 ? -11.875 -28.625 -14.086 1 97 442 GLY B CA 1
ATOM 6963 C C . GLY B 1 442 ? -11.781 -28.047 -12.688 1 97 442 GLY B C 1
ATOM 6964 O O . GLY B 1 442 ? -12.453 -27.062 -12.367 1 97 442 GLY B O 1
ATOM 6965 N N . LEU B 1 443 ? -11.07 -28.75 -11.797 1 97.69 443 LEU B N 1
ATOM 6966 C CA . LEU B 1 443 ? -10.797 -28.297 -10.438 1 97.69 443 LEU B CA 1
ATOM 6967 C C . LEU B 1 443 ? -9.297 -28.234 -10.172 1 97.69 443 LEU B C 1
ATOM 6969 O O . LEU B 1 443 ? -8.578 -29.219 -10.406 1 97.69 443 LEU B O 1
ATOM 6973 N N . LEU B 1 444 ? -8.875 -27.078 -9.844 1 97.94 444 LEU B N 1
ATOM 6974 C CA . LEU B 1 444 ? -7.5 -26.906 -9.383 1 97.94 444 LEU B CA 1
ATOM 6975 C C . LEU B 1 444 ? -7.391 -27.172 -7.887 1 97.94 444 LEU B C 1
ATOM 6977 O O . LEU B 1 444 ? -7.977 -26.438 -7.078 1 97.94 444 LEU B O 1
ATOM 6981 N N . LEU B 1 445 ? -6.656 -28.188 -7.512 1 98.25 445 LEU B N 1
ATOM 6982 C CA . LEU B 1 445 ? -6.453 -28.562 -6.117 1 98.25 445 LEU B CA 1
ATOM 6983 C C . LEU B 1 445 ? -5.09 -28.094 -5.621 1 98.25 445 LEU B C 1
ATOM 6985 O O . LEU B 1 445 ? -4.059 -28.625 -6.039 1 98.25 445 LEU B O 1
ATOM 6989 N N . GLY B 1 446 ? -5.105 -27.141 -4.699 1 97.06 446 GLY B N 1
ATOM 6990 C CA . GLY B 1 446 ? -3.855 -26.609 -4.18 1 97.06 446 GLY B CA 1
ATOM 6991 C C . GLY B 1 446 ? -3.029 -27.641 -3.441 1 97.06 446 GLY B C 1
ATOM 6992 O O . GLY B 1 446 ? -3.533 -28.312 -2.543 1 97.06 446 GLY B O 1
ATOM 6993 N N . VAL B 1 447 ? -1.808 -27.719 -3.768 1 96.81 447 VAL B N 1
ATOM 6994 C CA . VAL B 1 447 ? -0.886 -28.688 -3.199 1 96.81 447 VAL B CA 1
ATOM 6995 C C . VAL B 1 447 ? -0.486 -28.266 -1.788 1 96.81 447 VAL B C 1
ATOM 6997 O O . VAL B 1 447 ? -0.417 -29.094 -0.878 1 96.81 447 VAL B O 1
ATOM 7000 N N . ALA B 1 448 ? -0.212 -26.953 -1.611 1 95.75 448 ALA B N 1
ATOM 7001 C CA . ALA B 1 448 ? 0.261 -26.422 -0.334 1 95.75 448 ALA B CA 1
ATOM 7002 C C . ALA B 1 448 ? -0.729 -26.734 0.787 1 95.75 448 ALA B C 1
ATOM 7004 O O . ALA B 1 448 ? -0.331 -26.938 1.937 1 95.75 448 ALA B O 1
ATOM 7005 N N . THR B 1 449 ? -2.027 -26.812 0.457 1 95.81 449 THR B N 1
ATOM 7006 C CA . THR B 1 449 ? -3.076 -26.969 1.46 1 95.81 449 THR B CA 1
ATOM 7007 C C . THR B 1 449 ? -3.725 -28.344 1.355 1 95.81 449 THR B C 1
ATOM 7009 O O . THR B 1 449 ? -4.812 -28.562 1.895 1 95.81 449 THR B O 1
ATOM 7012 N N . ALA B 1 450 ? -3.141 -29.25 0.597 1 96.44 450 ALA B N 1
ATOM 7013 C CA . ALA B 1 450 ? -3.619 -30.641 0.563 1 96.44 450 ALA B CA 1
ATOM 7014 C C . ALA B 1 450 ? -3.441 -31.312 1.921 1 96.44 450 ALA B C 1
ATOM 7016 O O . ALA B 1 450 ? -2.422 -31.109 2.588 1 96.44 450 ALA B O 1
ATOM 7017 N N . PRO B 1 451 ? -4.43 -32 2.371 1 93.25 451 PRO B N 1
ATOM 7018 C CA . PRO B 1 451 ? -4.309 -32.656 3.68 1 93.25 451 PRO B CA 1
ATOM 7019 C C . PRO B 1 451 ? -3.297 -33.781 3.682 1 93.25 451 PRO B C 1
ATOM 7021 O O . PRO B 1 451 ? -3.225 -34.562 2.715 1 93.25 451 PRO B O 1
ATOM 7024 N N . THR B 1 452 ? -2.549 -33.812 4.699 1 86.81 452 THR B N 1
ATOM 7025 C CA . THR B 1 452 ? -1.597 -34.906 4.859 1 86.81 452 THR B CA 1
ATOM 7026 C C . THR B 1 452 ? -2.262 -36.125 5.527 1 86.81 452 THR B C 1
ATOM 7028 O O . THR B 1 452 ? -1.952 -37.281 5.199 1 86.81 452 THR B O 1
ATOM 7031 N N . LYS B 1 453 ? -3.088 -35.688 6.363 1 89.12 453 LYS B N 1
ATOM 7032 C CA . LYS B 1 453 ? -3.877 -36.75 7.016 1 89.12 453 LYS B CA 1
ATOM 7033 C C . LYS B 1 453 ? -5.242 -36.906 6.352 1 89.12 453 LYS B C 1
ATOM 7035 O O . LYS B 1 453 ? -5.848 -35.906 5.934 1 89.12 453 LYS B O 1
ATOM 7040 N N . ASN B 1 454 ? -5.773 -38 6.121 1 92.44 454 ASN B N 1
ATOM 7041 C CA . ASN B 1 454 ? -7.105 -38.312 5.617 1 92.44 454 ASN B CA 1
ATOM 7042 C C . ASN B 1 454 ? -7.281 -37.844 4.176 1 92.44 454 ASN B C 1
ATOM 7044 O O . ASN B 1 454 ? -8.344 -37.344 3.811 1 92.44 454 ASN B O 1
ATOM 7048 N N . LEU B 1 455 ? -6.195 -37.844 3.42 1 96.69 455 LEU B N 1
ATOM 7049 C CA . LEU B 1 455 ? -6.223 -37.469 2.016 1 96.69 455 LEU B CA 1
ATOM 7050 C C . LEU B 1 455 ? -7.25 -38.281 1.24 1 96.69 455 LEU B C 1
ATOM 7052 O O . LEU B 1 455 ? -8.031 -37.719 0.461 1 96.69 455 LEU B O 1
ATOM 7056 N N . VAL B 1 456 ? -7.316 -39.562 1.507 1 96.31 456 VAL B N 1
ATOM 7057 C CA . VAL B 1 456 ? -8.203 -40.469 0.793 1 96.31 456 VAL B CA 1
ATOM 7058 C C . VAL B 1 456 ? -9.656 -40.062 1.06 1 96.31 456 VAL B C 1
ATOM 7060 O O . VAL B 1 456 ? -10.477 -40.031 0.136 1 96.31 456 VAL B O 1
ATOM 7063 N N . ARG B 1 457 ? -9.945 -39.812 2.299 1 95.88 457 ARG B N 1
ATOM 7064 C CA . ARG B 1 457 ? -11.305 -39.406 2.672 1 95.88 457 ARG B CA 1
ATOM 7065 C C . ARG B 1 457 ? -11.711 -38.125 1.972 1 95.88 457 ARG B C 1
ATOM 7067 O O . ARG B 1 457 ? -12.836 -38 1.489 1 95.88 457 ARG B O 1
ATOM 7074 N N . SER B 1 458 ? -10.805 -37.125 1.968 1 96.69 458 SER B N 1
ATOM 7075 C CA . SER B 1 458 ? -11.086 -35.875 1.292 1 96.69 458 SER B CA 1
ATOM 7076 C C . SER B 1 458 ? -11.328 -36.094 -0.198 1 96.69 458 SER B C 1
ATOM 7078 O O . SER B 1 458 ? -12.227 -35.469 -0.778 1 96.69 458 SER B O 1
ATOM 7080 N N . CYS B 1 459 ? -10.578 -36.938 -0.816 1 96.69 459 CYS B N 1
ATOM 7081 C CA . CYS B 1 459 ? -10.75 -37.25 -2.232 1 96.69 459 CYS B CA 1
ATOM 7082 C C . CYS B 1 459 ? -12.086 -37.938 -2.48 1 96.69 459 CYS B C 1
ATOM 7084 O O . CYS B 1 459 ? -12.773 -37.656 -3.463 1 96.69 459 CYS B O 1
ATOM 7086 N N . GLU B 1 460 ? -12.438 -38.875 -1.579 1 95.88 460 GLU B N 1
ATOM 7087 C CA . GLU B 1 460 ? -13.727 -39.562 -1.694 1 95.88 460 GLU B CA 1
ATOM 7088 C C . GLU B 1 460 ? -14.883 -38.562 -1.678 1 95.88 460 GLU B C 1
ATOM 7090 O O . GLU B 1 460 ? -15.797 -38.656 -2.498 1 95.88 460 GLU B O 1
ATOM 7095 N N . GLN B 1 461 ? -14.812 -37.656 -0.781 1 95.38 461 GLN B N 1
ATOM 7096 C CA . GLN B 1 461 ? -15.852 -36.656 -0.67 1 95.38 461 GLN B CA 1
ATOM 7097 C C . GLN B 1 461 ? -15.898 -35.781 -1.92 1 95.38 461 GLN B C 1
ATOM 7099 O O . GLN B 1 461 ? -16.969 -35.406 -2.389 1 95.38 461 GLN B O 1
ATOM 7104 N N . LEU B 1 462 ? -14.742 -35.406 -2.4 1 96.38 462 LEU B N 1
ATOM 7105 C CA . LEU B 1 462 ? -14.641 -34.594 -3.621 1 96.38 462 LEU B CA 1
ATOM 7106 C C . LEU B 1 462 ? -15.312 -35.312 -4.789 1 96.38 462 LEU B C 1
ATOM 7108 O O . LEU B 1 462 ? -16.109 -34.719 -5.512 1 96.38 462 LEU B O 1
ATOM 7112 N N . PHE B 1 463 ? -15.078 -36.562 -4.93 1 95.31 463 PHE B N 1
ATOM 7113 C CA . PHE B 1 463 ? -15.594 -37.312 -6.066 1 95.31 463 PHE B CA 1
ATOM 7114 C C . PHE B 1 463 ? -17.078 -37.625 -5.883 1 95.31 463 PHE B C 1
ATOM 7116 O O . PHE B 1 463 ? -17.812 -37.75 -6.863 1 95.31 463 PHE B O 1
ATOM 7123 N N . GLU B 1 464 ? -17.516 -37.75 -4.645 1 94.19 464 GLU B N 1
ATOM 7124 C CA . GLU B 1 464 ? -18.953 -37.844 -4.402 1 94.19 464 GLU B CA 1
ATOM 7125 C C . GLU B 1 464 ? -19.703 -36.625 -4.926 1 94.19 464 GLU B C 1
ATOM 7127 O O . GLU B 1 464 ? -20.75 -36.75 -5.543 1 94.19 464 GLU B O 1
ATOM 7132 N N . ALA B 1 465 ? -19.125 -35.5 -4.648 1 94.69 465 ALA B N 1
ATOM 7133 C CA . ALA B 1 465 ? -19.734 -34.25 -5.129 1 94.69 465 ALA B CA 1
ATOM 7134 C C . ALA B 1 465 ? -19.703 -34.188 -6.652 1 94.69 465 ALA B C 1
ATOM 7136 O O . ALA B 1 465 ? -20.672 -33.719 -7.277 1 94.69 465 ALA B O 1
ATOM 7137 N N . ILE B 1 466 ? -18.625 -34.594 -7.281 1 94.69 466 ILE B N 1
ATOM 7138 C CA . ILE B 1 466 ? -18.484 -34.594 -8.734 1 94.69 466 ILE B CA 1
ATOM 7139 C C . ILE B 1 466 ? -19.531 -35.5 -9.359 1 94.69 466 ILE B C 1
ATOM 7141 O O . ILE B 1 466 ? -20.156 -35.156 -10.359 1 94.69 466 ILE B O 1
ATOM 7145 N N . ARG B 1 467 ? -19.734 -36.688 -8.758 1 91.38 467 ARG B N 1
ATOM 7146 C CA . ARG B 1 467 ? -20.719 -37.625 -9.266 1 91.38 467 ARG B CA 1
ATOM 7147 C C . ARG B 1 467 ? -22.141 -37.094 -9.164 1 91.38 467 ARG B C 1
ATOM 7149 O O . ARG B 1 467 ? -22.953 -37.312 -10.055 1 91.38 467 ARG B O 1
ATOM 7156 N N . ARG B 1 468 ? -22.344 -36.375 -8.109 1 89.75 468 ARG B N 1
ATOM 7157 C CA . ARG B 1 468 ? -23.688 -35.875 -7.863 1 89.75 468 ARG B CA 1
ATOM 7158 C C . ARG B 1 468 ? -24.016 -34.719 -8.828 1 89.75 468 ARG B C 1
ATOM 7160 O O . ARG B 1 468 ? -25.141 -34.625 -9.312 1 89.75 468 ARG B O 1
ATOM 7167 N N . LEU B 1 469 ? -23.078 -33.844 -9.031 1 86.25 469 LEU B N 1
ATOM 7168 C CA . LEU B 1 469 ? -23.359 -32.625 -9.781 1 86.25 469 LEU B CA 1
ATOM 7169 C C . LEU B 1 469 ? -22.875 -32.75 -11.227 1 86.25 469 LEU B C 1
ATOM 7171 O O . LEU B 1 469 ? -23.266 -31.953 -12.086 1 86.25 469 LEU B O 1
ATOM 7175 N N . GLY B 1 470 ? -21.953 -33.469 -11.359 1 73.5 470 GLY B N 1
ATOM 7176 C CA . GLY B 1 470 ? -21.375 -33.625 -12.688 1 73.5 470 GLY B CA 1
ATOM 7177 C C . GLY B 1 470 ? -22.172 -34.531 -13.594 1 73.5 470 GLY B C 1
ATOM 7178 O O . GLY B 1 470 ? -23.156 -35.156 -13.148 1 73.5 470 GLY B O 1
ATOM 7179 N N . CYS B 1 471 ? -22.156 -34.344 -14.883 1 58.28 471 CYS B N 1
ATOM 7180 C CA . CYS B 1 471 ? -22.875 -35.156 -15.859 1 58.28 471 CYS B CA 1
ATOM 7181 C C . CYS B 1 471 ? -22.656 -36.625 -15.625 1 58.28 471 CYS B C 1
ATOM 7183 O O . CYS B 1 471 ? -21.625 -37.031 -15.086 1 58.28 471 CYS B O 1
ATOM 7185 N N . PRO B 1 472 ? -23.469 -37.625 -16.062 1 49.84 472 PRO B N 1
ATOM 7186 C CA . PRO B 1 472 ? -23.688 -39.062 -15.82 1 49.84 472 PRO B CA 1
ATOM 7187 C C . PRO B 1 472 ? -22.391 -39.844 -15.758 1 49.84 472 PRO B C 1
ATOM 7189 O O . PRO B 1 472 ? -21.344 -39.375 -16.203 1 49.84 472 PRO B O 1
ATOM 7192 N N . ALA B 1 473 ? -22.406 -41.281 -15.352 1 47.78 473 ALA B N 1
ATOM 7193 C CA . ALA B 1 473 ? -21.781 -42.562 -14.945 1 47.78 473 ALA B CA 1
ATOM 7194 C C . ALA B 1 473 ? -20.531 -42.812 -15.773 1 47.78 473 ALA B C 1
ATOM 7196 O O . ALA B 1 473 ? -19.844 -43.844 -15.547 1 47.78 473 ALA B O 1
ATOM 7197 N N . SER B 1 474 ? -20.406 -42.281 -16.859 1 46.03 474 SER B N 1
ATOM 7198 C CA . SER B 1 474 ? -19.406 -42.938 -17.703 1 46.03 474 SER B CA 1
ATOM 7199 C C . SER B 1 474 ? -18 -42.688 -17.203 1 46.03 474 SER B C 1
ATOM 7201 O O . SER B 1 474 ? -17.047 -43.312 -17.672 1 46.03 474 SER B O 1
ATOM 7203 N N . MET B 1 475 ? -17.719 -41.594 -16.438 1 49.22 475 MET B N 1
ATOM 7204 C CA . MET B 1 475 ? -16.328 -41.156 -16.375 1 49.22 475 MET B CA 1
ATOM 7205 C C . MET B 1 475 ? -15.602 -41.844 -15.211 1 49.22 475 MET B C 1
ATOM 7207 O O . MET B 1 475 ? -14.383 -41.75 -15.102 1 49.22 475 MET B O 1
ATOM 7211 N N . LEU B 1 476 ? -16.25 -42.188 -14.109 1 50.94 476 LEU B N 1
ATOM 7212 C CA . LEU B 1 476 ? -15.516 -42.625 -12.93 1 50.94 476 LEU B CA 1
ATOM 7213 C C . LEU B 1 476 ? -15.203 -44.125 -13.039 1 50.94 476 LEU B C 1
ATOM 7215 O O . LEU B 1 476 ? -16.016 -44.906 -13.523 1 50.94 476 LEU B O 1
ATOM 7219 N N . VAL B 1 477 ? -13.945 -44.469 -13.227 1 46.66 477 VAL B N 1
ATOM 7220 C CA . VAL B 1 477 ? -13.547 -45.875 -13.234 1 46.66 477 VAL B CA 1
ATOM 7221 C C . VAL B 1 477 ? -14.344 -46.656 -12.18 1 46.66 477 VAL B C 1
ATOM 7223 O O . VAL B 1 477 ? -14.508 -46.156 -11.055 1 46.66 477 VAL B O 1
ATOM 7226 N N . ARG B 1 478 ? -15.352 -47.5 -12.648 1 39.06 478 ARG B N 1
ATOM 7227 C CA . ARG B 1 478 ? -15.938 -48.531 -11.797 1 39.06 478 ARG B CA 1
ATOM 7228 C C . ARG B 1 478 ? -14.867 -49.188 -10.945 1 39.06 478 ARG B C 1
ATOM 7230 O O . ARG B 1 478 ? -13.906 -49.75 -11.469 1 39.06 478 ARG B O 1
ATOM 7237 N N . GLY B 1 479 ? -14.414 -48.75 -9.781 1 31.44 479 GLY B N 1
ATOM 7238 C CA . GLY B 1 479 ? -13.906 -49.812 -8.906 1 31.44 479 GLY B CA 1
ATOM 7239 C C . GLY B 1 479 ? -14.922 -50.875 -8.609 1 31.44 479 GLY B C 1
ATOM 7240 O O . GLY B 1 479 ? -16.125 -50.625 -8.656 1 31.44 479 GLY B O 1
#

Foldseek 3Di:
DLDDQPLPQDVVDPDQNLVSVLSNLVSCLLLCVAPFFRADDDLVVVCVVVVHDSVSPVSNVVVCVVVVQWDADPVRGIGGHDDDRPPPVNVPPPPPDPVVVVVCQLQDDDFFLRPQFFFPPLAPPVVLVVLLVVLVVVCVPDPPDDDQLQADLLLLVLVQVCCCPQFVDHDDSLQKRKALFPLLVLVLVLVLVVQAPFEEEEEFLADVVSVVSCVVSRHHYDYFYADLQGGDPVRCCVPPVRGQEYEAAQQQGVPQQHHHHPVVLVVVLVSCLVNVHAYEHEPEFLLQDLDDDGDHGSNSVHDRQRYKYKYGCCHQHRSVLSIIIIGHRPVCSVSSSVCSVPPGGHDDRSSSSSVSVCSVVPVSVVSSVSSSVQLNVLLVVLLVLVCLWAPNVQWDCHRQWIKRFDDPPFPQVVLQVVCVVVRHHWDWQCSSGPDNVPTGTITTGGSSNHDPPCNNVSSVSSVVSCCVRPDHDPGTPPD/DLDDQPLPQDVVDPDQNLVSVLSNLVSCLLLCVAPFFRADDQLVVVCVVVVHDSVSPVSNVVVCVVVVQWDADPVRGIGGHDDDRPPPVNVPPPPPDPVVVVVCQLQDDDFFLRPQFFFPPLAPPVVLVVLLVVLVVVCVPDPPDDDQLQADLLLLVLVQVCCCPQFVDHDDSLQKRKALFPLLVLVLVLVLVVQAPFEEEEEFLADVVSVVSCVVSRHHYDYFYADLQGGDVVRCCVPPVRGQEYEAAQQQGVPQGHHHHPVVLVVVLVSCLVNVHAYEHEPEFLLQDLDDDGDHGSNSVHDRQRYKYKYGCCHQHRSVLSIIIIGHRPVCSVSSSVCSVPPGGHDDRSSSSSVSVCSVVPVSVVSSVSSSVQLNVLLVVLLVLVCLWFPNVQWDCHRQWIKGFADPPFPQVVLQVVCVVVRHHWDWQCSSGPDNVPTGTITTGGSSNHDPPCNNVSSVSSVVSCPVRTDHDPGTPPD